Protein AF-0000000080698249 (afdb_homodimer)

pLDDT: mean 83.02, std 17.34, range [26.33, 98.75]

Secondary structure (DSSP, 8-state):
-HHHHHHHHHHTT-----PPPPPPB-SS--TTSSS-THHHHHS--SSSEEEEEEE---HHHHHHHHHHHHHHHHT-EEEETTEEEETGGGEEEEEE-THHHHHHHHHHHHGGGHHHHHIIIIITS-HHHHHHHHHH-GGGHHHHT-SS--HHHHHHHHHIIIIITT-BHHHHHHH-SS-EEEEEEEETTT--EEE-SHHHHHTTTB-GGGSBHHHHHHHHT--TTTSPPEEEE--TTSS-----HHHHH-HHHIIIIIHHHH-TTT-SEEEEEETHHHHSSSHHHHHHHHHHH-HHHHHHHHTTTT--EEEEEEEE-------SGGGSSSPPPHHHHHHHHHHHHHHHHHHHHHHHHHHHHHHHHHH--SSSPPEEEEEEEEGGGSPSSHHHHHHHT--S-S---HHHHHHHHHHHHHHHHH-HHHHT-TTTTS-------/-HHHHHHHHHHTT--------PPPB-SS--TTSSS-THHHHHS--SSSEEEEEEE---HHHHHHHHHHHHHHHHT-EEEETTEEEETGGGEEEEEE-THHHHHHHHHHHHGGGHHHHHIIIIITS-HHHHHHHHHH-GGGHHHHT-SS--HHHHHHHHHIIIIITT-BHHHHHHH-SS-EEEEEEEETTT--EEE-SHHHHHTTTB-GGGSBHHHHHHHHT--TTTSPPEEEE--TTSS-----HHHHH-HHHIIIIIHHHH-TTT-SEEEEEETHHHHSSSHHHHHHHHHHH-HHHHHHHHHTT---EEEEEEEE-------SGGGSSSPPPHHHHHHHHHHHHHHHHHHHHHHHHHHHHHHHHHH--SSSPPEEEEEEEEGGGSPSSHHHHHHHT--S-S---HHHHHHHHHHHHHHHHH-HHHHT-TTTTS-------

Organism: Cardiobacterium hominis (strain ATCC 15826 / DSM 8339 / NCTC 10426 / 6573) (NCBI:txid638300)

InterPro domains:
  IPR002641 Patatin-like phospholipase domain [PF01734] (53-286)
  IPR002641 Patatin-like phospholipase domain [PS51635] (53-287)
  IPR016035 Acyl transferase/acyl hydrolase/lysophospholipase [SSF52151] (50-351)

Sequence (882 aa):
MKPLLLLLAMLLTACGHIEYQPLATIDHVDHSRGYRLQHVFHDQQDDDLFLVLLFSGGGTRAAAFGYGVLEVLAATPITGHGKTASLLEKTDLVHGVSGGSILATYLGLHGKNTVPRFEREFLQQNLQSTVLRQLLSLANLPRLTSSQYGRGDLLAEELDRLLYHGATFADLAERRQGPFAVISATDMSLGQRVEFTQEHFDALCLDLNRLPVARAVAASSAVPLIFAPITLNNHGGHCHYQPPPRARDDSETLTRYIAPYQDSAARPYIHLLDGGLTDNLGLRSLLDFADIHGDDNLQRQITGGNIRDVVVISVNAQNHLDSTIDQSPKIPGLRDVVNAIIHVPINENTQQSIRNFQRFTEQWNQSRSGEHPVALHYINLDLNDLPDGALKKRVLNIDTTFYLPEADIRDLRQSAKILLEQNETWRNLPGRNGNWRAIAPMKPLLLLLAMLLTACGHIEYQPLATIDHVDHSRGYRLQHVFHDQQDDDLFLVLLFSGGGTRAAAFGYGVLEVLAATPITGHGKTASLLEKTDLVHGVSGGSILATYLGLHGKNTVPRFEREFLQQNLQSTVLRQLLSLANLPRLTSSQYGRGDLLAEELDRLLYHGATFADLAERRQGPFAVISATDMSLGQRVEFTQEHFDALCLDLNRLPVARAVAASSAVPLIFAPITLNNHGGHCHYQPPPRARDDSETLTRYIAPYQDSAARPYIHLLDGGLTDNLGLRSLLDFADIHGDDNLQRQITGGNIRDVVVISVNAQNHLDSTIDQSPKIPGLRDVVNAIIHVPINENTQQSIRNFQRFTEQWNQSRSGEHPVALHYINLDLNDLPDGALKKRVLNIDTTFYLPEADIRDLRQSAKILLEQNETWRNLPGRNGNWRAIAP

Radius of gyration: 28.5 Å; Cα contacts (8 Å, |Δi|>4): 1836; chains: 2; bounding box: 58×90×98 Å

Nearest PDB structures (foldseek):
  4pka-assembly1_X  TM=5.869E-01  e=2.339E-09  Solanum cardiophyllum
  1oxw-assembly1_B  TM=6.111E-01  e=2.788E-08  Solanum cardiophyllum
  5iz5-assembly2_B  TM=4.888E-01  e=6.633E-07  Homo sapiens
  2fp4-assembly1_A  TM=3.369E-01  e=1.509E+00  Sus scrofa
  6pxl-assembly2_G  TM=1.848E-01  e=9.006E+00  Escherichia coli

Solvent-accessible surface area (backbone atoms only — not comparable to full-atom values): 44370 Å² total; per-residue (Å²): 118,64,66,62,51,50,54,56,51,58,66,57,63,70,52,68,74,68,66,77,76,72,69,53,66,38,69,56,71,54,92,89,56,68,36,46,71,74,56,57,43,68,62,59,63,86,42,45,58,44,29,35,40,20,23,9,30,35,28,41,51,11,27,33,30,46,47,19,41,47,51,54,28,53,70,33,59,32,42,44,85,91,40,76,43,31,45,48,70,52,35,45,35,28,27,12,8,19,21,7,19,53,46,25,49,46,30,13,52,43,18,68,52,33,66,66,48,43,49,67,61,45,57,70,34,57,52,37,58,50,49,49,46,45,65,66,27,73,85,33,41,62,44,61,66,35,58,51,32,38,57,18,54,49,46,14,50,52,42,18,70,61,72,46,70,74,40,23,32,41,44,53,54,75,58,39,57,34,29,52,48,42,36,27,19,15,33,50,86,79,42,38,72,41,53,70,32,29,71,55,26,41,49,25,14,37,40,50,38,72,40,43,45,30,50,53,39,24,20,8,44,7,39,80,94,75,27,33,52,34,71,42,63,29,42,9,70,56,12,78,65,72,76,57,69,57,43,68,72,32,61,64,51,35,60,70,69,43,46,63,43,34,36,18,86,75,29,36,21,46,41,22,24,22,6,37,54,62,40,27,45,43,52,53,59,53,51,51,50,39,64,59,49,32,67,69,47,36,50,49,50,67,15,72,76,60,38,38,34,35,38,40,38,37,39,39,42,63,61,59,65,83,68,68,57,26,68,39,72,46,55,74,50,70,68,56,51,50,50,30,55,57,45,27,28,36,51,49,50,41,52,49,38,50,53,52,48,51,51,48,40,52,52,46,54,69,61,49,63,72,95,70,48,49,41,62,45,76,41,79,41,46,56,82,71,45,66,89,53,70,65,36,54,53,61,26,52,53,67,78,33,51,53,60,56,69,66,57,44,50,50,30,27,49,47,28,50,53,50,50,72,67,30,64,60,61,72,61,39,83,20,57,89,59,64,35,76,63,74,74,132,119,64,65,64,52,50,54,58,53,56,64,57,63,70,49,68,76,68,66,77,76,70,68,54,66,38,68,56,73,55,94,89,55,69,37,44,71,74,56,58,47,69,62,59,60,85,40,44,57,44,29,34,40,19,22,9,30,35,27,41,53,13,26,32,30,45,48,19,42,47,51,53,28,53,71,32,59,32,42,42,86,90,39,76,44,30,45,47,69,51,37,47,35,27,28,12,8,20,21,8,20,53,47,25,46,46,29,13,52,44,19,68,50,34,66,66,48,44,49,65,61,45,59,71,36,57,53,39,60,51,49,50,46,45,66,67,27,72,85,34,42,63,44,60,66,34,58,48,33,39,58,18,53,49,46,14,51,51,41,19,69,59,73,44,71,75,41,24,32,41,44,54,54,75,57,38,59,35,30,52,48,41,37,28,20,15,32,49,87,79,43,38,70,41,52,70,31,29,71,56,26,40,48,25,13,37,41,50,40,73,40,43,46,29,50,54,40,24,20,9,44,7,38,80,95,76,27,32,53,35,69,42,62,29,42,9,70,54,13,79,65,73,75,56,69,54,44,67,73,30,62,64,50,35,60,70,70,43,46,63,43,36,36,17,85,76,28,35,21,44,44,23,23,22,5,38,53,62,41,28,44,42,52,53,59,54,50,51,50,41,63,60,51,32,68,71,44,37,50,48,49,65,14,74,76,61,35,39,35,36,38,39,38,38,38,39,43,65,61,59,66,83,68,70,57,26,68,38,71,47,54,72,52,70,68,56,51,52,49,32,55,57,44,28,30,36,52,50,49,42,53,49,38,52,53,51,48,52,52,46,39,53,52,46,54,70,62,48,63,71,96,70,47,50,41,62,44,77,40,79,41,45,57,83,71,46,66,90,53,68,65,38,55,52,61,26,51,52,68,77,33,50,52,59,57,69,67,57,43,50,51,30,26,49,48,29,49,53,49,50,71,67,31,63,60,61,73,62,38,85,19,56,90,59,65,36,77,63,75,74,132

Structure (mmCIF, N/CA/C/O backbone):
data_AF-0000000080698249-model_v1
#
loop_
_entity.id
_entity.type
_entity.pdbx_description
1 polymer 'Phospholipase, patatin family'
#
loop_
_atom_site.group_PDB
_atom_site.id
_atom_site.type_symbol
_atom_site.label_atom_id
_atom_site.label_alt_id
_atom_site.label_comp_id
_atom_site.label_asym_id
_atom_site.label_entity_id
_atom_site.label_seq_id
_atom_site.pdbx_PDB_ins_code
_atom_site.Cartn_x
_atom_site.Cartn_y
_atom_site.Cartn_z
_atom_site.occupancy
_atom_site.B_iso_or_equiv
_atom_site.auth_seq_id
_atom_site.auth_comp_id
_atom_site.auth_asym_id
_atom_site.auth_atom_id
_atom_site.pdbx_PDB_model_num
ATOM 1 N N . MET A 1 1 ? -14.195 -45.719 36.781 1 34.22 1 MET A N 1
ATOM 2 C CA . MET A 1 1 ? -13.812 -44.312 36.656 1 34.22 1 MET A CA 1
ATOM 3 C C . MET A 1 1 ? -12.32 -44.188 36.375 1 34.22 1 MET A C 1
ATOM 5 O O . MET A 1 1 ? -11.852 -43.125 35.938 1 34.22 1 MET A O 1
ATOM 9 N N . LYS A 1 2 ? -11.555 -45 36.969 1 48.25 2 LYS A N 1
ATOM 10 C CA . LYS A 1 2 ? -10.094 -45.062 36.906 1 48.25 2 LYS A CA 1
ATOM 11 C C . LYS A 1 2 ? -9.625 -45.5 35.5 1 48.25 2 LYS A C 1
ATOM 13 O O . LYS A 1 2 ? -8.609 -45 35 1 48.25 2 LYS A O 1
ATOM 18 N N . PRO A 1 3 ? -10.273 -46.531 35.031 1 46.69 3 PRO A N 1
ATOM 19 C CA . PRO A 1 3 ? -9.742 -46.938 33.719 1 46.69 3 PRO A CA 1
ATOM 20 C C . PRO A 1 3 ? -9.977 -45.906 32.625 1 46.69 3 PRO A C 1
ATOM 22 O O . PRO A 1 3 ? -9.211 -45.812 31.672 1 46.69 3 PRO A O 1
ATOM 25 N N . LEU A 1 4 ? -11.172 -45.25 32.656 1 44.16 4 LEU A N 1
ATOM 26 C CA . LEU A 1 4 ? -11.453 -44.25 31.609 1 44.16 4 LEU A CA 1
ATOM 27 C C . LEU A 1 4 ? -10.477 -43.094 31.703 1 44.16 4 LEU A C 1
ATOM 29 O O . LEU A 1 4 ? -10.109 -42.5 30.688 1 44.16 4 LEU A O 1
ATOM 33 N N . LEU A 1 5 ? -9.945 -42.812 32.938 1 42.94 5 LEU A N 1
ATOM 34 C CA . LEU A 1 5 ? -8.938 -41.75 33.125 1 42.94 5 LEU A CA 1
ATOM 35 C C . LEU A 1 5 ? -7.625 -42.156 32.438 1 42.94 5 LEU A C 1
ATOM 37 O O . LEU A 1 5 ? -6.906 -41.312 31.922 1 42.94 5 LEU A O 1
ATOM 41 N N . LEU A 1 6 ? -7.293 -43.531 32.469 1 41.16 6 LEU A N 1
ATOM 42 C CA . LEU A 1 6 ? -6.031 -43.938 31.875 1 41.16 6 LEU A CA 1
ATOM 43 C C . LEU A 1 6 ? -6.078 -43.844 30.359 1 41.16 6 LEU A C 1
ATOM 45 O O . LEU A 1 6 ? -5.078 -43.469 29.719 1 41.16 6 LEU A O 1
ATOM 49 N N . LEU A 1 7 ? -7.227 -44.219 29.75 1 36.94 7 LEU A N 1
ATOM 50 C CA . LEU A 1 7 ? -7.312 -44.125 28.297 1 36.94 7 LEU A CA 1
ATOM 51 C C . LEU A 1 7 ? -7.285 -42.656 27.875 1 36.94 7 LEU A C 1
ATOM 53 O O . LEU A 1 7 ? -6.707 -42.312 26.844 1 36.94 7 LEU A O 1
ATOM 57 N N . LEU A 1 8 ? -7.906 -41.75 28.656 1 36.78 8 LEU A N 1
ATOM 58 C CA . LEU A 1 8 ? -7.832 -40.344 28.297 1 36.78 8 LEU A CA 1
ATOM 59 C C . LEU A 1 8 ? -6.406 -39.812 28.438 1 36.78 8 LEU A C 1
ATOM 61 O O . LEU A 1 8 ? -5.965 -38.969 27.656 1 36.78 8 LEU A O 1
ATOM 65 N N . ALA A 1 9 ? -5.582 -40.344 29.375 1 38.72 9 ALA A N 1
ATOM 66 C CA . ALA A 1 9 ? -4.18 -39.969 29.547 1 38.72 9 ALA A CA 1
ATOM 67 C C . ALA A 1 9 ? -3.334 -40.5 28.375 1 38.72 9 ALA A C 1
ATOM 69 O O . ALA A 1 9 ? -2.371 -39.844 27.969 1 38.72 9 ALA A O 1
ATOM 70 N N . MET A 1 10 ? -3.535 -41.75 27.953 1 33.88 10 MET A N 1
ATOM 71 C CA . MET A 1 10 ? -2.738 -42.281 26.859 1 33.88 10 MET A CA 1
ATOM 72 C C . MET A 1 10 ? -3.041 -41.562 25.562 1 33.88 10 MET A C 1
ATOM 74 O O . MET A 1 10 ? -2.273 -41.625 24.594 1 33.88 10 MET A O 1
ATOM 78 N N . LEU A 1 11 ? -4.301 -41.188 25.266 1 33.62 11 LEU A N 1
ATOM 79 C CA . LEU A 1 11 ? -4.586 -40.406 24.062 1 33.62 11 LEU A CA 1
ATOM 80 C C . LEU A 1 11 ? -3.941 -39.031 24.125 1 33.62 11 LEU A C 1
ATOM 82 O O . LEU A 1 11 ? -3.826 -38.344 23.109 1 33.62 11 LEU A O 1
ATOM 86 N N . LEU A 1 12 ? -3.617 -38.562 25.25 1 35.84 12 LEU A N 1
ATOM 87 C CA . LEU A 1 12 ? -2.904 -37.281 25.406 1 35.84 12 LEU A CA 1
ATOM 88 C C . LEU A 1 12 ? -1.459 -37.406 24.938 1 35.84 12 LEU A C 1
ATOM 90 O O . LEU A 1 12 ? -0.789 -36.406 24.688 1 35.84 12 LEU A O 1
ATOM 94 N N . THR A 1 13 ? -0.827 -38.562 25.062 1 34.59 13 THR A N 1
ATOM 95 C CA . THR A 1 13 ? 0.606 -38.656 24.812 1 34.59 13 THR A CA 1
ATOM 96 C C . THR A 1 13 ? 0.887 -38.688 23.312 1 34.59 13 THR A C 1
ATOM 98 O O . THR A 1 13 ? 2.037 -38.531 22.891 1 34.59 13 THR A O 1
ATOM 101 N N . ALA A 1 14 ? 0.028 -39.344 22.547 1 32.91 14 ALA A N 1
ATOM 102 C CA . ALA A 1 14 ? 0.38 -39.312 21.125 1 32.91 14 ALA A CA 1
ATOM 103 C C . ALA A 1 14 ? 0.3 -37.906 20.547 1 32.91 14 ALA A C 1
ATOM 105 O O . ALA A 1 14 ? -0.499 -37.656 19.641 1 32.91 14 ALA A O 1
ATOM 106 N N . CYS A 1 15 ? 0.122 -36.938 21.281 1 37.25 15 CYS A N 1
ATOM 107 C CA . CYS A 1 15 ? 0.343 -35.562 20.844 1 37.25 15 CYS A CA 1
ATOM 108 C C . CYS A 1 15 ? 1.595 -35.469 19.984 1 37.25 15 CYS A C 1
ATOM 110 O O . CYS A 1 15 ? 2.697 -35.281 20.5 1 37.25 15 CYS A O 1
ATOM 112 N N . GLY A 1 16 ? 1.784 -36.312 19.047 1 36.22 16 GLY A N 1
ATOM 113 C CA . GLY A 1 16 ? 2.924 -36.188 18.141 1 36.22 16 GLY A CA 1
ATOM 114 C C . GLY A 1 16 ? 3.309 -34.75 17.859 1 36.22 16 GLY A C 1
ATOM 115 O O . GLY A 1 16 ? 2.467 -33.938 17.469 1 36.22 16 GLY A O 1
ATOM 116 N N . HIS A 1 17 ? 4.242 -34.25 18.609 1 43.69 17 HIS A N 1
ATOM 117 C CA . HIS A 1 17 ? 4.969 -33 18.422 1 43.69 17 HIS A CA 1
ATOM 118 C C . HIS A 1 17 ? 5.137 -32.688 16.938 1 43.69 17 HIS A C 1
ATOM 120 O O . HIS A 1 17 ? 5.754 -33.469 16.203 1 43.69 17 HIS A O 1
ATOM 126 N N . ILE A 1 18 ? 4.133 -32.281 16.328 1 53.19 18 ILE A N 1
ATOM 127 C CA . ILE A 1 18 ? 4.383 -31.797 14.969 1 53.19 18 ILE A CA 1
ATOM 128 C C . ILE A 1 18 ? 5.527 -30.797 14.977 1 53.19 18 ILE A C 1
ATOM 130 O O . ILE A 1 18 ? 5.441 -29.75 15.633 1 53.19 18 ILE A O 1
ATOM 134 N N . GLU A 1 19 ? 6.738 -31.297 14.703 1 63.03 19 GLU A N 1
ATOM 135 C CA . GLU A 1 19 ? 7.965 -30.516 14.609 1 63.03 19 GLU A CA 1
ATOM 136 C C . GLU A 1 19 ? 8.109 -29.875 13.227 1 63.03 19 GLU A C 1
ATOM 138 O O . GLU A 1 19 ? 7.711 -30.469 12.227 1 63.03 19 GLU A O 1
ATOM 143 N N . TYR A 1 20 ? 8.391 -28.656 13.281 1 77.69 20 TYR A N 1
ATOM 144 C CA . TYR A 1 20 ? 8.758 -27.969 12.047 1 77.69 20 TYR A CA 1
ATOM 145 C C . TYR A 1 20 ? 9.844 -28.719 11.297 1 77.69 20 TYR A C 1
ATOM 147 O O . TYR A 1 20 ? 10.844 -29.125 11.891 1 77.69 20 TYR A O 1
ATOM 155 N N . GLN A 1 21 ? 9.547 -29.109 10.07 1 81.81 21 GLN A N 1
ATOM 156 C CA . GLN A 1 21 ? 10.555 -29.734 9.211 1 81.81 21 GLN A CA 1
ATOM 157 C C . GLN A 1 21 ? 11.203 -28.703 8.297 1 81.81 21 GLN A C 1
ATOM 159 O O . GLN A 1 21 ? 10.539 -28.141 7.422 1 81.81 21 GLN A O 1
ATOM 164 N N . PRO A 1 22 ? 12.5 -28.469 8.445 1 91.56 22 PRO A N 1
ATOM 165 C CA . PRO A 1 22 ? 13.188 -27.5 7.602 1 91.56 22 PRO A CA 1
ATOM 166 C C . PRO A 1 22 ? 13.266 -27.938 6.141 1 91.56 22 PRO A C 1
ATOM 168 O O . PRO A 1 22 ? 13.336 -29.141 5.855 1 91.56 22 PRO A O 1
ATOM 171 N N . LEU A 1 23 ? 13.188 -27.016 5.301 1 95.31 23 LEU A N 1
ATOM 172 C CA . LEU A 1 23 ? 13.391 -27.266 3.881 1 95.31 23 LEU A CA 1
ATOM 173 C C . LEU A 1 23 ? 14.859 -27.594 3.598 1 95.31 23 LEU A C 1
ATOM 175 O O . LEU A 1 23 ? 15.758 -27.062 4.262 1 95.31 23 LEU A O 1
ATOM 179 N N . ALA A 1 24 ? 15.07 -28.422 2.623 1 96.81 24 ALA A N 1
ATOM 180 C CA . ALA A 1 24 ? 16.422 -28.812 2.223 1 96.81 24 ALA A CA 1
ATOM 181 C C . ALA A 1 24 ? 17.234 -27.578 1.788 1 96.81 24 ALA A C 1
ATOM 183 O O . ALA A 1 24 ? 16.703 -26.688 1.131 1 96.81 24 ALA A O 1
ATOM 184 N N . THR A 1 25 ? 18.531 -27.562 2.098 1 97.69 25 THR A N 1
ATOM 185 C CA . THR A 1 25 ? 19.406 -26.453 1.781 1 97.69 25 THR A CA 1
ATOM 186 C C . THR A 1 25 ? 20.266 -26.75 0.551 1 97.69 25 THR A C 1
ATOM 188 O O . THR A 1 25 ? 20.266 -27.891 0.065 1 97.69 25 THR A O 1
ATOM 191 N N . ILE A 1 26 ? 20.859 -25.734 -0.006 1 97.5 26 ILE A N 1
ATOM 192 C CA . ILE A 1 26 ? 21.828 -25.891 -1.085 1 97.5 26 ILE A CA 1
ATOM 193 C C . ILE A 1 26 ? 23.188 -25.359 -0.638 1 97.5 26 ILE A C 1
ATOM 195 O O . ILE A 1 26 ? 23.25 -24.438 0.174 1 97.5 26 ILE A O 1
ATOM 199 N N . ASP A 1 27 ? 24.25 -25.875 -1.191 1 96.44 27 ASP A N 1
ATOM 200 C CA . ASP A 1 27 ? 25.594 -25.469 -0.808 1 96.44 27 ASP A CA 1
ATOM 201 C C . ASP A 1 27 ? 26.188 -24.5 -1.828 1 96.44 27 ASP A C 1
ATOM 203 O O . ASP A 1 27 ? 27.188 -23.828 -1.549 1 96.44 27 ASP A O 1
ATOM 207 N N . HIS A 1 28 ? 25.625 -24.484 -3.035 1 96.94 28 HIS A N 1
ATOM 208 C CA . HIS A 1 28 ? 26 -23.531 -4.078 1 96.94 28 HIS A CA 1
ATOM 209 C C . HIS A 1 28 ? 24.812 -23.234 -4.996 1 96.94 28 HIS A C 1
ATOM 211 O O . HIS A 1 28 ? 23.938 -24.094 -5.18 1 96.94 28 HIS A O 1
ATOM 217 N N . VAL A 1 29 ? 24.844 -22.109 -5.52 1 96.25 29 VAL A N 1
ATOM 218 C CA . VAL A 1 29 ? 23.797 -21.734 -6.465 1 96.25 29 VAL A CA 1
ATOM 219 C C . VAL A 1 29 ? 24.094 -22.328 -7.836 1 96.25 29 VAL A C 1
ATOM 221 O O . VAL A 1 29 ? 25.203 -22.156 -8.367 1 96.25 29 VAL A O 1
ATOM 224 N N . ASP A 1 30 ? 23.219 -23.078 -8.375 1 94.81 30 ASP A N 1
ATOM 225 C CA . ASP A 1 30 ? 23.281 -23.609 -9.734 1 94.81 30 ASP A CA 1
ATOM 226 C C . ASP A 1 30 ? 22.172 -23.016 -10.609 1 94.81 30 ASP A C 1
ATOM 228 O O . ASP A 1 30 ? 21.016 -23.406 -10.516 1 94.81 30 ASP A O 1
ATOM 232 N N . HIS A 1 31 ? 22.516 -22.172 -11.508 1 91.56 31 HIS A N 1
ATOM 233 C CA . HIS A 1 31 ? 21.547 -21.406 -12.297 1 91.56 31 HIS A CA 1
ATOM 234 C C . HIS A 1 31 ? 20.875 -22.297 -13.336 1 91.56 31 HIS A C 1
ATOM 236 O O . HIS A 1 31 ? 19.859 -21.922 -13.93 1 91.56 31 HIS A O 1
ATOM 242 N N . SER A 1 32 ? 21.344 -23.469 -13.523 1 90.69 32 SER A N 1
ATOM 243 C CA . SER A 1 32 ? 20.797 -24.375 -14.523 1 90.69 32 SER A CA 1
ATOM 244 C C . SER A 1 32 ? 19.766 -25.328 -13.906 1 90.69 32 SER A C 1
ATOM 246 O O . SER A 1 32 ? 19.094 -26.078 -14.617 1 90.69 32 SER A O 1
ATOM 248 N N . ARG A 1 33 ? 19.656 -25.25 -12.664 1 91.75 33 ARG A N 1
ATOM 249 C CA . ARG A 1 33 ? 18.766 -26.188 -11.977 1 91.75 33 ARG A CA 1
ATOM 250 C C . ARG A 1 33 ? 17.672 -25.438 -11.211 1 91.75 33 ARG A C 1
ATOM 252 O O . ARG A 1 33 ? 17.828 -24.266 -10.891 1 91.75 33 ARG A O 1
ATOM 259 N N . GLY A 1 34 ? 16.578 -26.234 -11.008 1 94.69 34 GLY A N 1
ATOM 260 C CA . GLY A 1 34 ? 15.523 -25.719 -10.148 1 94.69 34 GLY A CA 1
ATOM 261 C C . GLY A 1 34 ? 14.406 -25.031 -10.922 1 94.69 34 GLY A C 1
ATOM 262 O O . GLY A 1 34 ? 14.477 -24.922 -12.148 1 94.69 34 GLY A O 1
ATOM 263 N N . TYR A 1 35 ? 13.336 -24.688 -10.227 1 96.88 35 TYR A N 1
ATOM 264 C CA . TYR A 1 35 ? 12.188 -23.969 -10.773 1 96.88 35 TYR A CA 1
ATOM 265 C C . TYR A 1 35 ? 12.5 -22.484 -10.93 1 96.88 35 TYR A C 1
ATOM 267 O O . TYR A 1 35 ? 12.289 -21.688 -10 1 96.88 35 TYR A O 1
ATOM 275 N N . ARG A 1 36 ? 12.977 -22.141 -12.195 1 93.94 36 ARG A N 1
ATOM 276 C CA . ARG A 1 36 ? 13.508 -20.797 -12.43 1 93.94 36 ARG A CA 1
ATOM 277 C C . ARG A 1 36 ? 12.734 -20.078 -13.531 1 93.94 36 ARG A C 1
ATOM 279 O O . ARG A 1 36 ? 12.453 -20.672 -14.578 1 93.94 36 ARG A O 1
ATOM 286 N N . LEU A 1 37 ? 12.422 -18.797 -13.258 1 88.88 37 LEU A N 1
ATOM 287 C CA . LEU A 1 37 ? 11.695 -17.969 -14.203 1 88.88 37 LEU A CA 1
ATOM 288 C C . LEU A 1 37 ? 12.516 -17.719 -15.461 1 88.88 37 LEU A C 1
ATOM 290 O O . LEU A 1 37 ? 11.969 -17.625 -16.562 1 88.88 37 LEU A O 1
ATOM 294 N N . GLN A 1 38 ? 13.766 -17.625 -15.383 1 81.94 38 GLN A N 1
ATOM 295 C CA . GLN A 1 38 ? 14.656 -17.344 -16.5 1 81.94 38 GLN A CA 1
ATOM 296 C C . GLN A 1 38 ? 14.492 -18.391 -17.594 1 81.94 38 GLN A C 1
ATOM 298 O O . GLN A 1 38 ? 14.727 -18.094 -18.781 1 81.94 38 GLN A O 1
ATOM 303 N N . HIS A 1 39 ? 14.07 -19.594 -17.203 1 79.69 39 HIS A N 1
ATOM 304 C CA . HIS A 1 39 ? 13.938 -20.672 -18.172 1 79.69 39 HIS A CA 1
ATOM 305 C C . HIS A 1 39 ? 12.727 -20.484 -19.062 1 79.69 39 HIS A C 1
ATOM 307 O O . HIS A 1 39 ? 12.656 -21.031 -20.172 1 79.69 39 HIS A O 1
ATOM 313 N N . VAL A 1 40 ? 11.758 -19.719 -18.609 1 80.88 40 VAL A N 1
ATOM 314 C CA . VAL A 1 40 ? 10.547 -19.453 -19.375 1 80.88 40 VAL A CA 1
ATOM 315 C C . VAL A 1 40 ? 10.883 -18.609 -20.609 1 80.88 40 VAL A C 1
ATOM 317 O O . VAL A 1 40 ? 10.273 -18.766 -21.672 1 80.88 40 VAL A O 1
ATOM 320 N N . PHE A 1 41 ? 11.766 -17.766 -20.469 1 70.94 41 PHE A N 1
ATOM 321 C CA . PHE A 1 41 ? 12.109 -16.859 -21.547 1 70.94 41 PHE A CA 1
ATOM 322 C C . PHE A 1 41 ? 12.93 -17.562 -22.625 1 70.94 41 PHE A C 1
ATOM 324 O O . PHE A 1 41 ? 12.93 -17.141 -23.781 1 70.94 41 PHE A O 1
ATOM 331 N N . HIS A 1 42 ? 13.453 -18.641 -22.234 1 63.78 42 HIS A N 1
ATOM 332 C CA . HIS A 1 42 ? 14.258 -19.391 -23.188 1 63.78 42 HIS A CA 1
ATOM 333 C C . HIS A 1 42 ? 13.406 -20.406 -23.953 1 63.78 42 HIS A C 1
ATOM 335 O O . HIS A 1 42 ? 13.711 -20.734 -25.094 1 63.78 42 HIS A O 1
ATOM 341 N N . ASP A 1 43 ? 12.43 -20.875 -23.312 1 59.84 43 ASP A N 1
ATOM 342 C CA . ASP A 1 43 ? 11.625 -21.938 -23.891 1 59.84 43 ASP A CA 1
ATOM 343 C C . ASP A 1 43 ? 10.5 -21.375 -24.75 1 59.84 43 ASP A C 1
ATOM 345 O O . ASP A 1 43 ? 9.516 -22.062 -25.016 1 59.84 43 ASP A O 1
ATOM 349 N N . GLN A 1 44 ? 10.773 -20.219 -25.297 1 56 44 GLN A N 1
ATOM 350 C CA . GLN A 1 44 ? 9.672 -19.547 -25.984 1 56 44 GLN A CA 1
ATOM 351 C C . GLN A 1 44 ? 9.172 -20.375 -27.156 1 56 44 GLN A C 1
ATOM 353 O O . GLN A 1 44 ? 9.969 -20.938 -27.906 1 56 44 GLN A O 1
ATOM 358 N N . GLN A 1 45 ? 7.852 -20.641 -26.938 1 57.53 45 GLN A N 1
ATOM 359 C CA . GLN A 1 45 ? 7.105 -21.328 -27.984 1 57.53 45 GLN A CA 1
ATOM 360 C C . GLN A 1 45 ? 7.137 -20.531 -29.281 1 57.53 45 GLN A C 1
ATOM 362 O O . GLN A 1 45 ? 7.391 -19.328 -29.281 1 57.53 45 GLN A O 1
ATOM 367 N N . ASP A 1 46 ? 7.18 -21.234 -30.25 1 56.56 46 ASP A N 1
ATOM 368 C CA . ASP A 1 46 ? 7.262 -20.828 -31.641 1 56.56 46 ASP A CA 1
ATOM 369 C C . ASP A 1 46 ? 6.125 -19.875 -32 1 56.56 46 ASP A C 1
ATOM 371 O O . ASP A 1 46 ? 5.492 -20.031 -33.062 1 56.56 46 ASP A O 1
ATOM 375 N N . ASP A 1 47 ? 5.656 -19.031 -31.031 1 64 47 ASP A N 1
ATOM 376 C CA . ASP A 1 47 ? 4.703 -18.031 -31.5 1 64 47 ASP A CA 1
ATOM 377 C C . ASP A 1 47 ? 5.129 -16.625 -31.078 1 64 47 ASP A C 1
ATOM 379 O O . ASP A 1 47 ? 6.094 -16.469 -30.328 1 64 47 ASP A O 1
ATOM 383 N N . ASP A 1 48 ? 4.883 -15.625 -31.797 1 78.06 48 ASP A N 1
ATOM 384 C CA . ASP A 1 48 ? 5.234 -14.211 -31.656 1 78.06 48 ASP A CA 1
ATOM 385 C C . ASP A 1 48 ? 4.508 -13.578 -30.469 1 78.06 48 ASP A C 1
ATOM 387 O O . ASP A 1 48 ? 4.426 -12.352 -30.375 1 78.06 48 ASP A O 1
ATOM 391 N N . LEU A 1 49 ? 3.938 -14.656 -29.547 1 84.31 49 LEU A N 1
ATOM 392 C CA . LEU A 1 49 ? 3.123 -14.148 -28.453 1 84.31 49 LEU A CA 1
ATOM 393 C C . LEU A 1 49 ? 3.691 -14.578 -27.109 1 84.31 49 LEU A C 1
ATOM 395 O O . LEU A 1 49 ? 4.098 -15.727 -26.938 1 84.31 49 LEU A O 1
ATOM 399 N N . PHE A 1 50 ? 3.844 -13.648 -26.203 1 89.62 50 PHE A N 1
ATOM 400 C CA . PHE A 1 50 ? 4.133 -13.938 -24.797 1 89.62 50 PHE A CA 1
ATOM 401 C C . PHE A 1 50 ? 2.979 -13.5 -23.906 1 89.62 50 PHE A C 1
ATOM 403 O O . PHE A 1 50 ? 2.744 -12.297 -23.734 1 89.62 50 PHE A O 1
ATOM 410 N N . LEU A 1 51 ? 2.26 -14.477 -23.391 1 93.12 51 LEU A N 1
ATOM 411 C CA . LEU A 1 51 ? 1.029 -14.203 -22.656 1 93.12 51 LEU A CA 1
ATOM 412 C C . LEU A 1 51 ? 1.228 -14.414 -21.156 1 93.12 51 LEU A C 1
ATOM 414 O O . LEU A 1 51 ? 1.654 -15.484 -20.734 1 93.12 51 LEU A O 1
ATOM 418 N N . VAL A 1 52 ? 0.935 -13.344 -20.375 1 95.69 52 VAL A N 1
ATOM 419 C CA . VAL A 1 52 ? 1.077 -13.367 -18.922 1 95.69 52 VAL A CA 1
ATOM 420 C C . VAL A 1 52 ? -0.286 -13.156 -18.266 1 95.69 52 VAL A C 1
ATOM 422 O O . VAL A 1 52 ? -1.006 -12.211 -18.594 1 95.69 52 VAL A O 1
ATOM 425 N N . LEU A 1 53 ? -0.611 -14.039 -17.391 1 98.06 53 LEU A N 1
ATOM 426 C CA . LEU A 1 53 ? -1.821 -13.891 -16.578 1 98.06 53 LEU A CA 1
ATOM 427 C C . LEU A 1 53 ? -1.479 -13.57 -15.133 1 98.06 53 LEU A C 1
ATOM 429 O O . LEU A 1 53 ? -0.562 -14.172 -14.562 1 98.06 53 LEU A O 1
ATOM 433 N N . LEU A 1 54 ? -2.166 -12.609 -14.578 1 98.5 54 LEU A N 1
ATOM 434 C CA . LEU A 1 54 ? -1.993 -12.234 -13.18 1 98.5 54 LEU A CA 1
ATOM 435 C C . LEU A 1 54 ? -3.303 -12.383 -12.406 1 98.5 54 LEU A C 1
ATOM 437 O O . LEU A 1 54 ? -4.285 -11.695 -12.711 1 98.5 54 LEU A O 1
ATOM 441 N N . PHE A 1 55 ? -3.305 -13.266 -11.406 1 98.56 55 PHE A N 1
ATOM 442 C CA . PHE A 1 55 ? -4.496 -13.492 -10.594 1 98.56 55 PHE A CA 1
ATOM 443 C C . PHE A 1 55 ? -4.32 -12.891 -9.203 1 98.56 55 PHE A C 1
ATOM 445 O O . PHE A 1 55 ? -3.436 -13.297 -8.453 1 98.56 55 PHE A O 1
ATOM 452 N N . SER A 1 56 ? -5.188 -12 -8.82 1 97.56 56 SER A N 1
ATOM 453 C CA . SER A 1 56 ? -5.121 -11.359 -7.508 1 97.56 56 SER A CA 1
ATOM 454 C C . SER A 1 56 ? -5.527 -12.328 -6.398 1 97.56 56 SER A C 1
ATOM 456 O O . SER A 1 56 ? -6.035 -13.414 -6.676 1 97.56 56 SER A O 1
ATOM 458 N N . GLY A 1 57 ? -5.289 -11.883 -5.199 1 94.56 57 GLY A N 1
ATOM 459 C CA . GLY A 1 57 ? -5.898 -12.539 -4.055 1 94.56 57 GLY A CA 1
ATOM 460 C C . GLY A 1 57 ? -7.375 -12.234 -3.906 1 94.56 57 GLY A C 1
ATOM 461 O O . GLY A 1 57 ? -7.926 -11.422 -4.656 1 94.56 57 GLY A O 1
ATOM 462 N N . GLY A 1 58 ? -8.023 -13.016 -3.002 1 91.12 58 GLY A N 1
ATOM 463 C CA . GLY A 1 58 ? -9.453 -12.859 -2.77 1 91.12 58 GLY A CA 1
ATOM 464 C C . GLY A 1 58 ? -10.156 -14.172 -2.504 1 91.12 58 GLY A C 1
ATOM 465 O O . GLY A 1 58 ? -11.352 -14.312 -2.799 1 91.12 58 GLY A O 1
ATOM 466 N N . GLY A 1 59 ? -9.438 -15.125 -2.043 1 89.75 59 GLY A N 1
ATOM 467 C CA . GLY A 1 59 ? -10.023 -16.422 -1.733 1 89.75 59 GLY A CA 1
ATOM 468 C C . GLY A 1 59 ? -10.648 -17.094 -2.936 1 89.75 59 GLY A C 1
ATOM 469 O O . GLY A 1 59 ? -10.125 -17.016 -4.047 1 89.75 59 GLY A O 1
ATOM 470 N N . THR A 1 60 ? -11.703 -17.75 -2.605 1 92.31 60 THR A N 1
ATOM 471 C CA . THR A 1 60 ? -12.367 -18.484 -3.67 1 92.31 60 THR A CA 1
ATOM 472 C C . THR A 1 60 ? -13 -17.531 -4.684 1 92.31 60 THR A C 1
ATOM 474 O O . THR A 1 60 ? -13.164 -17.891 -5.852 1 92.31 60 THR A O 1
ATOM 477 N N . ARG A 1 61 ? -13.305 -16.297 -4.27 1 94.56 61 ARG A N 1
ATOM 478 C CA . ARG A 1 61 ? -13.789 -15.289 -5.195 1 94.56 61 ARG A CA 1
ATOM 479 C C . ARG A 1 61 ? -12.773 -15.008 -6.293 1 94.56 61 ARG A C 1
ATOM 481 O O . ARG A 1 61 ? -13.117 -14.977 -7.477 1 94.56 61 ARG A O 1
ATOM 488 N N . ALA A 1 62 ? -11.57 -14.906 -5.926 1 96.5 62 ALA A N 1
ATOM 489 C CA . ALA A 1 62 ? -10.5 -14.641 -6.879 1 96.5 62 ALA A CA 1
ATOM 490 C C . ALA A 1 62 ? -10.266 -15.844 -7.785 1 96.5 62 ALA A C 1
ATOM 492 O O . ALA A 1 62 ? -10.07 -15.688 -8.992 1 96.5 62 ALA A O 1
ATOM 493 N N . ALA A 1 63 ? -10.297 -17 -7.215 1 97.38 63 ALA A N 1
ATOM 494 C CA . ALA A 1 63 ? -10.094 -18.219 -7.996 1 97.38 63 ALA A CA 1
ATOM 495 C C . ALA A 1 63 ? -11.211 -18.406 -9.023 1 97.38 63 ALA A C 1
ATOM 497 O O . ALA A 1 63 ? -10.945 -18.734 -10.18 1 97.38 63 ALA A O 1
ATOM 498 N N . ALA A 1 64 ? -12.438 -18.109 -8.602 1 97.81 64 ALA A N 1
ATOM 499 C CA . ALA A 1 64 ? -13.586 -18.281 -9.484 1 97.81 64 ALA A CA 1
ATOM 500 C C . ALA A 1 64 ? -13.578 -17.25 -10.609 1 97.81 64 ALA A C 1
ATOM 502 O O . ALA A 1 64 ? -13.852 -17.562 -11.766 1 97.81 64 ALA A O 1
ATOM 503 N N . PHE A 1 65 ? -13.344 -16.031 -10.242 1 98.5 65 PHE A N 1
ATOM 504 C CA . PHE A 1 65 ? -13.242 -14.969 -11.234 1 98.5 65 PHE A CA 1
ATOM 505 C C . PHE A 1 65 ? -12.156 -15.289 -12.258 1 98.5 65 PHE A C 1
ATOM 507 O O . PHE A 1 65 ? -12.383 -15.188 -13.461 1 98.5 65 PHE A O 1
ATOM 514 N N . GLY A 1 66 ? -10.945 -15.727 -11.812 1 98.75 66 GLY A N 1
ATOM 515 C CA . GLY A 1 66 ? -9.867 -16.156 -12.68 1 98.75 66 GLY A CA 1
ATOM 516 C C . GLY A 1 66 ? -10.227 -17.328 -13.555 1 98.75 66 GLY A C 1
ATOM 517 O O . GLY A 1 66 ? -9.875 -17.375 -14.734 1 98.75 66 GLY A O 1
ATOM 518 N N . TYR A 1 67 ? -10.922 -18.266 -12.977 1 98.56 67 TYR A N 1
ATOM 519 C CA . TYR A 1 67 ? -11.375 -19.438 -13.727 1 98.56 67 TYR A CA 1
ATOM 520 C C . TYR A 1 67 ? -12.266 -19.031 -14.891 1 98.56 67 TYR A C 1
ATOM 522 O O . TYR A 1 67 ? -12.172 -19.594 -15.984 1 98.56 67 TYR A O 1
ATOM 530 N N . GLY A 1 68 ? -13.148 -18.062 -14.609 1 98.69 68 GLY A N 1
ATOM 531 C CA . GLY A 1 68 ? -13.961 -17.531 -15.695 1 98.69 68 GLY A CA 1
ATOM 532 C C . GLY A 1 68 ? -13.133 -16.984 -16.844 1 98.69 68 GLY A C 1
ATOM 533 O O . GLY A 1 68 ? -13.484 -17.188 -18.016 1 98.69 68 GLY A O 1
ATOM 534 N N . VAL A 1 69 ? -12.102 -16.328 -16.516 1 98.62 69 VAL A N 1
ATOM 535 C CA . VAL A 1 69 ? -11.203 -15.805 -17.547 1 98.62 69 VAL A CA 1
ATOM 536 C C . VAL A 1 69 ? -10.562 -16.953 -18.312 1 98.62 69 VAL A C 1
ATOM 538 O O . VAL A 1 69 ? -10.492 -16.922 -19.547 1 98.62 69 VAL A O 1
ATOM 541 N N . LEU A 1 70 ? -10.125 -18 -17.609 1 98.69 70 LEU A N 1
ATOM 542 C CA . LEU A 1 70 ? -9.508 -19.156 -18.25 1 98.69 70 LEU A CA 1
ATOM 543 C C . LEU A 1 70 ? -10.492 -19.828 -19.203 1 98.69 70 LEU A C 1
ATOM 545 O O . LEU A 1 70 ? -10.102 -20.344 -20.25 1 98.69 70 LEU A O 1
ATOM 549 N N . GLU A 1 71 ? -11.75 -19.828 -18.812 1 98.19 71 GLU A N 1
ATOM 550 C CA . GLU A 1 71 ? -12.773 -20.406 -19.688 1 98.19 71 GLU A CA 1
ATOM 551 C C . GLU A 1 71 ? -12.828 -19.672 -21.031 1 98.19 71 GLU A C 1
ATOM 553 O O . GLU A 1 71 ? -12.914 -20.297 -22.078 1 98.19 71 GLU A O 1
ATOM 558 N N . VAL A 1 72 ? -12.805 -18.391 -20.953 1 97.19 72 VAL A N 1
ATOM 559 C CA . VAL A 1 72 ? -12.852 -17.609 -22.172 1 97.19 72 VAL A CA 1
ATOM 560 C C . VAL A 1 72 ? -11.586 -17.844 -23 1 97.19 72 VAL A C 1
ATOM 562 O O . VAL A 1 72 ? -11.648 -18.016 -24.219 1 97.19 72 VAL A O 1
ATOM 565 N N . LEU A 1 73 ? -10.445 -17.922 -22.359 1 96.62 73 LEU A N 1
ATOM 566 C CA . LEU A 1 73 ? -9.188 -18.156 -23.062 1 96.62 73 LEU A CA 1
ATOM 567 C C . LEU A 1 73 ? -9.188 -19.531 -23.719 1 96.62 73 LEU A C 1
ATOM 569 O O . LEU A 1 73 ? -8.68 -19.703 -24.828 1 96.62 73 LEU A O 1
ATOM 573 N N . ALA A 1 74 ? -9.742 -20.531 -23.016 1 96.62 74 ALA A N 1
ATOM 574 C CA . ALA A 1 74 ? -9.82 -21.891 -23.547 1 96.62 74 ALA A CA 1
ATOM 575 C C . ALA A 1 74 ? -10.695 -21.953 -24.781 1 96.62 74 ALA A C 1
ATOM 577 O O . ALA A 1 74 ? -10.461 -22.766 -25.672 1 96.62 74 ALA A O 1
ATOM 578 N N . ALA A 1 75 ? -11.609 -21.031 -24.859 1 94.5 75 ALA A N 1
ATOM 579 C CA . ALA A 1 75 ? -12.562 -21.016 -25.969 1 94.5 75 ALA A CA 1
ATOM 580 C C . ALA A 1 75 ? -12.094 -20.109 -27.094 1 94.5 75 ALA A C 1
ATOM 582 O O . ALA A 1 75 ? -12.773 -19.969 -28.109 1 94.5 75 ALA A O 1
ATOM 583 N N . THR A 1 76 ? -10.984 -19.516 -26.891 1 91.94 76 THR A N 1
ATOM 584 C CA . THR A 1 76 ? -10.477 -18.578 -27.875 1 91.94 76 THR A CA 1
ATOM 585 C C . THR A 1 76 ? -9.328 -19.188 -28.672 1 91.94 76 THR A C 1
ATOM 587 O O . THR A 1 76 ? -8.219 -19.344 -28.156 1 91.94 76 THR A O 1
ATOM 590 N N . PRO A 1 77 ? -9.578 -19.5 -29.906 1 88.38 77 PRO A N 1
ATOM 591 C CA . PRO A 1 77 ? -8.516 -20.078 -30.734 1 88.38 77 PRO A CA 1
ATOM 592 C C . PRO A 1 77 ? -7.527 -19.047 -31.25 1 88.38 77 PRO A C 1
ATOM 594 O O . PRO A 1 77 ? -7.91 -17.906 -31.531 1 88.38 77 PRO A O 1
ATOM 597 N N . ILE A 1 78 ? -6.324 -19.484 -31.25 1 81.19 78 ILE A N 1
ATOM 598 C CA . ILE A 1 78 ? -5.273 -18.672 -31.859 1 81.19 78 ILE A CA 1
ATOM 599 C C . ILE A 1 78 ? -4.438 -19.531 -32.812 1 81.19 78 ILE A C 1
ATOM 601 O O . ILE A 1 78 ? -4.188 -20.703 -32.531 1 81.19 78 ILE A O 1
ATOM 605 N N . THR A 1 79 ? -4.211 -18.953 -33.969 1 74.56 79 THR A N 1
ATOM 606 C CA . THR A 1 79 ? -3.441 -19.672 -34.969 1 74.56 79 THR A CA 1
ATOM 607 C C . THR A 1 79 ? -2.076 -19.031 -35.156 1 74.56 79 THR A C 1
ATOM 609 O O . THR A 1 79 ? -1.98 -17.812 -35.375 1 74.56 79 THR A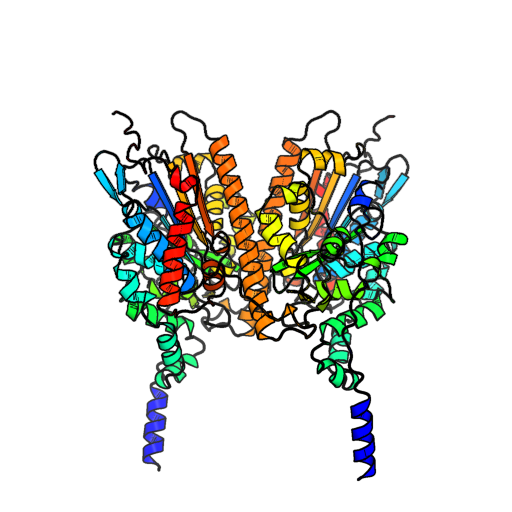 O 1
ATOM 612 N N . GLY A 1 80 ? -1.094 -19.703 -34.781 1 68.19 80 GLY A N 1
ATOM 613 C CA . GLY A 1 80 ? 0.275 -19.281 -35.062 1 68.19 80 GLY A CA 1
ATOM 614 C C . GLY A 1 80 ? 1.113 -20.375 -35.719 1 68.19 80 GLY A C 1
ATOM 615 O O . GLY A 1 80 ? 1.076 -21.531 -35.281 1 68.19 80 GLY A O 1
ATOM 616 N N . HIS A 1 81 ? 1.897 -19.844 -36.75 1 69.69 81 HIS A N 1
ATOM 617 C CA . HIS A 1 81 ? 2.814 -20.719 -37.5 1 69.69 81 HIS A CA 1
ATOM 618 C C . HIS A 1 81 ? 2.113 -22 -37.969 1 69.69 81 HIS A C 1
ATOM 620 O O . HIS A 1 81 ? 2.65 -23.094 -37.812 1 69.69 81 HIS A O 1
ATOM 626 N N . GLY A 1 82 ? 0.921 -21.953 -38.312 1 67.75 82 GLY A N 1
ATOM 627 C CA . GLY A 1 82 ? 0.184 -23.047 -38.938 1 67.75 82 GLY A CA 1
ATOM 628 C C . GLY A 1 82 ? -0.506 -23.953 -37.938 1 67.75 82 GLY A C 1
ATOM 629 O O . GLY A 1 82 ? -1.112 -24.953 -38.312 1 67.75 82 GLY A O 1
ATOM 630 N N . LYS A 1 83 ? -0.372 -23.688 -36.719 1 76.81 83 LYS A N 1
ATOM 631 C CA . LYS A 1 83 ? -1.03 -24.484 -35.688 1 76.81 83 LYS A CA 1
ATOM 632 C C . LYS A 1 83 ? -2.061 -23.656 -34.938 1 76.81 83 LYS A C 1
ATOM 634 O O . LYS A 1 83 ? -1.839 -22.484 -34.656 1 76.81 83 LYS A O 1
ATOM 639 N N . THR A 1 84 ? -3.186 -24.328 -34.781 1 83.31 84 THR A N 1
ATOM 640 C CA . THR A 1 84 ? -4.238 -23.656 -34 1 83.31 84 THR A CA 1
ATOM 641 C C . THR A 1 84 ? -4.328 -24.25 -32.594 1 83.31 84 THR A C 1
ATOM 643 O O . THR A 1 84 ? -4.293 -25.469 -32.438 1 83.31 84 THR A O 1
ATOM 646 N N . ALA A 1 85 ? -4.262 -23.391 -31.625 1 87.75 85 ALA A N 1
ATOM 647 C CA . ALA A 1 85 ? -4.43 -23.766 -30.219 1 87.75 85 ALA A CA 1
ATOM 648 C C . ALA A 1 85 ? -5.273 -22.734 -29.469 1 87.75 85 ALA A C 1
ATOM 650 O O . ALA A 1 85 ? -5.602 -21.672 -30.031 1 87.75 85 ALA A O 1
ATOM 651 N N . SER A 1 86 ? -5.734 -23.109 -28.297 1 91.88 86 SER A N 1
ATOM 652 C CA . SER A 1 86 ? -6.453 -22.125 -27.5 1 91.88 86 SER A CA 1
ATOM 653 C C . SER A 1 86 ? -5.5 -21.109 -26.891 1 91.88 86 SER A C 1
ATOM 655 O O . SER A 1 86 ? -4.328 -21.406 -26.656 1 91.88 86 SER A O 1
ATOM 657 N N . LEU A 1 87 ? -5.961 -19.969 -26.672 1 92.44 87 LEU A N 1
ATOM 658 C CA . LEU A 1 87 ? -5.156 -18.953 -26.016 1 92.44 87 LEU A CA 1
ATOM 659 C C . LEU A 1 87 ? -4.703 -19.422 -24.641 1 92.44 87 LEU A C 1
ATOM 661 O O . LEU A 1 87 ? -3.623 -19.047 -24.172 1 92.44 87 LEU A O 1
ATOM 665 N N . LEU A 1 88 ? -5.531 -20.234 -24.016 1 95.62 88 LEU A N 1
ATOM 666 C CA . LEU A 1 88 ? -5.16 -20.812 -22.734 1 95.62 88 LEU A CA 1
ATOM 667 C C . LEU A 1 88 ? -3.863 -21.609 -22.844 1 95.62 88 LEU A C 1
ATOM 669 O O . LEU A 1 88 ? -2.975 -21.484 -22 1 95.62 88 LEU A O 1
ATOM 673 N N . GLU A 1 89 ? -3.75 -22.328 -23.891 1 93.5 89 GLU A N 1
ATOM 674 C CA . GLU A 1 89 ? -2.588 -23.188 -24.109 1 93.5 89 GLU A CA 1
ATOM 675 C C . GLU A 1 89 ? -1.35 -22.359 -24.453 1 93.5 89 GLU A C 1
ATOM 677 O O . GLU A 1 89 ? -0.225 -22.859 -24.375 1 93.5 89 GLU A O 1
ATOM 682 N N . LYS A 1 90 ? -1.595 -21.141 -24.828 1 89.88 90 LYS A N 1
ATOM 683 C CA . LYS A 1 90 ? -0.486 -20.281 -25.234 1 89.88 90 LYS A CA 1
ATOM 684 C C . LYS A 1 90 ? 0.011 -19.453 -24.047 1 89.88 90 LYS A C 1
ATOM 686 O O . LYS A 1 90 ? 0.962 -18.672 -24.188 1 89.88 90 LYS A O 1
ATOM 691 N N . THR A 1 91 ? -0.595 -19.594 -22.891 1 94.25 91 THR A N 1
ATOM 692 C CA . THR A 1 91 ? -0.155 -18.844 -21.719 1 94.25 91 THR A CA 1
ATOM 693 C C . THR A 1 91 ? 1.262 -19.25 -21.312 1 94.25 91 THR A C 1
ATOM 695 O O . THR A 1 91 ? 1.56 -20.438 -21.188 1 94.25 91 THR A O 1
ATOM 698 N N . ASP A 1 92 ? 2.105 -18.281 -21.125 1 92.88 92 ASP A N 1
ATOM 699 C CA . ASP A 1 92 ? 3.512 -18.562 -20.844 1 92.88 92 ASP A CA 1
ATOM 700 C C . ASP A 1 92 ? 3.805 -18.453 -19.344 1 92.88 92 ASP A C 1
ATOM 702 O O . ASP A 1 92 ? 4.586 -19.234 -18.797 1 92.88 92 ASP A O 1
ATOM 706 N N . LEU A 1 93 ? 3.238 -17.469 -18.781 1 95.12 93 LEU A N 1
ATOM 707 C CA . LEU A 1 93 ? 3.518 -17.125 -17.391 1 95.12 93 LEU A CA 1
ATOM 708 C C . LEU A 1 93 ? 2.23 -16.781 -16.656 1 95.12 93 LEU A C 1
ATOM 710 O O . LEU A 1 93 ? 1.358 -16.094 -17.188 1 95.12 93 LEU A O 1
ATOM 714 N N . V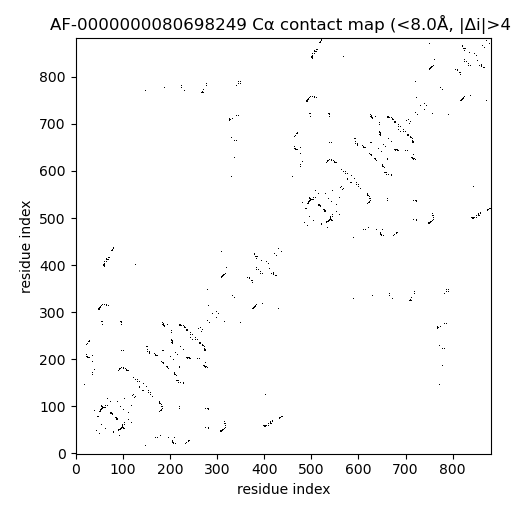AL A 1 94 ? 2.098 -17.297 -15.484 1 97.56 94 VAL A N 1
ATOM 715 C CA . VAL A 1 94 ? 0.956 -16.953 -14.641 1 97.56 94 VAL A CA 1
ATOM 716 C C . VAL A 1 94 ? 1.438 -16.594 -13.242 1 97.56 94 VAL A C 1
ATOM 718 O O . VAL A 1 94 ? 2.365 -17.219 -12.719 1 97.56 94 VAL A O 1
ATOM 721 N N . HIS A 1 95 ? 0.96 -15.508 -12.758 1 97.62 95 HIS A N 1
ATOM 722 C CA . HIS A 1 95 ? 1.217 -15.086 -11.383 1 97.62 95 HIS A CA 1
ATOM 723 C C . HIS A 1 95 ? -0.057 -15.125 -10.547 1 97.62 95 HIS A C 1
ATOM 725 O O . HIS A 1 95 ? -1.133 -14.758 -11.031 1 97.62 95 HIS A O 1
ATOM 731 N N . GLY A 1 96 ? 0.081 -15.625 -9.305 1 98.19 96 GLY A N 1
ATOM 732 C CA . GLY A 1 96 ? -1.084 -15.688 -8.438 1 98.19 96 GLY A CA 1
ATOM 733 C C . GLY A 1 96 ? -0.771 -15.359 -6.988 1 98.19 96 GLY A C 1
ATOM 734 O O . GLY A 1 96 ? 0.329 -15.633 -6.508 1 98.19 96 GLY A O 1
ATOM 735 N N . VAL A 1 97 ? -1.795 -14.828 -6.316 1 97.12 97 VAL A N 1
ATOM 736 C CA . VAL A 1 97 ? -1.698 -14.5 -4.898 1 97.12 97 VAL A CA 1
ATOM 737 C C . VAL A 1 97 ? -2.902 -15.062 -4.152 1 97.12 97 VAL A C 1
ATOM 739 O O . VAL A 1 97 ? -4.047 -14.898 -4.586 1 97.12 97 VAL A O 1
ATOM 742 N N . SER A 1 98 ? -2.635 -15.727 -3.018 1 95.12 98 SER A N 1
ATOM 743 C CA . SER A 1 98 ? -3.701 -16.281 -2.195 1 95.12 98 SER A CA 1
ATOM 744 C C . SER A 1 98 ? -4.672 -17.109 -3.033 1 95.12 98 SER A C 1
ATOM 746 O O . SER A 1 98 ? -4.258 -18.031 -3.746 1 95.12 98 SER A O 1
ATOM 748 N N . GLY A 1 99 ? -5.91 -16.781 -3.074 1 94.06 99 GLY A N 1
ATOM 749 C CA . GLY A 1 99 ? -6.844 -17.5 -3.93 1 94.06 99 GLY A CA 1
ATOM 750 C C . GLY A 1 99 ? -6.379 -17.594 -5.367 1 94.06 99 GLY A C 1
ATOM 751 O O . GLY A 1 99 ? -6.574 -18.625 -6.016 1 94.06 99 GLY A O 1
ATOM 752 N N . GLY A 1 100 ? -5.777 -16.578 -5.867 1 97.62 100 GLY A N 1
ATOM 753 C CA . GLY A 1 100 ? -5.207 -16.609 -7.203 1 97.62 100 GLY A CA 1
ATOM 754 C C . GLY A 1 100 ? -4.047 -17.578 -7.34 1 97.62 100 GLY A C 1
ATOM 755 O O . GLY A 1 100 ? -3.797 -18.109 -8.43 1 97.62 100 GLY A O 1
ATOM 756 N N . SER A 1 101 ? -3.322 -17.797 -6.23 1 98.19 101 SER A N 1
ATOM 757 C CA . SER A 1 101 ? -2.197 -18.719 -6.285 1 98.19 101 SER A CA 1
ATOM 758 C C . SER A 1 101 ? -2.676 -20.156 -6.445 1 98.19 101 SER A C 1
ATOM 760 O O . SER A 1 101 ? -1.993 -20.984 -7.066 1 98.19 101 SER A O 1
ATOM 762 N N . ILE A 1 102 ? -3.865 -20.453 -5.91 1 97.19 102 ILE A N 1
ATOM 763 C CA . ILE A 1 102 ? -4.438 -21.781 -6.078 1 97.19 102 ILE A CA 1
ATOM 764 C C . ILE A 1 102 ? -4.695 -22.047 -7.562 1 97.19 102 ILE A C 1
ATOM 766 O O . ILE A 1 102 ? -4.273 -23.078 -8.094 1 97.19 102 ILE A O 1
ATOM 770 N N . LEU A 1 103 ? -5.316 -21.109 -8.18 1 98.31 103 LEU A N 1
ATOM 771 C CA . LEU A 1 103 ? -5.617 -21.25 -9.602 1 98.31 103 LEU A CA 1
ATOM 772 C C . LEU A 1 103 ? -4.336 -21.266 -10.43 1 98.31 103 LEU A C 1
ATOM 774 O O . LEU A 1 103 ? -4.203 -22.078 -11.344 1 98.31 103 LEU A O 1
ATOM 778 N N . ALA A 1 104 ? -3.414 -20.422 -10.141 1 98.69 104 ALA A N 1
ATOM 779 C CA . ALA A 1 104 ? -2.174 -20.312 -10.906 1 98.69 104 ALA A CA 1
ATOM 780 C C . ALA A 1 104 ? -1.378 -21.609 -10.859 1 98.69 104 ALA A C 1
ATOM 782 O O . ALA A 1 104 ? -0.923 -22.109 -11.891 1 98.69 104 ALA A O 1
ATOM 783 N N . THR A 1 105 ? -1.221 -22.172 -9.68 1 98.62 105 THR A N 1
ATOM 784 C CA . THR A 1 105 ? -0.43 -23.391 -9.539 1 98.62 105 THR A CA 1
ATOM 785 C C . THR A 1 105 ? -1.164 -24.578 -10.148 1 98.62 105 THR A C 1
ATOM 787 O O . THR A 1 105 ? -0.542 -25.453 -10.742 1 98.62 105 THR A O 1
ATOM 790 N N . TYR A 1 106 ? -2.469 -24.578 -9.977 1 98.31 106 TYR A N 1
ATOM 791 C CA . TYR A 1 106 ? -3.244 -25.641 -10.617 1 98.31 106 TYR A CA 1
ATOM 792 C C . TYR A 1 106 ? -3.104 -25.578 -12.133 1 98.31 106 TYR A C 1
ATOM 794 O O . TYR A 1 106 ? -2.916 -26.609 -12.781 1 98.31 106 TYR A O 1
ATOM 802 N N . LEU A 1 107 ? -3.203 -24.391 -12.688 1 98.62 107 LEU A N 1
ATOM 803 C CA . LEU A 1 107 ? -3.01 -24.203 -14.117 1 98.62 107 LEU A CA 1
ATOM 804 C C . LEU A 1 107 ? -1.616 -24.656 -14.539 1 98.62 107 LEU A C 1
ATOM 806 O O . LEU A 1 107 ? -1.452 -25.266 -15.602 1 98.62 107 LEU A O 1
ATOM 810 N N . GLY A 1 108 ? -0.649 -24.297 -13.766 1 98.12 108 GLY A N 1
ATOM 811 C CA . GLY A 1 108 ? 0.702 -24.75 -14.055 1 98.12 108 GLY A CA 1
ATOM 812 C C . GLY A 1 108 ? 0.823 -26.266 -14.117 1 98.12 108 GLY A C 1
ATOM 813 O O . GLY A 1 108 ? 1.426 -26.812 -15.047 1 98.12 108 GLY A O 1
ATOM 814 N N . LEU A 1 109 ? 0.233 -26.938 -13.188 1 98 109 LEU A N 1
ATOM 815 C CA . LEU A 1 109 ? 0.351 -28.391 -13.07 1 98 109 LEU A CA 1
ATOM 816 C C . LEU A 1 109 ? -0.462 -29.094 -14.156 1 98 109 LEU A C 1
ATOM 818 O O . LEU A 1 109 ? -0.037 -30.125 -14.688 1 98 109 LEU A O 1
ATOM 822 N N . HIS A 1 110 ? -1.653 -28.469 -14.562 1 97.88 110 HIS A N 1
ATOM 823 C CA . HIS A 1 110 ? -2.602 -29.266 -15.328 1 97.88 110 HIS A CA 1
ATOM 824 C C . HIS A 1 110 ? -2.85 -28.656 -16.703 1 97.88 110 HIS A C 1
ATOM 826 O O . HIS A 1 110 ? -3.52 -29.266 -17.547 1 97.88 110 HIS A O 1
ATOM 832 N N . GLY A 1 111 ? -2.428 -27.484 -16.953 1 97.31 111 GLY A N 1
ATOM 833 C CA . GLY A 1 111 ? -2.531 -26.875 -18.266 1 97.31 111 GLY A CA 1
ATOM 834 C C . GLY A 1 111 ? -3.963 -26.75 -18.75 1 97.31 111 GLY A C 1
ATOM 835 O O . GLY A 1 111 ? -4.828 -26.266 -18.031 1 97.31 111 GLY A O 1
ATOM 836 N N . LYS A 1 112 ? -4.184 -27.188 -19.938 1 96.5 112 LYS A N 1
ATOM 837 C CA . LYS A 1 112 ? -5.477 -27.047 -20.594 1 96.5 112 LYS A CA 1
ATOM 838 C C . LYS A 1 112 ? -6.57 -27.797 -19.844 1 96.5 112 LYS A C 1
ATOM 840 O O . LYS A 1 112 ? -7.75 -27.453 -19.938 1 96.5 112 LYS A O 1
ATOM 845 N N . ASN A 1 113 ? -6.148 -28.766 -19.016 1 97.5 113 ASN A N 1
ATOM 846 C CA . ASN A 1 113 ? -7.121 -29.562 -18.281 1 97.5 113 ASN A CA 1
ATOM 847 C C . ASN A 1 113 ? -7.699 -28.797 -17.094 1 97.5 113 ASN A C 1
ATOM 849 O O . ASN A 1 113 ? -8.664 -29.25 -16.469 1 97.5 113 ASN A O 1
ATOM 853 N N . THR A 1 114 ? -7.125 -27.688 -16.812 1 98.25 114 THR A N 1
ATOM 854 C CA . THR A 1 114 ? -7.672 -26.844 -15.758 1 98.25 114 THR A CA 1
ATOM 855 C C . THR A 1 114 ? -9.133 -26.516 -16.031 1 98.25 114 THR A C 1
ATOM 857 O O . THR A 1 114 ? -9.945 -26.422 -15.102 1 98.25 114 THR A O 1
ATOM 860 N N . VAL A 1 115 ? -9.375 -26.344 -17.266 1 97.81 115 VAL A N 1
ATOM 861 C CA . VAL A 1 115 ? -10.758 -26.172 -17.703 1 97.81 115 VAL A CA 1
ATOM 862 C C . VAL A 1 115 ? -11.266 -27.453 -18.328 1 97.81 115 VAL A C 1
ATOM 864 O O . VAL A 1 115 ? -10.812 -27.844 -19.406 1 97.81 115 VAL A O 1
ATOM 867 N N . PRO A 1 116 ? -12.141 -28.266 -17.703 1 96.25 116 PRO A N 1
ATOM 868 C CA . PRO A 1 116 ? -13.031 -27.766 -16.656 1 96.25 116 PRO A CA 1
ATOM 869 C C . PRO A 1 116 ? -12.68 -28.297 -15.273 1 96.25 116 PRO A C 1
ATOM 871 O O . PRO A 1 116 ? -13.406 -28.078 -14.312 1 96.25 116 PRO A O 1
ATOM 874 N N . ARG A 1 117 ? -11.633 -29 -15.125 1 96.94 117 ARG A N 1
ATOM 875 C CA . ARG A 1 117 ? -11.391 -29.844 -13.953 1 96.94 117 ARG A CA 1
ATOM 876 C C . ARG A 1 117 ? -11.359 -29 -12.68 1 96.94 117 ARG A C 1
ATOM 878 O O . ARG A 1 117 ? -11.805 -29.453 -11.617 1 96.94 117 ARG A O 1
ATOM 885 N N . PHE A 1 118 ? -10.867 -27.828 -12.742 1 97.25 118 PHE A N 1
ATOM 886 C CA . PHE A 1 118 ? -10.688 -27 -11.562 1 97.25 118 PHE A CA 1
ATOM 887 C C . PHE A 1 118 ? -12.023 -26.688 -10.914 1 97.25 118 PHE A C 1
ATOM 889 O O . PHE A 1 118 ? -12.125 -26.594 -9.688 1 97.25 118 PHE A O 1
ATOM 896 N N . GLU A 1 119 ? -13.047 -26.469 -11.734 1 95.94 119 GLU A N 1
ATOM 897 C CA . GLU A 1 119 ? -14.375 -26.172 -11.203 1 95.94 119 GLU A CA 1
ATOM 898 C C . GLU A 1 119 ? -14.852 -27.281 -10.266 1 95.94 119 GLU A C 1
ATOM 900 O O . GLU A 1 119 ? -15.289 -27.016 -9.141 1 95.94 119 GLU A O 1
ATOM 905 N N . ARG A 1 120 ? -14.703 -28.484 -10.672 1 93 120 ARG A N 1
ATOM 906 C CA . ARG A 1 120 ? -15.18 -29.641 -9.914 1 93 120 ARG A CA 1
ATOM 907 C C . ARG A 1 120 ? -14.258 -29.938 -8.734 1 93 120 ARG A C 1
ATOM 909 O O . ARG A 1 120 ? -14.727 -30.25 -7.641 1 93 120 ARG A O 1
ATOM 916 N N . GLU A 1 121 ? -13.016 -29.812 -8.945 1 94 121 GLU A N 1
ATOM 917 C CA . GLU A 1 121 ? -12.039 -30.297 -7.977 1 94 121 GLU A CA 1
ATOM 918 C C . GLU A 1 121 ? -11.781 -29.25 -6.887 1 94 121 GLU A C 1
ATOM 920 O O . GLU A 1 121 ? -11.305 -29.594 -5.801 1 94 121 GLU A O 1
ATOM 925 N N . PHE A 1 122 ? -12.125 -27.969 -7.156 1 93.38 122 PHE A N 1
ATOM 926 C CA . PHE A 1 122 ? -11.844 -26.953 -6.145 1 93.38 122 PHE A CA 1
ATOM 927 C C . PHE A 1 122 ? -13.062 -26.062 -5.934 1 93.38 122 PHE A C 1
ATOM 929 O O . PHE A 1 122 ? -13.609 -26 -4.832 1 93.38 122 PHE A O 1
ATOM 936 N N . LEU A 1 123 ? -13.555 -25.422 -6.953 1 94.19 123 LEU A N 1
ATOM 937 C CA . LEU A 1 123 ? -14.562 -24.391 -6.793 1 94.19 123 LEU A CA 1
ATOM 938 C C . LEU A 1 123 ? -15.836 -24.953 -6.168 1 94.19 123 LEU A C 1
ATOM 940 O O . LEU A 1 123 ? -16.5 -24.266 -5.383 1 94.19 123 LEU A O 1
ATOM 944 N N . GLN A 1 124 ? -16.109 -26.141 -6.539 1 89.88 124 GLN A N 1
ATOM 945 C CA . GLN A 1 124 ? -17.359 -26.734 -6.055 1 89.88 124 GLN A CA 1
ATOM 946 C C . GLN A 1 124 ? -17.141 -27.469 -4.738 1 89.88 124 GLN A C 1
ATOM 948 O O . GLN A 1 124 ? -18.062 -28.078 -4.199 1 89.88 124 GLN A O 1
ATOM 953 N N . GLN A 1 125 ? -15.914 -27.391 -4.254 1 83.31 125 GLN A N 1
ATOM 954 C CA . GLN A 1 125 ? -15.602 -28 -2.969 1 83.31 125 GLN A CA 1
ATOM 955 C C . GLN A 1 125 ? -15.742 -27 -1.83 1 83.31 125 GLN A C 1
ATOM 957 O O . GLN A 1 125 ? -15.664 -25.781 -2.053 1 83.31 125 GLN A O 1
ATOM 962 N N . ASN A 1 126 ? -16.016 -27.453 -0.701 1 74.69 126 ASN A N 1
ATOM 963 C CA . ASN A 1 126 ? -16.125 -26.594 0.48 1 74.69 126 ASN A CA 1
ATOM 964 C C . ASN A 1 126 ? -14.875 -26.688 1.348 1 74.69 126 ASN A C 1
ATOM 966 O O . ASN A 1 126 ? -14.898 -27.297 2.414 1 74.69 126 ASN A O 1
ATOM 970 N N . LEU A 1 127 ? -13.875 -26.016 0.917 1 71.69 127 LEU A N 1
ATOM 971 C CA . LEU A 1 127 ? -12.594 -26.062 1.619 1 71.69 127 LEU A CA 1
ATOM 972 C C . LEU A 1 127 ? -12.719 -25.438 3.006 1 71.69 127 LEU A C 1
ATOM 974 O O . LEU A 1 127 ? -12.102 -25.906 3.961 1 71.69 127 LEU A O 1
ATOM 978 N N . GLN A 1 128 ? -13.531 -24.453 3.055 1 67.12 128 GLN A N 1
ATOM 979 C CA . GLN A 1 128 ? -13.695 -23.766 4.332 1 67.12 128 GLN A CA 1
ATOM 980 C C . GLN A 1 128 ? -14.219 -24.719 5.406 1 67.12 128 GLN A C 1
ATOM 982 O O . GLN A 1 128 ? -13.68 -24.766 6.508 1 67.12 128 GLN A O 1
ATOM 987 N N . SER A 1 129 ? -15.242 -25.297 5.062 1 62.06 129 SER A N 1
ATOM 988 C CA . SER A 1 129 ? -15.844 -26.219 6.016 1 62.06 129 SER A CA 1
ATOM 989 C C . SER A 1 129 ? -14.867 -27.328 6.406 1 62.06 129 SER A C 1
ATOM 991 O O . SER A 1 129 ? -14.812 -27.734 7.566 1 62.06 129 SER A O 1
ATOM 993 N N . THR A 1 130 ? -14.109 -27.625 5.48 1 64.38 130 THR A N 1
ATOM 994 C CA . THR A 1 130 ? -13.156 -28.703 5.758 1 64.38 130 THR A CA 1
ATOM 995 C C . THR A 1 130 ? -12.055 -28.219 6.691 1 64.38 130 THR A C 1
ATOM 997 O O . THR A 1 130 ? -11.711 -28.906 7.66 1 64.38 130 THR A O 1
ATOM 1000 N N . VAL A 1 131 ? -11.609 -27.062 6.406 1 64 131 VAL A N 1
ATOM 1001 C CA . VAL A 1 131 ? -10.555 -26.5 7.246 1 64 131 VAL A CA 1
ATOM 1002 C C . VAL A 1 131 ? -11.102 -26.234 8.648 1 64 131 VAL A C 1
ATOM 1004 O O . VAL A 1 131 ? -10.445 -26.531 9.648 1 64 131 VAL A O 1
ATOM 1007 N N . LEU A 1 132 ? -12.312 -25.641 8.633 1 56.62 132 LEU A N 1
ATOM 1008 C CA . LEU A 1 132 ? -12.945 -25.359 9.914 1 56.62 132 LEU A CA 1
ATOM 1009 C C . LEU A 1 132 ? -13.195 -26.641 10.695 1 56.62 132 LEU A C 1
ATOM 1011 O O . LEU A 1 132 ? -12.984 -26.688 11.914 1 56.62 132 LEU A O 1
ATOM 1015 N N . ARG A 1 133 ? -13.633 -27.531 9.984 1 53.28 133 ARG A N 1
ATOM 1016 C CA . ARG A 1 133 ? -13.859 -28.828 10.625 1 53.28 133 ARG A CA 1
ATOM 1017 C C . ARG A 1 133 ? -12.57 -29.391 11.211 1 53.28 133 ARG A C 1
ATOM 1019 O O . ARG A 1 133 ? -12.57 -29.953 12.305 1 53.28 133 ARG A O 1
ATOM 1026 N N . GLN A 1 134 ? -11.664 -29.172 10.531 1 55.69 134 GLN A N 1
ATOM 1027 C CA . GLN A 1 134 ? -10.375 -29.656 11.008 1 55.69 134 GLN A CA 1
ATOM 1028 C C . GLN A 1 134 ? -9.875 -28.859 12.203 1 55.69 134 GLN A C 1
ATOM 1030 O O . GLN A 1 134 ? -9.266 -29.406 13.117 1 55.69 134 GLN A O 1
ATOM 1035 N N . LEU A 1 135 ? -10.195 -27.609 12.102 1 54.84 135 LEU A N 1
ATOM 1036 C CA . LEU A 1 135 ? -9.82 -26.734 13.203 1 54.84 135 LEU A CA 1
ATOM 1037 C C . LEU A 1 135 ? -10.57 -27.125 14.477 1 54.84 135 LEU A C 1
ATOM 1039 O O . LEU A 1 135 ? -10.031 -27.016 15.578 1 54.84 135 LEU A O 1
ATOM 1043 N N . LEU A 1 136 ? -11.789 -27.547 14.242 1 44.44 136 LEU A N 1
ATOM 1044 C CA . LEU A 1 136 ? -12.648 -27.891 15.367 1 44.44 136 LEU A CA 1
ATOM 1045 C C . LEU A 1 136 ? -12.492 -29.344 15.758 1 44.44 136 LEU A C 1
ATOM 1047 O O . LEU A 1 136 ? -13.062 -29.797 16.75 1 44.44 136 LEU A O 1
ATOM 1051 N N . SER A 1 137 ? -11.828 -29.984 14.922 1 45 137 SER A N 1
ATOM 1052 C CA . SER A 1 137 ? -11.641 -31.406 15.227 1 45 137 SER A CA 1
ATOM 1053 C C . SER A 1 137 ? -10.758 -31.594 16.453 1 45 137 SER A C 1
ATOM 1055 O O . SER A 1 137 ? -9.703 -30.969 16.562 1 45 137 SER A O 1
ATOM 1057 N N . LEU A 1 138 ? -11.328 -32.219 17.406 1 42.38 138 LEU A N 1
ATOM 1058 C CA . LEU A 1 138 ? -10.617 -32.562 18.625 1 42.38 138 LEU A CA 1
ATOM 1059 C C . LEU A 1 138 ? -9.273 -33.219 18.312 1 42.38 138 LEU A C 1
ATOM 1061 O O . LEU A 1 138 ? -8.32 -33.094 19.094 1 42.38 138 LEU A O 1
ATOM 1065 N N . ALA A 1 139 ? -9.195 -33.844 17.234 1 41.72 139 ALA A N 1
ATOM 1066 C CA . ALA A 1 139 ? -7.988 -34.594 16.859 1 41.72 139 ALA A CA 1
ATOM 1067 C C . ALA A 1 139 ? -6.848 -33.625 16.531 1 41.72 139 ALA A C 1
ATOM 1069 O O . ALA A 1 139 ? -5.672 -33.969 16.672 1 41.72 139 ALA A O 1
ATOM 1070 N N . ASN A 1 140 ? -7.297 -32.406 16.203 1 44.59 140 ASN A N 1
ATOM 1071 C CA . ASN A 1 140 ? -6.27 -31.453 15.789 1 44.59 140 ASN A CA 1
ATOM 1072 C C . ASN A 1 140 ? -5.949 -30.453 16.891 1 44.59 140 ASN A C 1
ATOM 1074 O O . ASN A 1 140 ? -5.066 -29.609 16.734 1 44.59 140 ASN A O 1
ATOM 1078 N N . LEU A 1 141 ? -6.711 -30.609 17.906 1 44.53 141 LEU A N 1
ATOM 1079 C CA . LEU A 1 141 ? -6.555 -29.672 19.016 1 44.53 141 LEU A CA 1
ATOM 1080 C C . LEU A 1 141 ? -5.109 -29.656 19.516 1 44.53 141 LEU A C 1
ATOM 1082 O O . LEU A 1 141 ? -4.535 -28.578 19.719 1 44.53 141 LEU A O 1
ATOM 1086 N N . PRO A 1 142 ? -4.543 -30.875 19.75 1 42.19 142 PRO A N 1
ATOM 1087 C CA . PRO A 1 142 ? -3.154 -30.828 20.203 1 42.19 142 PRO A CA 1
ATOM 1088 C C . PRO A 1 142 ? -2.229 -30.141 19.203 1 42.19 142 PRO A C 1
ATOM 1090 O O . PRO A 1 142 ? -1.274 -29.469 19.609 1 42.19 142 PRO A O 1
ATOM 1093 N N . ARG A 1 143 ? -2.514 -30.312 18.016 1 47.81 143 ARG A N 1
ATOM 1094 C CA . ARG A 1 143 ? -1.672 -29.719 16.984 1 47.81 143 ARG A CA 1
ATOM 1095 C C . ARG A 1 143 ? -1.857 -28.219 16.922 1 47.81 143 ARG A C 1
ATOM 1097 O O . ARG A 1 143 ? -0.893 -27.469 16.719 1 47.81 143 ARG A O 1
ATOM 1104 N N . LEU A 1 144 ? -3.098 -27.891 17.141 1 45.38 144 LEU A N 1
ATOM 1105 C CA . LEU A 1 144 ? -3.43 -26.469 17.078 1 45.38 144 LEU A CA 1
ATOM 1106 C C . LEU A 1 144 ? -2.92 -25.734 18.312 1 45.38 144 LEU A C 1
ATOM 1108 O O . LEU A 1 144 ? -2.775 -24.516 18.297 1 45.38 144 LEU A O 1
ATOM 1112 N N . THR A 1 145 ? -2.574 -26.594 19.25 1 43.56 145 THR A N 1
ATOM 1113 C CA . THR A 1 145 ? -2.008 -26 20.453 1 43.56 145 THR A CA 1
ATOM 1114 C C . THR A 1 145 ? -0.487 -25.906 20.359 1 43.56 145 THR A C 1
ATOM 1116 O O . THR A 1 145 ? 0.167 -25.328 21.234 1 43.56 145 THR A O 1
ATOM 1119 N N . SER A 1 146 ? 0.041 -26.578 19.344 1 48.88 146 SER A N 1
ATOM 1120 C CA . SER A 1 146 ? 1.483 -26.484 19.141 1 48.88 146 SER A CA 1
ATOM 1121 C C . SER A 1 146 ? 1.89 -25.078 18.703 1 48.88 146 SER A C 1
ATOM 1123 O O . SER A 1 146 ? 1.144 -24.406 17.984 1 48.88 146 SER A O 1
ATOM 1125 N N . SER A 1 147 ? 3.037 -24.688 19.219 1 55.44 147 SER A N 1
ATOM 1126 C CA . SER A 1 147 ? 3.555 -23.359 18.906 1 55.44 147 SER A CA 1
ATOM 1127 C C . SER A 1 147 ? 4.141 -23.312 17.5 1 55.44 147 SER A C 1
ATOM 1129 O O . SER A 1 147 ? 4.438 -22.219 16.984 1 55.44 147 SER A O 1
ATOM 1131 N N . GLN A 1 148 ? 4.266 -24.594 16.922 1 52.84 148 GLN A N 1
ATOM 1132 C CA . GLN A 1 148 ? 4.953 -24.625 15.633 1 52.84 148 GLN A CA 1
ATOM 1133 C C . GLN A 1 148 ? 4.008 -25.031 14.508 1 52.84 148 GLN A C 1
ATOM 1135 O O . GLN A 1 148 ? 4.418 -25.141 13.352 1 52.84 148 GLN A O 1
ATOM 1140 N N . TYR A 1 149 ? 2.812 -25.484 14.891 1 52.69 149 TYR A N 1
ATOM 1141 C CA . TYR A 1 149 ? 1.792 -25.906 13.938 1 52.69 149 TYR A CA 1
ATOM 1142 C C . TYR A 1 149 ? 0.545 -25.031 14.055 1 52.69 149 TYR A C 1
ATOM 1144 O O . TYR A 1 149 ? -0.023 -24.906 15.141 1 52.69 149 TYR A O 1
ATOM 1152 N N . GLY A 1 150 ? 0.332 -24.406 13.008 1 58.81 150 GLY A N 1
ATOM 1153 C CA . GLY A 1 150 ? -0.792 -23.484 13.07 1 58.81 150 GLY A CA 1
ATOM 1154 C C . GLY A 1 150 ? -1.804 -23.703 11.961 1 58.81 150 GLY A C 1
ATOM 1155 O O . GLY A 1 150 ? -1.704 -24.672 11.203 1 58.81 150 GLY A O 1
ATOM 1156 N N . ARG A 1 151 ? -2.789 -23.125 11.969 1 65 151 ARG A N 1
ATOM 1157 C CA . ARG A 1 151 ? -3.904 -23.141 11.031 1 65 151 ARG A CA 1
ATOM 1158 C C . ARG A 1 151 ? -3.41 -23.062 9.586 1 65 151 ARG A C 1
ATOM 1160 O O . ARG A 1 151 ? -4.055 -23.562 8.672 1 65 151 ARG A O 1
ATOM 1167 N N . GLY A 1 152 ? -2.238 -22.469 9.453 1 71.31 152 GLY A N 1
ATOM 1168 C CA . GLY A 1 152 ? -1.626 -22.438 8.133 1 71.31 152 GLY A CA 1
ATOM 1169 C C . GLY A 1 152 ? -1.177 -23.797 7.648 1 71.31 152 GLY A C 1
ATOM 1170 O O . GLY A 1 152 ? -1.315 -24.125 6.465 1 71.31 152 GLY A O 1
ATOM 1171 N N . ASP A 1 153 ? -0.813 -24.562 8.5 1 72.75 153 ASP A N 1
ATOM 1172 C CA . ASP A 1 153 ? -0.401 -25.922 8.164 1 72.75 153 ASP A CA 1
ATOM 1173 C C . ASP A 1 153 ? -1.607 -26.797 7.82 1 72.75 153 ASP A C 1
ATOM 1175 O O . ASP A 1 153 ? -1.526 -27.656 6.941 1 72.75 153 ASP A O 1
ATOM 1179 N N . LEU A 1 154 ? -2.643 -26.438 8.461 1 74.25 154 LEU A N 1
ATOM 1180 C CA . LEU A 1 154 ? -3.871 -27.172 8.156 1 74.25 154 LEU A CA 1
ATOM 1181 C C . LEU A 1 154 ? -4.363 -26.844 6.75 1 74.25 154 LEU A C 1
ATOM 1183 O O . LEU A 1 154 ? -4.828 -27.734 6.031 1 74.25 154 LEU A O 1
ATOM 1187 N N . LEU A 1 155 ? -4.25 -25.609 6.441 1 79.5 155 LEU A N 1
ATOM 1188 C CA . LEU A 1 155 ? -4.617 -25.219 5.086 1 79.5 155 LEU A CA 1
ATOM 1189 C C . LEU A 1 155 ? -3.748 -25.938 4.059 1 79.5 155 LEU A C 1
ATOM 1191 O O . LEU A 1 155 ? -4.254 -26.422 3.049 1 79.5 155 LEU A O 1
ATOM 1195 N N . ALA A 1 156 ? -2.518 -26.031 4.328 1 86.81 156 ALA A N 1
ATOM 1196 C CA . ALA A 1 156 ? -1.6 -26.719 3.43 1 86.81 156 ALA A CA 1
ATOM 1197 C C . ALA A 1 156 ? -1.994 -28.188 3.262 1 86.81 156 ALA A C 1
ATOM 1199 O O . ALA A 1 156 ? -2.008 -28.703 2.145 1 86.81 156 ALA A O 1
ATOM 1200 N N . GLU A 1 157 ? -2.316 -28.781 4.297 1 84.75 157 GLU A N 1
ATOM 1201 C CA . GLU A 1 157 ? -2.693 -30.188 4.273 1 84.75 157 GLU A CA 1
ATOM 1202 C C . GLU A 1 157 ? -3.973 -30.406 3.473 1 84.75 157 GLU A C 1
ATOM 1204 O O . GLU A 1 157 ? -4.066 -31.344 2.682 1 84.75 157 GLU A O 1
ATOM 1209 N N . GLU A 1 158 ? -4.867 -29.562 3.721 1 85.25 158 GLU A N 1
ATOM 1210 C CA . GLU A 1 158 ? -6.145 -29.703 3.025 1 85.25 158 GLU A CA 1
ATOM 1211 C C . GLU A 1 158 ? -5.988 -29.438 1.531 1 85.25 158 GLU A C 1
ATOM 1213 O O . GLU A 1 158 ? -6.602 -30.109 0.706 1 85.25 158 GLU A O 1
ATOM 1218 N N . LEU A 1 159 ? -5.246 -28.469 1.204 1 91 159 LEU A N 1
ATOM 1219 C CA . LEU A 1 159 ? -4.969 -28.172 -0.2 1 91 159 LEU A CA 1
ATOM 1220 C C . LEU A 1 159 ? -4.25 -29.344 -0.863 1 91 159 LEU A C 1
ATOM 1222 O O . LEU A 1 159 ? -4.562 -29.703 -2.002 1 91 159 LEU A O 1
ATOM 1226 N N . ASP A 1 160 ? -3.344 -29.922 -0.148 1 92.75 160 ASP A N 1
ATOM 1227 C CA . ASP A 1 160 ? -2.594 -31.062 -0.682 1 92.75 160 ASP A CA 1
ATOM 1228 C C . ASP A 1 160 ? -3.512 -32.25 -0.946 1 92.75 160 ASP A C 1
ATOM 1230 O O . ASP A 1 160 ? -3.4 -32.906 -1.981 1 92.75 160 ASP A O 1
ATOM 1234 N N . ARG A 1 161 ? -4.312 -32.469 -0.04 1 89.38 161 ARG A N 1
ATOM 1235 C CA . ARG A 1 161 ? -5.238 -33.594 -0.164 1 89.38 161 ARG A CA 1
ATOM 1236 C C . ARG A 1 161 ? -6.203 -33.375 -1.324 1 89.38 161 ARG A C 1
ATOM 1238 O O . ARG A 1 161 ? -6.469 -34.312 -2.096 1 89.38 161 ARG A O 1
ATOM 1245 N N . LEU A 1 162 ? -6.578 -32.219 -1.479 1 88.94 162 LEU A N 1
ATOM 1246 C CA . LEU A 1 162 ? -7.656 -31.938 -2.418 1 88.94 162 LEU A CA 1
ATOM 1247 C C . LEU A 1 162 ? -7.109 -31.734 -3.826 1 88.94 162 LEU A C 1
ATOM 1249 O O . LEU A 1 162 ? -7.73 -32.156 -4.805 1 88.94 162 LEU A O 1
ATOM 1253 N N . LEU A 1 163 ? -5.957 -31.078 -3.91 1 93.81 163 LEU A N 1
ATOM 1254 C CA . LEU A 1 163 ? -5.609 -30.547 -5.227 1 93.81 163 LEU A CA 1
ATOM 1255 C C . LEU A 1 163 ? -4.234 -31.047 -5.66 1 93.81 163 LEU A C 1
ATOM 1257 O O . LEU A 1 163 ? -4.02 -31.328 -6.84 1 93.81 163 LEU A O 1
ATOM 1261 N N . TYR A 1 164 ? -3.291 -31.156 -4.762 1 96.25 164 TYR A N 1
ATOM 1262 C CA . TYR A 1 164 ? -1.907 -31.25 -5.215 1 96.25 164 TYR A CA 1
ATOM 1263 C C . TYR A 1 164 ? -1.371 -32.656 -5.059 1 96.25 164 TYR A C 1
ATOM 1265 O O . TYR A 1 164 ? -0.414 -33.062 -5.73 1 96.25 164 TYR A O 1
ATOM 1273 N N . HIS A 1 165 ? -1.875 -33.406 -4.066 1 96.12 165 HIS A N 1
ATOM 1274 C CA . HIS A 1 165 ? -1.561 -34.812 -3.9 1 96.12 165 HIS A CA 1
ATOM 1275 C C . HIS A 1 165 ? -0.053 -35.031 -3.826 1 96.12 165 HIS A C 1
ATOM 1277 O O . HIS A 1 165 ? 0.485 -35.906 -4.523 1 96.12 165 HIS A O 1
ATOM 1283 N N . GLY A 1 166 ? 0.618 -34.156 -3.137 1 96 166 GLY A N 1
ATOM 1284 C CA . GLY A 1 166 ? 2.033 -34.344 -2.855 1 96 166 GLY A CA 1
ATOM 1285 C C . GLY A 1 166 ? 2.936 -33.656 -3.861 1 96 166 GLY A C 1
ATOM 1286 O O . GLY A 1 166 ? 4.16 -33.719 -3.76 1 96 166 GLY A O 1
ATOM 1287 N N . ALA A 1 167 ? 2.395 -32.969 -4.82 1 97.81 167 ALA A N 1
ATOM 1288 C CA . ALA A 1 167 ? 3.205 -32.281 -5.82 1 97.81 167 ALA A CA 1
ATOM 1289 C C . ALA A 1 167 ? 4.141 -31.25 -5.168 1 97.81 167 ALA A C 1
ATOM 1291 O O . ALA A 1 167 ? 3.75 -30.562 -4.227 1 97.81 167 ALA A O 1
ATOM 1292 N N . THR A 1 168 ? 5.418 -31.203 -5.645 1 98.06 168 THR A N 1
ATOM 1293 C CA . THR A 1 168 ? 6.426 -30.25 -5.207 1 98.06 168 THR A CA 1
ATOM 1294 C C . THR A 1 168 ? 6.828 -29.328 -6.355 1 98.06 168 THR A C 1
ATOM 1296 O O . THR A 1 168 ? 6.336 -29.469 -7.477 1 98.06 168 THR A O 1
ATOM 1299 N N . PHE A 1 169 ? 7.656 -28.422 -6.039 1 98.44 169 PHE A N 1
ATOM 1300 C CA . PHE A 1 169 ? 8.125 -27.531 -7.086 1 98.44 169 PHE A CA 1
ATOM 1301 C C . PHE A 1 169 ? 9.023 -28.266 -8.078 1 98.44 169 PHE A C 1
ATOM 1303 O O . PHE A 1 169 ? 9.234 -27.797 -9.195 1 98.44 169 PHE A O 1
ATOM 1310 N N . ALA A 1 170 ? 9.562 -29.391 -7.68 1 97.75 170 ALA A N 1
ATOM 1311 C CA . ALA A 1 170 ? 10.234 -30.25 -8.648 1 97.75 170 ALA A CA 1
ATOM 1312 C C . ALA A 1 170 ? 9.273 -30.719 -9.734 1 97.75 170 ALA A C 1
ATOM 1314 O O . ALA A 1 170 ? 9.641 -30.797 -10.906 1 97.75 170 ALA A O 1
ATOM 1315 N N . ASP A 1 171 ? 8.109 -31.062 -9.305 1 97.38 171 ASP A N 1
ATOM 1316 C CA . ASP A 1 171 ? 7.086 -31.469 -10.258 1 97.38 171 ASP A CA 1
ATOM 1317 C C . ASP A 1 171 ? 6.727 -30.328 -11.211 1 97.38 171 ASP A C 1
ATOM 1319 O O . ASP A 1 171 ? 6.523 -30.547 -12.406 1 97.38 171 ASP A O 1
ATOM 1323 N N . LEU A 1 172 ? 6.609 -29.125 -10.719 1 97 172 LEU A N 1
ATOM 1324 C CA . LEU A 1 172 ? 6.352 -27.953 -11.562 1 97 172 LEU A CA 1
ATOM 1325 C C . LEU A 1 172 ? 7.512 -27.719 -12.523 1 97 172 LEU A C 1
ATOM 1327 O O . LEU A 1 172 ? 7.297 -27.312 -13.672 1 97 172 LEU A O 1
ATOM 1331 N N . ALA A 1 173 ? 8.672 -27.953 -12.047 1 95.25 173 ALA A N 1
ATOM 1332 C CA . ALA A 1 173 ? 9.859 -27.703 -12.867 1 95.25 173 ALA A CA 1
ATOM 1333 C C . ALA A 1 173 ? 9.969 -28.719 -14 1 95.25 173 ALA A C 1
ATOM 1335 O O . ALA A 1 173 ? 10.312 -28.359 -15.125 1 95.25 173 ALA A O 1
ATOM 1336 N N . GLU A 1 174 ? 9.609 -29.953 -13.75 1 94.06 174 GLU A N 1
ATOM 1337 C CA . GLU A 1 174 ? 9.961 -31.031 -14.664 1 94.06 174 GLU A CA 1
ATOM 1338 C C . GLU A 1 174 ? 8.727 -31.531 -15.414 1 94.06 174 GLU A C 1
ATOM 1340 O O . GLU A 1 174 ? 8.852 -32.062 -16.516 1 94.06 174 GLU A O 1
ATOM 1345 N N . ARG A 1 175 ? 7.59 -31.328 -14.844 1 93.75 175 ARG A N 1
ATOM 1346 C CA . ARG A 1 175 ? 6.457 -32.062 -15.391 1 93.75 175 ARG A CA 1
ATOM 1347 C C . ARG A 1 175 ? 5.254 -31.156 -15.594 1 93.75 175 ARG A C 1
ATOM 1349 O O . ARG A 1 175 ? 4.141 -31.641 -15.812 1 93.75 175 ARG A O 1
ATOM 1356 N N . ARG A 1 176 ? 5.445 -29.891 -15.422 1 92.44 176 ARG A N 1
ATOM 1357 C CA . ARG A 1 176 ? 4.277 -29.031 -15.562 1 92.44 176 ARG A CA 1
ATOM 1358 C C . ARG A 1 176 ? 3.664 -29.156 -16.953 1 92.44 176 ARG A C 1
ATOM 1360 O O . ARG A 1 176 ? 4.387 -29.297 -17.938 1 92.44 176 ARG A O 1
ATOM 1367 N N . GLN A 1 177 ? 2.354 -29.047 -17.031 1 95.94 177 GLN A N 1
ATOM 1368 C CA . GLN A 1 177 ? 1.615 -29.156 -18.281 1 95.94 177 GLN A CA 1
ATOM 1369 C C . GLN A 1 177 ? 1.136 -27.797 -18.766 1 95.94 177 GLN A C 1
ATOM 1371 O O . GLN A 1 177 ? 0.594 -27.672 -19.875 1 95.94 177 GLN A O 1
ATOM 1376 N N . GLY A 1 178 ? 1.32 -26.828 -17.922 1 96.31 178 GLY A N 1
ATOM 1377 C CA . GLY A 1 178 ? 0.864 -25.484 -18.234 1 96.31 178 GLY A CA 1
ATOM 1378 C C . GLY A 1 178 ? 1.953 -24.422 -18.094 1 96.31 178 GLY A C 1
ATOM 1379 O O . GLY A 1 178 ? 3.137 -24.734 -18.25 1 96.31 178 GLY A O 1
ATOM 1380 N N . PRO A 1 179 ? 1.569 -23.172 -17.984 1 96.31 179 PRO A N 1
ATOM 1381 C CA . PRO A 1 179 ? 2.543 -22.078 -17.906 1 96.31 179 PRO A CA 1
ATOM 1382 C C . PRO A 1 179 ? 3.379 -22.125 -16.625 1 96.31 179 PRO A C 1
ATOM 1384 O O . PRO A 1 179 ? 3.051 -22.875 -15.695 1 96.31 179 PRO A O 1
ATOM 1387 N N . PHE A 1 180 ? 4.465 -21.375 -16.672 1 96.38 180 PHE A N 1
ATOM 1388 C CA . PHE A 1 180 ? 5.242 -21.156 -15.453 1 96.38 180 PHE A CA 1
ATOM 1389 C C . PHE A 1 180 ? 4.434 -20.359 -14.438 1 96.38 180 PHE A C 1
ATOM 1391 O O . PHE A 1 180 ? 3.951 -19.266 -14.742 1 96.38 180 PHE A O 1
ATOM 1398 N N . ALA A 1 181 ? 4.262 -20.922 -13.219 1 97.69 181 ALA A N 1
ATOM 1399 C CA . ALA A 1 181 ? 3.447 -20.266 -12.195 1 97.69 181 ALA A CA 1
ATOM 1400 C C . ALA A 1 181 ? 4.324 -19.625 -11.117 1 97.69 181 ALA A C 1
ATOM 1402 O O . ALA A 1 181 ? 5.176 -20.297 -10.531 1 97.69 181 ALA A O 1
ATOM 1403 N N . VAL A 1 182 ? 4.133 -18.359 -10.938 1 97.19 182 VAL A N 1
ATOM 1404 C CA . VAL A 1 182 ? 4.801 -17.672 -9.844 1 97.19 182 VAL A CA 1
ATOM 1405 C C . VAL A 1 182 ? 3.785 -17.312 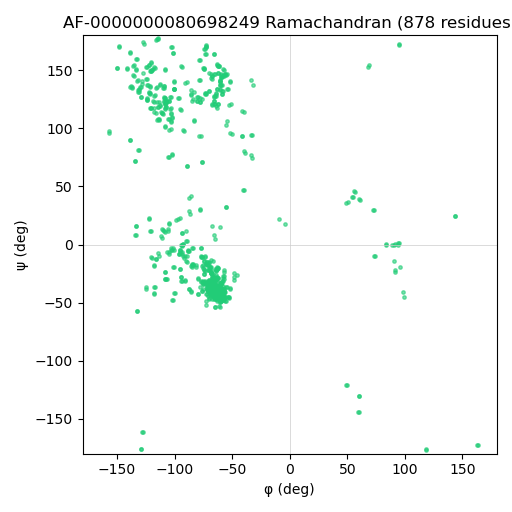-8.766 1 97.19 182 VAL A C 1
ATOM 1407 O O . VAL A 1 182 ? 2.738 -16.719 -9.055 1 97.19 182 VAL A O 1
ATOM 1410 N N . ILE A 1 183 ? 4.055 -17.719 -7.539 1 97.81 183 ILE A N 1
ATOM 1411 C CA . ILE A 1 183 ? 3.209 -17.297 -6.422 1 97.81 183 ILE A CA 1
ATOM 1412 C C . ILE A 1 183 ? 4.051 -16.578 -5.375 1 97.81 183 ILE A C 1
ATOM 1414 O O . ILE A 1 183 ? 5.277 -16.719 -5.352 1 97.81 183 ILE A O 1
ATOM 1418 N N . SER A 1 184 ? 3.396 -15.742 -4.633 1 96.94 184 SER A N 1
ATOM 1419 C CA . SER A 1 184 ? 4.176 -14.93 -3.707 1 96.94 184 SER A CA 1
ATOM 1420 C C . SER A 1 184 ? 3.521 -14.875 -2.33 1 96.94 184 SER A C 1
ATOM 1422 O O . SER A 1 184 ? 2.332 -15.172 -2.191 1 96.94 184 SER A O 1
ATOM 1424 N N . ALA A 1 185 ? 4.305 -14.664 -1.388 1 96.94 185 ALA A N 1
ATOM 1425 C CA . ALA A 1 185 ? 3.945 -14.406 0.003 1 96.94 185 ALA A CA 1
ATOM 1426 C C . ALA A 1 185 ? 4.656 -13.156 0.528 1 96.94 185 ALA A C 1
ATOM 1428 O O . ALA A 1 185 ? 5.199 -12.375 -0.251 1 96.94 185 ALA A O 1
ATOM 1429 N N . THR A 1 186 ? 4.43 -12.922 1.81 1 94.94 186 THR A N 1
ATOM 1430 C CA . THR A 1 186 ? 5.043 -11.75 2.424 1 94.94 186 THR A CA 1
ATOM 1431 C C . THR A 1 186 ? 5.879 -12.148 3.637 1 94.94 186 THR A C 1
ATOM 1433 O O . THR A 1 186 ? 5.395 -12.852 4.531 1 94.94 186 THR A O 1
ATOM 1436 N N . ASP A 1 187 ? 7.133 -11.773 3.617 1 94.69 187 ASP A N 1
ATOM 1437 C CA . ASP A 1 187 ? 7.941 -11.906 4.824 1 94.69 187 ASP A CA 1
ATOM 1438 C C . ASP A 1 187 ? 7.426 -10.992 5.934 1 94.69 187 ASP A C 1
ATOM 1440 O O . ASP A 1 187 ? 7.473 -9.766 5.809 1 94.69 187 ASP A O 1
ATOM 1444 N N . MET A 1 188 ? 7.086 -11.594 7 1 89.81 188 MET A N 1
ATOM 1445 C CA . MET A 1 188 ? 6.398 -10.867 8.062 1 89.81 188 MET A CA 1
ATOM 1446 C C . MET A 1 188 ? 7.324 -9.836 8.703 1 89.81 188 MET A C 1
ATOM 1448 O O . MET A 1 188 ? 6.895 -8.734 9.039 1 89.81 188 MET A O 1
ATOM 1452 N N . SER A 1 189 ? 8.562 -10.156 8.859 1 88.94 189 SER A N 1
ATOM 1453 C CA . SER A 1 189 ? 9.508 -9.32 9.594 1 88.94 189 SER A CA 1
ATOM 1454 C C . SER A 1 189 ? 10.008 -8.164 8.727 1 88.94 189 SER A C 1
ATOM 1456 O O . SER A 1 189 ? 10.031 -7.016 9.172 1 88.94 189 SER A O 1
ATOM 1458 N N . LEU A 1 190 ? 10.32 -8.453 7.473 1 88.06 190 LEU A N 1
ATOM 1459 C CA . LEU A 1 190 ? 10.938 -7.445 6.621 1 88.06 190 LEU A CA 1
ATOM 1460 C C . LEU A 1 190 ? 9.883 -6.723 5.785 1 88.06 190 LEU A C 1
ATOM 1462 O O . LEU A 1 190 ? 10.156 -5.66 5.223 1 88.06 190 LEU A O 1
ATOM 1466 N N . GLY A 1 191 ? 8.727 -7.375 5.633 1 88.56 191 GLY A N 1
ATOM 1467 C CA . GLY A 1 191 ? 7.691 -6.785 4.805 1 88.56 191 GLY A CA 1
ATOM 1468 C C . GLY A 1 191 ? 8 -6.848 3.322 1 88.56 191 GLY A C 1
ATOM 1469 O O . GLY A 1 191 ? 7.613 -5.961 2.562 1 88.56 191 GLY A O 1
ATOM 1470 N N . GLN A 1 192 ? 8.711 -7.836 2.988 1 89.56 192 GLN A N 1
ATOM 1471 C CA . GLN A 1 192 ? 9.117 -7.988 1.597 1 89.56 192 GLN A CA 1
ATOM 1472 C C . GLN A 1 192 ? 8.367 -9.141 0.926 1 89.56 192 GLN A C 1
ATOM 1474 O O . GLN A 1 192 ? 8.008 -10.117 1.582 1 89.56 192 GLN A O 1
ATOM 1479 N N . ARG A 1 193 ? 8.227 -8.922 -0.35 1 92.81 193 ARG A N 1
ATOM 1480 C CA . ARG A 1 193 ? 7.629 -9.984 -1.161 1 92.81 193 ARG A CA 1
ATOM 1481 C C . ARG A 1 193 ? 8.578 -11.164 -1.299 1 92.81 193 ARG A C 1
ATOM 1483 O O . ARG A 1 193 ? 9.773 -10.984 -1.561 1 92.81 193 ARG A O 1
ATOM 1490 N N . VAL A 1 194 ? 8.07 -12.32 -1.073 1 95.12 194 VAL A N 1
ATOM 1491 C CA . VAL A 1 194 ? 8.797 -13.562 -1.312 1 95.12 194 VAL A CA 1
ATOM 1492 C C . VAL A 1 194 ? 8.148 -14.328 -2.463 1 95.12 194 VAL A C 1
ATOM 1494 O O . VAL A 1 194 ? 6.965 -14.68 -2.393 1 95.12 194 VAL A O 1
ATOM 1497 N N . GLU A 1 195 ? 8.906 -14.531 -3.461 1 96.38 195 GLU A N 1
ATOM 1498 C CA . GLU A 1 195 ? 8.414 -15.312 -4.598 1 96.38 195 GLU A CA 1
ATOM 1499 C C . GLU A 1 195 ? 8.93 -16.75 -4.543 1 96.38 195 GLU A C 1
ATOM 1501 O O . GLU A 1 195 ? 10.078 -16.984 -4.18 1 96.38 195 GLU A O 1
ATOM 1506 N N . PHE A 1 196 ? 8.07 -17.656 -4.895 1 97.94 196 PHE A N 1
ATOM 1507 C CA . PHE A 1 196 ? 8.461 -19.047 -4.883 1 97.94 196 PHE A CA 1
ATOM 1508 C C . PHE A 1 196 ? 9.062 -19.453 -6.223 1 97.94 196 PHE A C 1
ATOM 1510 O O . PHE A 1 196 ? 8.484 -20.266 -6.953 1 97.94 196 PHE A O 1
ATOM 1517 N N . THR A 1 197 ? 10.18 -18.922 -6.512 1 96.75 197 THR A N 1
ATOM 1518 C CA . THR A 1 197 ? 11.094 -19.281 -7.59 1 96.75 197 THR A CA 1
ATOM 1519 C C . THR A 1 197 ? 12.484 -19.594 -7.035 1 96.75 197 THR A C 1
ATOM 1521 O O . THR A 1 197 ? 12.852 -19.109 -5.961 1 96.75 197 THR A O 1
ATOM 1524 N N . GLN A 1 198 ? 13.156 -20.406 -7.766 1 96.75 198 GLN A N 1
ATOM 1525 C CA . GLN A 1 198 ? 14.469 -20.766 -7.246 1 96.75 198 GLN A CA 1
ATOM 1526 C C . GLN A 1 198 ? 15.391 -19.547 -7.184 1 96.75 198 GLN A C 1
ATOM 1528 O O . GLN A 1 198 ? 16.234 -19.438 -6.289 1 96.75 198 GLN A O 1
ATOM 1533 N N . GLU A 1 199 ? 15.219 -18.594 -8.07 1 92.25 199 GLU A N 1
ATOM 1534 C CA . GLU A 1 199 ? 16 -17.375 -8.008 1 92.25 199 GLU A CA 1
ATOM 1535 C C . GLU A 1 199 ? 15.898 -16.719 -6.633 1 92.25 199 GLU A C 1
ATOM 1537 O O . GLU A 1 199 ? 16.906 -16.328 -6.055 1 92.25 199 GLU A O 1
ATOM 1542 N N . HIS A 1 200 ? 14.75 -16.641 -6.133 1 93.5 200 HIS A N 1
ATOM 1543 C CA . HIS A 1 200 ? 14.539 -16.047 -4.82 1 93.5 200 HIS A CA 1
ATOM 1544 C C . HIS A 1 200 ? 15.062 -16.953 -3.711 1 93.5 200 HIS A C 1
ATOM 1546 O O . HIS A 1 200 ? 15.672 -16.469 -2.748 1 93.5 200 HIS A O 1
ATOM 1552 N N . PHE A 1 201 ? 14.898 -18.234 -3.854 1 97.06 201 PHE A N 1
ATOM 1553 C CA . PHE A 1 201 ? 15.297 -19.172 -2.811 1 97.06 201 PHE A CA 1
ATOM 1554 C C . PHE A 1 201 ? 16.812 -19.344 -2.787 1 97.06 201 PHE A C 1
ATOM 1556 O O . PHE A 1 201 ? 17.375 -19.797 -1.793 1 97.06 201 PHE A O 1
ATOM 1563 N N . ASP A 1 202 ? 17.453 -19 -3.889 1 96.5 202 ASP A N 1
ATOM 1564 C CA . ASP A 1 202 ? 18.906 -18.969 -3.877 1 96.5 202 ASP A CA 1
ATOM 1565 C C . ASP A 1 202 ? 19.438 -18.031 -2.783 1 96.5 202 ASP A C 1
ATOM 1567 O O . ASP A 1 202 ? 20.422 -18.344 -2.117 1 96.5 202 ASP A O 1
ATOM 1571 N N . ALA A 1 203 ? 18.781 -16.922 -2.631 1 94.25 203 ALA A N 1
ATOM 1572 C CA . ALA A 1 203 ? 19.203 -15.969 -1.608 1 94.25 203 ALA A CA 1
ATOM 1573 C C . ALA A 1 203 ? 19.062 -16.562 -0.211 1 94.25 203 ALA A C 1
ATOM 1575 O O . ALA A 1 203 ? 19.766 -16.156 0.72 1 94.25 203 ALA A O 1
ATOM 1576 N N . LEU A 1 204 ? 18.219 -17.562 -0.058 1 96.75 204 LEU A N 1
ATOM 1577 C CA . LEU A 1 204 ? 18 -18.234 1.216 1 96.75 204 LEU A CA 1
ATOM 1578 C C . LEU A 1 204 ? 18.844 -19.5 1.32 1 96.75 204 LEU A C 1
ATOM 1580 O O . LEU A 1 204 ? 18.875 -20.141 2.371 1 96.75 204 LEU A O 1
ATOM 1584 N N . CYS A 1 205 ? 19.453 -19.844 0.257 1 98 205 CYS A N 1
ATOM 1585 C CA . CYS A 1 205 ? 20.219 -21.078 0.137 1 98 205 CYS A CA 1
ATOM 1586 C C . CYS A 1 205 ? 19.344 -22.297 0.451 1 98 205 CYS A C 1
ATOM 1588 O O . CYS A 1 205 ? 19.75 -23.172 1.224 1 98 205 CYS A O 1
ATOM 1590 N N . LEU A 1 206 ? 18.188 -22.266 -0.116 1 98.19 206 LEU A N 1
ATOM 1591 C CA . LEU A 1 206 ? 17.219 -23.359 0.058 1 98.19 206 LEU A CA 1
ATOM 1592 C C . LEU A 1 206 ? 16.891 -24 -1.282 1 98.19 206 LEU A C 1
ATOM 1594 O O . LEU A 1 206 ? 16.906 -23.328 -2.32 1 98.19 206 LEU A O 1
ATOM 1598 N N . ASP A 1 207 ? 16.562 -25.25 -1.259 1 98.19 207 ASP A N 1
ATOM 1599 C CA . ASP A 1 207 ? 16.172 -26 -2.447 1 98.19 207 ASP A CA 1
ATOM 1600 C C . ASP A 1 207 ? 14.656 -25.984 -2.639 1 98.19 207 ASP A C 1
ATOM 1602 O O . ASP A 1 207 ? 13.945 -26.844 -2.121 1 98.19 207 ASP A O 1
ATOM 1606 N N . LEU A 1 208 ? 14.211 -25.125 -3.482 1 98.31 208 LEU A N 1
ATOM 1607 C CA . LEU A 1 208 ? 12.781 -24.938 -3.691 1 98.31 208 LEU A CA 1
ATOM 1608 C C . LEU A 1 208 ? 12.141 -26.219 -4.238 1 98.31 208 LEU A C 1
ATOM 1610 O O . LEU A 1 208 ? 10.977 -26.5 -3.963 1 98.31 208 LEU A O 1
ATOM 1614 N N . ASN A 1 209 ? 12.852 -27.016 -4.941 1 97.69 209 ASN A N 1
ATOM 1615 C CA . ASN A 1 209 ? 12.328 -28.219 -5.57 1 97.69 209 ASN A CA 1
ATOM 1616 C C . ASN A 1 209 ? 11.695 -29.156 -4.547 1 97.69 209 ASN A C 1
ATOM 1618 O O . ASN A 1 209 ? 10.805 -29.953 -4.883 1 97.69 209 ASN A O 1
ATOM 1622 N N . ARG A 1 210 ? 12.109 -29 -3.391 1 97.44 210 ARG A N 1
ATOM 1623 C CA . ARG A 1 210 ? 11.664 -29.922 -2.361 1 97.44 210 ARG A CA 1
ATOM 1624 C C . ARG A 1 210 ? 10.445 -29.391 -1.626 1 97.44 210 ARG A C 1
ATOM 1626 O O . ARG A 1 210 ? 9.828 -30.094 -0.831 1 97.44 210 ARG A O 1
ATOM 1633 N N . LEU A 1 211 ? 10.07 -28.219 -1.864 1 97.62 211 LEU A N 1
ATOM 1634 C CA . LEU A 1 211 ? 8.938 -27.625 -1.176 1 97.62 211 LEU A CA 1
ATOM 1635 C C . LEU A 1 211 ? 7.617 -28.078 -1.792 1 97.62 211 LEU A C 1
ATOM 1637 O O . LEU A 1 211 ? 7.422 -27.969 -3.004 1 97.62 211 LEU A O 1
ATOM 1641 N N . PRO A 1 212 ? 6.711 -28.609 -0.969 1 97.69 212 PRO A N 1
ATOM 1642 C CA . PRO A 1 212 ? 5.379 -28.922 -1.491 1 97.69 212 PRO A CA 1
ATOM 1643 C C . PRO A 1 212 ? 4.648 -27.688 -2.018 1 97.69 212 PRO A C 1
ATOM 1645 O O . PRO A 1 212 ? 4.68 -26.625 -1.386 1 97.69 212 PRO A O 1
ATOM 1648 N N . VAL A 1 213 ? 3.994 -27.797 -3.164 1 98.25 213 VAL A N 1
ATOM 1649 C CA . VAL A 1 213 ? 3.238 -26.703 -3.756 1 98.25 213 VAL A CA 1
ATOM 1650 C C . VAL A 1 213 ? 2.156 -26.234 -2.783 1 98.25 213 VAL A C 1
ATOM 1652 O O . VAL A 1 213 ? 1.956 -25.031 -2.6 1 98.25 213 VAL A O 1
ATOM 1655 N N . ALA A 1 214 ? 1.534 -27.172 -2.072 1 96.44 214 ALA A N 1
ATOM 1656 C CA . ALA A 1 214 ? 0.461 -26.875 -1.128 1 96.44 214 ALA A CA 1
ATOM 1657 C C . ALA A 1 214 ? 0.948 -25.953 -0.019 1 96.44 214 ALA A C 1
ATOM 1659 O O . ALA A 1 214 ? 0.213 -25.062 0.425 1 96.44 214 ALA A O 1
ATOM 1660 N N . ARG A 1 215 ? 2.121 -26.156 0.401 1 95.69 215 ARG A N 1
ATOM 1661 C CA . ARG A 1 215 ? 2.67 -25.328 1.475 1 95.69 215 ARG A CA 1
ATOM 1662 C C . ARG A 1 215 ? 2.932 -23.906 0.995 1 95.69 215 ARG A C 1
ATOM 1664 O O . ARG A 1 215 ? 2.684 -22.953 1.726 1 95.69 215 ARG A O 1
ATOM 1671 N N . ALA A 1 216 ? 3.445 -23.781 -0.207 1 97.81 216 ALA A N 1
ATOM 1672 C CA . ALA A 1 216 ? 3.664 -22.453 -0.788 1 97.81 216 ALA A CA 1
ATOM 1673 C C . ALA A 1 216 ? 2.346 -21.719 -0.97 1 97.81 216 ALA A C 1
ATOM 1675 O O . ALA A 1 216 ? 2.248 -20.516 -0.661 1 97.81 216 ALA A O 1
ATOM 1676 N N . VAL A 1 217 ? 1.354 -22.406 -1.456 1 97.12 217 VAL A N 1
ATOM 1677 C CA . VAL A 1 217 ? 0.042 -21.797 -1.659 1 97.12 217 VAL A CA 1
ATOM 1678 C C . VAL A 1 217 ? -0.558 -21.406 -0.313 1 97.12 217 VAL A C 1
ATOM 1680 O O . VAL A 1 217 ? -1.163 -20.328 -0.187 1 97.12 217 VAL A O 1
ATOM 1683 N N . ALA A 1 218 ? -0.357 -22.219 0.663 1 93.62 218 ALA A N 1
ATOM 1684 C CA . ALA A 1 218 ? -0.833 -21.891 2.004 1 93.62 218 ALA A CA 1
ATOM 1685 C C . ALA A 1 218 ? -0.147 -20.641 2.535 1 93.62 218 ALA A C 1
ATOM 1687 O O . ALA A 1 218 ? -0.788 -19.797 3.164 1 93.62 218 ALA A O 1
ATOM 1688 N N . ALA A 1 219 ? 1.11 -20.531 2.283 1 94.81 219 ALA A N 1
ATOM 1689 C CA . ALA A 1 219 ? 1.841 -19.344 2.695 1 94.81 219 ALA A CA 1
ATOM 1690 C C . ALA A 1 219 ? 1.299 -18.094 1.995 1 94.81 219 ALA A C 1
ATOM 1692 O O . ALA A 1 219 ? 1.062 -17.078 2.635 1 94.81 219 ALA A O 1
ATOM 1693 N N . SER A 1 220 ? 1.064 -18.219 0.714 1 96.62 220 SER A N 1
ATOM 1694 C CA . SER A 1 220 ? 0.523 -17.125 -0.087 1 96.62 220 SER A CA 1
ATOM 1695 C C . SER A 1 220 ? -0.875 -16.734 0.38 1 96.62 220 SER A C 1
ATOM 1697 O O . SER A 1 220 ? -1.318 -15.609 0.159 1 96.62 220 SER A O 1
ATOM 1699 N N . SER A 1 221 ? -1.522 -17.672 1.071 1 92.19 221 SER A N 1
ATOM 1700 C CA . SER A 1 221 ? -2.92 -17.484 1.451 1 92.19 221 SER A CA 1
ATOM 1701 C C . SER A 1 221 ? -3.061 -17.297 2.957 1 92.19 221 SER A C 1
ATOM 1703 O O . SER A 1 221 ? -4.152 -17.453 3.51 1 92.19 221 SER A O 1
ATOM 1705 N N . ALA A 1 222 ? -1.968 -17.062 3.586 1 87.69 222 ALA A N 1
ATOM 1706 C CA . ALA A 1 222 ? -2.012 -16.906 5.039 1 87.69 222 ALA A CA 1
ATOM 1707 C C . ALA A 1 222 ? -2.568 -15.531 5.426 1 87.69 222 ALA A C 1
ATOM 1709 O O . ALA A 1 222 ? -1.852 -14.703 5.988 1 87.69 222 ALA A O 1
ATOM 1710 N N . VAL A 1 223 ? -3.883 -15.391 5.195 1 77.69 223 VAL A N 1
ATOM 1711 C CA . VAL A 1 223 ? -4.57 -14.141 5.516 1 77.69 223 VAL A CA 1
ATOM 1712 C C . VAL A 1 223 ? -4.414 -13.836 7.008 1 77.69 223 VAL A C 1
ATOM 1714 O O . VAL A 1 223 ? -4.742 -14.672 7.855 1 77.69 223 VAL A O 1
ATOM 1717 N N . PRO A 1 224 ? -4.016 -12.68 7.238 1 74.25 224 PRO A N 1
ATOM 1718 C CA . PRO A 1 224 ? -3.764 -12.352 8.641 1 74.25 224 PRO A CA 1
ATOM 1719 C C . PRO A 1 224 ? -5.008 -12.484 9.516 1 74.25 224 PRO A C 1
ATOM 1721 O O . PRO A 1 224 ? -6.109 -12.133 9.086 1 74.25 224 PRO A O 1
ATOM 1724 N N . LEU A 1 225 ? -4.82 -13 10.688 1 70.25 225 LEU A N 1
ATOM 1725 C CA . LEU A 1 225 ? -5.812 -13.172 11.742 1 70.25 225 LEU A CA 1
ATOM 1726 C C . LEU A 1 225 ? -6.77 -14.312 11.414 1 70.25 225 LEU A C 1
ATOM 1728 O O . LEU A 1 225 ? -7.547 -14.742 12.266 1 70.25 225 LEU A O 1
ATOM 1732 N N . ILE A 1 226 ? -6.688 -14.828 10.164 1 68.81 226 ILE A N 1
ATOM 1733 C CA . ILE A 1 226 ? -7.488 -15.984 9.797 1 68.81 226 ILE A CA 1
ATOM 1734 C C . ILE A 1 226 ? -6.613 -17.234 9.805 1 68.81 226 ILE A C 1
ATOM 1736 O O . ILE A 1 226 ? -6.98 -18.25 10.406 1 68.81 226 ILE A O 1
ATOM 1740 N N . PHE A 1 227 ? -5.512 -17.109 9.195 1 74.62 227 PHE A N 1
ATOM 1741 C CA . PHE A 1 227 ? -4.586 -18.234 9.164 1 74.62 227 PHE A CA 1
ATOM 1742 C C . PHE A 1 227 ? -3.248 -17.844 9.789 1 74.62 227 PHE A C 1
ATOM 1744 O O . PHE A 1 227 ? -2.826 -16.688 9.703 1 74.62 227 PHE A O 1
ATOM 1751 N N . ALA A 1 228 ? -2.609 -18.891 10.383 1 79.06 228 ALA A N 1
ATOM 1752 C CA . ALA A 1 228 ? -1.292 -18.672 10.977 1 79.06 228 ALA A CA 1
ATOM 1753 C C . ALA A 1 228 ? -0.223 -18.531 9.891 1 79.06 228 ALA A C 1
ATOM 1755 O O . ALA A 1 228 ? -0.327 -19.141 8.828 1 79.06 228 ALA A O 1
ATOM 1756 N N . PRO A 1 229 ? 0.795 -17.797 10.195 1 87.81 229 PRO A N 1
ATOM 1757 C CA . PRO A 1 229 ? 1.923 -17.703 9.266 1 87.81 229 PRO A CA 1
ATOM 1758 C C . PRO A 1 229 ? 2.592 -19.047 9.008 1 87.81 229 PRO A C 1
ATOM 1760 O O . PRO A 1 229 ? 2.494 -19.969 9.836 1 87.81 229 PRO A O 1
ATOM 1763 N N . ILE A 1 230 ? 3.189 -19.172 7.906 1 91.06 230 ILE A N 1
ATOM 1764 C CA . ILE A 1 230 ? 3.977 -20.344 7.562 1 91.06 230 ILE A CA 1
ATOM 1765 C C . ILE A 1 230 ? 5.461 -20.047 7.758 1 91.06 230 ILE A C 1
ATOM 1767 O O . ILE A 1 230 ? 5.945 -18.984 7.363 1 91.06 230 ILE A O 1
ATOM 1771 N N . THR A 1 231 ? 6.133 -21 8.398 1 92.31 231 THR A N 1
ATOM 1772 C CA . THR A 1 231 ? 7.539 -20.797 8.719 1 92.31 231 THR A CA 1
ATOM 1773 C C . THR A 1 231 ? 8.43 -21.531 7.723 1 92.31 231 THR A C 1
ATOM 1775 O O . THR A 1 231 ? 8.141 -22.672 7.352 1 92.31 231 THR A O 1
ATOM 1778 N N . LEU A 1 232 ? 9.461 -20.875 7.223 1 94.62 232 LEU A N 1
ATOM 1779 C CA . LEU A 1 232 ? 10.555 -21.469 6.457 1 94.62 232 LEU A CA 1
ATOM 1780 C C . LEU A 1 232 ? 11.891 -21.234 7.145 1 94.62 232 LEU A C 1
ATOM 1782 O O . LEU A 1 232 ? 12.062 -20.234 7.859 1 94.62 232 LEU A O 1
ATOM 1786 N N . ASN A 1 233 ? 12.758 -22.172 6.949 1 95.88 233 ASN A N 1
ATOM 1787 C CA . ASN A 1 233 ? 14.125 -21.922 7.402 1 95.88 233 ASN A CA 1
ATOM 1788 C C . ASN A 1 233 ? 14.883 -21.016 6.438 1 95.88 233 ASN A C 1
ATOM 1790 O O . ASN A 1 233 ? 14.469 -20.844 5.289 1 95.88 233 ASN A O 1
ATOM 1794 N N . ASN A 1 234 ? 15.891 -20.422 6.965 1 97.06 234 ASN A N 1
ATOM 1795 C CA . ASN A 1 234 ? 16.828 -19.594 6.211 1 97.06 234 ASN A CA 1
ATOM 1796 C C . ASN A 1 234 ? 18.266 -20.078 6.379 1 97.06 234 ASN A C 1
ATOM 1798 O O . ASN A 1 234 ? 18.734 -20.281 7.504 1 97.06 234 ASN A O 1
ATOM 1802 N N . HIS A 1 235 ? 18.875 -20.312 5.301 1 97.38 235 HIS A N 1
ATOM 1803 C CA . HIS A 1 235 ? 20.266 -20.766 5.289 1 97.38 235 HIS A CA 1
ATOM 1804 C C . HIS A 1 235 ? 21.141 -19.812 4.488 1 97.38 235 HIS A C 1
ATOM 1806 O O . HIS A 1 235 ? 22.203 -20.219 3.988 1 97.38 235 HIS A O 1
ATOM 1812 N N . GLY A 1 236 ? 20.688 -18.672 4.355 1 96.31 236 GLY A N 1
ATOM 1813 C CA . GLY A 1 236 ? 21.391 -17.656 3.582 1 96.31 236 GLY A CA 1
ATOM 1814 C C . GLY A 1 236 ? 22.812 -17.453 4.055 1 96.31 236 GLY A C 1
ATOM 1815 O O . GLY A 1 236 ? 23.094 -17.469 5.258 1 96.31 236 GLY A O 1
ATOM 1816 N N . GLY A 1 237 ? 23.719 -17.125 3.113 1 95.38 237 GLY A N 1
ATOM 1817 C CA . GLY A 1 237 ? 25.125 -16.891 3.42 1 95.38 237 GLY A CA 1
ATOM 1818 C C . GLY A 1 237 ? 25.984 -18.141 3.299 1 95.38 237 GLY A C 1
ATOM 1819 O O . GLY A 1 237 ? 27.203 -18.062 3.428 1 95.38 237 GLY A O 1
ATOM 1820 N N . HIS A 1 238 ? 25.375 -19.219 2.945 1 96.56 238 HIS A N 1
ATOM 1821 C CA . HIS A 1 238 ? 26.125 -20.469 3.01 1 96.56 238 HIS A CA 1
ATOM 1822 C C . HIS A 1 238 ? 26.203 -21.141 1.642 1 96.56 238 HIS A C 1
ATOM 1824 O O . HIS A 1 238 ? 26.547 -22.328 1.541 1 96.56 238 HIS A O 1
ATOM 1830 N N . CYS A 1 239 ? 25.828 -20.453 0.59 1 96.69 239 CYS A N 1
ATOM 1831 C CA . CYS A 1 239 ? 25.797 -21.109 -0.71 1 96.69 239 CYS A CA 1
ATOM 1832 C C . CYS A 1 239 ? 26.453 -20.234 -1.776 1 96.69 239 CYS A C 1
ATOM 1834 O O . CYS A 1 239 ? 26.156 -20.375 -2.963 1 96.69 239 CYS A O 1
ATOM 1836 N N . HIS A 1 240 ? 27.203 -19.234 -1.369 1 94.5 240 HIS A N 1
ATOM 1837 C CA . HIS A 1 240 ? 27.938 -18.344 -2.256 1 94.5 240 HIS A CA 1
ATOM 1838 C C . HIS A 1 240 ? 27 -17.609 -3.209 1 94.5 240 HIS A C 1
ATOM 1840 O O . HIS A 1 240 ? 27.25 -17.547 -4.41 1 94.5 240 HIS A O 1
ATOM 1846 N N . TYR A 1 241 ? 25.891 -17.234 -2.67 1 94.38 241 TYR A N 1
ATOM 1847 C CA . TYR A 1 241 ? 24.922 -16.484 -3.447 1 94.38 241 TYR A CA 1
ATOM 1848 C C . TYR A 1 241 ? 25.5 -15.133 -3.869 1 94.38 241 TYR A C 1
ATOM 1850 O O . TYR A 1 241 ? 26.156 -14.461 -3.076 1 94.38 241 TYR A O 1
ATOM 1858 N N . GLN A 1 242 ? 25.312 -14.789 -5.168 1 88.81 242 GLN A N 1
ATOM 1859 C CA . GLN A 1 242 ? 25.641 -13.477 -5.695 1 88.81 242 GLN A CA 1
ATOM 1860 C C . GLN A 1 242 ? 24.406 -12.758 -6.223 1 88.81 242 GLN A C 1
ATOM 1862 O O . GLN A 1 242 ? 23.719 -13.266 -7.113 1 88.81 242 GLN A O 1
ATOM 1867 N N . PRO A 1 243 ? 24.141 -11.57 -5.672 1 85.31 243 PRO A N 1
ATOM 1868 C CA . PRO A 1 243 ? 23 -10.82 -6.191 1 85.31 243 PRO A CA 1
ATOM 1869 C C . PRO A 1 243 ? 23.156 -10.445 -7.664 1 85.31 243 PRO A C 1
ATOM 1871 O O . PRO A 1 243 ? 24.281 -10.391 -8.172 1 85.31 243 PRO A O 1
ATOM 1874 N N . PRO A 1 244 ? 22 -10.266 -8.344 1 78 244 PRO A N 1
ATOM 1875 C CA . PRO A 1 244 ? 22.109 -9.82 -9.734 1 78 244 PRO A CA 1
ATOM 1876 C C . PRO A 1 244 ? 22.875 -8.508 -9.875 1 78 244 PRO A C 1
ATOM 1878 O O . PRO A 1 244 ? 22.875 -7.684 -8.961 1 78 244 PRO A O 1
ATOM 1881 N N . PRO A 1 245 ? 23.516 -8.352 -10.992 1 73.12 245 PRO A N 1
ATOM 1882 C CA . PRO A 1 245 ? 24.422 -7.211 -11.18 1 73.12 245 PRO A CA 1
ATOM 1883 C C . PRO A 1 245 ? 23.75 -5.871 -10.875 1 73.12 245 PRO A C 1
ATOM 1885 O O . PRO A 1 245 ? 24.328 -5.031 -10.18 1 73.12 245 PRO A O 1
ATOM 1888 N N . ARG A 1 246 ? 22.594 -5.668 -11.359 1 71.5 246 ARG A N 1
ATOM 1889 C CA . ARG A 1 246 ? 21.969 -4.375 -11.148 1 71.5 246 ARG A CA 1
ATOM 1890 C C . ARG A 1 246 ? 21.656 -4.152 -9.672 1 71.5 246 ARG A C 1
ATOM 1892 O O . ARG A 1 246 ? 21.719 -3.021 -9.18 1 71.5 246 ARG A O 1
ATOM 1899 N N . ALA A 1 247 ? 21.344 -5.23 -9.062 1 68.62 247 ALA A N 1
ATOM 1900 C CA . ALA A 1 247 ? 21.094 -5.121 -7.633 1 68.62 247 ALA A CA 1
ATOM 1901 C C . ALA A 1 247 ? 22.359 -4.785 -6.871 1 68.62 247 ALA A C 1
ATOM 1903 O O . ALA A 1 247 ? 22.328 -4.102 -5.844 1 68.62 247 ALA A O 1
ATOM 1904 N N . ARG A 1 248 ? 23.5 -5.188 -7.387 1 70.44 248 ARG A N 1
ATOM 1905 C CA . ARG A 1 248 ? 24.781 -4.938 -6.734 1 70.44 248 ARG A CA 1
ATOM 1906 C C . ARG A 1 248 ? 25.141 -3.457 -6.801 1 70.44 248 ARG A C 1
ATOM 1908 O O . ARG A 1 248 ? 25.812 -2.938 -5.906 1 70.44 248 ARG A O 1
ATOM 1915 N N . ASP A 1 249 ? 24.469 -2.867 -7.828 1 70.06 249 ASP A N 1
ATOM 1916 C CA . ASP A 1 249 ? 24.828 -1.465 -8.039 1 70.06 249 ASP A CA 1
ATOM 1917 C C . ASP A 1 249 ? 23.922 -0.548 -7.215 1 70.06 249 ASP A C 1
ATOM 1919 O O . ASP A 1 249 ? 24.219 0.638 -7.051 1 70.06 249 ASP A O 1
ATOM 1923 N N . ASP A 1 250 ? 22.891 -1.169 -6.777 1 67.81 250 ASP A N 1
ATOM 1924 C CA . ASP A 1 250 ? 21.938 -0.411 -5.969 1 67.81 250 ASP A CA 1
ATOM 1925 C C . ASP A 1 250 ? 22.094 -0.746 -4.488 1 67.81 250 ASP A C 1
ATOM 1927 O O . ASP A 1 250 ? 21.484 -1.707 -4 1 67.81 250 ASP A O 1
ATOM 1931 N N . SER A 1 251 ? 22.75 0.048 -3.785 1 66.31 251 SER A N 1
ATOM 1932 C CA . SER A 1 251 ? 23.078 -0.195 -2.385 1 66.31 251 SER A CA 1
ATOM 1933 C C . SER A 1 251 ? 21.812 -0.346 -1.543 1 66.31 251 SER A C 1
ATOM 1935 O O . SER A 1 251 ? 21.75 -1.186 -0.643 1 66.31 251 SER A O 1
ATOM 1937 N N . GLU A 1 252 ? 20.844 0.356 -1.937 1 65.31 252 GLU A N 1
ATOM 1938 C CA . GLU A 1 252 ? 19.594 0.296 -1.177 1 65.31 252 GLU A CA 1
ATOM 1939 C C . GLU A 1 252 ? 18.922 -1.067 -1.323 1 65.31 252 GLU A C 1
ATOM 1941 O O . GLU A 1 252 ? 18.484 -1.659 -0.335 1 65.31 252 GLU A O 1
ATOM 1946 N N . THR A 1 253 ? 18.969 -1.521 -2.488 1 67.25 253 THR A N 1
ATOM 1947 C CA . THR A 1 253 ? 18.375 -2.824 -2.752 1 67.25 253 THR A CA 1
ATOM 1948 C C . THR A 1 253 ? 19.125 -3.926 -2.021 1 67.25 253 THR A C 1
ATOM 1950 O O . THR A 1 253 ? 18.531 -4.801 -1.402 1 67.25 253 THR A O 1
ATOM 1953 N N . LEU A 1 254 ? 20.406 -3.811 -2.02 1 70.88 254 LEU A N 1
ATOM 1954 C CA . LEU A 1 254 ? 21.25 -4.82 -1.381 1 70.88 254 LEU A CA 1
ATOM 1955 C C . LEU A 1 254 ? 21.047 -4.82 0.13 1 70.88 254 LEU A C 1
ATOM 1957 O O . LEU A 1 254 ? 20.891 -5.879 0.742 1 70.88 254 LEU A O 1
ATOM 1961 N N . THR A 1 255 ? 21 -3.738 0.629 1 69.75 255 THR A N 1
ATOM 1962 C CA . THR A 1 255 ? 20.938 -3.605 2.08 1 69.75 255 THR A CA 1
ATOM 1963 C C . THR A 1 255 ? 19.547 -3.941 2.594 1 69.75 255 THR A C 1
ATOM 1965 O O . THR A 1 255 ? 19.391 -4.602 3.625 1 69.75 255 THR A O 1
ATOM 1968 N N . ARG A 1 256 ? 18.641 -3.602 1.804 1 68.81 256 ARG A N 1
ATOM 1969 C CA . ARG A 1 256 ? 17.266 -3.711 2.305 1 68.81 256 ARG A CA 1
ATOM 1970 C C . ARG A 1 256 ? 16.641 -5.047 1.916 1 68.81 256 ARG A C 1
ATOM 1972 O O . ARG A 1 256 ? 15.859 -5.613 2.674 1 68.81 256 ARG A O 1
ATOM 1979 N N . TYR A 1 257 ? 17.125 -5.59 0.784 1 73.62 257 TYR A N 1
ATOM 1980 C CA . TYR A 1 257 ? 16.328 -6.68 0.239 1 73.62 257 TYR A CA 1
ATOM 1981 C C . TYR A 1 257 ? 17.125 -7.977 0.209 1 73.62 257 TYR A C 1
ATOM 1983 O O . TYR A 1 257 ? 16.547 -9.07 0.204 1 73.62 257 TYR A O 1
ATOM 1991 N N . ILE A 1 258 ? 18.375 -7.887 0.288 1 82.12 258 ILE A N 1
ATOM 1992 C CA . ILE A 1 258 ? 19.188 -9.086 0.1 1 82.12 258 ILE A CA 1
ATOM 1993 C C . ILE A 1 258 ? 19.969 -9.391 1.375 1 82.12 258 ILE A C 1
ATOM 1995 O O . ILE A 1 258 ? 19.922 -10.516 1.885 1 82.12 258 ILE A O 1
ATOM 1999 N N . ALA A 1 259 ? 20.516 -8.438 1.991 1 84.44 259 ALA A N 1
ATOM 2000 C CA . ALA A 1 259 ? 21.438 -8.602 3.115 1 84.44 259 ALA A CA 1
ATOM 2001 C C . ALA A 1 259 ? 20.75 -9.281 4.293 1 84.44 259 ALA A C 1
ATOM 2003 O O . ALA A 1 259 ? 21.312 -10.195 4.906 1 84.44 259 ALA A O 1
ATOM 2004 N N . PRO A 1 260 ? 19.578 -8.977 4.516 1 85.31 260 PRO A N 1
ATOM 2005 C CA . PRO A 1 260 ? 18.938 -9.609 5.676 1 85.31 260 PRO A CA 1
ATOM 2006 C C . PRO A 1 260 ? 18.75 -11.109 5.496 1 85.31 260 PRO A C 1
ATOM 2008 O O . PRO A 1 260 ? 18.703 -11.859 6.477 1 85.31 260 PRO A O 1
ATOM 2011 N N . TYR A 1 261 ? 18.625 -11.57 4.32 1 91.56 261 TYR A N 1
ATOM 2012 C CA . TYR A 1 261 ? 18.422 -12.992 4.059 1 91.56 261 TYR A CA 1
ATOM 2013 C C . TYR A 1 261 ? 19.75 -13.75 4.086 1 91.56 261 TYR A C 1
ATOM 2015 O O . TYR A 1 261 ? 19.766 -14.969 4.258 1 91.56 261 TYR A O 1
ATOM 2023 N N . GLN A 1 262 ? 20.812 -12.984 3.961 1 92.94 262 GLN A N 1
ATOM 2024 C CA . GLN A 1 262 ? 22.141 -13.609 3.896 1 92.94 262 GLN A CA 1
ATOM 2025 C C . GLN A 1 262 ? 22.719 -13.797 5.289 1 92.94 262 GLN A C 1
ATOM 2027 O O . GLN A 1 262 ? 23.766 -14.422 5.445 1 92.94 262 GLN A O 1
ATOM 2032 N N . ASP A 1 263 ? 22.078 -13.32 6.285 1 91.81 263 ASP A N 1
ATOM 2033 C CA . ASP A 1 263 ? 22.469 -13.523 7.676 1 91.81 263 ASP A CA 1
ATOM 2034 C C . ASP A 1 263 ? 21.562 -14.523 8.367 1 91.81 263 ASP A C 1
ATOM 2036 O O . ASP A 1 263 ? 20.828 -14.164 9.289 1 91.81 263 ASP A O 1
ATOM 2040 N N . SER A 1 264 ? 21.781 -15.789 8.023 1 93.94 264 SER A N 1
ATOM 2041 C CA . SER A 1 264 ? 20.906 -16.844 8.531 1 93.94 264 SER A CA 1
ATOM 2042 C C . SER A 1 264 ? 21.141 -17.078 10.023 1 93.94 264 SER A C 1
ATOM 2044 O O . SER A 1 264 ? 20.297 -17.672 10.695 1 93.94 264 SER A O 1
ATOM 2046 N N . ALA A 1 265 ? 22.219 -16.641 10.547 1 92.75 265 ALA A N 1
ATOM 2047 C CA . ALA A 1 265 ? 22.453 -16.734 11.984 1 92.75 265 ALA A CA 1
ATOM 2048 C C . ALA A 1 265 ? 21.516 -15.82 12.758 1 92.75 265 ALA A C 1
ATOM 2050 O O . ALA A 1 265 ? 20.969 -16.219 13.789 1 92.75 265 ALA A O 1
ATOM 2051 N N . ALA A 1 266 ? 21.344 -14.664 12.227 1 89.94 266 ALA A N 1
ATOM 2052 C CA . ALA A 1 266 ? 20.469 -13.695 12.867 1 89.94 266 ALA A CA 1
ATOM 2053 C C . ALA A 1 266 ? 19 -14 12.562 1 89.94 266 ALA A C 1
ATOM 2055 O O . ALA A 1 266 ? 18.125 -13.703 13.375 1 89.94 266 ALA A O 1
ATOM 2056 N N . ARG A 1 267 ? 18.797 -14.617 11.383 1 93.12 267 ARG A N 1
ATOM 2057 C CA . ARG A 1 267 ? 17.438 -14.914 10.938 1 93.12 267 ARG A CA 1
ATOM 2058 C C . ARG A 1 267 ? 17.344 -16.328 10.398 1 93.12 267 ARG A C 1
ATOM 2060 O O . ARG A 1 267 ? 17.062 -16.531 9.211 1 93.12 267 ARG A O 1
ATOM 2067 N N . PRO A 1 268 ? 17.406 -17.25 11.281 1 95.12 268 PRO A N 1
ATOM 2068 C CA . PRO A 1 268 ? 17.375 -18.641 10.844 1 95.12 268 PRO A CA 1
ATOM 2069 C C . PRO A 1 268 ? 16.016 -19.062 10.305 1 95.12 268 PRO A C 1
ATOM 2071 O O . PRO A 1 268 ? 15.906 -20.094 9.633 1 95.12 268 PRO A O 1
ATOM 2074 N N . TYR A 1 269 ? 15.016 -18.25 10.609 1 94.25 269 TYR A N 1
ATOM 2075 C CA . TYR A 1 269 ? 13.672 -18.562 10.141 1 94.25 269 TYR A CA 1
ATOM 2076 C C . TYR A 1 269 ? 13.008 -17.328 9.547 1 94.25 269 TYR A C 1
ATOM 2078 O O . TYR A 1 269 ? 13.375 -16.203 9.867 1 94.25 269 TYR A O 1
ATOM 2086 N N . ILE A 1 270 ? 12.172 -17.562 8.641 1 94.31 270 ILE A N 1
ATOM 2087 C CA . ILE A 1 270 ? 11.312 -16.531 8.086 1 94.31 270 ILE A CA 1
ATOM 2088 C C . ILE A 1 270 ? 9.844 -16.938 8.234 1 94.31 270 ILE A C 1
ATOM 2090 O O . ILE A 1 270 ? 9.5 -18.109 8.055 1 94.31 270 ILE A O 1
ATOM 2094 N N . HIS A 1 271 ? 9.023 -16.047 8.602 1 92.94 271 HIS A N 1
ATOM 2095 C CA . HIS A 1 271 ? 7.59 -16.266 8.734 1 92.94 271 HIS A CA 1
ATOM 2096 C C . HIS A 1 271 ? 6.816 -15.531 7.645 1 92.94 271 HIS A C 1
ATOM 2098 O O . HIS A 1 271 ? 7 -14.328 7.449 1 92.94 271 HIS A O 1
ATOM 2104 N N . LEU A 1 272 ? 6.008 -16.281 6.969 1 94.25 272 LEU A N 1
ATOM 2105 C CA . LEU A 1 272 ? 5.359 -15.766 5.766 1 94.25 272 LEU A CA 1
ATOM 2106 C C . LEU A 1 272 ? 3.873 -15.539 6.008 1 94.25 272 LEU A C 1
ATOM 2108 O O . LEU A 1 272 ? 3.217 -16.344 6.672 1 94.25 272 LEU A O 1
ATOM 2112 N N . LEU A 1 273 ? 3.412 -14.414 5.523 1 92.44 273 LEU A N 1
ATOM 2113 C CA . LEU A 1 273 ? 2 -14.055 5.484 1 92.44 273 LEU A CA 1
ATOM 2114 C C . LEU A 1 273 ? 1.508 -13.953 4.043 1 92.44 273 LEU A C 1
ATOM 2116 O O . LEU A 1 273 ? 2.285 -14.125 3.104 1 92.44 273 LEU A O 1
ATOM 2120 N N . ASP A 1 274 ? 0.238 -13.688 3.91 1 92.75 274 ASP A N 1
ATOM 2121 C CA . ASP A 1 274 ? -0.412 -13.57 2.607 1 92.75 274 ASP A CA 1
ATOM 2122 C C . ASP A 1 274 ? 0.342 -12.594 1.702 1 92.75 274 ASP A C 1
ATOM 2124 O O . ASP A 1 274 ? 0.781 -11.539 2.15 1 92.75 274 ASP A O 1
ATOM 2128 N N . GLY A 1 275 ? 0.429 -12.984 0.417 1 95.06 275 GLY A N 1
ATOM 2129 C CA . GLY A 1 275 ? 1.163 -12.18 -0.548 1 95.06 275 GLY A CA 1
ATOM 2130 C C . GLY A 1 275 ? 0.486 -10.859 -0.864 1 95.06 275 GLY A C 1
ATOM 2131 O O . GLY A 1 275 ? 1.117 -9.945 -1.396 1 95.06 275 GLY A O 1
ATOM 2132 N N . GLY A 1 276 ? -0.735 -10.766 -0.597 1 92.94 276 GLY A N 1
ATOM 2133 C CA . GLY A 1 276 ? -1.495 -9.562 -0.906 1 92.94 276 GLY A CA 1
ATOM 2134 C C . GLY A 1 276 ? -1.013 -8.344 -0.148 1 92.94 276 GLY A C 1
ATOM 2135 O O . GLY A 1 276 ? -1.235 -7.211 -0.581 1 92.94 276 GLY A O 1
ATOM 2136 N N . LEU A 1 277 ? -0.296 -8.578 0.938 1 90.38 277 LEU A N 1
ATOM 2137 C CA . LEU A 1 277 ? 0.183 -7.48 1.767 1 90.38 277 LEU A CA 1
ATOM 2138 C C . LEU A 1 277 ? 1.249 -6.672 1.034 1 90.38 277 LEU A C 1
ATOM 2140 O O . LEU A 1 277 ? 1.433 -5.484 1.311 1 90.38 277 LEU A O 1
ATOM 2144 N N . THR A 1 278 ? 1.9 -7.336 0.056 1 91.38 278 THR A N 1
ATOM 2145 C CA . THR A 1 278 ? 3.004 -6.652 -0.61 1 91.38 278 THR A CA 1
ATOM 2146 C C . THR A 1 278 ? 2.705 -6.461 -2.094 1 91.38 278 THR A C 1
ATOM 2148 O O . THR A 1 278 ? 3.092 -5.449 -2.684 1 91.38 278 THR A O 1
ATOM 2151 N N . ASP A 1 279 ? 2.045 -7.434 -2.693 1 92.69 279 ASP A N 1
ATOM 2152 C CA . ASP A 1 279 ? 1.756 -7.387 -4.125 1 92.69 279 ASP A CA 1
ATOM 2153 C C . ASP A 1 279 ? 0.554 -8.258 -4.473 1 92.69 279 ASP A C 1
ATOM 2155 O O . ASP A 1 279 ? 0.716 -9.414 -4.883 1 92.69 279 ASP A O 1
ATOM 2159 N N . ASN A 1 280 ? -0.548 -7.637 -4.543 1 93.56 280 ASN A N 1
ATOM 2160 C CA . ASN A 1 280 ? -1.777 -8.422 -4.621 1 93.56 280 ASN A CA 1
ATOM 2161 C C . ASN A 1 280 ? -2.082 -8.844 -6.055 1 93.56 280 ASN A C 1
ATOM 2163 O O . ASN A 1 280 ? -2.891 -9.75 -6.277 1 93.56 280 ASN A O 1
ATOM 2167 N N . LEU A 1 281 ? -1.462 -8.203 -7.039 1 94.06 281 LEU A N 1
ATOM 2168 C CA . LEU A 1 281 ? -1.751 -8.547 -8.43 1 94.06 281 LEU A CA 1
ATOM 2169 C C . LEU A 1 281 ? -0.511 -9.102 -9.125 1 94.06 281 LEU A C 1
ATOM 2171 O O . LEU A 1 281 ? -0.592 -9.586 -10.25 1 94.06 281 LEU A O 1
ATOM 2175 N N . GLY A 1 282 ? 0.588 -8.945 -8.484 1 92.88 282 GLY A N 1
ATOM 2176 C CA . GLY A 1 282 ? 1.817 -9.398 -9.109 1 92.88 282 GLY A CA 1
ATOM 2177 C C . GLY A 1 282 ? 2.408 -8.383 -10.07 1 92.88 282 GLY A C 1
ATOM 2178 O O . GLY A 1 282 ? 3.451 -8.625 -10.68 1 92.88 282 GLY A O 1
ATOM 2179 N N . LEU A 1 283 ? 1.793 -7.258 -10.234 1 93 283 LEU A N 1
ATOM 2180 C CA . LEU A 1 283 ? 2.248 -6.234 -11.172 1 93 283 LEU A CA 1
ATOM 2181 C C . LEU A 1 283 ? 3.57 -5.629 -10.711 1 93 283 LEU A C 1
ATOM 2183 O O . LEU A 1 283 ? 4.418 -5.285 -11.539 1 93 283 LEU A O 1
ATOM 2187 N N . ARG A 1 284 ? 3.678 -5.539 -9.445 1 88.19 284 ARG A N 1
ATOM 2188 C CA . ARG A 1 284 ? 4.926 -4.996 -8.914 1 88.19 284 ARG A CA 1
ATOM 2189 C C . ARG A 1 284 ? 6.102 -5.918 -9.219 1 88.19 284 ARG A C 1
ATOM 2191 O O . ARG A 1 284 ? 7.207 -5.449 -9.492 1 88.19 284 ARG A O 1
ATOM 2198 N N . SER A 1 285 ? 5.805 -7.141 -9.094 1 86.31 285 SER A N 1
ATOM 2199 C CA . SER A 1 285 ? 6.832 -8.117 -9.438 1 86.31 285 SER A CA 1
ATOM 2200 C C . SER A 1 285 ? 7.312 -7.922 -10.875 1 86.31 285 SER A C 1
ATOM 2202 O O . SER A 1 285 ? 8.516 -7.949 -11.141 1 86.31 285 SER A O 1
ATOM 2204 N N . LEU A 1 286 ? 6.426 -7.664 -11.789 1 85.44 286 LEU A N 1
ATOM 2205 C CA . LEU A 1 286 ? 6.777 -7.453 -13.188 1 85.44 286 LEU A CA 1
ATOM 2206 C C . LEU A 1 286 ? 7.559 -6.156 -13.367 1 85.44 286 LEU A C 1
ATOM 2208 O O . LEU A 1 286 ? 8.539 -6.117 -14.109 1 85.44 286 LEU A O 1
ATOM 2212 N N . LEU A 1 287 ? 7.125 -5.176 -12.633 1 83.69 287 LEU A N 1
ATOM 2213 C CA . LEU A 1 287 ? 7.793 -3.881 -12.727 1 83.69 287 LEU A CA 1
ATOM 2214 C C . LEU A 1 287 ? 9.211 -3.963 -12.164 1 83.69 287 LEU A C 1
ATOM 2216 O O . LEU A 1 287 ? 10.148 -3.404 -12.742 1 83.69 287 LEU A O 1
ATOM 2220 N N . ASP A 1 288 ? 9.312 -4.645 -11.039 1 77.69 288 ASP A N 1
ATOM 2221 C CA . ASP A 1 288 ? 10.625 -4.84 -10.438 1 77.69 288 ASP A CA 1
ATOM 2222 C C . ASP A 1 288 ? 11.555 -5.598 -11.383 1 77.69 288 ASP A C 1
ATOM 2224 O O . ASP A 1 288 ? 12.742 -5.281 -11.477 1 77.69 288 ASP A O 1
ATOM 2228 N N . PHE A 1 289 ? 10.977 -6.562 -11.984 1 75.38 289 PHE A N 1
ATOM 2229 C CA . PHE A 1 289 ? 11.75 -7.332 -12.953 1 75.38 289 PHE A CA 1
ATOM 2230 C C . PHE A 1 289 ? 12.234 -6.445 -14.094 1 75.38 289 PHE A C 1
ATOM 2232 O O . PHE A 1 289 ? 13.398 -6.523 -14.492 1 75.38 289 PHE A O 1
ATOM 2239 N N . ALA A 1 290 ? 11.391 -5.602 -14.57 1 75 290 ALA A N 1
ATOM 2240 C CA . ALA A 1 290 ? 11.734 -4.691 -15.664 1 75 290 ALA A CA 1
ATOM 2241 C C . ALA A 1 290 ? 12.828 -3.713 -15.227 1 75 290 ALA A C 1
ATOM 2243 O O . ALA A 1 290 ? 13.719 -3.383 -16.016 1 75 290 ALA A O 1
ATOM 2244 N N . ASP A 1 291 ? 12.773 -3.316 -14 1 71.44 291 ASP A N 1
ATOM 2245 C CA . ASP A 1 291 ? 13.742 -2.361 -13.477 1 71.44 291 ASP A CA 1
ATOM 2246 C C . ASP A 1 291 ? 15.125 -3.004 -13.328 1 71.44 291 ASP A C 1
ATOM 2248 O O . ASP A 1 291 ? 16.141 -2.365 -13.594 1 71.44 291 ASP A O 1
ATOM 2252 N N . ILE A 1 292 ? 15.102 -4.223 -12.875 1 66.69 292 ILE A N 1
ATOM 2253 C CA . ILE A 1 292 ? 16.359 -4.934 -12.617 1 66.69 292 ILE A CA 1
ATOM 2254 C C . ILE A 1 292 ? 17.047 -5.254 -13.938 1 66.69 292 ILE A C 1
ATOM 2256 O O . ILE A 1 292 ? 18.266 -5.195 -14.031 1 66.69 292 ILE A O 1
ATOM 2260 N N . HIS A 1 293 ? 16.297 -5.52 -14.945 1 66.88 293 HIS A N 1
ATOM 2261 C CA . HIS A 1 293 ? 16.906 -5.973 -16.188 1 66.88 293 HIS A CA 1
ATOM 2262 C C . HIS A 1 293 ? 16.984 -4.836 -17.203 1 66.88 293 HIS A C 1
ATOM 2264 O O . HIS A 1 293 ? 17.703 -4.938 -18.203 1 66.88 293 HIS A O 1
ATOM 2270 N N . GLY A 1 294 ? 16.438 -3.666 -16.812 1 61.41 294 GLY A N 1
ATOM 2271 C CA . GLY A 1 294 ? 16.453 -2.531 -17.719 1 61.41 294 GLY A CA 1
ATOM 2272 C C . GLY A 1 294 ? 15.562 -2.727 -18.938 1 61.41 294 GLY A C 1
ATOM 2273 O O . GLY A 1 294 ? 15.305 -3.859 -19.344 1 61.41 294 GLY A O 1
ATOM 2274 N N . ASP A 1 295 ? 15.078 -1.706 -19.5 1 60 295 ASP A N 1
ATOM 2275 C CA . ASP A 1 295 ? 14.109 -1.76 -20.594 1 60 295 ASP A CA 1
ATOM 2276 C C . ASP A 1 295 ? 14.703 -2.432 -21.828 1 60 295 ASP A C 1
ATOM 2278 O O . ASP A 1 295 ? 14.086 -3.326 -22.406 1 60 295 ASP A O 1
ATOM 2282 N N . ASP A 1 296 ? 15.844 -1.991 -22.047 1 56.75 296 ASP A N 1
ATOM 2283 C CA . ASP A 1 296 ? 16.453 -2.496 -23.266 1 56.75 296 ASP A CA 1
ATOM 2284 C C . ASP A 1 296 ? 16.766 -3.986 -23.156 1 56.75 296 ASP A C 1
ATOM 2286 O O . ASP A 1 296 ? 16.516 -4.754 -24.078 1 56.75 296 ASP A O 1
ATOM 2290 N N . ASN A 1 297 ? 17.203 -4.355 -22.031 1 56.53 297 ASN A N 1
ATOM 2291 C CA . ASN A 1 297 ? 17.578 -5.75 -21.812 1 56.53 297 ASN A CA 1
ATOM 2292 C C . ASN A 1 297 ? 16.344 -6.637 -21.672 1 56.53 297 ASN A C 1
ATOM 2294 O O . ASN A 1 297 ? 16.328 -7.777 -22.141 1 56.53 297 ASN A O 1
ATOM 2298 N N . LEU A 1 298 ? 15.43 -6.004 -21.156 1 60.03 298 LEU A N 1
ATOM 2299 C CA . LEU A 1 298 ? 14.188 -6.746 -20.969 1 60.03 298 LEU A CA 1
ATOM 2300 C C . LEU A 1 298 ? 13.562 -7.086 -22.328 1 60.03 298 LEU A C 1
ATOM 2302 O O . LEU A 1 298 ? 13.094 -8.203 -22.531 1 60.03 298 LEU A O 1
ATOM 2306 N N . GLN A 1 299 ? 13.648 -6.082 -23.094 1 60.19 299 GLN A N 1
ATOM 2307 C CA . GLN A 1 299 ? 13.141 -6.32 -24.438 1 60.19 299 GLN A CA 1
ATOM 2308 C C . GLN A 1 299 ? 13.922 -7.438 -25.125 1 60.19 299 GLN A C 1
ATOM 2310 O O . GLN A 1 299 ? 13.328 -8.289 -25.797 1 60.19 299 GLN A O 1
ATOM 2315 N N . ARG A 1 300 ? 15.141 -7.383 -24.891 1 58.84 300 ARG A N 1
ATOM 2316 C CA . ARG A 1 300 ? 15.992 -8.391 -25.516 1 58.84 300 ARG A CA 1
ATOM 2317 C C . ARG A 1 300 ? 15.781 -9.758 -24.891 1 58.84 300 ARG A C 1
ATOM 2319 O O . ARG A 1 300 ? 15.766 -10.773 -25.578 1 58.84 300 ARG A O 1
ATOM 2326 N N . GLN A 1 301 ? 15.609 -9.719 -23.516 1 56.72 301 GLN A N 1
ATOM 2327 C CA . GLN A 1 301 ? 15.484 -10.961 -22.75 1 56.72 301 GLN A CA 1
ATOM 2328 C C . GLN A 1 301 ? 14.133 -11.617 -23 1 56.72 301 GLN A C 1
ATOM 2330 O O . GLN A 1 301 ? 14.047 -12.844 -23.125 1 56.72 301 GLN A O 1
ATOM 2335 N N . ILE A 1 302 ? 13.18 -10.805 -22.812 1 56.84 302 ILE A N 1
ATOM 2336 C CA . ILE A 1 302 ? 11.844 -11.328 -23.094 1 56.84 302 ILE A CA 1
ATOM 2337 C C . ILE A 1 302 ? 11.758 -11.727 -24.562 1 56.84 302 ILE A C 1
ATOM 2339 O O . ILE A 1 302 ? 11.055 -12.688 -24.922 1 56.84 302 ILE A O 1
ATOM 2343 N N . THR A 1 303 ? 12.555 -10.891 -25.391 1 53.78 303 THR A N 1
ATOM 2344 C CA . THR A 1 303 ? 12.305 -10.992 -26.812 1 53.78 303 THR A CA 1
ATOM 2345 C C . THR A 1 303 ? 13.281 -11.969 -27.469 1 53.78 303 THR A C 1
ATOM 2347 O O . THR A 1 303 ? 13.273 -12.148 -28.688 1 53.78 303 THR A O 1
ATOM 2350 N N . GLY A 1 304 ? 13.891 -12.906 -26.781 1 54.75 304 GLY A N 1
ATOM 2351 C CA . GLY A 1 304 ? 14.75 -13.766 -27.594 1 54.75 304 GLY A CA 1
ATOM 2352 C C . GLY A 1 304 ? 14.586 -13.547 -29.078 1 54.75 304 GLY A C 1
ATOM 2353 O O . GLY A 1 304 ? 14.945 -14.414 -29.875 1 54.75 304 GLY A O 1
ATOM 2354 N N . GLY A 1 305 ? 14.109 -12.438 -29.422 1 60.44 305 GLY A N 1
ATOM 2355 C CA . GLY A 1 305 ? 14.07 -11.898 -30.766 1 60.44 305 GLY A CA 1
ATOM 2356 C C . GLY A 1 305 ? 12.805 -12.258 -31.531 1 60.44 305 GLY A C 1
ATOM 2357 O O . GLY A 1 305 ? 12.508 -11.672 -32.562 1 60.44 305 GLY A O 1
ATOM 2358 N N . ASN A 1 306 ? 12.008 -13.281 -31 1 70.31 306 ASN A N 1
ATOM 2359 C CA . ASN A 1 306 ? 10.906 -13.703 -31.859 1 70.31 306 ASN A CA 1
ATOM 2360 C C . ASN A 1 306 ? 9.57 -13.18 -31.359 1 70.31 306 ASN A C 1
ATOM 2362 O O . ASN A 1 306 ? 8.562 -13.25 -32.062 1 70.31 306 ASN A O 1
ATOM 2366 N N . ILE A 1 307 ? 9.547 -12.578 -30.25 1 81.06 307 ILE A N 1
ATOM 2367 C CA . ILE A 1 307 ? 8.281 -12.125 -29.688 1 81.06 307 ILE A CA 1
ATOM 2368 C C . ILE A 1 307 ? 7.93 -10.75 -30.25 1 81.06 307 ILE A C 1
ATOM 2370 O O . ILE A 1 307 ? 8.773 -9.852 -30.297 1 81.06 307 ILE A O 1
ATOM 2374 N N . ARG A 1 308 ? 6.691 -10.711 -30.734 1 81.38 308 ARG A N 1
ATOM 2375 C CA . ARG A 1 308 ? 6.242 -9.438 -31.281 1 81.38 308 ARG A CA 1
ATOM 2376 C C . ARG A 1 308 ? 5.211 -8.781 -30.359 1 81.38 308 ARG A C 1
ATOM 2378 O O . ARG A 1 308 ? 5.09 -7.551 -30.344 1 81.38 308 ARG A O 1
ATOM 2385 N N . ASP A 1 309 ? 4.484 -9.711 -29.656 1 87.44 309 ASP A N 1
ATOM 2386 C CA . ASP A 1 309 ? 3.424 -9.203 -28.781 1 87.44 309 ASP A CA 1
ATOM 2387 C C . ASP A 1 309 ? 3.541 -9.773 -27.375 1 87.44 309 ASP A C 1
ATOM 2389 O O . ASP A 1 309 ? 3.607 -10.992 -27.203 1 87.44 309 ASP A O 1
ATOM 2393 N N . VAL A 1 310 ? 3.561 -8.883 -26.469 1 90.5 310 VAL A N 1
ATOM 2394 C CA . VAL A 1 310 ? 3.439 -9.266 -25.062 1 90.5 310 VAL A CA 1
ATOM 2395 C C . VAL A 1 310 ? 2.07 -8.844 -24.531 1 90.5 310 VAL A C 1
ATOM 2397 O O . VAL A 1 310 ? 1.688 -7.676 -24.625 1 90.5 310 VAL A O 1
ATOM 2400 N N . VAL A 1 311 ? 1.342 -9.828 -24.078 1 93.5 311 VAL A N 1
ATOM 2401 C CA . VAL A 1 311 ? 0.016 -9.547 -23.531 1 93.5 311 VAL A CA 1
ATOM 2402 C C . VAL A 1 311 ? -0.003 -9.852 -22.031 1 93.5 311 VAL A C 1
ATOM 2404 O O . VAL A 1 311 ? 0.334 -10.961 -21.609 1 93.5 311 VAL A O 1
ATOM 2407 N N . VAL A 1 312 ? -0.346 -8.859 -21.266 1 96.31 312 VAL A N 1
ATOM 2408 C CA . VAL A 1 312 ? -0.493 -9.023 -19.812 1 96.31 312 VAL A CA 1
ATOM 2409 C C . VAL A 1 312 ? -1.954 -8.82 -19.422 1 96.31 312 VAL A C 1
ATOM 2411 O O . VAL A 1 312 ? -2.52 -7.746 -19.625 1 96.31 312 VAL A O 1
ATOM 2414 N N . ILE A 1 313 ? -2.549 -9.859 -18.875 1 97.81 313 ILE A N 1
ATOM 2415 C CA . ILE A 1 313 ? -3.928 -9.789 -18.406 1 97.81 313 ILE A CA 1
ATOM 2416 C C . ILE A 1 313 ? -3.955 -9.859 -16.875 1 97.81 313 ILE A C 1
ATOM 2418 O O . ILE A 1 313 ? -3.598 -10.883 -16.297 1 97.81 313 ILE A O 1
ATOM 2422 N N . SER A 1 314 ? -4.355 -8.789 -16.266 1 98.12 314 SER A N 1
ATOM 2423 C CA . SER A 1 314 ? -4.535 -8.773 -14.82 1 98.12 314 SER A CA 1
ATOM 2424 C C . SER A 1 314 ? -5.992 -9.016 -14.445 1 98.12 314 SER A C 1
ATOM 2426 O O . SER A 1 314 ? -6.887 -8.328 -14.938 1 98.12 314 SER A O 1
ATOM 2428 N N . VAL A 1 315 ? -6.195 -9.992 -13.602 1 98.38 315 VAL A N 1
ATOM 2429 C CA . VAL A 1 315 ? -7.523 -10.359 -13.125 1 98.38 315 VAL A CA 1
ATOM 2430 C C . VAL A 1 315 ? -7.676 -9.945 -11.656 1 98.38 315 VAL A C 1
ATOM 2432 O O . VAL A 1 315 ? -7.246 -10.664 -10.758 1 98.38 315 VAL A O 1
ATOM 2435 N N . ASN A 1 316 ? -8.344 -8.852 -11.422 1 96.81 316 ASN A N 1
ATOM 2436 C CA . ASN A 1 316 ? -8.469 -8.211 -10.117 1 96.81 316 ASN A CA 1
ATOM 2437 C C . ASN A 1 316 ? -9.82 -8.492 -9.484 1 96.81 316 ASN A C 1
ATOM 2439 O O . ASN A 1 316 ? -10.828 -7.875 -9.844 1 96.81 316 ASN A O 1
ATOM 2443 N N . ALA A 1 317 ? -9.797 -9.289 -8.43 1 95 317 ALA A N 1
ATOM 2444 C CA . ALA A 1 317 ? -11.039 -9.719 -7.789 1 95 317 ALA A CA 1
ATOM 2445 C C . ALA A 1 317 ? -11.344 -8.867 -6.562 1 95 317 ALA A C 1
ATOM 2447 O O . ALA A 1 317 ? -12.062 -9.297 -5.66 1 95 317 ALA A O 1
ATOM 2448 N N . GLN A 1 318 ? -10.773 -7.699 -6.523 1 88.31 318 GLN A N 1
ATOM 2449 C CA . GLN A 1 318 ? -11.047 -6.805 -5.402 1 88.31 318 GLN A CA 1
ATOM 2450 C C . GLN A 1 318 ? -12.547 -6.59 -5.215 1 88.31 318 GLN A C 1
ATOM 2452 O O . GLN A 1 318 ? -13.281 -6.418 -6.191 1 88.31 318 GLN A O 1
ATOM 2457 N N . ASN A 1 319 ? -12.93 -6.711 -3.932 1 83.5 319 ASN A N 1
ATOM 2458 C CA . ASN A 1 319 ? -14.336 -6.461 -3.629 1 83.5 319 ASN A CA 1
ATOM 2459 C C . ASN A 1 319 ? -14.539 -5.082 -3.002 1 83.5 319 ASN A C 1
ATOM 2461 O O . ASN A 1 319 ? -13.57 -4.348 -2.787 1 83.5 319 ASN A O 1
ATOM 2465 N N . HIS A 1 320 ? -15.75 -4.723 -2.906 1 77.06 320 HIS A N 1
ATOM 2466 C CA . HIS A 1 320 ? -16.219 -3.525 -2.223 1 77.06 320 HIS A CA 1
ATOM 2467 C C . HIS A 1 320 ? -17.484 -3.814 -1.422 1 77.06 320 HIS A C 1
ATOM 2469 O O . HIS A 1 320 ? -18.594 -3.578 -1.901 1 77.06 320 HIS A O 1
ATOM 2475 N N . LEU A 1 321 ? -17.25 -4.199 -0.182 1 69.69 321 LEU A N 1
ATOM 2476 C CA . LEU A 1 321 ? -18.375 -4.645 0.636 1 69.69 321 LEU A CA 1
ATOM 2477 C C . LEU A 1 321 ? -19.25 -3.463 1.052 1 69.69 321 LEU A C 1
ATOM 2479 O O . LEU A 1 321 ? -18.734 -2.432 1.487 1 69.69 321 LEU A O 1
ATOM 2483 N N . ASP A 1 322 ? -20.453 -3.723 0.789 1 69.5 322 ASP A N 1
ATOM 2484 C CA . ASP A 1 322 ? -21.375 -2.736 1.33 1 69.5 322 ASP A CA 1
ATOM 2485 C C . ASP A 1 322 ? -21.344 -2.73 2.857 1 69.5 322 ASP A C 1
ATOM 2487 O O . ASP A 1 322 ? -21.234 -3.785 3.484 1 69.5 322 ASP A O 1
ATOM 2491 N N . SER A 1 323 ? -21.156 -1.554 3.359 1 75 323 SER A N 1
ATOM 2492 C CA . SER A 1 323 ? -21.172 -1.435 4.812 1 75 323 SER A CA 1
ATOM 2493 C C . SER A 1 323 ? -22.203 -0.409 5.273 1 75 323 SER A C 1
ATOM 2495 O O . SER A 1 323 ? -22.516 0.536 4.543 1 75 323 SER A O 1
ATOM 2497 N N . THR A 1 324 ? -22.828 -0.73 6.348 1 80.12 324 THR A N 1
ATOM 2498 C CA . THR A 1 324 ? -23.812 0.187 6.906 1 80.12 324 THR A CA 1
ATOM 2499 C C . THR A 1 324 ? -23.172 1.09 7.961 1 80.12 324 THR A C 1
ATOM 2501 O O . THR A 1 324 ? -23.875 1.838 8.648 1 80.12 324 THR A O 1
ATOM 2504 N N . ILE A 1 325 ? -21.922 0.982 7.98 1 84.75 325 ILE A N 1
ATOM 2505 C CA . ILE A 1 325 ? -21.281 1.729 9.062 1 84.75 325 ILE A CA 1
ATOM 2506 C C . ILE A 1 325 ? -21.453 3.227 8.828 1 84.75 325 ILE A C 1
ATOM 2508 O O . ILE A 1 325 ? -21.5 4.012 9.781 1 84.75 325 ILE A O 1
ATOM 2512 N N . ASP A 1 326 ? -21.625 3.586 7.645 1 89.88 326 ASP A N 1
ATOM 2513 C CA . ASP A 1 326 ? -21.703 5.008 7.32 1 89.88 326 ASP A CA 1
ATOM 2514 C C . ASP A 1 326 ? -23.125 5.527 7.508 1 89.88 326 ASP A C 1
ATOM 2516 O O . ASP A 1 326 ? -23.391 6.727 7.355 1 89.88 326 ASP A O 1
ATOM 2520 N N . GLN A 1 327 ? -24.031 4.637 7.852 1 90 327 GLN A N 1
ATOM 2521 C CA . GLN A 1 327 ? -25.422 5.047 8.062 1 90 327 GLN A CA 1
ATOM 2522 C C . GLN A 1 327 ? -25.656 5.484 9.5 1 90 327 GLN A C 1
ATOM 2524 O O . GLN A 1 327 ? -26.734 5.969 9.836 1 90 327 GLN A O 1
ATOM 2529 N N . SER A 1 328 ? -24.625 5.328 10.312 1 86.88 328 SER A N 1
ATOM 2530 C CA . SER A 1 328 ? -24.75 5.668 11.734 1 86.88 328 SER A CA 1
ATOM 2531 C C . SER A 1 328 ? -23.531 6.445 12.211 1 86.88 328 SER A C 1
ATOM 2533 O O . SER A 1 328 ? -22.406 6.223 11.734 1 86.88 328 SER A O 1
ATOM 2535 N N . PRO A 1 329 ? -23.797 7.344 13.117 1 86.19 329 PRO A N 1
ATOM 2536 C CA . PRO A 1 329 ? -22.656 8.062 13.695 1 86.19 329 PRO A CA 1
ATOM 2537 C C . PRO A 1 329 ? -21.891 7.23 14.719 1 86.19 329 PRO A C 1
ATOM 2539 O O . PRO A 1 329 ? -20.859 7.66 15.211 1 86.19 329 PRO A O 1
ATOM 2542 N N . LYS A 1 330 ? -22.406 6.062 14.953 1 82.19 330 LYS A N 1
ATOM 2543 C CA . LYS A 1 330 ? -21.766 5.199 15.938 1 82.19 330 LYS A CA 1
ATOM 2544 C C . LYS A 1 330 ? -20.375 4.773 15.477 1 82.19 330 LYS A C 1
ATOM 2546 O O . LYS A 1 330 ? -20.156 4.559 14.281 1 82.19 330 LYS A O 1
ATOM 2551 N N . ILE A 1 331 ? -19.516 4.617 16.438 1 80.81 331 ILE A N 1
ATOM 2552 C CA . ILE A 1 331 ? -18.156 4.164 16.156 1 80.81 331 ILE A CA 1
ATOM 2553 C C . ILE A 1 331 ? -18.188 2.734 15.617 1 80.81 331 ILE A C 1
ATOM 2555 O O . ILE A 1 331 ? -18.812 1.853 16.219 1 80.81 331 ILE A O 1
ATOM 2559 N N . PRO A 1 332 ? -17.547 2.537 14.453 1 82.31 332 PRO A N 1
ATOM 2560 C CA . PRO A 1 332 ? -17.516 1.183 13.898 1 82.31 332 PRO A CA 1
ATOM 2561 C C . PRO A 1 332 ? -16.906 0.167 14.859 1 82.31 332 PRO A C 1
ATOM 2563 O O . PRO A 1 332 ? -15.984 0.503 15.609 1 82.31 332 PRO A O 1
ATOM 2566 N N . GLY A 1 333 ? -17.438 -1.04 14.805 1 77.81 333 GLY A N 1
ATOM 2567 C CA . GLY A 1 333 ? -16.969 -2.104 15.68 1 77.81 333 GLY A CA 1
ATOM 2568 C C . GLY A 1 333 ? -15.609 -2.639 15.289 1 77.81 333 GLY A C 1
ATOM 2569 O O . GLY A 1 333 ? -15.062 -2.264 14.242 1 77.81 333 GLY A O 1
ATOM 2570 N N . LEU A 1 334 ? -15.062 -3.473 16.141 1 77.19 334 LEU A N 1
ATOM 2571 C CA . LEU A 1 334 ? -13.719 -4.02 15.977 1 77.19 334 LEU A CA 1
ATOM 2572 C C . LEU A 1 334 ? -13.594 -4.777 14.656 1 77.19 334 LEU A C 1
ATOM 2574 O O . LEU A 1 334 ? -12.578 -4.664 13.969 1 77.19 334 LEU A O 1
ATOM 2578 N N . ARG A 1 335 ? -14.578 -5.461 14.289 1 77.75 335 ARG A N 1
ATOM 2579 C CA . ARG A 1 335 ? -14.547 -6.227 13.047 1 77.75 335 ARG A CA 1
ATOM 2580 C C . ARG A 1 335 ? -14.422 -5.305 11.836 1 77.75 335 ARG A C 1
ATOM 2582 O O . ARG A 1 335 ? -13.664 -5.594 10.906 1 77.75 335 ARG A O 1
ATOM 2589 N N . ASP A 1 336 ? -15.133 -4.223 11.914 1 82.19 336 ASP A N 1
ATOM 2590 C CA . ASP A 1 336 ? -15.094 -3.256 10.82 1 82.19 336 ASP A CA 1
ATOM 2591 C C . ASP A 1 336 ? -13.711 -2.611 10.711 1 82.19 336 ASP A C 1
ATOM 2593 O O . ASP A 1 336 ? -13.188 -2.43 9.609 1 82.19 336 ASP A O 1
ATOM 2597 N N . VAL A 1 337 ? -13.164 -2.354 11.828 1 80.75 337 VAL A N 1
ATOM 2598 C CA . VAL A 1 337 ? -11.859 -1.696 11.867 1 80.75 337 VAL A CA 1
ATOM 2599 C C . VAL A 1 337 ? -10.781 -2.654 11.359 1 80.75 337 VAL A C 1
ATOM 2601 O O . VAL A 1 337 ? -9.922 -2.27 10.562 1 80.75 337 VAL A O 1
ATOM 2604 N N . VAL A 1 338 ? -10.875 -3.881 11.703 1 79.31 338 VAL A N 1
ATOM 2605 C CA . VAL A 1 338 ? -9.906 -4.887 11.281 1 79.31 338 VAL A CA 1
ATOM 2606 C C . VAL A 1 338 ? -10 -5.09 9.766 1 79.31 338 VAL A C 1
ATOM 2608 O O . VAL A 1 338 ? -8.984 -5.168 9.078 1 79.31 338 VAL A O 1
ATOM 2611 N N . ASN A 1 339 ? -11.188 -5.141 9.32 1 79.88 339 ASN A N 1
ATOM 2612 C CA . ASN A 1 339 ? -11.391 -5.273 7.879 1 79.88 339 ASN A CA 1
ATOM 2613 C C . ASN A 1 339 ? -10.766 -4.109 7.117 1 79.88 339 ASN A C 1
ATOM 2615 O O . ASN A 1 339 ? -10.125 -4.312 6.082 1 79.88 339 ASN A O 1
ATOM 2619 N N . ALA A 1 340 ? -10.922 -2.988 7.621 1 82.62 340 ALA A N 1
ATOM 2620 C CA . ALA A 1 340 ? -10.375 -1.799 6.969 1 82.62 340 ALA A CA 1
ATOM 2621 C C . ALA A 1 340 ? -8.852 -1.819 6.98 1 82.62 340 ALA A C 1
ATOM 2623 O O . ALA A 1 340 ? -8.211 -1.491 5.977 1 82.62 340 ALA A O 1
ATOM 2624 N N . ILE A 1 341 ? -8.258 -2.244 8.07 1 82.62 341 ILE A N 1
ATOM 2625 C CA . ILE A 1 341 ? -6.809 -2.248 8.219 1 82.62 341 ILE A CA 1
ATOM 2626 C C . ILE A 1 341 ? -6.188 -3.227 7.227 1 82.62 341 ILE A C 1
ATOM 2628 O O . ILE A 1 341 ? -5.102 -2.977 6.699 1 82.62 341 ILE A O 1
ATOM 2632 N N . ILE A 1 342 ? -6.91 -4.207 6.91 1 81.31 342 ILE A N 1
ATOM 2633 C CA . ILE A 1 342 ? -6.379 -5.234 6.027 1 81.31 342 ILE A CA 1
ATOM 2634 C C . ILE A 1 342 ? -6.582 -4.82 4.57 1 81.31 342 ILE A C 1
ATOM 2636 O O . ILE A 1 342 ? -5.648 -4.875 3.768 1 81.31 342 ILE A O 1
ATOM 2640 N N . HIS A 1 343 ? -7.723 -4.266 4.281 1 83.12 343 HIS A N 1
ATOM 2641 C CA . HIS A 1 343 ? -8.109 -4.148 2.877 1 83.12 343 HIS A CA 1
ATOM 2642 C C . HIS A 1 343 ? -7.695 -2.795 2.307 1 83.12 343 HIS A C 1
ATOM 2644 O O . HIS A 1 343 ? -7.375 -2.689 1.121 1 83.12 343 HIS A O 1
ATOM 2650 N N . VAL A 1 344 ? -7.676 -1.766 3.117 1 85.69 344 VAL A N 1
ATOM 2651 C CA . VAL A 1 344 ? -7.48 -0.419 2.59 1 85.69 344 VAL A CA 1
ATOM 2652 C C . VAL A 1 344 ? -6.086 -0.302 1.979 1 85.69 344 VAL A C 1
ATOM 2654 O O . VAL A 1 344 ? -5.941 0.05 0.806 1 85.69 344 VAL A O 1
ATOM 2657 N N . PRO A 1 345 ? -5.066 -0.651 2.764 1 86.25 345 PRO A N 1
ATOM 2658 C CA . PRO A 1 345 ? -3.742 -0.506 2.156 1 86.25 345 PRO A CA 1
ATOM 2659 C C . PRO A 1 345 ? -3.535 -1.433 0.96 1 86.25 345 PRO A C 1
ATOM 2661 O O . PRO A 1 345 ? -2.879 -1.055 -0.013 1 86.25 345 PRO A O 1
ATOM 2664 N N . ILE A 1 346 ? -4.055 -2.664 1.012 1 88.44 346 ILE A N 1
ATOM 2665 C CA . ILE A 1 346 ? -3.916 -3.617 -0.084 1 88.44 346 ILE A CA 1
ATOM 2666 C C . ILE A 1 346 ? -4.594 -3.066 -1.337 1 88.44 346 ILE A C 1
ATOM 2668 O O . ILE A 1 346 ? -4.016 -3.094 -2.426 1 88.44 346 ILE A O 1
ATOM 2672 N N . ASN A 1 347 ? -5.773 -2.525 -1.154 1 86.75 347 ASN A N 1
ATOM 2673 C CA . ASN A 1 347 ? -6.516 -1.969 -2.281 1 86.75 347 ASN A CA 1
ATOM 2674 C C . ASN A 1 347 ? -5.809 -0.754 -2.873 1 86.75 347 ASN A C 1
ATOM 2676 O O . ASN A 1 347 ? -5.727 -0.612 -4.094 1 86.75 347 ASN A O 1
ATOM 2680 N N . GLU A 1 348 ? -5.336 0.053 -1.985 1 84.62 348 GLU A N 1
ATOM 2681 C CA . GLU A 1 348 ? -4.621 1.241 -2.443 1 84.62 348 GLU A CA 1
ATOM 2682 C C . GLU A 1 348 ? -3.359 0.865 -3.213 1 84.62 348 GLU A C 1
ATOM 2684 O O . GLU A 1 348 ? -3.072 1.438 -4.266 1 84.62 348 GLU A O 1
ATOM 2689 N N . ASN A 1 349 ? -2.646 -0.062 -2.703 1 87.25 349 ASN A N 1
ATOM 2690 C CA . ASN A 1 349 ? -1.434 -0.522 -3.369 1 87.25 349 ASN A CA 1
ATOM 2691 C C . ASN A 1 349 ? -1.743 -1.157 -4.723 1 87.25 349 ASN A C 1
ATOM 2693 O O . ASN A 1 349 ? -0.994 -0.978 -5.684 1 87.25 349 ASN A O 1
ATOM 2697 N N . THR A 1 350 ? -2.797 -1.875 -4.742 1 90.25 350 THR A N 1
ATOM 2698 C CA . THR A 1 350 ? -3.207 -2.523 -5.984 1 90.25 350 THR A CA 1
ATOM 2699 C C . THR A 1 350 ? -3.535 -1.485 -7.055 1 90.25 350 THR A C 1
ATOM 2701 O O . THR A 1 350 ? -3.068 -1.587 -8.188 1 90.25 350 THR A O 1
ATOM 2704 N N . GLN A 1 351 ? -4.234 -0.471 -6.684 1 86.69 351 GLN A N 1
ATOM 2705 C CA . GLN A 1 351 ? -4.613 0.568 -7.637 1 86.69 351 GLN A CA 1
ATOM 2706 C C . GLN A 1 351 ? -3.385 1.322 -8.141 1 86.69 351 GLN A C 1
ATOM 2708 O O . GLN A 1 351 ? -3.299 1.653 -9.328 1 86.69 351 GLN A O 1
ATOM 2713 N N . GLN A 1 352 ? -2.514 1.514 -7.258 1 85.06 352 GLN A N 1
ATOM 2714 C CA . GLN A 1 352 ? -1.288 2.191 -7.664 1 85.06 352 GLN A CA 1
ATOM 2715 C C . GLN A 1 352 ? -0.483 1.332 -8.633 1 85.06 352 GLN A C 1
ATOM 2717 O O . GLN A 1 352 ? 0.093 1.847 -9.594 1 85.06 352 GLN A O 1
ATOM 2722 N N . SER A 1 353 ? -0.431 0.08 -8.344 1 90.75 353 SER A N 1
ATOM 2723 C CA . SER A 1 353 ? 0.291 -0.827 -9.227 1 90.75 353 SER A CA 1
ATOM 2724 C C . SER A 1 353 ? -0.326 -0.845 -10.625 1 90.75 353 SER A C 1
ATOM 2726 O O . SER A 1 353 ? 0.393 -0.887 -11.625 1 90.75 353 SER A O 1
ATOM 2728 N N . ILE A 1 354 ? -1.607 -0.781 -10.664 1 92.12 354 ILE A N 1
ATOM 2729 C CA . ILE A 1 354 ? -2.309 -0.772 -11.938 1 92.12 354 ILE A CA 1
ATOM 2730 C C . ILE A 1 354 ? -1.958 0.497 -12.711 1 92.12 354 ILE A C 1
ATOM 2732 O O . ILE A 1 354 ? -1.585 0.434 -13.883 1 92.12 354 ILE A O 1
ATOM 2736 N N . ARG A 1 355 ? -1.973 1.613 -12.047 1 86.12 355 ARG A N 1
ATOM 2737 C CA . ARG A 1 355 ? -1.666 2.885 -12.695 1 86.12 355 ARG A CA 1
ATOM 2738 C C . ARG A 1 355 ? -0.222 2.914 -13.188 1 86.12 355 ARG A C 1
ATOM 2740 O O . ARG A 1 355 ? 0.052 3.367 -14.297 1 86.12 355 ARG A O 1
ATOM 2747 N N . ASN A 1 356 ? 0.606 2.434 -12.336 1 87.06 356 ASN A N 1
ATOM 2748 C CA . ASN A 1 356 ? 2.016 2.4 -12.711 1 87.06 356 ASN A CA 1
ATOM 2749 C C . ASN A 1 356 ? 2.254 1.5 -13.914 1 87.06 356 ASN A C 1
ATOM 2751 O O . ASN A 1 356 ? 3.057 1.829 -14.797 1 87.06 356 ASN A O 1
ATOM 2755 N N . PHE A 1 357 ? 1.602 0.411 -13.945 1 91.88 357 PHE A N 1
ATOM 2756 C CA . PHE A 1 357 ? 1.801 -0.512 -15.055 1 91.88 357 PHE A CA 1
ATOM 2757 C C . PHE A 1 357 ? 1.201 0.048 -16.344 1 91.88 357 PHE A C 1
ATOM 2759 O O . PHE A 1 357 ? 1.741 -0.164 -17.422 1 91.88 357 PHE A O 1
ATOM 2766 N N . GLN A 1 358 ? 0.105 0.733 -16.234 1 90.88 358 GLN A N 1
ATOM 2767 C CA . GLN A 1 358 ? -0.471 1.399 -17.391 1 90.88 358 GLN A CA 1
ATOM 2768 C C . GLN A 1 358 ? 0.496 2.428 -17.984 1 90.88 358 GLN A C 1
ATOM 2770 O O . GLN A 1 358 ? 0.694 2.484 -19.188 1 90.88 358 GLN A O 1
ATOM 2775 N N . ARG A 1 359 ? 1.073 3.182 -17.094 1 84.56 359 ARG A N 1
ATOM 2776 C CA . ARG A 1 359 ? 2.062 4.16 -17.547 1 84.56 359 ARG A CA 1
ATOM 2777 C C . ARG A 1 359 ? 3.264 3.471 -18.188 1 84.56 359 ARG A C 1
ATOM 2779 O O . ARG A 1 359 ? 3.783 3.936 -19.203 1 84.56 359 ARG A O 1
ATOM 2786 N N . PHE A 1 360 ? 3.65 2.43 -17.609 1 88 360 PHE A N 1
ATOM 2787 C CA . PHE A 1 360 ? 4.754 1.646 -18.141 1 88 360 PHE A CA 1
ATOM 2788 C C . PHE A 1 360 ? 4.43 1.15 -19.547 1 88 360 PHE A C 1
ATOM 2790 O O . PHE A 1 360 ? 5.266 1.236 -20.453 1 88 360 PHE A O 1
ATOM 2797 N N . THR A 1 361 ? 3.264 0.661 -19.688 1 91.38 361 THR A N 1
ATOM 2798 C CA . THR A 1 361 ? 2.822 0.148 -20.984 1 91.38 361 THR A CA 1
ATOM 2799 C C . THR A 1 361 ? 2.838 1.251 -22.031 1 91.38 361 THR A C 1
ATOM 2801 O O . THR A 1 361 ? 3.311 1.04 -23.156 1 91.38 361 THR A O 1
ATOM 2804 N N . GLU A 1 362 ? 2.357 2.396 -21.656 1 88.06 362 GLU A N 1
ATOM 2805 C CA . GLU A 1 362 ? 2.342 3.525 -22.578 1 88.06 362 GLU A CA 1
ATOM 2806 C C . GLU A 1 362 ? 3.756 3.934 -22.984 1 88.06 362 GLU A C 1
ATOM 2808 O O . GLU A 1 362 ? 4.043 4.121 -24.156 1 88.06 362 GLU A O 1
ATOM 2813 N N . GLN A 1 363 ? 4.578 4.016 -22.031 1 83.75 363 GLN A N 1
ATOM 2814 C CA . GLN A 1 363 ? 5.961 4.402 -22.297 1 83.75 363 GLN A CA 1
ATOM 2815 C C . GLN A 1 363 ? 6.672 3.357 -23.156 1 83.75 363 GLN A C 1
ATOM 2817 O O . GLN A 1 363 ? 7.438 3.701 -24.047 1 83.75 363 GLN A O 1
ATOM 2822 N N . TRP A 1 364 ? 6.395 2.115 -22.828 1 85.56 364 TRP A N 1
ATOM 2823 C CA . TRP A 1 364 ? 6.961 1.008 -23.594 1 85.56 364 TRP A CA 1
ATOM 2824 C C . TRP A 1 364 ? 6.582 1.106 -25.062 1 85.56 364 TRP A C 1
ATOM 2826 O O . TRP A 1 364 ? 7.445 1.011 -25.938 1 85.56 364 TRP A O 1
ATOM 2836 N N . ASN A 1 365 ? 5.406 1.316 -25.359 1 89.75 365 ASN A N 1
ATOM 2837 C CA . ASN A 1 365 ? 4.918 1.313 -26.734 1 89.75 365 ASN A CA 1
ATOM 2838 C C . ASN A 1 365 ? 5.344 2.57 -27.484 1 89.75 365 ASN A C 1
ATOM 2840 O O . ASN A 1 365 ? 5.492 2.547 -28.703 1 89.75 365 ASN A O 1
ATOM 2844 N N . GLN A 1 366 ? 5.59 3.654 -26.734 1 86.56 366 GLN A N 1
ATOM 2845 C CA . GLN A 1 366 ? 6.066 4.883 -27.359 1 86.56 366 GLN A CA 1
ATOM 2846 C C . GLN A 1 366 ? 7.551 4.789 -27.703 1 86.56 366 GLN A C 1
ATOM 2848 O O . GLN A 1 366 ? 8.016 5.387 -28.672 1 86.56 366 GLN A O 1
ATOM 2853 N N . SER A 1 367 ? 8.211 4.078 -26.906 1 78.5 367 SER A N 1
ATOM 2854 C CA . SER A 1 367 ? 9.656 4.047 -27.047 1 78.5 367 SER A CA 1
ATOM 2855 C C . SER A 1 367 ? 10.109 2.861 -27.891 1 78.5 367 SER A C 1
ATOM 2857 O O . SER A 1 367 ? 11.289 2.729 -28.203 1 78.5 367 SER A O 1
ATOM 2859 N N . ARG A 1 368 ? 9.164 2.109 -28.203 1 76.19 368 ARG A N 1
ATOM 2860 C CA . ARG A 1 368 ? 9.57 0.917 -28.938 1 76.19 368 ARG A CA 1
ATOM 2861 C C . ARG A 1 368 ? 10.188 1.288 -30.281 1 76.19 368 ARG A C 1
ATOM 2863 O O . ARG A 1 368 ? 9.734 2.223 -30.953 1 76.19 368 ARG A O 1
ATOM 2870 N N . SER A 1 369 ? 11.414 0.917 -30.375 1 69.06 369 SER A N 1
ATOM 2871 C CA . SER A 1 369 ? 12.148 1.238 -31.594 1 69.06 369 SER A CA 1
ATOM 2872 C C . SER A 1 369 ? 12.898 0.021 -32.125 1 69.06 369 SER A C 1
ATOM 2874 O O . SER A 1 369 ? 13 -0.999 -31.438 1 69.06 369 SER A O 1
ATOM 2876 N N . GLY A 1 370 ? 13.211 0.055 -33.281 1 67.69 370 GLY A N 1
ATOM 2877 C CA . GLY A 1 370 ? 14 -1 -33.906 1 67.69 370 GLY A CA 1
ATOM 2878 C C . GLY A 1 370 ? 13.273 -1.7 -35.031 1 67.69 370 GLY A C 1
ATOM 2879 O O . GLY A 1 370 ? 12.188 -1.273 -35.469 1 67.69 370 GLY A O 1
ATOM 2880 N N . GLU A 1 371 ? 13.914 -2.693 -35.562 1 65.81 371 GLU A N 1
ATOM 2881 C CA . GLU A 1 371 ? 13.422 -3.41 -36.75 1 65.81 371 GLU A CA 1
ATOM 2882 C C . GLU A 1 371 ? 12.195 -4.254 -36.406 1 65.81 371 GLU A C 1
ATOM 2884 O O . GLU A 1 371 ? 11.266 -4.371 -37.188 1 65.81 371 GLU A O 1
ATOM 2889 N N . HIS A 1 372 ? 12.172 -4.773 -35.156 1 71.56 372 HIS A N 1
ATOM 2890 C CA . HIS A 1 372 ? 11.055 -5.598 -34.688 1 71.56 372 HIS A CA 1
ATOM 2891 C C . HIS A 1 372 ? 10.555 -5.145 -33.344 1 71.56 372 HIS A C 1
ATOM 2893 O O . HIS A 1 372 ? 10.797 -5.816 -32.344 1 71.56 372 HIS A O 1
ATOM 2899 N N . PRO A 1 373 ? 9.781 -4.18 -33.344 1 78.94 373 PRO A N 1
ATOM 2900 C CA . PRO A 1 373 ? 9.336 -3.658 -32.062 1 78.94 373 PRO A CA 1
ATOM 2901 C C . PRO A 1 373 ? 8.312 -4.57 -31.375 1 78.94 373 PRO A C 1
ATOM 2903 O O . PRO A 1 373 ? 7.469 -5.164 -32.031 1 78.94 373 PRO A O 1
ATOM 2906 N N . VAL A 1 374 ? 8.508 -4.871 -30.234 1 84.25 374 VAL A N 1
ATOM 2907 C CA . VAL A 1 374 ? 7.586 -5.684 -29.438 1 84.25 374 VAL A CA 1
ATOM 2908 C C . VAL A 1 374 ? 6.504 -4.793 -28.844 1 84.25 374 VAL A C 1
ATOM 2910 O O . VAL A 1 374 ? 6.809 -3.801 -28.172 1 84.25 374 VAL A O 1
ATOM 2913 N N . ALA A 1 375 ? 5.281 -5.176 -29.125 1 88.56 375 ALA A N 1
ATOM 2914 C CA . ALA A 1 375 ? 4.164 -4.426 -28.562 1 88.56 375 ALA A CA 1
ATOM 2915 C C . ALA A 1 375 ? 3.734 -5.008 -27.219 1 88.56 375 ALA A C 1
ATOM 2917 O O . ALA A 1 375 ? 3.734 -6.227 -27.031 1 88.56 375 ALA A O 1
ATOM 2918 N N . LEU A 1 376 ? 3.439 -4.125 -26.297 1 92.12 376 LEU A N 1
ATOM 2919 C CA . LEU A 1 376 ? 2.928 -4.531 -25 1 92.12 376 LEU A CA 1
ATOM 2920 C C . LEU A 1 376 ? 1.449 -4.188 -24.859 1 92.12 376 LEU A C 1
ATOM 2922 O O . LEU A 1 376 ? 1.065 -3.021 -24.984 1 92.12 376 LEU A O 1
ATOM 2926 N N . HIS A 1 377 ? 0.628 -5.234 -24.703 1 93.94 377 HIS A N 1
ATOM 2927 C CA . HIS A 1 377 ? -0.808 -5.078 -24.5 1 93.94 377 HIS A CA 1
ATOM 2928 C C . HIS A 1 377 ? -1.195 -5.387 -23.062 1 93.94 377 HIS A C 1
ATOM 2930 O O . HIS A 1 377 ? -0.978 -6.5 -22.578 1 93.94 377 HIS A O 1
ATOM 2936 N N . TYR A 1 378 ? -1.733 -4.367 -22.438 1 95.94 378 TYR A N 1
ATOM 2937 C CA . TYR A 1 378 ? -2.152 -4.555 -21.062 1 95.94 378 TYR A CA 1
ATOM 2938 C C . TYR A 1 378 ? -3.672 -4.574 -20.953 1 95.94 378 TYR A C 1
ATOM 2940 O O . TYR A 1 378 ? -4.344 -3.621 -21.344 1 95.94 378 TYR A O 1
ATOM 2948 N N . ILE A 1 379 ? -4.215 -5.66 -20.391 1 96.44 379 ILE A N 1
ATOM 2949 C CA . ILE A 1 379 ? -5.645 -5.844 -20.172 1 96.44 379 ILE A CA 1
ATOM 2950 C C . ILE A 1 379 ? -5.918 -5.973 -18.672 1 96.44 379 ILE A C 1
ATOM 2952 O O . ILE A 1 379 ? -5.477 -6.93 -18.031 1 96.44 379 ILE A O 1
ATOM 2956 N N . ASN A 1 380 ? -6.602 -5.023 -18.125 1 96.31 380 ASN A N 1
ATOM 2957 C CA . ASN A 1 380 ? -6.996 -5.066 -16.719 1 96.31 380 ASN A CA 1
ATOM 2958 C C . ASN A 1 380 ? -8.477 -5.422 -16.562 1 96.31 380 ASN A C 1
ATOM 2960 O O . ASN A 1 380 ? -9.344 -4.695 -17.047 1 96.31 380 ASN A O 1
ATOM 2964 N N . LEU A 1 381 ? -8.742 -6.516 -15.953 1 97.56 381 LEU A N 1
ATOM 2965 C CA . LEU A 1 381 ? -10.109 -6.922 -15.641 1 97.56 381 LEU A CA 1
ATOM 2966 C C . LEU A 1 381 ? -10.422 -6.695 -14.164 1 97.56 381 LEU A C 1
ATOM 2968 O O . LEU A 1 381 ? -9.836 -7.348 -13.297 1 97.56 381 LEU A O 1
ATOM 2972 N N . ASP A 1 382 ? -11.289 -5.793 -13.898 1 94.88 382 ASP A N 1
ATOM 2973 C CA . ASP A 1 382 ? -11.68 -5.406 -12.547 1 94.88 382 ASP A CA 1
ATOM 2974 C C . ASP A 1 382 ? -13.188 -5.578 -12.344 1 94.88 382 ASP A C 1
ATOM 2976 O O . ASP A 1 382 ? -13.984 -5.105 -13.156 1 94.88 382 ASP A O 1
ATOM 2980 N N . LEU A 1 383 ? -13.586 -6.242 -11.266 1 94.25 383 LEU A N 1
ATOM 2981 C CA . LEU A 1 383 ? -15 -6.449 -11.008 1 94.25 383 LEU A CA 1
ATOM 2982 C C . LEU A 1 383 ? -15.742 -5.117 -10.914 1 94.25 383 LEU A C 1
ATOM 2984 O O . LEU A 1 383 ? -16.922 -5.027 -11.273 1 94.25 383 LEU A O 1
ATOM 2988 N N . ASN A 1 384 ? -15.039 -4.098 -10.5 1 88.75 384 ASN A N 1
ATOM 2989 C CA . ASN A 1 384 ? -15.633 -2.77 -10.367 1 88.75 384 ASN A CA 1
ATOM 2990 C C . ASN A 1 384 ? -15.992 -2.182 -11.734 1 88.75 384 ASN A C 1
ATOM 2992 O O . ASN A 1 384 ? -16.75 -1.215 -11.812 1 88.75 384 ASN A O 1
ATOM 2996 N N . ASP A 1 385 ? -15.5 -2.76 -12.789 1 91.38 385 ASP A N 1
ATOM 2997 C CA . ASP A 1 385 ? -15.711 -2.217 -14.125 1 91.38 385 ASP A CA 1
ATOM 2998 C C . ASP A 1 385 ? -16.938 -2.846 -14.789 1 91.38 385 ASP A C 1
ATOM 3000 O O . ASP A 1 385 ? -17.281 -2.5 -15.914 1 91.38 385 ASP A O 1
ATOM 3004 N N . LEU A 1 386 ? -17.578 -3.727 -14.055 1 94.56 386 LEU A N 1
ATOM 3005 C CA . LEU A 1 386 ? -18.828 -4.273 -14.578 1 94.56 386 LEU A CA 1
ATOM 3006 C C . LEU A 1 386 ? -19.875 -3.178 -14.758 1 94.56 386 LEU A C 1
ATOM 3008 O O . LEU A 1 386 ? -19.875 -2.188 -14.016 1 94.56 386 LEU A O 1
ATOM 3012 N N . PRO A 1 387 ? -20.719 -3.338 -15.742 1 92.75 387 PRO A N 1
ATOM 3013 C CA . PRO A 1 387 ? -21.844 -2.4 -15.836 1 92.75 387 PRO A CA 1
ATOM 3014 C C . PRO A 1 387 ? -22.688 -2.363 -14.562 1 92.75 387 PRO A C 1
ATOM 3016 O O . PRO A 1 387 ? -22.875 -3.395 -13.914 1 92.75 387 PRO A O 1
ATOM 3019 N N . ASP A 1 388 ? -23.172 -1.159 -14.344 1 89.38 388 ASP A N 1
ATOM 3020 C CA . ASP A 1 388 ? -24 -1.028 -13.156 1 89.38 388 ASP A CA 1
ATOM 3021 C C . ASP A 1 388 ? -25.219 -1.94 -13.242 1 89.38 388 ASP A C 1
ATOM 3023 O O . ASP A 1 388 ? -25.828 -2.086 -14.312 1 89.38 388 ASP A O 1
ATOM 3027 N N . GLY A 1 389 ? -25.5 -2.666 -12.156 1 92.88 389 GLY A N 1
ATOM 3028 C CA . GLY A 1 389 ? -26.625 -3.588 -12.117 1 92.88 389 GLY A CA 1
ATOM 3029 C C . GLY A 1 389 ? -26.516 -4.598 -10.992 1 92.88 389 GLY A C 1
ATOM 3030 O O . GLY A 1 389 ? -25.656 -4.477 -10.117 1 92.88 389 GLY A O 1
ATOM 3031 N N . ALA A 1 390 ? -27.391 -5.523 -11 1 95.38 390 ALA A N 1
ATOM 3032 C CA . ALA A 1 390 ? -27.516 -6.5 -9.914 1 95.38 390 ALA A CA 1
ATOM 3033 C C . ALA A 1 390 ? -26.281 -7.398 -9.859 1 95.38 390 ALA A C 1
ATOM 3035 O O . ALA A 1 390 ? -25.812 -7.75 -8.773 1 95.38 390 ALA A O 1
ATOM 3036 N N . LEU A 1 391 ? -25.797 -7.758 -11.008 1 96.81 391 LEU A N 1
ATOM 3037 C CA . LEU A 1 391 ? -24.641 -8.633 -11.055 1 96.81 391 LEU A CA 1
ATOM 3038 C C . LEU A 1 391 ? -23.438 -7.98 -10.375 1 96.81 391 LEU A C 1
ATOM 3040 O O . LEU A 1 391 ? -22.781 -8.602 -9.539 1 96.81 391 LEU A O 1
ATOM 3044 N N . LYS A 1 392 ? -23.172 -6.734 -10.758 1 94.94 392 LYS A N 1
ATOM 3045 C CA . LYS A 1 392 ? -22.047 -5.996 -10.164 1 94.94 392 LYS A CA 1
ATOM 3046 C C . LYS A 1 392 ? -22.188 -5.93 -8.641 1 94.94 392 LYS A C 1
ATOM 3048 O O . LYS A 1 392 ? -21.219 -6.184 -7.918 1 94.94 392 LYS A O 1
ATOM 3053 N N . LYS A 1 393 ? -23.359 -5.637 -8.219 1 91.56 393 LYS A N 1
ATOM 3054 C CA . LYS A 1 393 ? -23.609 -5.531 -6.781 1 91.56 393 LYS A CA 1
ATOM 3055 C C . LYS A 1 393 ? -23.375 -6.867 -6.086 1 91.56 393 LYS A C 1
ATOM 3057 O O . LYS A 1 393 ? -22.734 -6.922 -5.035 1 91.56 393 LYS A O 1
ATOM 3062 N N . ARG A 1 394 ? -23.828 -7.941 -6.668 1 94.69 394 ARG A N 1
ATOM 3063 C CA . ARG A 1 394 ? -23.688 -9.258 -6.059 1 94.69 394 ARG A CA 1
ATOM 3064 C C . ARG A 1 394 ? -22.234 -9.672 -5.953 1 94.69 394 ARG A C 1
ATOM 3066 O O . ARG A 1 394 ? -21.766 -10.078 -4.883 1 94.69 394 ARG A O 1
ATOM 3073 N N . VAL A 1 395 ? -21.516 -9.508 -7.016 1 95.88 395 VAL A N 1
ATOM 3074 C CA . VAL A 1 395 ? -20.156 -10.055 -7.039 1 95.88 395 VAL A CA 1
ATOM 3075 C C . VAL A 1 395 ? -19.234 -9.195 -6.184 1 95.88 395 VAL A C 1
ATOM 3077 O O . VAL A 1 395 ? -18.281 -9.695 -5.582 1 95.88 395 VAL A O 1
ATOM 3080 N N . LEU A 1 396 ? -19.5 -7.859 -6.109 1 91.38 396 LEU A N 1
ATOM 3081 C CA . LEU A 1 396 ? -18.672 -6.969 -5.293 1 91.38 396 LEU A CA 1
ATOM 3082 C C . LEU A 1 396 ? -18.922 -7.203 -3.809 1 91.38 396 LEU A C 1
ATOM 3084 O O . LEU A 1 396 ? -18.125 -6.797 -2.965 1 91.38 396 LEU A O 1
ATOM 3088 N N . ASN A 1 397 ? -20.016 -7.906 -3.508 1 89.12 397 ASN A N 1
ATOM 3089 C CA . ASN A 1 397 ? -20.359 -8.109 -2.107 1 89.12 397 ASN A CA 1
ATOM 3090 C C . ASN A 1 397 ? -20.062 -9.539 -1.657 1 89.12 397 ASN A C 1
ATOM 3092 O O . ASN A 1 397 ? -20.5 -9.961 -0.59 1 89.12 397 ASN A O 1
ATOM 3096 N N . ILE A 1 398 ? -19.328 -10.227 -2.49 1 89.56 398 ILE A N 1
ATOM 3097 C CA . ILE A 1 398 ? -18.875 -11.555 -2.078 1 89.56 398 ILE A CA 1
ATOM 3098 C C . ILE A 1 398 ? -17.703 -11.414 -1.118 1 89.56 398 ILE A C 1
ATOM 3100 O O . ILE A 1 398 ? -16.688 -10.781 -1.448 1 89.56 398 ILE A O 1
ATOM 3104 N N . ASP A 1 399 ? -17.766 -12 0.014 1 82.19 399 ASP A N 1
ATOM 3105 C CA . ASP A 1 399 ? -16.719 -11.93 1.035 1 82.19 399 ASP A CA 1
ATOM 3106 C C . ASP A 1 399 ? -15.508 -12.766 0.64 1 82.19 399 ASP A C 1
ATOM 3108 O O . ASP A 1 399 ? -15.594 -13.602 -0.264 1 82.19 399 ASP A O 1
ATOM 3112 N N . THR A 1 400 ? -14.445 -12.508 1.312 1 79.38 400 THR A N 1
ATOM 3113 C CA . THR A 1 400 ? -13.258 -13.328 1.143 1 79.38 400 THR A CA 1
ATOM 3114 C C . THR A 1 400 ? -13.344 -14.586 2.002 1 79.38 400 THR A C 1
ATOM 3116 O O . THR A 1 400 ? -13.219 -14.516 3.227 1 79.38 400 THR A O 1
ATOM 3119 N N . THR A 1 401 ? -13.578 -15.625 1.276 1 78.62 401 THR A N 1
ATOM 3120 C CA . THR A 1 401 ? -13.727 -16.922 1.922 1 78.62 401 THR A CA 1
ATOM 3121 C C . THR A 1 401 ? -13.227 -18.047 1.013 1 78.62 401 THR A C 1
ATOM 3123 O O . THR A 1 401 ? -12.867 -17.797 -0.141 1 78.62 401 THR A O 1
ATOM 3126 N N . PHE A 1 402 ? -13.156 -19.234 1.646 1 74.38 402 PHE A N 1
ATOM 3127 C CA . PHE A 1 402 ? -12.711 -20.375 0.834 1 74.38 402 PHE A CA 1
ATOM 3128 C C . PHE A 1 402 ? -13.891 -21.266 0.477 1 74.38 402 PHE A C 1
ATOM 3130 O O . PHE A 1 402 ? -13.703 -22.453 0.197 1 74.38 402 PHE A O 1
ATOM 3137 N N . TYR A 1 403 ? -15.039 -20.703 0.626 1 80.44 403 TYR A N 1
ATOM 3138 C CA . TYR A 1 403 ? -16.25 -21.344 0.123 1 80.44 403 TYR A CA 1
ATOM 3139 C C . TYR A 1 403 ? -17.172 -20.312 -0.545 1 80.44 403 TYR A C 1
ATOM 3141 O O . TYR A 1 403 ? -17.359 -19.203 -0.035 1 80.44 403 TYR A O 1
ATOM 3149 N N . LEU A 1 404 ? -17.656 -20.797 -1.688 1 88.12 404 LEU A N 1
ATOM 3150 C CA . LEU A 1 404 ? -18.641 -19.984 -2.383 1 88.12 404 LEU A CA 1
ATOM 3151 C C . LEU A 1 404 ? -19.844 -20.844 -2.811 1 88.12 404 LEU A C 1
ATOM 3153 O O . LEU A 1 404 ? -19.656 -21.984 -3.26 1 88.12 404 LEU A O 1
ATOM 3157 N N . PRO A 1 405 ? -21.016 -20.266 -2.691 1 89.94 405 PRO A N 1
ATOM 3158 C CA . PRO A 1 405 ? -22.172 -20.922 -3.324 1 89.94 405 PRO A CA 1
ATOM 3159 C C . PRO A 1 405 ? -22.047 -21 -4.844 1 89.94 405 PRO A C 1
ATOM 3161 O O . PRO A 1 405 ? -21.359 -20.172 -5.457 1 89.94 405 PRO A O 1
ATOM 3164 N N . GLU A 1 406 ? -22.719 -21.969 -5.371 1 92.88 406 GLU A N 1
ATOM 3165 C CA . GLU A 1 406 ? -22.672 -22.203 -6.812 1 92.88 406 GLU A CA 1
ATOM 3166 C C . GLU A 1 406 ? -23.109 -20.953 -7.582 1 92.88 406 GLU A C 1
ATOM 3168 O O . GLU A 1 406 ? -22.578 -20.656 -8.656 1 92.88 406 GLU A O 1
ATOM 3173 N N . ALA A 1 407 ? -24.047 -20.281 -7.059 1 94.81 407 ALA A N 1
ATOM 3174 C CA . ALA A 1 407 ? -24.562 -19.094 -7.723 1 94.81 407 ALA A CA 1
ATOM 3175 C C . ALA A 1 407 ? -23.484 -18.016 -7.824 1 94.81 407 ALA A C 1
ATOM 3177 O O . ALA A 1 407 ? -23.391 -17.312 -8.836 1 94.81 407 ALA A O 1
ATOM 3178 N N . ASP A 1 408 ? -22.719 -17.844 -6.773 1 95.69 408 ASP A N 1
ATOM 3179 C CA . ASP A 1 408 ? -21.641 -16.875 -6.773 1 95.69 408 ASP A CA 1
ATOM 3180 C C . ASP A 1 408 ? -20.562 -17.25 -7.777 1 95.69 408 ASP A C 1
ATOM 3182 O O . ASP A 1 408 ? -20 -16.391 -8.461 1 95.69 408 ASP A O 1
ATOM 3186 N N . ILE A 1 409 ? -20.297 -18.547 -7.859 1 96.25 409 ILE A N 1
ATOM 3187 C CA . ILE A 1 409 ? -19.312 -19.047 -8.812 1 96.25 409 ILE A CA 1
ATOM 3188 C C . ILE A 1 409 ? -19.766 -18.734 -10.234 1 96.25 409 ILE A C 1
ATOM 3190 O O . ILE A 1 409 ? -18.984 -18.234 -11.047 1 96.25 409 ILE A O 1
ATOM 3194 N N . ARG A 1 410 ? -21 -18.953 -10.5 1 96.81 410 ARG A N 1
ATOM 3195 C CA . ARG A 1 410 ? -21.562 -18.672 -11.82 1 96.81 410 ARG A CA 1
ATOM 3196 C C . ARG A 1 410 ? -21.5 -17.188 -12.133 1 96.81 410 ARG A C 1
ATOM 3198 O O . ARG A 1 410 ? -21.141 -16.797 -13.25 1 96.81 410 ARG A O 1
ATOM 3205 N N . ASP A 1 411 ? -21.844 -16.391 -11.156 1 97.94 411 ASP A N 1
ATOM 3206 C CA . ASP A 1 411 ? -21.828 -14.938 -11.344 1 97.94 411 ASP A CA 1
ATOM 3207 C C . ASP A 1 411 ? -20.406 -14.438 -11.648 1 97.94 411 ASP A C 1
ATOM 3209 O O . ASP A 1 411 ? -20.234 -13.555 -12.492 1 97.94 411 ASP A O 1
ATOM 3213 N N . LEU A 1 412 ? -19.453 -14.953 -10.984 1 98.19 412 LEU A N 1
ATOM 3214 C CA . LEU A 1 412 ? -18.062 -14.547 -11.18 1 98.19 412 LEU A CA 1
ATOM 3215 C C . LEU A 1 412 ? -17.562 -14.977 -12.547 1 98.19 412 LEU A C 1
ATOM 3217 O O . LEU A 1 412 ? -16.859 -14.219 -13.227 1 98.19 412 LEU A O 1
ATOM 3221 N N . ARG A 1 413 ? -17.953 -16.203 -12.992 1 97.94 413 ARG A N 1
ATOM 3222 C CA . ARG A 1 413 ? -17.609 -16.688 -14.328 1 97.94 413 ARG A CA 1
ATOM 3223 C C . ARG A 1 413 ? -18.234 -15.812 -15.406 1 97.94 413 ARG A C 1
ATOM 3225 O O . ARG A 1 413 ? -17.578 -15.445 -16.375 1 97.94 413 ARG A O 1
ATOM 3232 N N . GLN A 1 414 ? -19.453 -15.461 -15.156 1 97.81 414 GLN A N 1
ATOM 3233 C CA . GLN A 1 414 ? -20.156 -14.578 -16.078 1 97.81 414 GLN A CA 1
ATOM 3234 C C . GLN A 1 414 ? -19.5 -13.203 -16.125 1 97.81 414 GLN A C 1
ATOM 3236 O O . GLN A 1 414 ? -19.406 -12.594 -17.203 1 97.81 414 GLN A O 1
ATOM 3241 N N . SER A 1 415 ? -19.109 -12.703 -15.031 1 98.44 415 SER A N 1
ATOM 3242 C CA . SER A 1 415 ? -18.438 -11.406 -14.945 1 98.44 415 SER A CA 1
ATOM 3243 C C . SER A 1 415 ? -17.172 -11.375 -15.773 1 98.44 415 SER A C 1
ATOM 3245 O O . SER A 1 415 ? -16.875 -10.375 -16.438 1 98.44 415 SER A O 1
ATOM 3247 N N . ALA A 1 416 ? -16.438 -12.469 -15.75 1 98.38 416 ALA A N 1
ATOM 3248 C CA . ALA A 1 416 ? -15.211 -12.57 -16.531 1 98.38 416 ALA A CA 1
ATOM 3249 C C . ALA A 1 416 ? -15.5 -12.414 -18.031 1 98.38 416 ALA A C 1
ATOM 3251 O O . ALA A 1 416 ? -14.805 -11.68 -18.734 1 98.38 416 ALA A O 1
ATOM 3252 N N . LYS A 1 417 ? -16.516 -13.078 -18.469 1 97.38 417 LYS A N 1
ATOM 3253 C CA . LYS A 1 417 ? -16.906 -13.023 -19.875 1 97.38 417 LYS A CA 1
ATOM 3254 C C . LYS A 1 417 ? -17.297 -11.609 -20.281 1 97.38 417 LYS A C 1
ATOM 3256 O O . LYS A 1 417 ? -16.859 -11.102 -21.312 1 97.38 417 LYS A O 1
ATOM 3261 N N . ILE A 1 418 ? -18.062 -10.961 -19.469 1 97.81 418 ILE A N 1
ATOM 3262 C CA . ILE A 1 418 ? -18.562 -9.617 -19.75 1 97.81 418 ILE A CA 1
ATOM 3263 C C . ILE A 1 418 ? -17.391 -8.641 -19.812 1 97.81 418 ILE A C 1
ATOM 3265 O O . ILE A 1 418 ? -17.297 -7.836 -20.75 1 97.81 418 ILE A O 1
ATOM 3269 N N . LEU A 1 419 ? -16.5 -8.711 -18.844 1 97.69 419 LEU A N 1
ATOM 3270 C CA . LEU A 1 419 ? -15.391 -7.773 -18.766 1 97.69 419 LEU A CA 1
ATOM 3271 C C . LEU A 1 419 ? -14.438 -7.945 -19.938 1 97.69 419 LEU A C 1
ATOM 3273 O O . LEU A 1 419 ? -13.93 -6.957 -20.469 1 97.69 419 LEU A O 1
ATOM 3277 N N . LEU A 1 420 ? -14.219 -9.211 -20.375 1 96.62 420 LEU A N 1
ATOM 3278 C CA . LEU A 1 420 ? -13.352 -9.445 -21.531 1 96.62 420 LEU A CA 1
ATOM 3279 C C . LEU A 1 420 ? -14.008 -8.945 -22.812 1 96.62 420 LEU A C 1
ATOM 3281 O O . LEU A 1 420 ? -13.359 -8.289 -23.625 1 96.62 420 LEU A O 1
ATOM 3285 N N . GLU A 1 421 ? -15.227 -9.156 -22.938 1 93.88 421 GLU A N 1
ATOM 3286 C CA . GLU A 1 421 ? -15.938 -8.734 -24.141 1 93.88 421 GLU A CA 1
ATOM 3287 C C . GLU A 1 421 ? -15.977 -7.211 -24.25 1 93.88 421 GLU A C 1
ATOM 3289 O O . GLU A 1 421 ? -15.938 -6.664 -25.359 1 93.88 421 GLU A O 1
ATOM 3294 N N . GLN A 1 422 ? -15.977 -6.559 -23.125 1 93.88 422 GLN A N 1
ATOM 3295 C CA . GLN A 1 422 ? -16.078 -5.105 -23.109 1 93.88 422 GLN A CA 1
ATOM 3296 C C . GLN A 1 422 ? -14.711 -4.453 -23.281 1 93.88 422 GLN A C 1
ATOM 3298 O O . GLN A 1 422 ? -14.617 -3.268 -23.609 1 93.88 422 GLN A O 1
ATOM 3303 N N . ASN A 1 423 ? -13.711 -5.203 -23.078 1 94.12 423 ASN A N 1
ATOM 3304 C CA . ASN A 1 423 ? -12.359 -4.645 -23.078 1 94.12 423 ASN A CA 1
ATOM 3305 C C . ASN A 1 423 ? -11.852 -4.41 -24.5 1 94.12 423 ASN A C 1
ATOM 3307 O O . ASN A 1 423 ? -11.742 -5.348 -25.281 1 94.12 423 ASN A O 1
ATOM 3311 N N . GLU A 1 424 ? -11.492 -3.195 -24.797 1 91.38 424 GLU A N 1
ATOM 3312 C CA . GLU A 1 424 ? -11.094 -2.807 -26.156 1 91.38 424 GLU A CA 1
ATOM 3313 C C . GLU A 1 424 ? -9.766 -3.455 -26.547 1 91.38 424 GLU A C 1
ATOM 3315 O O . GLU A 1 424 ? -9.586 -3.879 -27.688 1 91.38 424 GLU A O 1
ATOM 3320 N N . THR A 1 425 ? -8.836 -3.5 -25.641 1 93.44 425 THR A N 1
ATOM 3321 C CA . THR A 1 425 ? -7.547 -4.113 -25.938 1 93.44 425 THR A CA 1
ATOM 3322 C C . THR A 1 425 ? -7.715 -5.594 -26.266 1 93.44 425 THR A C 1
ATOM 3324 O O . THR A 1 425 ? -7.082 -6.105 -27.188 1 93.44 425 THR A O 1
ATOM 3327 N N . TRP A 1 426 ? -8.594 -6.238 -25.547 1 93.31 426 TRP A N 1
ATOM 3328 C CA . TRP A 1 426 ? -8.891 -7.648 -25.781 1 93.31 426 TRP A CA 1
ATOM 3329 C C . TRP A 1 426 ? -9.508 -7.852 -27.156 1 93.31 426 TRP A C 1
ATOM 3331 O O . TRP A 1 426 ? -9.086 -8.734 -27.906 1 93.31 426 TRP A O 1
ATOM 3341 N N . ARG A 1 427 ? -10.375 -7.031 -27.516 1 90.06 427 ARG A N 1
ATOM 3342 C CA . ARG A 1 427 ? -11.07 -7.156 -28.797 1 90.06 427 ARG A CA 1
ATOM 3343 C C . ARG A 1 427 ? -10.117 -6.906 -29.969 1 90.06 427 ARG A C 1
ATOM 3345 O O . ARG A 1 427 ? -10.297 -7.469 -31.047 1 90.06 427 ARG A O 1
ATOM 3352 N N . ASN A 1 428 ? -9.07 -6.148 -29.656 1 87.81 428 ASN A N 1
ATOM 3353 C CA . ASN A 1 428 ? -8.18 -5.75 -30.734 1 87.81 428 ASN A CA 1
ATOM 3354 C C . ASN A 1 428 ? -6.844 -6.48 -30.656 1 87.81 428 ASN A C 1
ATOM 3356 O O . ASN A 1 428 ? -5.867 -6.059 -31.281 1 87.81 428 ASN A O 1
ATOM 3360 N N . LEU A 1 429 ? -6.816 -7.469 -29.797 1 86.44 429 LEU A N 1
ATOM 3361 C CA . LEU A 1 429 ? -5.574 -8.227 -29.703 1 86.44 429 LEU A CA 1
ATOM 3362 C C . LEU A 1 429 ? -5.199 -8.82 -31.062 1 86.44 429 LEU A C 1
ATOM 3364 O O . LEU A 1 429 ? -6.047 -9.383 -31.766 1 86.44 429 LEU A O 1
ATOM 3368 N N . PRO A 1 430 ? -3.955 -8.617 -31.391 1 75.12 430 PRO A N 1
ATOM 3369 C CA . PRO A 1 430 ? -3.545 -9.195 -32.656 1 75.12 430 PRO A CA 1
ATOM 3370 C C . PRO A 1 430 ? -3.689 -10.719 -32.688 1 75.12 430 PRO A C 1
ATOM 3372 O O . PRO A 1 430 ? -3.438 -11.391 -31.688 1 75.12 430 PRO A O 1
ATOM 3375 N N . GLY A 1 431 ? -4.113 -11.297 -33.75 1 65.62 431 GLY A N 1
ATOM 3376 C CA . GLY A 1 431 ? -4.188 -12.734 -33.969 1 65.62 431 GLY A CA 1
ATOM 3377 C C . GLY A 1 431 ? -5.531 -13.328 -33.562 1 65.62 431 GLY A C 1
ATOM 3378 O O . GLY A 1 431 ? -5.832 -14.469 -33.906 1 65.62 431 GLY A O 1
ATOM 3379 N N . ARG A 1 432 ? -6.242 -12.633 -32.688 1 60.91 432 ARG A N 1
ATOM 3380 C CA . ARG A 1 432 ? -7.496 -13.219 -32.219 1 60.91 432 ARG A CA 1
ATOM 3381 C C . ARG A 1 432 ? -8.453 -13.469 -33.375 1 60.91 432 ARG A C 1
ATOM 3383 O O . ARG A 1 432 ? -9.164 -14.469 -33.406 1 60.91 432 ARG A O 1
ATOM 3390 N N . ASN A 1 433 ? -8.672 -12.484 -34.25 1 53.06 433 ASN A N 1
ATOM 3391 C CA . ASN A 1 433 ? -9.609 -12.75 -35.344 1 53.06 433 ASN A CA 1
ATOM 3392 C C . ASN A 1 433 ? -8.969 -13.594 -36.438 1 53.06 433 ASN A C 1
ATOM 3394 O O . ASN A 1 433 ? -9.367 -13.523 -37.625 1 53.06 433 ASN A O 1
ATOM 3398 N N . GLY A 1 434 ? -7.965 -14.539 -36.281 1 46.88 434 GLY A N 1
ATOM 3399 C CA . GLY A 1 434 ? -7.395 -15.43 -37.25 1 46.88 434 GLY A CA 1
ATOM 3400 C C . GLY A 1 434 ? -6.086 -14.922 -37.844 1 46.88 434 GLY A C 1
ATOM 3401 O O . GLY A 1 434 ? -5.344 -15.68 -38.469 1 46.88 434 GLY A O 1
ATOM 3402 N N . ASN A 1 435 ? -5.895 -13.695 -38.156 1 38.81 435 ASN A N 1
ATOM 3403 C CA . ASN A 1 435 ? -4.77 -13.258 -38.969 1 38.81 435 ASN A CA 1
ATOM 3404 C C . ASN A 1 435 ? -3.537 -12.961 -38.125 1 38.81 435 ASN A C 1
ATOM 3406 O O . ASN A 1 435 ? -3.305 -11.812 -37.75 1 38.81 435 ASN A O 1
ATOM 3410 N N . TRP A 1 436 ? -3.17 -13.664 -37.125 1 42.25 436 TRP A N 1
ATOM 3411 C CA . TRP A 1 436 ? -1.829 -13.266 -36.719 1 42.25 436 TRP A CA 1
ATOM 3412 C C . TRP A 1 436 ? -0.855 -13.336 -37.906 1 42.25 436 TRP A C 1
ATOM 3414 O O . TRP A 1 436 ? -0.906 -14.266 -38.688 1 42.25 436 TRP A O 1
ATOM 3424 N N . ARG A 1 437 ? -0.434 -12.25 -38.469 1 36.81 437 ARG A N 1
ATOM 3425 C CA . ARG A 1 437 ? 0.454 -12.188 -39.625 1 36.81 437 ARG A CA 1
ATOM 3426 C C . ARG A 1 437 ? 1.573 -13.219 -39.5 1 36.81 437 ARG A C 1
ATOM 3428 O O . ARG A 1 437 ? 2.324 -13.219 -38.531 1 36.81 437 ARG A O 1
ATOM 3435 N N . ALA A 1 438 ? 1.383 -14.336 -40.031 1 33.06 438 ALA A N 1
ATOM 3436 C CA . ALA A 1 438 ? 2.533 -15.164 -40.406 1 33.06 438 ALA A CA 1
ATOM 3437 C C . ALA A 1 438 ? 3.652 -14.305 -40.969 1 33.06 438 ALA A C 1
ATOM 3439 O O . ALA A 1 438 ? 3.445 -13.602 -41.969 1 33.06 438 ALA A O 1
ATOM 3440 N N . ILE A 1 439 ? 4.449 -13.617 -40.281 1 29.89 439 ILE A N 1
ATOM 3441 C CA . ILE A 1 439 ? 5.543 -13.148 -41.125 1 29.89 439 ILE A CA 1
ATOM 3442 C C . ILE A 1 439 ? 5.969 -14.273 -42.094 1 29.89 439 ILE A C 1
ATOM 3444 O O . ILE A 1 439 ? 6.125 -15.422 -41.656 1 29.89 439 ILE A O 1
ATOM 3448 N N . ALA A 1 440 ? 5.754 -14.055 -43.406 1 26.33 440 ALA A N 1
ATOM 3449 C CA . ALA A 1 440 ? 6.414 -14.852 -44.438 1 26.33 440 ALA A CA 1
ATOM 3450 C C . ALA A 1 440 ? 7.801 -15.297 -44 1 26.33 440 ALA A C 1
ATOM 3452 O O . ALA A 1 440 ? 8.516 -14.539 -43.312 1 26.33 440 ALA A O 1
ATOM 3453 N N . PRO A 1 441 ? 8.188 -16.562 -44.25 1 27.08 441 PRO A N 1
ATOM 3454 C CA . PRO A 1 441 ? 9.594 -16.953 -44.094 1 27.08 441 PRO A CA 1
ATOM 3455 C C . PRO A 1 441 ? 10.562 -15.867 -44.5 1 27.08 441 PRO A C 1
ATOM 3457 O O . PRO A 1 441 ? 10.25 -15.062 -45.406 1 27.08 441 PRO A O 1
ATOM 3460 N N . MET B 1 1 ? -27.391 2.004 54.219 1 34.22 1 MET B N 1
ATOM 3461 C CA . MET B 1 1 ? -27 1.277 53.031 1 34.22 1 MET B CA 1
ATOM 3462 C C . MET B 1 1 ? -27.828 1.724 51.812 1 34.22 1 MET B C 1
ATOM 3464 O O . MET B 1 1 ? -27.5 1.389 50.688 1 34.22 1 MET B O 1
ATOM 3468 N N . LYS B 1 2 ? -29.016 2.117 52 1 48.72 2 LYS B N 1
ATOM 3469 C CA . LYS B 1 2 ? -30.016 2.615 51.031 1 48.72 2 LYS B CA 1
ATOM 3470 C C . LYS B 1 2 ? -29.609 3.973 50.469 1 48.72 2 LYS B C 1
ATOM 3472 O O . LYS B 1 2 ? -29.828 4.262 49.312 1 48.72 2 LYS B O 1
ATOM 3477 N N . PRO B 1 3 ? -29.141 4.816 51.375 1 47.56 3 PRO B N 1
ATOM 3478 C CA . PRO B 1 3 ? -28.828 6.109 50.781 1 47.56 3 PRO B CA 1
ATOM 3479 C C . PRO B 1 3 ? -27.641 6.035 49.812 1 47.56 3 PRO B C 1
ATOM 3481 O O . PRO B 1 3 ? -27.516 6.867 48.906 1 47.56 3 PRO B O 1
ATOM 3484 N N . LEU B 1 4 ? -26.609 5.227 50.188 1 45.03 4 LEU B N 1
ATOM 3485 C CA . LEU B 1 4 ? -25.453 5.145 49.281 1 45.03 4 LEU B CA 1
ATOM 3486 C C . LEU B 1 4 ? -25.844 4.57 47.938 1 45.03 4 LEU B C 1
ATOM 3488 O O . LEU B 1 4 ? -25.25 4.906 46.906 1 45.03 4 LEU B O 1
ATOM 3492 N N . LEU B 1 5 ? -26.906 3.678 47.875 1 44.12 5 LEU B N 1
ATOM 3493 C CA . LEU B 1 5 ? -27.391 3.158 46.625 1 44.12 5 LEU B CA 1
ATOM 3494 C C . LEU B 1 5 ? -28.016 4.266 45.781 1 44.12 5 LEU B C 1
ATOM 3496 O O . LEU B 1 5 ? -27.922 4.262 44.562 1 44.12 5 LEU B O 1
ATOM 3500 N N . LEU B 1 6 ? -28.734 5.266 46.469 1 42.22 6 LEU B N 1
ATOM 3501 C CA . LEU B 1 6 ? -29.375 6.336 45.688 1 42.22 6 LEU B CA 1
ATOM 3502 C C . LEU B 1 6 ? -28.328 7.258 45.062 1 42.22 6 LEU B C 1
ATOM 3504 O O . LEU B 1 6 ? -28.5 7.742 43.969 1 42.22 6 LEU B O 1
ATOM 3508 N N . LEU B 1 7 ? -27.266 7.59 45.844 1 38.41 7 LEU B N 1
ATOM 3509 C CA . LEU B 1 7 ? -26.25 8.453 45.25 1 38.41 7 LEU B CA 1
ATOM 3510 C C . LEU B 1 7 ? -25.531 7.75 44.125 1 38.41 7 LEU B C 1
ATOM 3512 O O . LEU B 1 7 ? -25.172 8.391 43.125 1 38.41 7 LEU B O 1
ATOM 3516 N N . LEU B 1 8 ? -25.297 6.43 44.219 1 38.31 8 LEU B N 1
ATOM 3517 C CA . LEU B 1 8 ? -24.688 5.727 43.094 1 38.31 8 LEU B CA 1
ATOM 3518 C C . LEU B 1 8 ? -25.609 5.723 41.875 1 38.31 8 LEU B C 1
ATOM 3520 O O . LEU B 1 8 ? -25.156 5.824 40.75 1 38.31 8 LEU B O 1
ATOM 3524 N N . ALA B 1 9 ? -26.938 5.684 42.031 1 39.16 9 ALA B N 1
ATOM 3525 C CA . ALA B 1 9 ? -27.906 5.75 40.938 1 39.16 9 ALA B CA 1
ATOM 3526 C C . ALA B 1 9 ? -27.922 7.137 40.312 1 39.16 9 ALA B C 1
ATOM 3528 O O . ALA B 1 9 ? -28.109 7.266 39.094 1 39.16 9 ALA B O 1
ATOM 3529 N N . MET B 1 10 ? -27.906 8.227 41.125 1 35.34 10 MET B N 1
ATOM 3530 C CA . MET B 1 10 ? -27.922 9.57 40.531 1 35.34 10 MET B CA 1
ATOM 3531 C C . MET B 1 10 ? -26.641 9.852 39.75 1 35.34 10 MET B C 1
ATOM 3533 O O . MET B 1 10 ? -26.578 10.781 38.969 1 35.34 10 MET B O 1
ATOM 3537 N N . LEU B 1 11 ? -25.469 9.414 40.219 1 34.19 11 LEU B N 1
ATOM 3538 C CA . LEU B 1 11 ? -24.266 9.609 39.438 1 34.19 11 LEU B CA 1
ATOM 3539 C C . LEU B 1 11 ? -24.328 8.836 38.125 1 34.19 11 LEU B C 1
ATOM 3541 O O . LEU B 1 11 ? -23.547 9.086 37.219 1 34.19 11 LEU B O 1
ATOM 3545 N N . LEU B 1 12 ? -25.109 7.852 38.031 1 36.12 12 LEU B N 1
ATOM 3546 C CA . LEU B 1 12 ? -25.312 7.129 36.781 1 36.12 12 LEU B CA 1
ATOM 3547 C C . LEU B 1 12 ? -26.062 7.988 35.75 1 36.12 12 LEU B C 1
ATOM 3549 O O . LEU B 1 12 ? -26.062 7.688 34.562 1 36.12 12 LEU B O 1
ATOM 3553 N N . THR B 1 13 ? -26.953 8.883 36.188 1 34.88 13 THR B N 1
ATOM 3554 C CA . THR B 1 13 ? -27.812 9.586 35.25 1 34.88 13 THR B CA 1
ATOM 3555 C C . THR B 1 13 ? -27.031 10.688 34.5 1 34.88 13 THR B C 1
ATOM 3557 O O . THR B 1 13 ? -27.516 11.25 33.531 1 34.88 13 THR B O 1
ATOM 3560 N N . ALA B 1 14 ? -26.156 11.344 35.219 1 33.62 14 ALA B N 1
ATOM 3561 C CA . ALA B 1 14 ? -25.469 12.398 34.469 1 33.62 14 ALA B CA 1
ATOM 3562 C C . ALA B 1 14 ? -24.609 11.812 33.344 1 33.62 14 ALA B C 1
ATOM 3564 O O . ALA B 1 14 ? -23.391 11.992 33.344 1 33.62 14 ALA B O 1
ATOM 3565 N N . CYS B 1 15 ? -24.625 10.602 33.094 1 37.53 15 CYS B N 1
ATOM 3566 C CA . CYS B 1 15 ? -24.078 10.016 31.875 1 37.53 15 CYS B CA 1
ATOM 3567 C C . CYS B 1 15 ? -24.391 10.891 30.672 1 37.53 15 CYS B C 1
ATOM 3569 O O . CYS B 1 15 ? -25.453 10.75 30.047 1 37.53 15 CYS B O 1
ATOM 3571 N N . GLY B 1 16 ? -24.188 12.148 30.75 1 36.72 16 GLY B N 1
ATOM 3572 C CA . GLY B 1 16 ? -24.375 13.008 29.578 1 36.72 16 GLY B CA 1
ATOM 3573 C C . GLY B 1 16 ? -24.031 12.328 28.281 1 36.72 16 GLY B C 1
ATOM 3574 O O . GLY B 1 16 ? -22.922 11.789 28.125 1 36.72 16 GLY B O 1
ATOM 3575 N N . HIS B 1 17 ? -25.016 11.773 27.656 1 44.62 17 HIS B N 1
ATOM 3576 C CA . HIS B 1 17 ? -25 11.258 26.281 1 44.62 17 HIS B CA 1
ATOM 3577 C C . HIS B 1 17 ? -24.094 12.078 25.391 1 44.62 17 HIS B C 1
ATOM 3579 O O . HIS B 1 17 ? -24.297 13.281 25.203 1 44.62 17 HIS B O 1
ATOM 3585 N N . ILE B 1 18 ? -22.859 11.883 25.5 1 54.59 18 ILE B N 1
ATOM 3586 C CA . ILE B 1 18 ? -22.016 12.531 24.5 1 54.59 18 ILE B CA 1
ATOM 3587 C C . ILE B 1 18 ? -22.531 12.195 23.094 1 54.59 18 ILE B C 1
ATOM 3589 O O . ILE B 1 18 ? -22.578 11.023 22.719 1 54.59 18 ILE B O 1
ATOM 3593 N N . GLU B 1 19 ? -23.344 13.109 22.547 1 63.81 19 GLU B N 1
ATOM 3594 C CA . GLU B 1 19 ? -23.891 13.016 21.203 1 63.81 19 GLU B CA 1
ATOM 3595 C C . GLU B 1 19 ? -22.922 13.578 20.172 1 63.81 19 GLU B C 1
ATOM 3597 O O . GLU B 1 19 ? -22.219 14.547 20.438 1 63.81 19 GLU B O 1
ATOM 3602 N N . TYR B 1 20 ? -22.781 12.82 19.188 1 77.88 20 TYR B N 1
ATOM 3603 C CA . TYR B 1 20 ? -22.031 13.297 18.031 1 77.88 20 TYR B CA 1
ATOM 3604 C C . TYR B 1 20 ? -22.578 14.641 17.547 1 77.88 20 TYR B C 1
ATOM 3606 O O . TYR B 1 20 ? -23.797 14.812 17.422 1 77.88 20 TYR B O 1
ATOM 3614 N N . GLN B 1 21 ? -21.734 15.656 17.547 1 81.94 21 GLN B N 1
ATOM 3615 C CA . GLN B 1 21 ? -22.109 16.953 17 1 81.94 21 GLN B CA 1
ATOM 3616 C C . GLN B 1 21 ? -21.672 17.078 15.539 1 81.94 21 GLN B C 1
ATOM 3618 O O . GLN B 1 21 ? -20.484 17.109 15.234 1 81.94 21 GLN B O 1
ATOM 3623 N N . PRO B 1 22 ? -22.609 17.203 14.617 1 91.69 22 PRO B N 1
ATOM 3624 C CA . PRO B 1 22 ? -22.266 17.328 13.195 1 91.69 22 PRO B CA 1
ATOM 3625 C C . PRO B 1 22 ? -21.547 18.641 12.867 1 91.69 22 PRO B C 1
ATOM 3627 O O . PRO B 1 22 ? -21.797 19.656 13.523 1 91.69 22 PRO B O 1
ATOM 3630 N N . LEU B 1 23 ? -20.672 18.547 11.977 1 95.31 23 LEU B N 1
ATOM 3631 C CA . LEU B 1 23 ? -20.016 19.734 11.461 1 95.31 23 LEU B CA 1
ATOM 3632 C C . LEU B 1 23 ? -20.984 20.594 10.648 1 95.31 23 LEU B C 1
ATOM 3634 O O . LEU B 1 23 ? -21.891 20.062 9.992 1 95.31 23 LEU B O 1
ATOM 3638 N N . ALA B 1 24 ? -20.781 21.875 10.703 1 96.81 24 ALA B N 1
ATOM 3639 C CA . ALA B 1 24 ? -21.625 22.812 9.945 1 96.81 24 ALA B CA 1
ATOM 3640 C C . ALA B 1 24 ? -21.547 22.516 8.453 1 96.81 24 ALA B C 1
ATOM 3642 O O . ALA B 1 24 ? -20.484 22.203 7.926 1 96.81 24 ALA B O 1
ATOM 3643 N N . THR B 1 25 ? -22.672 22.688 7.738 1 97.69 25 THR B N 1
ATOM 3644 C CA . T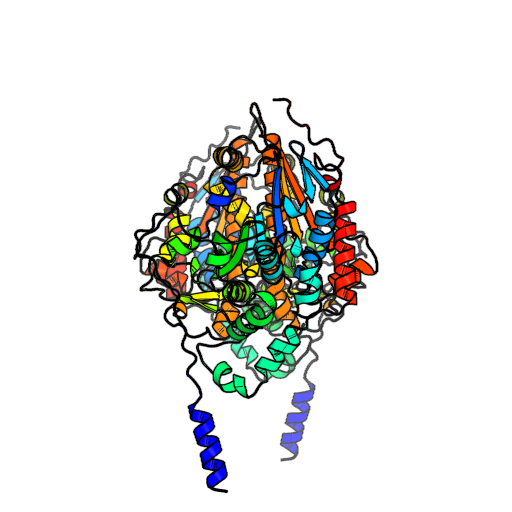HR B 1 25 ? -22.75 22.422 6.309 1 97.69 25 THR B CA 1
ATOM 3645 C C . THR B 1 25 ? -22.688 23.719 5.504 1 97.69 25 THR B C 1
ATOM 3647 O O . THR B 1 25 ? -22.734 24.812 6.066 1 97.69 25 THR B O 1
ATOM 3650 N N . ILE B 1 26 ? -22.438 23.578 4.23 1 97.5 26 ILE B N 1
ATOM 3651 C CA . ILE B 1 26 ? -22.5 24.688 3.301 1 97.5 26 ILE B CA 1
ATOM 3652 C C . ILE B 1 26 ? -23.594 24.438 2.258 1 97.5 26 ILE B C 1
ATOM 3654 O O . ILE B 1 26 ? -23.875 23.297 1.905 1 97.5 26 ILE B O 1
ATOM 3658 N N . ASP B 1 27 ? -24.172 25.5 1.718 1 96.44 27 ASP B N 1
ATOM 3659 C CA . ASP B 1 27 ? -25.25 25.375 0.743 1 96.44 27 ASP B CA 1
ATOM 3660 C C . ASP B 1 27 ? -24.734 25.578 -0.679 1 96.44 27 ASP B C 1
ATOM 3662 O O . ASP B 1 27 ? -25.422 25.25 -1.648 1 96.44 27 ASP B O 1
ATOM 3666 N N . HIS B 1 28 ? -23.578 26.203 -0.796 1 96.88 28 HIS B N 1
ATOM 3667 C CA . HIS B 1 28 ? -22.891 26.375 -2.074 1 96.88 28 HIS B CA 1
ATOM 3668 C C . HIS B 1 28 ? -21.375 26.438 -1.888 1 96.88 28 HIS B C 1
ATOM 3670 O O . HIS B 1 28 ? -20.891 26.875 -0.839 1 96.88 28 HIS B O 1
ATOM 3676 N N . VAL B 1 29 ? -20.719 26.047 -2.869 1 96.31 29 VAL B N 1
ATOM 3677 C CA . VAL B 1 29 ? -19.266 26.109 -2.838 1 96.31 29 VAL B CA 1
ATOM 3678 C C . VAL B 1 29 ? -18.797 27.516 -3.166 1 96.31 29 VAL B C 1
ATOM 3680 O O . VAL B 1 29 ? -19.203 28.094 -4.18 1 96.31 29 VAL B O 1
ATOM 3683 N N . ASP B 1 30 ? -18.047 28.125 -2.316 1 94.81 30 ASP B N 1
ATOM 3684 C CA . ASP B 1 30 ? -17.406 29.422 -2.531 1 94.81 30 ASP B CA 1
ATOM 3685 C C . ASP B 1 30 ? -15.883 29.281 -2.584 1 94.81 30 ASP B C 1
ATOM 3687 O O . ASP B 1 30 ? -15.234 29.141 -1.546 1 94.81 30 ASP B O 1
ATOM 3691 N N . HIS B 1 31 ? -15.305 29.406 -3.713 1 91.56 31 HIS B N 1
ATOM 3692 C CA . HIS B 1 31 ? -13.883 29.125 -3.92 1 91.56 31 HIS B CA 1
ATOM 3693 C C . HIS B 1 31 ? -13.023 30.219 -3.307 1 91.56 31 HIS B C 1
ATOM 3695 O O . HIS B 1 31 ? -11.805 30.062 -3.168 1 91.56 31 HIS B O 1
ATOM 3701 N N . SER B 1 32 ? -13.594 31.297 -2.898 1 90.62 32 SER B N 1
ATOM 3702 C CA . SER B 1 32 ? -12.852 32.406 -2.33 1 90.62 32 SER B CA 1
ATOM 3703 C C . SER B 1 32 ? -12.797 32.312 -0.81 1 90.62 32 SER B C 1
ATOM 3705 O O . SER B 1 32 ? -12.094 33.094 -0.163 1 90.62 32 SER B O 1
ATOM 3707 N N . ARG B 1 33 ? -13.469 31.406 -0.299 1 91.81 33 ARG B N 1
ATOM 3708 C CA . ARG B 1 33 ? -13.547 31.312 1.155 1 91.81 33 ARG B CA 1
ATOM 3709 C C . ARG B 1 33 ? -13.023 29.969 1.644 1 91.81 33 ARG B C 1
ATOM 3711 O O . ARG B 1 33 ? -12.977 29 0.877 1 91.81 33 ARG B O 1
ATOM 3718 N N . GLY B 1 34 ? -12.602 30.016 2.953 1 94.69 34 GLY B N 1
ATOM 3719 C CA . GLY B 1 34 ? -12.227 28.781 3.596 1 94.69 34 GLY B CA 1
ATOM 3720 C C . GLY B 1 34 ? -10.734 28.5 3.533 1 94.69 34 GLY B C 1
ATOM 3721 O O . GLY B 1 34 ? -9.977 29.266 2.938 1 94.69 34 GLY B O 1
ATOM 3722 N N . TYR B 1 35 ? -10.312 27.469 4.238 1 96.88 35 TYR B N 1
ATOM 3723 C CA . TYR B 1 35 ? -8.93 27 4.27 1 96.88 35 TYR B CA 1
ATOM 3724 C C . TYR B 1 35 ? -8.602 26.188 3.02 1 96.88 35 TYR B C 1
ATOM 3726 O O . TYR B 1 35 ? -8.797 24.969 2.992 1 96.88 35 TYR B O 1
ATOM 3734 N N . ARG B 1 36 ? -8.031 26.953 1.995 1 94 36 ARG B N 1
ATOM 3735 C CA . ARG B 1 36 ? -7.855 26.375 0.671 1 94 36 ARG B CA 1
ATOM 3736 C C . ARG B 1 36 ? -6.391 26.391 0.253 1 94 36 ARG B C 1
ATOM 3738 O O . ARG B 1 36 ? -5.711 27.406 0.406 1 94 36 ARG B O 1
ATOM 3745 N N . LEU B 1 37 ? -5.961 25.25 -0.317 1 88.94 37 LEU B N 1
ATOM 3746 C CA . LEU B 1 37 ? -4.59 25.094 -0.785 1 88.94 37 LEU B CA 1
ATOM 3747 C C . LEU B 1 37 ? -4.309 26.031 -1.957 1 88.94 37 LEU B C 1
ATOM 3749 O O . LEU B 1 37 ? -3.195 26.531 -2.098 1 88.94 37 LEU B O 1
ATOM 3753 N N . GLN B 1 38 ? -5.203 26.281 -2.77 1 82.12 38 GLN B N 1
ATOM 3754 C CA . GLN B 1 38 ? -5.047 27.125 -3.955 1 82.12 38 GLN B CA 1
ATOM 3755 C C . GLN B 1 38 ? -4.562 28.516 -3.58 1 82.12 38 GLN B C 1
ATOM 3757 O O . GLN B 1 38 ? -3.896 29.188 -4.379 1 82.12 38 GLN B O 1
ATOM 3762 N N . HIS B 1 39 ? -4.871 28.938 -2.363 1 79.69 39 HIS B N 1
ATOM 3763 C CA . HIS B 1 39 ? -4.5 30.281 -1.925 1 79.69 39 HIS B CA 1
ATOM 3764 C C . HIS B 1 39 ? -3.004 30.375 -1.647 1 79.69 39 HIS B C 1
ATOM 3766 O O . HIS B 1 39 ? -2.436 31.469 -1.661 1 79.69 39 HIS B O 1
ATOM 3772 N N . VAL B 1 40 ? -2.365 29.266 -1.385 1 81 40 VAL B N 1
ATOM 3773 C CA . VAL B 1 40 ? -0.936 29.234 -1.097 1 81 40 VAL B CA 1
ATOM 3774 C C . VAL B 1 40 ? -0.146 29.578 -2.355 1 81 40 VAL B C 1
ATOM 3776 O O . VAL B 1 40 ? 0.909 30.219 -2.277 1 81 40 VAL B O 1
ATOM 3779 N N . PHE B 1 41 ? -0.6 29.203 -3.424 1 71 41 PHE B N 1
ATOM 3780 C CA . PHE B 1 41 ? 0.114 29.406 -4.676 1 71 41 PHE B CA 1
ATOM 3781 C C . PHE B 1 41 ? -0.009 30.859 -5.137 1 71 41 PHE B C 1
ATOM 3783 O O . PHE B 1 41 ? 0.851 31.359 -5.867 1 71 41 PHE B O 1
ATOM 3790 N N . HIS B 1 42 ? -0.969 31.484 -4.582 1 63.88 42 HIS B N 1
ATOM 3791 C CA . HIS B 1 42 ? -1.164 32.875 -4.969 1 63.88 42 HIS B CA 1
ATOM 3792 C C . HIS B 1 42 ? -0.391 33.812 -4.051 1 63.88 42 HIS B C 1
ATOM 3794 O O . HIS B 1 42 ? 0.01 34.906 -4.465 1 63.88 42 HIS B O 1
ATOM 3800 N N . ASP B 1 43 ? -0.247 33.406 -2.865 1 59.66 43 ASP B N 1
ATOM 3801 C CA . ASP B 1 43 ? 0.364 34.281 -1.866 1 59.66 43 ASP B CA 1
ATOM 3802 C C . ASP B 1 43 ? 1.885 34.156 -1.878 1 59.66 43 ASP B C 1
ATOM 3804 O O . ASP B 1 43 ? 2.553 34.531 -0.909 1 59.66 43 ASP B O 1
ATOM 3808 N N . GLN B 1 44 ? 2.395 33.781 -3.035 1 55.94 44 GLN B N 1
ATOM 3809 C CA . GLN B 1 44 ? 3.816 33.438 -3.045 1 55.94 44 GLN B CA 1
ATOM 3810 C C . GLN B 1 44 ? 4.664 34.656 -2.662 1 55.94 44 GLN B C 1
ATOM 3812 O O . GLN B 1 44 ? 4.391 35.781 -3.098 1 55.94 44 GLN B O 1
ATOM 3817 N N . GLN B 1 45 ? 5.359 34.281 -1.55 1 57.44 45 GLN B N 1
ATOM 3818 C CA . GLN B 1 45 ? 6.336 35.25 -1.033 1 57.44 45 GLN B CA 1
ATOM 3819 C C . GLN B 1 45 ? 7.383 35.594 -2.092 1 57.44 45 GLN B C 1
ATOM 3821 O O . GLN B 1 45 ? 7.582 34.844 -3.043 1 57.44 45 GLN B O 1
ATOM 3826 N N . ASP B 1 46 ? 7.742 36.719 -2.031 1 56.66 46 ASP B N 1
ATOM 3827 C CA . ASP B 1 46 ? 8.695 37.406 -2.9 1 56.66 46 ASP B CA 1
ATOM 3828 C C . ASP B 1 46 ? 10.031 36.656 -2.945 1 56.66 46 ASP B C 1
ATOM 3830 O O . ASP B 1 46 ? 11.094 37.281 -2.855 1 56.66 46 ASP B O 1
ATOM 3834 N N . ASP B 1 47 ? 10.016 35.281 -2.834 1 63.69 47 ASP B N 1
ATOM 3835 C CA . ASP B 1 47 ? 11.297 34.625 -3.062 1 63.69 47 ASP B CA 1
ATOM 3836 C C . ASP B 1 47 ? 11.164 33.5 -4.094 1 63.69 47 ASP B C 1
ATOM 3838 O O . ASP B 1 47 ? 10.055 33.156 -4.512 1 63.69 47 ASP B O 1
ATOM 3842 N N . ASP B 1 48 ? 12.047 33.312 -4.945 1 78.06 48 ASP B N 1
ATOM 3843 C CA . ASP B 1 48 ? 12.164 32.375 -6.059 1 78.06 48 ASP B CA 1
ATOM 3844 C C . ASP B 1 48 ? 12.133 30.922 -5.566 1 78.06 48 ASP B C 1
ATOM 3846 O O . ASP B 1 48 ? 12.523 30 -6.297 1 78.06 48 ASP B O 1
ATOM 3850 N N . LEU B 1 49 ? 11.625 30.844 -4.113 1 84.31 49 LEU B N 1
ATOM 3851 C CA . LEU B 1 49 ? 11.68 29.516 -3.514 1 84.31 49 LEU B CA 1
ATOM 3852 C C . LEU B 1 49 ? 10.297 29.078 -3.057 1 84.31 49 LEU B C 1
ATOM 3854 O O . LEU B 1 49 ? 9.539 29.859 -2.475 1 84.31 49 LEU B O 1
ATOM 3858 N N . PHE B 1 50 ? 9.898 27.891 -3.402 1 89.56 50 PHE B N 1
ATOM 3859 C CA . PHE B 1 50 ? 8.727 27.219 -2.852 1 89.56 50 PHE B CA 1
ATOM 3860 C C . PHE B 1 50 ? 9.125 25.969 -2.07 1 89.56 50 PHE B C 1
ATOM 3862 O O . PHE B 1 50 ? 9.539 24.969 -2.658 1 89.56 50 PHE B O 1
ATOM 3869 N N . LEU B 1 51 ? 9.016 26.062 -0.757 1 93.12 51 LEU B N 1
ATOM 3870 C CA . LEU B 1 51 ? 9.523 25.016 0.118 1 93.12 51 LEU B CA 1
ATOM 3871 C C . LEU B 1 51 ? 8.375 24.219 0.721 1 93.12 51 LEU B C 1
ATOM 3873 O O . LEU B 1 51 ? 7.469 24.781 1.342 1 93.12 51 LEU B O 1
ATOM 3877 N N . VAL B 1 52 ? 8.414 22.875 0.498 1 95.69 52 VAL B N 1
ATOM 3878 C CA . VAL B 1 52 ? 7.395 21.953 0.987 1 95.69 52 VAL B CA 1
ATOM 3879 C C . VAL B 1 52 ? 8.023 20.969 1.964 1 95.69 52 VAL B C 1
ATOM 3881 O O . VAL B 1 52 ? 9.031 20.328 1.654 1 95.69 52 VAL B O 1
ATOM 3884 N N . LEU B 1 53 ? 7.426 20.859 3.1 1 98.06 53 LEU B N 1
ATOM 3885 C CA . LEU B 1 53 ? 7.832 19.859 4.078 1 98.06 53 LEU B CA 1
ATOM 3886 C C . LEU B 1 53 ? 6.77 18.781 4.215 1 98.06 53 LEU B C 1
ATOM 3888 O O . LEU B 1 53 ? 5.574 19.078 4.258 1 98.06 53 LEU B O 1
ATOM 3892 N N . LEU B 1 54 ? 7.203 17.547 4.219 1 98.5 54 LEU B N 1
ATOM 3893 C CA . LEU B 1 54 ? 6.312 16.406 4.402 1 98.5 54 LEU B CA 1
ATOM 3894 C C . LEU B 1 54 ? 6.723 15.586 5.625 1 98.5 54 LEU B C 1
ATOM 3896 O O . LEU B 1 54 ? 7.82 15.023 5.664 1 98.5 54 LEU B O 1
ATOM 3900 N N . PHE B 1 55 ? 5.824 15.516 6.613 1 98.56 55 PHE B N 1
ATOM 3901 C CA . PHE B 1 55 ? 6.098 14.758 7.832 1 98.56 55 PHE B CA 1
ATOM 3902 C C . PHE B 1 55 ? 5.281 13.469 7.863 1 98.56 55 PHE B C 1
ATOM 3904 O O . PHE B 1 55 ? 4.051 13.508 7.879 1 98.56 55 PHE B O 1
ATOM 3911 N N . SER B 1 56 ? 5.93 12.336 7.969 1 97.56 56 SER B N 1
ATOM 3912 C CA . SER B 1 56 ? 5.25 11.047 8.008 1 97.56 56 SER B CA 1
ATOM 3913 C C . SER B 1 56 ? 4.551 10.836 9.352 1 97.56 56 SER B C 1
ATOM 3915 O O . SER B 1 56 ? 4.758 11.602 10.289 1 97.56 56 SER B O 1
ATOM 3917 N N . GLY B 1 57 ? 3.762 9.805 9.375 1 94.75 57 GLY B N 1
ATOM 3918 C CA . GLY B 1 57 ? 3.275 9.289 10.641 1 94.75 57 GLY B CA 1
ATOM 3919 C C . GLY B 1 57 ? 4.332 8.539 11.43 1 94.75 57 GLY B C 1
ATOM 3920 O O . GLY B 1 57 ? 5.441 8.32 10.938 1 94.75 57 GLY B O 1
ATOM 3921 N N . GLY B 1 58 ? 3.99 8.266 12.703 1 91.38 58 GLY B N 1
ATOM 3922 C CA . GLY B 1 58 ? 4.91 7.574 13.594 1 91.38 58 GLY B CA 1
ATOM 3923 C C . GLY B 1 58 ? 4.848 8.07 15.023 1 91.38 58 GLY B C 1
ATOM 3924 O O . GLY B 1 58 ? 5.84 8 15.75 1 91.38 58 GLY B O 1
ATOM 3925 N N . GLY B 1 59 ? 3.754 8.617 15.391 1 90.06 59 GLY B N 1
ATOM 3926 C CA . GLY B 1 59 ? 3.574 9.117 16.75 1 90.06 59 GLY B CA 1
ATOM 3927 C C . GLY B 1 59 ? 4.578 10.188 17.125 1 90.06 59 GLY B C 1
ATOM 3928 O O . GLY B 1 59 ? 4.934 11.031 16.312 1 90.06 59 GLY B O 1
ATOM 3929 N N . THR B 1 60 ? 4.922 10.086 18.359 1 92.56 60 THR B N 1
ATOM 3930 C CA . THR B 1 60 ? 5.844 11.094 18.859 1 92.56 60 THR B CA 1
ATOM 3931 C C . THR B 1 60 ? 7.219 10.938 18.219 1 92.56 60 THR B C 1
ATOM 3933 O O . THR B 1 60 ? 7.969 11.914 18.094 1 92.56 60 THR B O 1
ATOM 3936 N N . ARG B 1 61 ? 7.543 9.742 17.75 1 94.75 61 ARG B N 1
ATOM 3937 C CA . ARG B 1 61 ? 8.789 9.531 17.016 1 94.75 61 ARG B CA 1
ATOM 3938 C C . ARG B 1 61 ? 8.828 10.383 15.75 1 94.75 61 ARG B C 1
ATOM 3940 O O . ARG B 1 61 ? 9.836 11.055 15.477 1 94.75 61 ARG B O 1
ATOM 3947 N N . ALA B 1 62 ? 7.785 10.43 15.07 1 96.62 62 ALA B N 1
ATOM 3948 C CA . ALA B 1 62 ? 7.695 11.219 13.844 1 96.62 62 ALA B CA 1
ATOM 3949 C C . ALA B 1 62 ? 7.73 12.711 14.148 1 96.62 62 ALA B C 1
ATOM 3951 O O . ALA B 1 62 ? 8.406 13.477 13.453 1 96.62 62 ALA B O 1
ATOM 3952 N N . ALA B 1 63 ? 7.043 13.102 15.172 1 97.5 63 ALA B N 1
ATOM 3953 C CA . ALA B 1 63 ? 7.02 14.508 15.555 1 97.5 63 ALA B CA 1
ATOM 3954 C C . ALA B 1 63 ? 8.406 14.984 15.977 1 97.5 63 ALA B C 1
ATOM 3956 O O . ALA B 1 63 ? 8.844 16.062 15.578 1 97.5 63 ALA B O 1
ATOM 3957 N N . ALA B 1 64 ? 9.109 14.133 16.719 1 97.88 64 ALA B N 1
ATOM 3958 C CA . ALA B 1 64 ? 10.438 14.5 17.203 1 97.88 64 ALA B CA 1
ATOM 3959 C C . ALA B 1 64 ? 11.453 14.555 16.078 1 97.88 64 ALA B C 1
ATOM 3961 O O . ALA B 1 64 ? 12.273 15.469 16.016 1 97.88 64 ALA B O 1
ATOM 3962 N N . PHE B 1 65 ? 11.422 13.547 15.25 1 98.56 65 PHE B N 1
ATOM 3963 C CA . PHE B 1 65 ? 12.297 13.531 14.086 1 98.56 65 PHE B CA 1
ATOM 3964 C C . PHE B 1 65 ? 12.07 14.766 13.211 1 98.56 65 PHE B C 1
ATOM 3966 O O . PHE B 1 65 ? 13.016 15.438 12.82 1 98.56 65 PHE B O 1
ATOM 3973 N N . GLY B 1 66 ? 10.789 15.133 12.93 1 98.75 66 GLY B N 1
ATOM 3974 C CA . GLY B 1 66 ? 10.43 16.328 12.188 1 98.75 66 GLY B CA 1
ATOM 3975 C C . GLY B 1 66 ? 10.875 17.609 12.875 1 98.75 66 GLY B C 1
ATOM 3976 O O . GLY B 1 66 ? 11.359 18.531 12.219 1 98.75 66 GLY B O 1
ATOM 3977 N N . TYR B 1 67 ? 10.719 17.641 14.164 1 98.56 67 TYR B N 1
ATOM 3978 C CA . TYR B 1 67 ? 11.156 18.797 14.938 1 98.56 67 TYR B CA 1
ATOM 3979 C C . TYR B 1 67 ? 12.656 19.031 14.773 1 98.56 67 TYR B C 1
ATOM 3981 O O . TYR B 1 67 ? 13.102 20.172 14.656 1 98.56 67 TYR B O 1
ATOM 3989 N N . GLY B 1 68 ? 13.406 17.922 14.781 1 98.69 68 GLY B N 1
ATOM 3990 C CA . GLY B 1 68 ? 14.828 18.047 14.523 1 98.69 68 GLY B CA 1
ATOM 3991 C C . GLY B 1 68 ? 15.133 18.703 13.188 1 98.69 68 GLY B C 1
ATOM 3992 O O . GLY B 1 68 ? 16.047 19.516 13.078 1 98.69 68 GLY B O 1
ATOM 3993 N N . VAL B 1 69 ? 14.391 18.359 12.219 1 98.62 69 VAL B N 1
ATOM 3994 C CA . VAL B 1 69 ? 14.555 18.953 10.898 1 98.62 69 VAL B CA 1
ATOM 3995 C C . VAL B 1 69 ? 14.227 20.453 10.961 1 98.62 69 VAL B C 1
ATOM 3997 O O . VAL B 1 69 ? 14.961 21.281 10.414 1 98.62 69 VAL B O 1
ATOM 4000 N N . LEU B 1 70 ? 13.156 20.812 11.656 1 98.69 70 LEU B N 1
ATOM 4001 C CA . LEU B 1 70 ? 12.773 22.219 11.797 1 98.69 70 LEU B CA 1
ATOM 4002 C C . LEU B 1 70 ? 13.859 23.016 12.5 1 98.69 70 LEU B C 1
ATOM 4004 O O . LEU B 1 70 ? 14.086 24.188 12.188 1 98.69 70 LEU B O 1
ATOM 4008 N N . GLU B 1 71 ? 14.516 22.375 13.445 1 98.19 71 GLU B N 1
ATOM 4009 C CA . GLU B 1 71 ? 15.617 23.047 14.125 1 98.19 71 GLU B CA 1
ATOM 4010 C C . GLU B 1 71 ? 16.734 23.422 13.156 1 98.19 71 GLU B C 1
ATOM 4012 O O . GLU B 1 71 ? 17.266 24.531 13.211 1 98.19 71 GLU B O 1
ATOM 4017 N N . VAL B 1 72 ? 17.047 22.516 12.305 1 97.12 72 VAL B N 1
ATOM 4018 C CA . VAL B 1 72 ? 18.094 22.781 11.328 1 97.12 72 VAL B CA 1
ATOM 4019 C C . VAL B 1 72 ? 17.625 23.891 10.367 1 97.12 72 VAL B C 1
ATOM 4021 O O . VAL B 1 72 ? 18.391 24.797 10.039 1 97.12 72 VAL B O 1
ATOM 4024 N N . LEU B 1 73 ? 16.391 23.859 9.945 1 96.56 73 LEU B N 1
ATOM 4025 C CA . LEU B 1 73 ? 15.867 24.875 9.039 1 96.56 73 LEU B CA 1
ATOM 4026 C C . LEU B 1 73 ? 15.859 26.234 9.711 1 96.56 73 LEU B C 1
ATOM 4028 O O . LEU B 1 73 ? 16.141 27.25 9.07 1 96.56 73 LEU B O 1
ATOM 4032 N N . ALA B 1 74 ? 15.516 26.281 10.984 1 96.56 74 ALA B N 1
ATOM 4033 C CA . ALA B 1 74 ? 15.484 27.516 11.742 1 96.56 74 ALA B CA 1
ATOM 4034 C C . ALA B 1 74 ? 16.875 28.141 11.852 1 96.56 74 ALA B C 1
ATOM 4036 O O . ALA B 1 74 ? 17.016 29.359 11.898 1 96.56 74 ALA B O 1
ATOM 4037 N N . ALA B 1 75 ? 17.844 27.297 11.797 1 94.38 75 ALA B N 1
ATOM 4038 C CA . ALA B 1 75 ? 19.234 27.734 11.961 1 94.38 75 ALA B CA 1
ATOM 4039 C C . ALA B 1 75 ? 19.875 28.016 10.609 1 94.38 75 ALA B C 1
ATOM 4041 O O . ALA B 1 75 ? 21.047 28.391 10.539 1 94.38 75 ALA B O 1
ATOM 4042 N N . THR B 1 76 ? 19.141 27.828 9.578 1 91.88 76 THR B N 1
ATOM 4043 C CA . THR B 1 76 ? 19.688 28 8.242 1 91.88 76 THR B CA 1
ATOM 4044 C C . THR B 1 76 ? 19.188 29.297 7.617 1 91.88 76 THR B C 1
ATOM 4046 O O . THR B 1 76 ? 18.016 29.375 7.227 1 91.88 76 THR B O 1
ATOM 4049 N N . PRO B 1 77 ? 20.047 30.266 7.492 1 88.19 77 PRO B N 1
ATOM 4050 C CA . PRO B 1 77 ? 19.625 31.531 6.895 1 88.19 77 PRO B CA 1
ATOM 4051 C C . PRO B 1 77 ? 19.562 31.469 5.371 1 88.19 77 PRO B C 1
ATOM 4053 O O . PRO B 1 77 ? 20.359 30.766 4.742 1 88.19 77 PRO B O 1
ATOM 4056 N N . ILE B 1 78 ? 18.547 32.125 4.906 1 81 78 ILE B N 1
ATOM 4057 C CA . ILE B 1 78 ? 18.438 32.312 3.463 1 81 78 ILE B CA 1
ATOM 4058 C C . ILE B 1 78 ? 18.172 33.781 3.143 1 81 78 ILE B C 1
ATOM 4060 O O . ILE B 1 78 ? 17.453 34.438 3.881 1 81 78 ILE B O 1
ATOM 4064 N N . THR B 1 79 ? 18.906 34.219 2.145 1 74.44 79 THR B N 1
ATOM 4065 C CA . THR B 1 79 ? 18.766 35.625 1.757 1 74.44 79 THR B CA 1
ATOM 4066 C C . THR B 1 79 ? 18.125 35.719 0.381 1 74.44 79 THR B C 1
ATOM 4068 O O . THR B 1 79 ? 18.547 35.062 -0.569 1 74.44 79 THR B O 1
ATOM 4071 N N . GLY B 1 80 ? 16.969 36.25 0.373 1 68.12 80 GLY B N 1
ATOM 4072 C CA . GLY B 1 80 ? 16.281 36.562 -0.868 1 68.12 80 GLY B CA 1
ATOM 4073 C C . GLY B 1 80 ? 15.773 37.969 -0.927 1 68.12 80 GLY B C 1
ATOM 4074 O O . GLY B 1 80 ? 15.18 38.469 0.035 1 68.12 80 GLY B O 1
ATOM 4075 N N . HIS B 1 81 ? 16.062 38.562 -2.188 1 69.5 81 HIS B N 1
ATOM 4076 C CA . HIS B 1 81 ? 15.594 39.938 -2.467 1 69.5 81 HIS B CA 1
ATOM 4077 C C . HIS B 1 81 ? 16 40.875 -1.352 1 69.5 81 HIS B C 1
ATOM 4079 O O . HIS B 1 81 ? 15.188 41.688 -0.897 1 69.5 81 HIS B O 1
ATOM 4085 N N . GLY B 1 82 ? 17.094 40.75 -0.774 1 68.38 82 GLY B N 1
ATOM 4086 C CA . GLY B 1 82 ? 17.672 41.688 0.18 1 68.38 82 GLY B CA 1
ATOM 4087 C C . GLY B 1 82 ? 17.25 41.406 1.612 1 68.38 82 GLY B C 1
ATOM 4088 O O . GLY B 1 82 ? 17.625 42.125 2.525 1 68.38 82 GLY B O 1
ATOM 4089 N N . LYS B 1 83 ? 16.469 40.438 1.843 1 76.44 83 LYS B N 1
ATOM 4090 C CA . LYS B 1 83 ? 16.047 40.094 3.197 1 76.44 83 LYS B CA 1
ATOM 4091 C C . LYS B 1 83 ? 16.547 38.719 3.592 1 76.44 83 LYS B C 1
ATOM 4093 O O . LYS B 1 83 ? 16.578 37.812 2.768 1 76.44 83 LYS B O 1
ATOM 4098 N N . THR B 1 84 ? 17.062 38.719 4.793 1 83.19 84 THR B N 1
ATOM 4099 C CA . THR B 1 84 ? 17.547 37.438 5.312 1 83.19 84 THR B CA 1
ATOM 4100 C C . THR B 1 84 ? 16.547 36.875 6.316 1 83.19 84 THR B C 1
ATOM 4102 O O . THR B 1 84 ? 16.047 37.594 7.184 1 83.19 84 THR B O 1
ATOM 4105 N N . ALA B 1 85 ? 16.141 35.656 6.094 1 87.62 85 ALA B N 1
ATOM 4106 C CA . ALA B 1 85 ? 15.258 34.906 6.996 1 87.62 85 ALA B CA 1
ATOM 4107 C C . ALA B 1 85 ? 15.711 33.438 7.125 1 87.62 85 ALA B C 1
ATOM 4109 O O . ALA B 1 85 ? 16.609 33 6.41 1 87.62 85 ALA B O 1
ATOM 4110 N N . SER B 1 86 ? 15.188 32.781 8.125 1 91.88 86 SER B N 1
ATOM 4111 C CA . SER B 1 86 ? 15.508 31.359 8.227 1 91.88 86 SER B CA 1
ATOM 4112 C C . SER B 1 86 ? 14.742 30.547 7.191 1 91.88 86 SER B C 1
ATOM 4114 O O . SER B 1 86 ? 13.664 30.953 6.742 1 91.88 86 SER B O 1
ATOM 4116 N N . LEU B 1 87 ? 15.281 29.5 6.801 1 92.44 87 LEU B N 1
ATOM 4117 C CA . LEU B 1 87 ? 14.602 28.609 5.867 1 92.44 87 LEU B CA 1
ATOM 4118 C C . LEU B 1 87 ? 13.266 28.141 6.438 1 92.44 87 LEU B C 1
ATOM 4120 O O . LEU B 1 87 ? 12.32 27.891 5.691 1 92.44 87 LEU B O 1
ATOM 4124 N N . LEU B 1 88 ? 13.219 28.016 7.754 1 95.56 88 LEU B N 1
ATOM 4125 C CA . LEU B 1 88 ? 11.969 27.656 8.406 1 95.56 88 LEU B CA 1
ATOM 4126 C C . LEU B 1 88 ? 10.875 28.656 8.078 1 95.56 88 LEU B C 1
ATOM 4128 O O . LEU B 1 88 ? 9.742 28.281 7.766 1 95.56 88 LEU B O 1
ATOM 4132 N N . GLU B 1 89 ? 11.234 29.906 8.086 1 93.5 89 GLU B N 1
ATOM 4133 C CA . GLU B 1 89 ? 10.273 30.969 7.844 1 93.5 89 GLU B CA 1
ATOM 4134 C C . GLU B 1 89 ? 9.859 31.016 6.379 1 93.5 89 GLU B C 1
ATOM 4136 O O . GLU B 1 89 ? 8.859 31.641 6.031 1 93.5 89 GLU B O 1
ATOM 4141 N N . LYS B 1 90 ? 10.641 30.375 5.562 1 89.81 90 LYS B N 1
ATOM 4142 C CA . LYS B 1 90 ? 10.359 30.391 4.129 1 89.81 90 LYS B CA 1
ATOM 4143 C C . LYS B 1 90 ? 9.523 29.188 3.719 1 89.81 90 LYS B C 1
ATOM 4145 O O . LYS B 1 90 ? 9.164 29.047 2.547 1 89.81 90 LYS B O 1
ATOM 4150 N N . THR B 1 91 ? 9.18 28.328 4.652 1 94.25 91 THR B N 1
ATOM 4151 C CA . THR B 1 91 ? 8.352 27.156 4.336 1 94.25 91 THR B CA 1
ATOM 4152 C C . THR B 1 91 ? 6.965 27.594 3.871 1 94.25 91 THR B C 1
ATOM 4154 O O . THR B 1 91 ? 6.305 28.391 4.535 1 94.25 91 THR B O 1
ATOM 4157 N N . ASP B 1 92 ? 6.531 27.062 2.77 1 92.88 92 ASP B N 1
ATOM 4158 C CA . ASP B 1 92 ? 5.266 27.484 2.176 1 92.88 92 ASP B CA 1
ATOM 4159 C C . ASP B 1 92 ? 4.148 26.5 2.498 1 92.88 92 ASP B C 1
ATOM 4161 O O . ASP B 1 92 ? 3.008 26.906 2.74 1 92.88 92 ASP B O 1
ATOM 4165 N N . LEU B 1 93 ? 4.504 25.281 2.42 1 95.12 93 LEU B N 1
ATOM 4166 C CA . LEU B 1 93 ? 3.533 24.203 2.561 1 95.12 93 LEU B CA 1
ATOM 4167 C C . LEU B 1 93 ? 4.09 23.078 3.43 1 95.12 93 LEU B C 1
ATOM 4169 O O . LEU B 1 93 ? 5.266 22.719 3.314 1 95.12 93 LEU B O 1
ATOM 4173 N N . VAL B 1 94 ? 3.299 22.609 4.316 1 97.56 94 VAL B N 1
ATOM 4174 C CA . VAL B 1 94 ? 3.691 21.469 5.137 1 97.56 94 VAL B CA 1
ATOM 4175 C C . VAL B 1 94 ? 2.574 20.422 5.145 1 97.56 94 VAL B C 1
ATOM 4177 O O . VAL B 1 94 ? 1.392 20.781 5.18 1 97.56 94 VAL B O 1
ATOM 4180 N N . HIS B 1 95 ? 2.936 19.219 4.91 1 97.62 95 HIS B N 1
ATOM 4181 C CA . HIS B 1 95 ? 2.02 18.094 5 1 97.62 95 HIS B CA 1
ATOM 4182 C C . HIS B 1 95 ? 2.393 17.172 6.156 1 97.62 95 HIS B C 1
ATOM 4184 O O . HIS B 1 95 ? 3.574 16.922 6.398 1 97.62 95 HIS B O 1
ATOM 4190 N N . GLY B 1 96 ? 1.362 16.719 6.891 1 98.12 96 GLY B N 1
ATOM 4191 C CA . GLY B 1 96 ? 1.629 15.82 8.008 1 98.12 96 GLY B CA 1
ATOM 4192 C C . GLY B 1 96 ? 0.6 14.719 8.148 1 98.12 96 GLY B C 1
ATOM 4193 O O . GLY B 1 96 ? -0.574 14.906 7.824 1 98.12 96 GLY B O 1
ATOM 4194 N N . VAL B 1 97 ? 1.063 13.609 8.703 1 97.12 97 VAL B N 1
ATOM 4195 C CA . VAL B 1 97 ? 0.204 12.461 8.977 1 97.12 97 VAL B CA 1
ATOM 4196 C C . VAL B 1 97 ? 0.422 11.977 10.406 1 97.12 97 VAL B C 1
ATOM 4198 O O . VAL B 1 97 ? 1.563 11.812 10.844 1 97.12 97 VAL B O 1
ATOM 4201 N N . SER B 1 98 ? -0.682 11.734 11.117 1 95.31 98 SER B N 1
ATOM 4202 C CA . SER B 1 98 ? -0.611 11.234 12.492 1 95.31 98 SER B CA 1
ATOM 4203 C C . SER B 1 98 ? 0.356 12.062 13.328 1 95.31 98 SER B C 1
ATOM 4205 O O . SER B 1 98 ? 0.228 13.289 13.406 1 95.31 98 SER B O 1
ATOM 4207 N N . GLY B 1 99 ? 1.366 11.5 13.875 1 94.25 99 GLY B N 1
ATOM 4208 C CA . GLY B 1 99 ? 2.354 12.273 14.609 1 94.25 99 GLY B CA 1
ATOM 4209 C C . GLY B 1 99 ? 2.895 13.453 13.82 1 94.25 99 GLY B C 1
ATOM 4210 O O . GLY B 1 99 ? 3.131 14.523 14.383 1 94.25 99 GLY B O 1
ATOM 4211 N N . GLY B 1 100 ? 3.092 13.281 12.562 1 97.69 100 GLY B N 1
ATOM 4212 C CA . GLY B 1 100 ? 3.518 14.367 11.695 1 97.69 100 GLY B CA 1
ATOM 4213 C C . GLY B 1 100 ? 2.479 15.461 11.562 1 97.69 100 GLY B C 1
ATOM 4214 O O . GLY B 1 100 ? 2.822 16.625 11.328 1 97.69 100 GLY B O 1
ATOM 4215 N N . SER B 1 101 ? 1.202 15.086 11.688 1 98.19 101 SER B N 1
ATOM 4216 C CA . SER B 1 101 ? 0.149 16.094 11.578 1 98.19 101 SER B CA 1
ATOM 4217 C C . SER B 1 101 ? 0.151 17.031 12.781 1 98.19 101 SER B C 1
ATOM 4219 O O . SER B 1 101 ? -0.199 18.203 12.664 1 98.19 101 SER B O 1
ATOM 4221 N N . ILE B 1 102 ? 0.571 16.5 13.945 1 97.31 102 ILE B N 1
ATOM 4222 C CA . ILE B 1 102 ? 0.682 17.344 15.133 1 97.31 102 ILE B CA 1
ATOM 4223 C C . ILE B 1 102 ? 1.716 18.438 14.898 1 97.31 102 ILE B C 1
ATOM 4225 O O . ILE B 1 102 ? 1.437 19.625 15.117 1 97.31 102 ILE B O 1
ATOM 4229 N N . LEU B 1 103 ? 2.84 18.031 14.406 1 98.31 103 LEU B N 1
ATOM 4230 C CA . LEU B 1 103 ? 3.906 18.984 14.133 1 98.31 103 LEU B CA 1
ATOM 4231 C C . LEU B 1 103 ? 3.504 19.953 13.023 1 98.31 103 LEU B C 1
ATOM 4233 O O . LEU B 1 103 ? 3.736 21.156 13.125 1 98.31 103 LEU B O 1
ATOM 4237 N N . ALA B 1 104 ? 2.922 19.469 11.984 1 98.69 104 ALA B N 1
ATOM 4238 C CA . ALA B 1 104 ? 2.553 20.266 10.828 1 98.69 104 ALA B CA 1
ATOM 4239 C C . ALA B 1 104 ? 1.555 21.359 11.211 1 98.69 104 ALA B C 1
ATOM 4241 O O . ALA B 1 104 ? 1.729 22.531 10.852 1 98.69 104 ALA B O 1
ATOM 4242 N N . THR B 1 105 ? 0.529 21 11.953 1 98.62 105 THR B N 1
ATOM 4243 C CA . THR B 1 105 ? -0.496 21.969 12.32 1 98.62 105 THR B CA 1
ATOM 4244 C C . THR B 1 105 ? 0.044 22.953 13.352 1 98.62 105 THR B C 1
ATOM 4246 O O . THR B 1 105 ? -0.296 24.141 13.312 1 98.62 105 THR B O 1
ATOM 4249 N N . TYR B 1 106 ? 0.869 22.453 14.227 1 98.31 106 TYR B N 1
ATOM 4250 C CA . TYR B 1 106 ? 1.501 23.359 15.18 1 98.31 106 TYR B CA 1
ATOM 4251 C C . TYR B 1 106 ? 2.371 24.375 14.461 1 98.31 106 TYR B C 1
ATOM 4253 O O . TYR B 1 106 ? 2.334 25.562 14.773 1 98.31 106 TYR B O 1
ATOM 4261 N N . LEU B 1 107 ? 3.152 23.922 13.516 1 98.62 107 LEU B N 1
ATOM 4262 C CA . LEU B 1 107 ? 3.975 24.812 12.703 1 98.62 107 LEU B CA 1
ATOM 4263 C C . LEU B 1 107 ? 3.109 25.828 11.953 1 98.62 107 LEU B C 1
ATOM 4265 O O . LEU B 1 107 ? 3.471 27 11.852 1 98.62 107 LEU B O 1
ATOM 4269 N N . GLY B 1 108 ? 2.035 25.375 11.414 1 98.12 108 GLY B N 1
ATOM 4270 C CA . GLY B 1 108 ? 1.112 26.281 10.758 1 98.12 108 GLY B CA 1
ATOM 4271 C C . GLY B 1 108 ? 0.601 27.375 11.664 1 98.12 108 GLY B C 1
ATOM 4272 O O . GLY B 1 108 ? 0.58 28.547 11.289 1 98.12 108 GLY B O 1
ATOM 4273 N N . LEU B 1 109 ? 0.234 27.031 12.859 1 98 109 LEU B N 1
ATOM 4274 C CA . LEU B 1 109 ? -0.368 27.969 13.805 1 98 109 LEU B CA 1
ATOM 4275 C C . LEU B 1 109 ? 0.679 28.922 14.367 1 98 109 LEU B C 1
ATOM 4277 O O . LEU B 1 109 ? 0.397 30.094 14.57 1 98 109 LEU B O 1
ATOM 4281 N N . HIS B 1 110 ? 1.983 28.406 14.531 1 97.88 110 HIS B N 1
ATOM 4282 C CA . HIS B 1 110 ? 2.895 29.188 15.367 1 97.88 110 HIS B CA 1
ATOM 4283 C C . HIS B 1 110 ? 4.125 29.625 14.586 1 97.88 110 HIS B C 1
ATOM 4285 O O . HIS B 1 110 ? 4.945 30.391 15.086 1 97.88 110 HIS B O 1
ATOM 4291 N N . GLY B 1 111 ? 4.332 29.125 13.438 1 97.31 111 GLY B N 1
ATOM 4292 C CA . GLY B 1 111 ? 5.422 29.562 12.57 1 97.31 111 GLY B CA 1
ATOM 4293 C C . GLY B 1 111 ? 6.789 29.359 13.203 1 97.31 111 GLY B C 1
ATOM 4294 O O . GLY B 1 111 ? 7.102 28.281 13.703 1 97.31 111 GLY B O 1
ATOM 4295 N N . LYS B 1 112 ? 7.566 30.391 13.164 1 96.5 112 LYS B N 1
ATOM 4296 C CA . LYS B 1 112 ? 8.953 30.344 13.625 1 96.5 112 LYS B CA 1
ATOM 4297 C C . LYS B 1 112 ? 9.023 30.016 15.109 1 96.5 112 LYS B C 1
ATOM 4299 O O . LYS B 1 112 ? 10.039 29.484 15.586 1 96.5 112 LYS B O 1
ATOM 4304 N N . ASN B 1 113 ? 7.918 30.234 15.82 1 97.5 113 ASN B N 1
ATOM 4305 C CA . ASN B 1 113 ? 7.906 30 17.25 1 97.5 113 ASN B CA 1
ATOM 4306 C C . ASN B 1 113 ? 7.809 28.5 17.562 1 97.5 113 ASN B C 1
ATOM 4308 O O . ASN B 1 113 ? 7.965 28.094 18.719 1 97.5 113 ASN B O 1
ATOM 4312 N N . THR B 1 114 ? 7.547 27.734 16.578 1 98.25 114 THR B N 1
ATOM 4313 C CA . THR B 1 114 ? 7.535 26.281 16.766 1 98.25 114 THR B CA 1
ATOM 4314 C C . THR B 1 114 ? 8.852 25.812 17.359 1 98.25 114 THR B C 1
ATOM 4316 O O . THR B 1 114 ? 8.875 24.875 18.172 1 98.25 114 THR B O 1
ATOM 4319 N N . VAL B 1 115 ? 9.852 26.453 16.922 1 97.81 115 VAL B N 1
ATOM 4320 C CA . VAL B 1 115 ? 11.172 26.203 17.5 1 97.81 115 VAL B CA 1
ATOM 4321 C C . VAL B 1 115 ? 11.547 27.344 18.453 1 97.81 115 VAL B C 1
ATOM 4323 O O . VAL B 1 115 ? 11.781 28.484 18 1 97.81 115 VAL B O 1
ATOM 4326 N N . PRO B 1 116 ? 11.523 27.219 19.781 1 96.31 116 PRO B N 1
ATOM 4327 C CA . PRO B 1 116 ? 11.648 25.891 20.422 1 96.31 116 PRO B CA 1
ATOM 4328 C C . PRO B 1 116 ? 10.359 25.438 21.109 1 96.31 116 PRO B C 1
ATOM 4330 O O . PRO B 1 116 ? 10.344 24.422 21.781 1 96.31 116 PRO B O 1
ATOM 4333 N N . ARG B 1 117 ? 9.305 26.125 20.969 1 96.94 117 ARG B N 1
ATOM 4334 C CA . ARG B 1 117 ? 8.133 25.984 21.828 1 96.94 117 ARG B CA 1
ATOM 4335 C C . ARG B 1 117 ? 7.566 24.562 21.734 1 96.94 117 ARG B C 1
ATOM 4337 O O . ARG B 1 117 ? 7.078 24.031 22.734 1 96.94 117 ARG B O 1
ATOM 4344 N N . PHE B 1 118 ? 7.605 23.969 20.625 1 97.31 118 PHE B N 1
ATOM 4345 C CA . PHE B 1 118 ? 6.992 22.672 20.406 1 97.31 118 PHE B CA 1
ATOM 4346 C C . PHE B 1 118 ? 7.637 21.609 21.297 1 97.31 118 PHE B C 1
ATOM 4348 O O . PHE B 1 118 ? 6.961 20.688 21.766 1 97.31 118 PHE B O 1
ATOM 4355 N N . GLU B 1 119 ? 8.945 21.719 21.484 1 96.06 119 GLU B N 1
ATOM 4356 C CA . GLU B 1 119 ? 9.648 20.75 22.328 1 96.06 119 GLU B CA 1
ATOM 4357 C C . GLU B 1 119 ? 9.062 20.719 23.734 1 96.06 119 GLU B C 1
ATOM 4359 O O . GLU B 1 119 ? 8.75 19.656 24.266 1 96.06 119 GLU B O 1
ATOM 4364 N N . ARG B 1 120 ? 8.852 21.844 24.281 1 93.19 120 ARG B N 1
ATOM 4365 C CA . ARG B 1 120 ? 8.359 21.984 25.656 1 93.19 120 ARG B CA 1
ATOM 4366 C C . ARG B 1 120 ? 6.867 21.672 25.734 1 93.19 120 ARG B C 1
ATOM 4368 O O . ARG B 1 120 ? 6.414 21 26.672 1 93.19 120 ARG B O 1
ATOM 4375 N N . GLU B 1 121 ? 6.152 22.094 24.781 1 94.19 121 GLU B N 1
ATOM 4376 C CA . GLU B 1 121 ? 4.695 22.062 24.875 1 94.19 121 GLU B CA 1
ATOM 4377 C C . GLU B 1 121 ? 4.145 20.719 24.438 1 94.19 121 GLU B C 1
ATOM 4379 O O . GLU B 1 121 ? 3.02 20.359 24.797 1 94.19 121 GLU B O 1
ATOM 4384 N N . PHE B 1 122 ? 4.941 19.922 23.688 1 93.62 122 PHE B N 1
ATOM 4385 C CA . PHE B 1 122 ? 4.422 18.641 23.234 1 93.62 122 PHE B CA 1
ATOM 4386 C C . PHE B 1 122 ? 5.43 17.531 23.484 1 93.62 122 PHE B C 1
ATOM 4388 O O . PHE B 1 122 ? 5.141 16.578 24.219 1 93.62 122 PHE B O 1
ATOM 4395 N N . LEU B 1 123 ? 6.617 17.641 22.969 1 94.44 123 LEU B N 1
ATOM 4396 C CA . LEU B 1 123 ? 7.555 16.516 22.969 1 94.44 123 LEU B CA 1
ATOM 4397 C C . LEU B 1 123 ? 7.898 16.094 24.391 1 94.44 123 LEU B C 1
ATOM 4399 O O . LEU B 1 123 ? 8.094 14.906 24.656 1 94.44 123 LEU B O 1
ATOM 4403 N N . GLN B 1 124 ? 7.969 17.062 25.234 1 90.38 124 GLN B N 1
ATOM 4404 C CA . GLN B 1 124 ? 8.375 16.766 26.609 1 90.38 124 GLN B CA 1
ATOM 4405 C C . GLN B 1 124 ? 7.16 16.438 27.469 1 90.38 124 GLN B C 1
ATOM 4407 O O . GLN B 1 124 ? 7.297 16.203 28.672 1 90.38 124 GLN B O 1
ATOM 4412 N N . GLN B 1 125 ? 6.004 16.422 26.828 1 84.12 125 GLN B N 1
ATOM 4413 C CA . GLN B 1 125 ? 4.785 16.062 27.547 1 84.12 125 GLN B CA 1
ATOM 4414 C C . GLN B 1 125 ? 4.477 14.578 27.391 1 84.12 125 GLN B C 1
ATOM 4416 O O . GLN B 1 125 ? 4.941 13.93 26.453 1 84.12 125 GLN B O 1
ATOM 4421 N N . ASN B 1 126 ? 3.809 14.039 28.312 1 75.81 126 ASN B N 1
ATOM 4422 C CA . ASN B 1 126 ? 3.406 12.641 28.266 1 75.81 126 ASN B CA 1
ATOM 4423 C C . ASN B 1 126 ? 1.937 12.484 27.875 1 75.81 126 ASN B C 1
ATOM 4425 O O . ASN B 1 126 ? 1.096 12.188 28.734 1 75.81 126 ASN B O 1
ATOM 4429 N N . LEU B 1 127 ? 1.695 12.633 26.625 1 72.5 127 LEU B N 1
ATOM 4430 C CA . LEU B 1 127 ? 0.326 12.578 26.125 1 72.5 127 LEU B CA 1
ATOM 4431 C C . LEU B 1 127 ? -0.265 11.18 26.328 1 72.5 127 LEU B C 1
ATOM 4433 O O . LEU B 1 127 ? -1.453 11.047 26.641 1 72.5 127 LEU B O 1
ATOM 4437 N N . GLN B 1 128 ? 0.577 10.25 26.203 1 70.19 128 GLN B N 1
ATOM 4438 C CA . GLN B 1 128 ? 0.11 8.875 26.344 1 70.19 128 GLN B CA 1
ATOM 4439 C C . GLN B 1 128 ? -0.473 8.633 27.734 1 70.19 128 GLN B C 1
ATOM 4441 O O . GLN B 1 128 ? -1.573 8.094 27.859 1 70.19 128 GLN B O 1
ATOM 4446 N N . SER B 1 129 ? 0.293 8.953 28.641 1 65.06 129 SER B N 1
ATOM 4447 C CA . SER B 1 129 ? -0.157 8.75 30.016 1 65.06 129 SER B CA 1
ATOM 4448 C C . SER B 1 129 ? -1.435 9.531 30.297 1 65.06 129 SER B C 1
ATOM 4450 O O . SER B 1 129 ? -2.326 9.047 31 1 65.06 129 SER B O 1
ATOM 4452 N N . THR B 1 130 ? -1.484 10.602 29.672 1 66.62 130 THR B N 1
ATOM 4453 C CA . THR B 1 130 ? -2.662 11.43 29.906 1 66.62 130 THR B CA 1
ATOM 4454 C C . THR B 1 130 ? -3.896 10.812 29.25 1 66.62 130 THR B C 1
ATOM 4456 O O . THR B 1 130 ? -4.957 10.734 29.875 1 66.62 130 THR B O 1
ATOM 4459 N N . VAL B 1 131 ? -3.701 10.359 28.094 1 66.25 131 VAL B N 1
ATOM 4460 C CA . VAL B 1 131 ? -4.816 9.734 27.375 1 66.25 131 VAL B CA 1
ATOM 4461 C C . VAL B 1 131 ? -5.223 8.445 28.094 1 66.25 131 VAL B C 1
ATOM 4463 O O . VAL B 1 131 ? -6.41 8.18 28.281 1 66.25 131 VAL B O 1
ATOM 4466 N N . LEU B 1 132 ? -4.172 7.691 28.469 1 57.91 132 LEU B N 1
ATOM 4467 C CA . LEU B 1 132 ? -4.434 6.445 29.188 1 57.91 132 LEU B CA 1
ATOM 4468 C C . LEU B 1 132 ? -5.141 6.715 30.5 1 57.91 132 LEU B C 1
ATOM 4470 O O . LEU B 1 132 ? -6.07 5.996 30.875 1 57.91 132 LEU B O 1
ATOM 4474 N N . ARG B 1 133 ? -4.66 7.668 31.094 1 55.12 133 ARG B N 1
ATOM 4475 C CA . ARG B 1 133 ? -5.293 8.047 32.344 1 55.12 133 ARG B CA 1
ATOM 4476 C C . ARG B 1 133 ? -6.754 8.422 32.156 1 55.12 133 ARG B C 1
ATOM 4478 O O . ARG B 1 133 ? -7.617 8.07 32.969 1 55.12 133 ARG B O 1
ATOM 4485 N N . GLN B 1 134 ? -6.918 9.016 31.156 1 57.31 134 GLN B N 1
ATOM 4486 C CA . GLN B 1 134 ? -8.289 9.43 30.859 1 57.31 134 GLN B CA 1
ATOM 4487 C C . GLN B 1 134 ? -9.148 8.234 30.469 1 57.31 134 GLN B C 1
ATOM 4489 O O . GLN B 1 134 ? -10.336 8.18 30.812 1 57.31 134 GLN B O 1
ATOM 4494 N N . LEU B 1 135 ? -8.5 7.359 29.812 1 57.03 135 LEU B N 1
ATOM 4495 C CA . LEU B 1 135 ? -9.195 6.137 29.438 1 57.03 135 LEU B CA 1
ATOM 4496 C C . LEU B 1 135 ? -9.578 5.316 30.656 1 57.03 135 LEU B C 1
ATOM 4498 O O . LEU B 1 135 ? -10.633 4.672 30.672 1 57.03 135 LEU B O 1
ATOM 4502 N N . LEU B 1 136 ? -8.711 5.41 31.625 1 46.19 136 LEU B N 1
ATOM 4503 C CA . LEU B 1 136 ? -8.914 4.617 32.844 1 46.19 136 LEU B CA 1
ATOM 4504 C C . LEU B 1 136 ? -9.719 5.398 33.875 1 46.19 136 LEU B C 1
ATOM 4506 O O . LEU B 1 136 ? -10.078 4.859 34.906 1 46.19 136 LEU B O 1
ATOM 4510 N N . SER B 1 137 ? -9.859 6.594 33.531 1 46.66 137 SER B N 1
ATOM 4511 C CA . SER B 1 137 ? -10.609 7.41 34.469 1 46.66 137 SER B CA 1
ATOM 4512 C C . SER B 1 137 ? -12.07 6.992 34.531 1 46.66 137 SER B C 1
ATOM 4514 O O . SER B 1 137 ? -12.727 6.84 33.5 1 46.66 137 SER B O 1
ATOM 4516 N N . LEU B 1 138 ? -12.438 6.645 35.656 1 43.84 138 LEU B N 1
ATOM 4517 C CA . LEU B 1 138 ? -13.828 6.285 35.938 1 43.84 138 LEU B CA 1
ATOM 4518 C C . LEU B 1 138 ? -14.781 7.352 35.375 1 43.84 138 LEU B C 1
ATOM 4520 O O . LEU B 1 138 ? -15.906 7.047 35 1 43.84 138 LEU B O 1
ATOM 4524 N N . ALA B 1 139 ? -14.328 8.531 35.344 1 42.94 139 ALA B N 1
ATOM 4525 C CA . ALA B 1 139 ? -15.164 9.641 34.906 1 42.94 139 ALA B CA 1
ATOM 4526 C C . ALA B 1 139 ? -15.484 9.539 33.406 1 42.94 139 ALA B C 1
ATOM 4528 O O . ALA B 1 139 ? -16.516 10.039 32.938 1 42.94 139 ALA B O 1
ATOM 4529 N N . ASN B 1 140 ? -14.602 8.789 32.781 1 45.72 140 ASN B N 1
ATOM 4530 C CA . ASN B 1 140 ? -14.781 8.727 31.328 1 45.72 140 ASN B CA 1
ATOM 4531 C C . ASN B 1 140 ? -15.414 7.402 30.891 1 45.72 140 ASN B C 1
ATOM 4533 O O . ASN B 1 140 ? -15.688 7.195 29.719 1 45.72 140 ASN B O 1
ATOM 4537 N N . LEU B 1 141 ? -15.586 6.613 31.891 1 46.19 141 LEU B N 1
ATOM 4538 C CA . LEU B 1 141 ? -16.109 5.285 31.609 1 46.19 141 LEU B CA 1
ATOM 4539 C C . LEU B 1 141 ? -17.453 5.379 30.859 1 46.19 141 LEU B C 1
ATOM 4541 O O . LEU B 1 141 ? -17.656 4.684 29.859 1 46.19 141 LEU B O 1
ATOM 4545 N N . PRO B 1 142 ? -18.359 6.23 31.391 1 43.66 142 PRO B N 1
ATOM 4546 C CA . PRO B 1 142 ? -19.625 6.312 30.656 1 43.66 142 PRO B CA 1
ATOM 4547 C C . PRO B 1 142 ? -19.438 6.785 29.219 1 43.66 142 PRO B C 1
ATOM 4549 O O . PRO B 1 142 ? -20.156 6.344 28.312 1 43.66 142 PRO B O 1
ATOM 4552 N N . ARG B 1 143 ? -18.531 7.598 29.047 1 49.38 143 ARG B N 1
ATOM 4553 C CA . ARG B 1 143 ? -18.281 8.141 27.719 1 49.38 143 ARG B CA 1
ATOM 4554 C C . ARG B 1 143 ? -17.656 7.09 26.812 1 49.38 143 ARG B C 1
ATOM 4556 O O . ARG B 1 143 ? -17.984 7 25.625 1 49.38 143 ARG B O 1
ATOM 4563 N N . LEU B 1 144 ? -16.828 6.363 27.469 1 47.06 144 LEU B N 1
ATOM 4564 C CA . LEU B 1 144 ? -16.109 5.34 26.719 1 47.06 144 LEU B CA 1
ATOM 4565 C C . LEU B 1 144 ? -17.016 4.164 26.391 1 47.06 144 LEU B C 1
ATOM 4567 O O . LEU B 1 144 ? -16.734 3.381 25.484 1 47.06 144 LEU B O 1
ATOM 4571 N N . THR B 1 145 ? -18.109 4.219 27.094 1 45.22 145 THR B N 1
ATOM 4572 C CA . THR B 1 145 ? -19.078 3.172 26.797 1 45.22 145 THR B CA 1
ATOM 4573 C C . THR B 1 145 ? -20.078 3.631 25.734 1 45.22 145 THR B C 1
ATOM 4575 O O . THR B 1 145 ? -20.906 2.848 25.281 1 45.22 145 THR B O 1
ATOM 4578 N N . SER B 1 146 ? -20.016 4.902 25.438 1 51 146 SER B N 1
ATOM 4579 C CA . SER B 1 146 ? -20.875 5.406 24.391 1 51 146 SER B CA 1
ATOM 4580 C C . SER B 1 146 ? -20.469 4.867 23.016 1 51 146 SER B C 1
ATOM 4582 O O . SER B 1 146 ? -19.281 4.656 22.766 1 51 146 SER B O 1
ATOM 4584 N N . SER B 1 147 ? -21.484 4.617 22.25 1 60.31 147 SER B N 1
ATOM 4585 C CA . SER B 1 147 ? -21.25 4.074 20.906 1 60.31 147 SER B CA 1
ATOM 4586 C C . SER B 1 147 ? -20.766 5.152 19.953 1 60.31 147 SER B C 1
ATOM 4588 O O . SER B 1 147 ? -20.328 4.852 18.844 1 60.31 147 SER B O 1
ATOM 4590 N N . GLN B 1 148 ? -20.875 6.441 20.5 1 56.5 148 GLN B N 1
ATOM 4591 C CA . GLN B 1 148 ? -20.562 7.527 19.578 1 56.5 148 GLN B CA 1
ATOM 4592 C C . GLN B 1 148 ? -19.312 8.281 20.031 1 56.5 148 GLN B C 1
ATOM 4594 O O . GLN B 1 148 ? -18.922 9.273 19.422 1 56.5 148 GLN B O 1
ATOM 4599 N N . TYR B 1 149 ? -18.812 7.945 21.219 1 56.28 149 TYR B N 1
ATOM 4600 C CA . TYR B 1 149 ? -17.625 8.562 21.781 1 56.28 149 TYR B CA 1
ATOM 4601 C C . TYR B 1 149 ? -16.547 7.512 22.031 1 56.28 149 TYR B C 1
ATOM 4603 O O . TYR B 1 149 ? -16.781 6.523 22.734 1 56.28 149 TYR B O 1
ATOM 4611 N N . GLY B 1 150 ? -15.523 7.738 21.344 1 61.34 150 GLY B N 1
ATOM 4612 C CA . GLY B 1 150 ? -14.484 6.73 21.469 1 61.34 150 GLY B CA 1
ATOM 4613 C C . GLY B 1 150 ? -13.125 7.316 21.828 1 61.34 150 GLY B C 1
ATOM 4614 O O . GLY B 1 150 ? -13.016 8.508 22.109 1 61.34 150 GLY B O 1
ATOM 4615 N N . ARG B 1 151 ? -12.242 6.605 22.047 1 65.94 151 ARG B N 1
ATOM 4616 C CA . ARG B 1 151 ? -10.867 6.93 22.406 1 65.94 151 ARG B CA 1
ATOM 4617 C C . ARG B 1 151 ? -10.289 7.988 21.469 1 65.94 151 ARG B C 1
ATOM 4619 O O . ARG B 1 151 ? -9.406 8.758 21.859 1 65.94 151 ARG B O 1
ATOM 4626 N N . GLY B 1 152 ? -10.867 8.031 20.266 1 72.38 152 GLY B N 1
ATOM 4627 C CA . GLY B 1 152 ? -10.469 9.078 19.344 1 72.38 152 GLY B CA 1
ATOM 4628 C C . GLY B 1 152 ? -10.906 10.461 19.797 1 72.38 152 GLY B C 1
ATOM 4629 O O . GLY B 1 152 ? -10.164 11.438 19.625 1 72.38 152 GLY B O 1
ATOM 4630 N N . ASP B 1 153 ? -11.938 10.508 20.406 1 73.56 153 ASP B N 1
ATOM 4631 C CA . ASP B 1 153 ? -12.438 11.773 20.938 1 73.56 153 ASP B CA 1
ATOM 4632 C C . ASP B 1 153 ? -11.625 12.227 22.141 1 73.56 153 ASP B C 1
ATOM 4634 O O . ASP B 1 153 ? -11.398 13.422 22.328 1 73.56 153 ASP B O 1
ATOM 4638 N N . LEU B 1 154 ? -11.188 11.258 22.812 1 75.69 154 LEU B N 1
ATOM 4639 C CA . LEU B 1 154 ? -10.336 11.578 23.953 1 75.69 154 LEU B CA 1
ATOM 4640 C C . LEU B 1 154 ? -9 12.156 23.5 1 75.69 154 LEU B C 1
ATOM 4642 O O . LEU B 1 154 ? -8.492 13.102 24.109 1 75.69 154 LEU B O 1
ATOM 4646 N N . LEU B 1 155 ? -8.508 11.555 22.469 1 80 155 LEU B N 1
ATOM 4647 C CA . LEU B 1 155 ? -7.277 12.094 21.906 1 80 155 LEU B CA 1
ATOM 4648 C C . LEU B 1 155 ? -7.469 13.531 21.438 1 80 155 LEU B C 1
ATOM 4650 O O . LEU B 1 155 ? -6.625 14.391 21.703 1 80 155 LEU B O 1
ATOM 4654 N N . ALA B 1 156 ? -8.547 13.781 20.844 1 87.44 156 ALA B N 1
ATOM 4655 C CA . ALA B 1 156 ? -8.852 15.133 20.375 1 87.44 156 ALA B CA 1
ATOM 4656 C C . ALA B 1 156 ? -8.914 16.109 21.531 1 87.44 156 ALA B C 1
ATOM 4658 O O . ALA B 1 156 ? -8.359 17.219 21.453 1 87.44 156 ALA B O 1
ATOM 4659 N N . GLU B 1 157 ? -9.508 15.727 22.547 1 85.5 157 GLU B N 1
ATOM 4660 C CA . GLU B 1 157 ? -9.648 16.594 23.719 1 85.5 157 GLU B CA 1
ATOM 4661 C C . GLU B 1 157 ? -8.297 16.891 24.359 1 85.5 157 GLU B C 1
ATOM 4663 O O . GLU B 1 157 ? -8.023 18.016 24.734 1 85.5 157 GLU B O 1
ATOM 4668 N N . GLU B 1 158 ? -7.562 15.867 24.438 1 85.88 158 GLU B N 1
ATOM 4669 C CA . GLU B 1 158 ? -6.254 16.047 25.062 1 85.88 158 GLU B CA 1
ATOM 4670 C C . GLU B 1 158 ? -5.336 16.906 24.203 1 85.88 158 GLU B C 1
ATOM 4672 O O . GLU B 1 158 ? -4.582 17.734 24.719 1 85.88 158 GLU B O 1
ATOM 4677 N N . LEU B 1 159 ? -5.375 16.703 22.969 1 91.38 159 LEU B N 1
ATOM 4678 C CA . LEU B 1 159 ? -4.602 17.547 22.047 1 91.38 159 LEU B CA 1
ATOM 4679 C C . LEU B 1 159 ? -5.055 19 22.125 1 91.38 159 LEU B C 1
ATOM 4681 O O . LEU B 1 159 ? -4.223 19.906 22.109 1 91.38 159 LEU B O 1
ATOM 4685 N N . ASP B 1 160 ? -6.332 19.188 22.219 1 93.06 160 ASP B N 1
ATOM 4686 C CA . ASP B 1 160 ? -6.875 20.547 22.297 1 93.06 160 ASP B CA 1
ATOM 4687 C C . ASP B 1 160 ? -6.414 21.25 23.562 1 93.06 160 ASP B C 1
ATOM 4689 O O . ASP B 1 160 ? -6.043 22.422 23.531 1 93.06 160 ASP B O 1
ATOM 4693 N N . ARG B 1 161 ? -6.473 20.547 24.578 1 89.81 161 ARG B N 1
ATOM 4694 C CA . ARG B 1 161 ? -6.074 21.109 25.859 1 89.81 161 ARG B CA 1
ATOM 4695 C C . ARG B 1 161 ? -4.586 21.453 25.875 1 89.81 161 ARG B C 1
ATOM 4697 O O . ARG B 1 161 ? -4.191 22.5 26.359 1 89.81 161 ARG B O 1
ATOM 4704 N N . LEU B 1 162 ? -3.867 20.656 25.266 1 89.31 162 LEU B N 1
ATOM 4705 C CA . LEU B 1 162 ? -2.416 20.766 25.391 1 89.31 162 LEU B CA 1
ATOM 4706 C C . LEU B 1 162 ? -1.859 21.734 24.359 1 89.31 162 LEU B C 1
ATOM 4708 O O . LEU B 1 162 ? -0.923 22.484 24.641 1 89.31 162 LEU B O 1
ATOM 4712 N N . LEU B 1 163 ? -2.441 21.688 23.156 1 94 163 LEU B N 1
ATOM 4713 C CA . LEU B 1 163 ? -1.701 22.328 22.062 1 94 163 LEU B CA 1
ATOM 4714 C C . LEU B 1 163 ? -2.559 23.375 21.359 1 94 163 LEU B C 1
ATOM 4716 O O . LEU B 1 163 ? -2.057 24.422 20.953 1 94 163 LEU B O 1
ATOM 4720 N N . TYR B 1 164 ? -3.832 23.141 21.203 1 96.38 164 TYR B N 1
ATOM 4721 C CA . TYR B 1 164 ? -4.562 23.922 20.203 1 96.38 164 TYR B CA 1
ATOM 4722 C C . TYR B 1 164 ? -5.477 24.938 20.875 1 96.38 164 TYR B C 1
ATOM 4724 O O . TYR B 1 164 ? -5.844 25.953 20.281 1 96.38 164 TYR B O 1
ATOM 4732 N N . HIS B 1 165 ? -5.965 24.625 22.078 1 96.25 165 HIS B N 1
ATOM 4733 C CA . HIS B 1 165 ? -6.727 25.562 22.906 1 96.25 165 HIS B CA 1
ATOM 4734 C C . HIS B 1 165 ? -7.918 26.125 22.125 1 96.25 165 HIS B C 1
ATOM 4736 O O . HIS B 1 165 ? -8.125 27.328 22.094 1 96.25 165 HIS B O 1
ATOM 4742 N N . GLY B 1 166 ? -8.562 25.266 21.391 1 96.06 166 GLY B N 1
ATOM 4743 C CA . GLY B 1 166 ? -9.812 25.641 20.734 1 96.06 166 GLY B CA 1
ATOM 4744 C C . GLY B 1 166 ? -9.609 26.109 19.312 1 96.06 166 GLY B C 1
ATOM 4745 O O . GLY B 1 166 ? -10.578 26.469 18.625 1 96.06 166 GLY B O 1
ATOM 4746 N N . ALA B 1 167 ? -8.414 26.125 18.797 1 97.81 167 ALA B N 1
ATOM 4747 C CA . ALA B 1 167 ? -8.156 26.562 17.438 1 97.81 167 ALA B CA 1
ATOM 4748 C C . ALA B 1 167 ? -8.93 25.719 16.422 1 97.81 167 ALA B C 1
ATOM 4750 O O . ALA B 1 167 ? -9.031 24.5 16.578 1 97.81 167 ALA B O 1
ATOM 4751 N N . THR B 1 168 ? -9.523 26.406 15.406 1 98.12 168 THR B N 1
ATOM 4752 C CA . THR B 1 168 ? -10.227 25.766 14.297 1 98.12 168 THR B CA 1
ATOM 4753 C C . THR B 1 168 ? -9.516 26.047 12.977 1 98.12 168 THR B C 1
ATOM 4755 O O . THR B 1 168 ? -8.5 26.75 12.945 1 98.12 168 THR B O 1
ATOM 4758 N N . PHE B 1 169 ? -10.031 25.453 11.969 1 98.44 169 PHE B N 1
ATOM 4759 C CA . PHE B 1 169 ? -9.43 25.703 10.664 1 98.44 169 PHE B CA 1
ATOM 4760 C C . PHE B 1 169 ? -9.68 27.141 10.211 1 98.44 169 PHE B C 1
ATOM 4762 O O . PHE B 1 169 ? -8.977 27.641 9.328 1 98.44 169 PHE B O 1
ATOM 4769 N N . ALA B 1 170 ? -10.648 27.812 10.781 1 97.69 170 ALA B N 1
ATOM 4770 C CA . ALA B 1 170 ? -10.781 29.234 10.555 1 97.69 170 ALA B CA 1
ATOM 4771 C C . ALA B 1 170 ? -9.555 30 11.047 1 97.69 170 ALA B C 1
ATOM 4773 O O . ALA B 1 170 ? -9.109 30.953 10.406 1 97.69 170 ALA B O 1
ATOM 4774 N N . ASP B 1 171 ? -9.094 29.578 12.164 1 97.31 171 ASP B N 1
ATOM 4775 C CA . ASP B 1 171 ? -7.883 30.188 12.711 1 97.31 171 ASP B CA 1
ATOM 4776 C C . ASP B 1 171 ? -6.684 29.938 11.805 1 97.31 171 ASP B C 1
ATOM 4778 O O . ASP B 1 171 ? -5.855 30.828 11.609 1 97.31 171 ASP B O 1
ATOM 4782 N N . LEU B 1 172 ? -6.543 28.766 11.258 1 96.94 172 LEU B N 1
ATOM 4783 C CA . LEU B 1 172 ? -5.473 28.469 10.312 1 96.94 172 LEU B CA 1
ATOM 4784 C C . LEU B 1 172 ? -5.625 29.297 9.039 1 96.94 172 LEU B C 1
ATOM 4786 O O . LEU B 1 172 ? -4.633 29.734 8.461 1 96.94 172 LEU B O 1
ATOM 4790 N N . ALA B 1 173 ? -6.832 29.5 8.656 1 95.19 173 ALA B N 1
ATOM 4791 C CA . ALA B 1 173 ? -7.09 30.234 7.426 1 95.19 173 ALA B CA 1
ATOM 4792 C C . ALA B 1 173 ? -6.766 31.719 7.594 1 95.19 173 ALA B C 1
ATOM 4794 O O . ALA B 1 173 ? -6.195 32.344 6.691 1 95.19 173 ALA B O 1
ATOM 4795 N N . GLU B 1 174 ? -7.043 32.281 8.742 1 94 174 GLU B N 1
ATOM 4796 C CA . GLU B 1 174 ? -7.047 33.719 8.891 1 94 174 GLU B CA 1
ATOM 4797 C C . GLU B 1 174 ? -5.848 34.188 9.703 1 94 174 GLU B C 1
ATOM 4799 O O . GLU B 1 174 ? -5.406 35.344 9.555 1 94 174 GLU B O 1
ATOM 4804 N N . ARG B 1 175 ? -5.316 33.344 10.5 1 93.75 175 ARG B N 1
ATOM 4805 C CA . ARG B 1 175 ? -4.391 33.844 11.492 1 93.75 175 ARG B CA 1
ATOM 4806 C C . ARG B 1 175 ? -3.127 33 11.57 1 93.75 175 ARG B C 1
ATOM 4808 O O . ARG B 1 175 ? -2.34 33.125 12.508 1 93.75 175 ARG B O 1
ATOM 4815 N N . ARG B 1 176 ? -2.982 32.094 10.672 1 92.56 176 ARG B N 1
ATOM 4816 C CA . ARG B 1 176 ? -1.8 31.25 10.781 1 92.56 176 ARG B CA 1
ATOM 4817 C C . ARG B 1 176 ? -0.523 32.094 10.711 1 92.56 176 ARG B C 1
ATOM 4819 O O . ARG B 1 176 ? -0.456 33.062 9.961 1 92.56 176 ARG B O 1
ATOM 4826 N N . GLN B 1 177 ? 0.498 31.672 11.43 1 96 177 GLN B N 1
ATOM 4827 C CA . GLN B 1 177 ? 1.778 32.375 11.484 1 96 177 GLN B CA 1
ATOM 4828 C C . GLN B 1 177 ? 2.844 31.625 10.688 1 96 177 GLN B C 1
ATOM 4830 O O . GLN B 1 177 ? 3.963 32.125 10.523 1 96 177 GLN B O 1
ATOM 4835 N N . GLY B 1 178 ? 2.477 30.453 10.234 1 96.38 178 GLY B N 1
ATOM 4836 C CA . GLY B 1 178 ? 3.41 29.625 9.5 1 96.38 178 GLY B CA 1
ATOM 4837 C C . GLY B 1 178 ? 2.861 29.141 8.164 1 96.38 178 GLY B C 1
ATOM 4838 O O . GLY B 1 178 ? 2.016 29.812 7.566 1 96.38 178 GLY B O 1
ATOM 4839 N N . PRO B 1 179 ? 3.451 28.109 7.613 1 96.31 179 PRO B N 1
ATOM 4840 C CA . PRO B 1 179 ? 3.041 27.609 6.297 1 96.31 179 PRO B CA 1
ATOM 4841 C C . PRO B 1 179 ? 1.627 27.031 6.301 1 96.31 179 PRO B C 1
ATOM 4843 O O . PRO B 1 179 ? 1.053 26.797 7.371 1 96.31 179 PRO B O 1
ATOM 4846 N N . PHE B 1 180 ? 1.098 26.875 5.098 1 96.38 180 PHE B N 1
ATOM 4847 C CA . PHE B 1 180 ? -0.153 26.156 4.938 1 96.38 180 PHE B CA 1
ATOM 4848 C C . PHE B 1 180 ? 0.029 24.688 5.305 1 96.38 180 PHE B C 1
ATOM 4850 O O . PHE B 1 180 ? 0.899 24 4.758 1 96.38 180 PHE B O 1
ATOM 4857 N N . ALA B 1 181 ? -0.78 24.188 6.27 1 97.69 181 ALA B N 1
ATOM 4858 C CA . ALA B 1 181 ? -0.644 22.812 6.75 1 97.69 181 ALA B CA 1
ATOM 4859 C C . ALA B 1 181 ? -1.755 21.938 6.195 1 97.69 181 ALA B C 1
ATOM 4861 O O . ALA B 1 181 ? -2.938 22.25 6.328 1 97.69 181 ALA B O 1
ATOM 4862 N N . VAL B 1 182 ? -1.349 20.891 5.535 1 97.19 182 VAL B N 1
ATOM 4863 C CA . VAL B 1 182 ? -2.303 19.891 5.074 1 97.19 182 VAL B CA 1
ATOM 4864 C C . VAL B 1 182 ? -2.145 18.609 5.898 1 97.19 182 VAL B C 1
ATOM 4866 O O . VAL B 1 182 ? -1.034 18.094 6.055 1 97.19 182 VAL B O 1
ATOM 4869 N N . ILE B 1 183 ? -3.225 18.141 6.477 1 97.81 183 ILE B N 1
ATOM 4870 C CA . ILE B 1 183 ? -3.197 16.859 7.164 1 97.81 183 ILE B CA 1
ATOM 4871 C C . ILE B 1 183 ? -4.238 15.922 6.555 1 97.81 183 ILE B C 1
ATOM 4873 O O . ILE B 1 183 ? -5.168 16.375 5.883 1 97.81 183 ILE B O 1
ATOM 4877 N N . SER B 1 184 ? -3.98 14.656 6.703 1 96.94 184 SER B N 1
ATOM 4878 C CA . SER B 1 184 ? -4.871 13.719 6.027 1 96.94 184 SER B CA 1
ATOM 4879 C C . SER B 1 184 ? -5.25 12.555 6.945 1 96.94 184 SER B C 1
ATOM 4881 O O . SER B 1 184 ? -4.574 12.297 7.941 1 96.94 184 SER B O 1
ATOM 4883 N N . ALA B 1 185 ? -6.359 12.023 6.68 1 97 185 ALA B N 1
ATOM 4884 C CA . ALA B 1 185 ? -6.895 10.805 7.273 1 97 185 ALA B CA 1
ATOM 4885 C C . ALA B 1 185 ? -7.355 9.82 6.199 1 97 185 ALA B C 1
ATOM 4887 O O . ALA B 1 185 ? -7.012 9.977 5.023 1 97 185 ALA B O 1
ATOM 4888 N N . THR B 1 186 ? -7.922 8.734 6.684 1 94.94 186 THR B N 1
ATOM 4889 C CA . THR B 1 186 ? -8.391 7.711 5.75 1 94.94 186 THR B CA 1
ATOM 4890 C C . THR B 1 186 ? -9.875 7.422 5.965 1 94.94 186 THR B C 1
ATOM 4892 O O . THR B 1 186 ? -10.297 7.145 7.086 1 94.94 186 THR B O 1
ATOM 4895 N N . ASP B 1 187 ? -10.641 7.555 4.914 1 94.75 187 ASP B N 1
ATOM 4896 C CA . ASP B 1 187 ? -12.023 7.078 4.965 1 94.75 187 ASP B CA 1
ATOM 4897 C C . ASP B 1 187 ? -12.07 5.559 5.105 1 94.75 187 ASP B C 1
ATOM 4899 O O . ASP B 1 187 ? -11.648 4.832 4.207 1 94.75 187 ASP B O 1
ATOM 4903 N N . MET B 1 188 ? -12.672 5.145 6.141 1 89.81 188 MET B N 1
ATOM 4904 C CA . MET B 1 188 ? -12.633 3.729 6.5 1 89.81 188 MET B CA 1
ATOM 4905 C C . MET B 1 188 ? -13.383 2.887 5.477 1 89.81 188 MET B C 1
ATOM 4907 O O . MET B 1 188 ? -12.945 1.785 5.133 1 89.81 188 MET B O 1
ATOM 4911 N N . SER B 1 189 ? -14.461 3.367 4.969 1 89 189 SER B N 1
ATOM 4912 C CA . SER B 1 189 ? -15.344 2.596 4.098 1 89 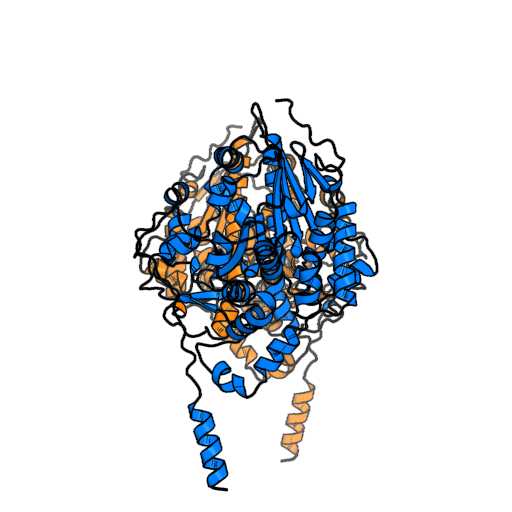189 SER B CA 1
ATOM 4913 C C . SER B 1 189 ? -14.805 2.547 2.672 1 89 189 SER B C 1
ATOM 4915 O O . SER B 1 189 ? -14.773 1.48 2.053 1 89 189 SER B O 1
ATOM 4917 N N . LEU B 1 190 ? -14.328 3.68 2.189 1 88.12 190 LEU B N 1
ATOM 4918 C CA . LEU B 1 190 ? -13.922 3.76 0.789 1 88.12 190 LEU B CA 1
ATOM 4919 C C . LEU B 1 190 ? -12.43 3.51 0.638 1 88.12 190 LEU B C 1
ATOM 4921 O O . LEU B 1 190 ? -11.945 3.256 -0.469 1 88.12 190 LEU B O 1
ATOM 4925 N N . GLY B 1 191 ? -11.703 3.697 1.74 1 88.62 191 GLY B N 1
ATOM 4926 C CA . GLY B 1 191 ? -10.258 3.543 1.672 1 88.62 191 GLY B CA 1
ATOM 4927 C C . GLY B 1 191 ? -9.57 4.68 0.94 1 88.62 191 GLY B C 1
ATOM 4928 O O . GLY B 1 191 ? -8.539 4.477 0.297 1 88.62 191 GLY B O 1
ATOM 4929 N N . GLN B 1 192 ? -10.172 5.789 1.039 1 89.62 192 GLN B N 1
ATOM 4930 C CA . GLN B 1 192 ? -9.641 6.953 0.339 1 89.62 192 GLN B CA 1
ATOM 4931 C C . GLN B 1 192 ? -9.031 7.953 1.317 1 89.62 192 GLN B C 1
ATOM 4933 O O . GLN B 1 192 ? -9.477 8.062 2.461 1 89.62 192 GLN B O 1
ATOM 4938 N N . ARG B 1 193 ? -8.055 8.625 0.765 1 92.88 193 ARG B N 1
ATOM 4939 C CA . ARG B 1 193 ? -7.445 9.703 1.53 1 92.88 193 ARG B CA 1
ATOM 4940 C C . ARG B 1 193 ? -8.398 10.883 1.672 1 92.88 193 ARG B C 1
ATOM 4942 O O . ARG B 1 193 ? -9.031 11.297 0.698 1 92.88 193 ARG B O 1
ATOM 4949 N N . VAL B 1 194 ? -8.531 11.359 2.857 1 95.12 194 VAL B N 1
ATOM 4950 C CA . VAL B 1 194 ? -9.281 12.578 3.141 1 95.12 194 VAL B CA 1
ATOM 4951 C C . VAL B 1 194 ? -8.328 13.672 3.613 1 95.12 194 VAL B C 1
ATOM 4953 O O . VAL B 1 194 ? -7.633 13.508 4.621 1 95.12 194 VAL B O 1
ATOM 4956 N N . GLU B 1 195 ? -8.305 14.719 2.883 1 96.38 195 GLU B N 1
ATOM 4957 C CA . GLU B 1 195 ? -7.473 15.859 3.266 1 96.38 195 GLU B CA 1
ATOM 4958 C C . GLU B 1 195 ? -8.312 16.953 3.93 1 96.38 195 GLU B C 1
ATOM 4960 O O . GLU B 1 195 ? -9.438 17.219 3.51 1 96.38 195 GLU B O 1
ATOM 4965 N N . PHE B 1 196 ? -7.754 17.531 4.934 1 98 196 PHE B N 1
ATOM 4966 C CA . PHE B 1 196 ? -8.469 18.594 5.637 1 98 196 PHE B CA 1
ATOM 4967 C C . PHE B 1 196 ? -8.18 19.953 5.004 1 98 196 PHE B C 1
ATOM 4969 O O . PHE B 1 196 ? -7.562 20.812 5.629 1 98 196 PHE B O 1
ATOM 4976 N N . THR B 1 197 ? -8.641 20.125 3.836 1 96.75 197 THR B N 1
ATOM 4977 C CA . THR B 1 197 ? -8.727 21.359 3.07 1 96.75 197 THR B CA 1
ATOM 4978 C C . THR B 1 197 ? -10.164 21.609 2.621 1 96.75 197 THR B C 1
ATOM 4980 O O . THR B 1 197 ? -10.953 20.688 2.49 1 96.75 197 THR B O 1
ATOM 4983 N N . GLN B 1 198 ? -10.422 22.859 2.459 1 96.75 198 GLN B N 1
ATOM 4984 C CA . GLN B 1 198 ? -11.797 23.156 2.072 1 96.75 198 GLN B CA 1
ATOM 4985 C C . GLN B 1 198 ? -12.125 22.578 0.701 1 96.75 198 GLN B C 1
ATOM 4987 O O . GLN B 1 198 ? -13.258 22.156 0.45 1 96.75 198 GLN B O 1
ATOM 4992 N N . GLU B 1 199 ? -11.148 22.469 -0.174 1 92.31 199 GLU B N 1
ATOM 4993 C CA . GLU B 1 199 ? -11.375 21.828 -1.469 1 92.31 199 GLU B CA 1
ATOM 4994 C C . GLU B 1 199 ? -11.969 20.438 -1.303 1 92.31 199 GLU B C 1
ATOM 4996 O O . GLU B 1 199 ? -12.938 20.094 -1.982 1 92.31 199 GLU B O 1
ATOM 5001 N N . HIS B 1 200 ? -11.445 19.703 -0.437 1 93.62 200 HIS B N 1
ATOM 5002 C CA . HIS B 1 200 ? -11.938 18.359 -0.189 1 93.62 200 HIS B CA 1
ATOM 5003 C C . HIS B 1 200 ? -13.289 18.375 0.516 1 93.62 200 HIS B C 1
ATOM 5005 O O . HIS B 1 200 ? -14.18 17.594 0.186 1 93.62 200 HIS B O 1
ATOM 5011 N N . PHE B 1 201 ? -13.469 19.281 1.431 1 97.12 201 PHE B N 1
ATOM 5012 C CA . PHE B 1 201 ? -14.695 19.344 2.219 1 97.12 201 PHE B CA 1
ATOM 5013 C C . PHE B 1 201 ? -15.844 19.891 1.39 1 97.12 201 PHE B C 1
ATOM 5015 O O . PHE B 1 201 ? -17.016 19.703 1.738 1 97.12 201 PHE B O 1
ATOM 5022 N N . ASP B 1 202 ? -15.508 20.594 0.325 1 96.62 202 ASP B N 1
ATOM 5023 C CA . ASP B 1 202 ? -16.547 21.016 -0.608 1 96.62 202 ASP B CA 1
ATOM 5024 C C . ASP B 1 202 ? -17.328 19.812 -1.131 1 96.62 202 ASP B C 1
ATOM 5026 O O . ASP B 1 202 ? -18.547 19.875 -1.283 1 96.62 202 ASP B O 1
ATOM 5030 N N . ALA B 1 203 ? -16.625 18.75 -1.415 1 94.31 203 ALA B N 1
ATOM 5031 C CA . ALA B 1 203 ? -17.281 17.547 -1.919 1 94.31 203 ALA B CA 1
ATOM 5032 C C . ALA B 1 203 ? -18.234 16.969 -0.883 1 94.31 203 ALA B C 1
ATOM 5034 O O . ALA B 1 203 ? -19.203 16.281 -1.234 1 94.31 203 ALA B O 1
ATOM 5035 N N . LEU B 1 204 ? -18.031 17.281 0.382 1 96.88 204 LEU B N 1
ATOM 5036 C CA . LEU B 1 204 ? -18.875 16.812 1.477 1 96.88 204 LEU B CA 1
ATOM 5037 C C . LEU B 1 204 ? -19.938 17.859 1.834 1 96.88 204 LEU B C 1
ATOM 5039 O O . LEU B 1 204 ? -20.812 17.609 2.66 1 96.88 204 LEU B O 1
ATOM 5043 N N . CYS B 1 205 ? -19.812 19 1.257 1 98 205 CYS B N 1
ATOM 5044 C CA . CYS B 1 205 ? -20.656 20.156 1.562 1 98 205 CYS B CA 1
ATOM 5045 C C . CYS B 1 205 ? -20.594 20.484 3.047 1 98 205 CYS B C 1
ATOM 5047 O O . CYS B 1 205 ? -21.641 20.688 3.684 1 98 205 CYS B O 1
ATOM 5049 N N . LEU B 1 206 ? -19.391 20.5 3.541 1 98.25 206 LEU B N 1
ATOM 5050 C CA . LEU B 1 206 ? -19.156 20.828 4.941 1 98.25 206 LEU B CA 1
ATOM 5051 C C . LEU B 1 206 ? -18.266 22.062 5.066 1 98.25 206 LEU B C 1
ATOM 5053 O O . LEU B 1 206 ? -17.422 22.328 4.199 1 98.25 206 LEU B O 1
ATOM 5057 N N . ASP B 1 207 ? -18.438 22.797 6.117 1 98.19 207 ASP B N 1
ATOM 5058 C CA . ASP B 1 207 ? -17.641 23.984 6.406 1 98.19 207 ASP B CA 1
ATOM 5059 C C . ASP B 1 207 ? -16.422 23.641 7.266 1 98.19 207 ASP B C 1
ATOM 5061 O O . ASP B 1 207 ? -16.5 23.656 8.492 1 98.19 207 ASP B O 1
ATOM 5065 N N . LEU B 1 208 ? -15.312 23.484 6.633 1 98.38 208 LEU B N 1
ATOM 5066 C CA . LEU B 1 208 ? -14.102 23.078 7.332 1 98.38 208 LEU B CA 1
ATOM 5067 C C . LEU B 1 208 ? -13.695 24.109 8.375 1 98.38 208 LEU B C 1
ATOM 5069 O O . LEU B 1 208 ? -13.117 23.766 9.406 1 98.38 208 LEU B O 1
ATOM 5073 N N . ASN B 1 209 ? -14 25.359 8.195 1 97.69 209 ASN B N 1
ATOM 5074 C CA . ASN B 1 209 ? -13.594 26.438 9.086 1 97.69 209 ASN B CA 1
ATOM 5075 C C . ASN B 1 209 ? -14.078 26.188 10.516 1 97.69 209 ASN B C 1
ATOM 5077 O O . ASN B 1 209 ? -13.477 26.688 11.469 1 97.69 209 ASN B O 1
ATOM 5081 N N . ARG B 1 210 ? -15.047 25.406 10.594 1 97.44 210 ARG B N 1
ATOM 5082 C CA . ARG B 1 210 ? -15.664 25.219 11.906 1 97.44 210 ARG B CA 1
ATOM 5083 C C . ARG B 1 210 ? -15.078 23.984 12.602 1 97.44 210 ARG B C 1
ATOM 5085 O O . ARG B 1 210 ? -15.352 23.766 13.781 1 97.44 210 ARG B O 1
ATOM 5092 N N . LEU B 1 211 ? -14.312 23.25 11.953 1 97.69 211 LEU B N 1
ATOM 5093 C CA . LEU B 1 211 ? -13.75 22.047 12.531 1 97.69 211 LEU B CA 1
ATOM 5094 C C . LEU B 1 211 ? -12.562 22.375 13.43 1 97.69 211 LEU B C 1
ATOM 5096 O O . LEU B 1 211 ? -11.633 23.047 13.008 1 97.69 211 LEU B O 1
ATOM 5100 N N . PRO B 1 212 ? -12.594 21.891 14.68 1 97.75 212 PRO B N 1
ATOM 5101 C CA . PRO B 1 212 ? -11.406 22.047 15.523 1 97.75 212 PRO B CA 1
ATOM 5102 C C . PRO B 1 212 ? -10.18 21.359 14.953 1 97.75 212 PRO B C 1
ATOM 5104 O O . PRO B 1 212 ? -10.273 20.219 14.469 1 97.75 212 PRO B O 1
ATOM 5107 N N . VAL B 1 213 ? -9.023 22 14.992 1 98.31 213 VAL B N 1
ATOM 5108 C CA . VAL B 1 213 ? -7.773 21.422 14.5 1 98.31 213 VAL B CA 1
ATOM 5109 C C . VAL B 1 213 ? -7.469 20.125 15.242 1 98.31 213 VAL B C 1
ATOM 5111 O O . VAL B 1 213 ? -7.07 19.141 14.633 1 98.31 213 VAL B O 1
ATOM 5114 N N . ALA B 1 214 ? -7.762 20.109 16.547 1 96.56 214 ALA B N 1
ATOM 5115 C CA . ALA B 1 214 ? -7.496 18.938 17.391 1 96.56 214 ALA B CA 1
ATOM 5116 C C . ALA B 1 214 ? -8.258 17.719 16.891 1 96.56 214 ALA B C 1
ATOM 5118 O O . ALA B 1 214 ? -7.742 16.594 16.938 1 96.56 214 ALA B O 1
ATOM 5119 N N . ARG B 1 215 ? -9.43 17.922 16.453 1 95.81 215 ARG B N 1
ATOM 5120 C CA . ARG B 1 215 ? -10.242 16.812 15.977 1 95.81 215 ARG B CA 1
ATOM 5121 C C . ARG B 1 215 ? -9.695 16.25 14.672 1 95.81 215 ARG B C 1
ATOM 5123 O O . ARG B 1 215 ? -9.68 15.031 14.469 1 95.81 215 ARG B O 1
ATOM 5130 N N . ALA B 1 216 ? -9.258 17.109 13.789 1 97.88 216 ALA B N 1
ATOM 5131 C CA . ALA B 1 216 ? -8.648 16.688 12.539 1 97.88 216 ALA B CA 1
ATOM 5132 C C . ALA B 1 216 ? -7.359 15.898 12.805 1 97.88 216 ALA B C 1
ATOM 5134 O O . ALA B 1 216 ? -7.121 14.859 12.188 1 97.88 216 ALA B O 1
ATOM 5135 N N . VAL B 1 217 ? -6.562 16.406 13.695 1 97.31 217 VAL B N 1
ATOM 5136 C CA . VAL B 1 217 ? -5.312 15.734 14.039 1 97.31 217 VAL B CA 1
ATOM 5137 C C . VAL B 1 217 ? -5.605 14.375 14.68 1 97.31 217 VAL B C 1
ATOM 5139 O O . VAL B 1 217 ? -4.926 13.391 14.391 1 97.31 217 VAL B O 1
ATOM 5142 N N . ALA B 1 218 ? -6.617 14.344 15.484 1 93.88 218 ALA B N 1
ATOM 5143 C CA . ALA B 1 218 ? -7.016 13.07 16.094 1 93.88 218 ALA B CA 1
ATOM 5144 C C . ALA B 1 218 ? -7.461 12.07 15.023 1 93.88 218 ALA B C 1
ATOM 5146 O O . ALA B 1 218 ? -7.137 10.883 15.109 1 93.88 218 ALA B O 1
ATOM 5147 N N . ALA B 1 219 ? -8.172 12.555 14.062 1 95.12 219 ALA B N 1
ATOM 5148 C CA . ALA B 1 219 ? -8.586 11.688 12.969 1 95.12 219 ALA B CA 1
ATOM 5149 C C . ALA B 1 219 ? -7.375 11.156 12.203 1 95.12 219 ALA B C 1
ATOM 5151 O O . ALA B 1 219 ? -7.293 9.953 11.914 1 95.12 219 ALA B O 1
ATOM 5152 N N . SER B 1 220 ? -6.441 12.023 11.93 1 96.75 220 SER B N 1
ATOM 5153 C CA . SER B 1 220 ? -5.219 11.664 11.219 1 96.75 220 SER B CA 1
ATOM 5154 C C . SER B 1 220 ? -4.391 10.664 12.023 1 96.75 220 SER B C 1
ATOM 5156 O O . SER B 1 220 ? -3.584 9.922 11.461 1 96.75 220 SER B O 1
ATOM 5158 N N . SER B 1 221 ? -4.645 10.641 13.328 1 92.5 221 SER B N 1
ATOM 5159 C CA . SER B 1 221 ? -3.832 9.836 14.242 1 92.5 221 SER B CA 1
ATOM 5160 C C . SER B 1 221 ? -4.617 8.648 14.781 1 92.5 221 SER B C 1
ATOM 5162 O O . SER B 1 221 ? -4.234 8.055 15.789 1 92.5 221 SER B O 1
ATOM 5164 N N . ALA B 1 222 ? -5.727 8.398 14.18 1 88.06 222 ALA B N 1
ATOM 5165 C CA . ALA B 1 222 ? -6.562 7.305 14.664 1 88.06 222 ALA B CA 1
ATOM 5166 C C . ALA B 1 222 ? -5.988 5.953 14.25 1 88.06 222 ALA B C 1
ATOM 5168 O O . ALA B 1 222 ? -6.605 5.227 13.469 1 88.06 222 ALA B O 1
ATOM 5169 N N . VAL B 1 223 ? -4.855 5.609 14.891 1 78.19 223 VAL B N 1
ATOM 5170 C CA . VAL B 1 223 ? -4.188 4.344 14.617 1 78.19 223 VAL B CA 1
ATOM 5171 C C . VAL B 1 223 ? -5.145 3.186 14.906 1 78.19 223 VAL B C 1
ATOM 5173 O O . VAL B 1 223 ? -5.691 3.086 16 1 78.19 223 VAL B O 1
ATOM 5176 N N . PRO B 1 224 ? -5.223 2.365 13.969 1 74.81 224 PRO B N 1
ATOM 5177 C CA . PRO B 1 224 ? -6.184 1.273 14.148 1 74.81 224 PRO B CA 1
ATOM 5178 C C . PRO B 1 224 ? -5.875 0.409 15.367 1 74.81 224 PRO B C 1
ATOM 5180 O O . PRO B 1 224 ? -4.711 0.126 15.648 1 74.81 224 PRO B O 1
ATOM 5183 N N . LEU B 1 225 ? -6.906 0.011 16.047 1 70.88 225 LEU B N 1
ATOM 5184 C CA . LEU B 1 225 ? -6.906 -0.88 17.203 1 70.88 225 LEU B CA 1
ATOM 5185 C C . LEU B 1 225 ? -6.359 -0.17 18.438 1 70.88 225 LEU B C 1
ATOM 5187 O O . LEU B 1 225 ? -6.469 -0.683 19.547 1 70.88 225 LEU B O 1
ATOM 5191 N N . ILE B 1 226 ? -5.781 1.036 18.234 1 69.62 226 ILE B N 1
ATOM 5192 C CA . ILE B 1 226 ? -5.328 1.831 19.359 1 69.62 226 ILE B CA 1
ATOM 5193 C C . ILE B 1 226 ? -6.34 2.934 19.656 1 69.62 226 ILE B C 1
ATOM 5195 O O . ILE B 1 226 ? -6.762 3.107 20.797 1 69.62 226 ILE B O 1
ATOM 5199 N N . PHE B 1 227 ? -6.715 3.588 18.625 1 75.12 227 PHE B N 1
ATOM 5200 C CA . PHE B 1 227 ? -7.703 4.645 18.781 1 75.12 227 PHE B CA 1
ATOM 5201 C C . PHE B 1 227 ? -8.93 4.371 17.922 1 75.12 227 PHE B C 1
ATOM 5203 O O . PHE B 1 227 ? -8.828 3.785 16.844 1 75.12 227 PHE B O 1
ATOM 5210 N N . ALA B 1 228 ? -10.086 4.871 18.453 1 79.44 228 ALA B N 1
ATOM 5211 C CA . ALA B 1 228 ? -11.336 4.727 17.719 1 79.44 228 ALA B CA 1
ATOM 5212 C C . ALA B 1 228 ? -11.383 5.684 16.531 1 79.44 228 ALA B C 1
ATOM 5214 O O . ALA B 1 228 ? -10.82 6.781 16.594 1 79.44 228 ALA B O 1
ATOM 5215 N N . PRO B 1 229 ? -12.078 5.289 15.523 1 87.94 229 PRO B N 1
ATOM 5216 C CA . PRO B 1 229 ? -12.273 6.191 14.383 1 87.94 229 PRO B CA 1
ATOM 5217 C C . PRO B 1 229 ? -13 7.477 14.766 1 87.94 229 PRO B C 1
ATOM 5219 O O . PRO B 1 229 ? -13.727 7.504 15.766 1 87.94 229 PRO B O 1
ATOM 5222 N N . ILE B 1 230 ? -12.766 8.477 14.039 1 91.31 230 ILE B N 1
ATOM 5223 C CA . ILE B 1 230 ? -13.477 9.742 14.203 1 91.31 230 ILE B CA 1
ATOM 5224 C C . ILE B 1 230 ? -14.57 9.859 13.148 1 91.31 230 ILE B C 1
ATOM 5226 O O . ILE B 1 230 ? -14.344 9.555 11.977 1 91.31 230 ILE B O 1
ATOM 5230 N N . THR B 1 231 ? -15.742 10.266 13.602 1 92.5 231 THR B N 1
ATOM 5231 C CA . THR B 1 231 ? -16.891 10.344 12.711 1 92.5 231 THR B CA 1
ATOM 5232 C C . THR B 1 231 ? -17.125 11.781 12.25 1 92.5 231 THR B C 1
ATOM 5234 O O . THR B 1 231 ? -17.031 12.719 13.047 1 92.5 231 THR B O 1
ATOM 5237 N N . LEU B 1 232 ? -17.344 11.977 10.961 1 94.75 232 LEU B N 1
ATOM 5238 C CA . LEU B 1 232 ? -17.828 13.219 10.375 1 94.75 232 LEU B CA 1
ATOM 5239 C C . LEU B 1 232 ? -19.141 13.008 9.641 1 94.75 232 LEU B C 1
ATOM 5241 O O . LEU B 1 232 ? -19.406 11.906 9.141 1 94.75 232 LEU B O 1
ATOM 5245 N N . ASN B 1 233 ? -19.922 14.047 9.656 1 95.94 233 ASN B N 1
ATOM 5246 C CA . ASN B 1 233 ? -21.109 13.984 8.805 1 95.94 233 ASN B CA 1
ATOM 5247 C C . ASN B 1 233 ? -20.766 14.258 7.344 1 95.94 233 ASN B C 1
ATOM 5249 O O . ASN B 1 233 ? -19.703 14.789 7.039 1 95.94 233 ASN B O 1
ATOM 5253 N N . ASN B 1 234 ? -21.656 13.805 6.504 1 97.12 234 ASN B N 1
ATOM 5254 C CA . ASN B 1 234 ? -21.594 14.031 5.066 1 97.12 234 ASN B CA 1
ATOM 5255 C C . ASN B 1 234 ? -22.875 14.688 4.559 1 97.12 234 ASN B C 1
ATOM 5257 O O . ASN B 1 234 ? -23.984 14.219 4.848 1 97.12 234 ASN B O 1
ATOM 5261 N N . HIS B 1 235 ? -22.703 15.758 3.91 1 97.44 235 HIS B N 1
ATOM 5262 C CA . HIS B 1 235 ? -23.828 16.484 3.334 1 97.44 235 HIS B CA 1
ATOM 5263 C C . HIS B 1 235 ? -23.672 16.656 1.827 1 97.44 235 HIS B C 1
ATOM 5265 O O . HIS B 1 235 ? -24.219 17.578 1.234 1 97.44 235 HIS B O 1
ATOM 5271 N N . GLY B 1 236 ? -22.906 15.812 1.299 1 96.38 236 GLY B N 1
ATOM 5272 C CA . GLY B 1 236 ? -22.609 15.867 -0.126 1 96.38 236 GLY B CA 1
ATOM 5273 C C . GLY B 1 236 ? -23.859 15.836 -0.987 1 96.38 236 GLY B C 1
ATOM 5274 O O . GLY B 1 236 ? -24.828 15.125 -0.677 1 96.38 236 GLY B O 1
ATOM 5275 N N . GLY B 1 237 ? -23.828 16.547 -2.133 1 95.44 237 GLY B N 1
ATOM 5276 C CA . GLY B 1 237 ? -24.953 16.594 -3.059 1 95.44 237 GLY B CA 1
ATOM 5277 C C . GLY B 1 237 ? -25.859 17.781 -2.809 1 95.44 237 GLY B C 1
ATOM 5278 O O . GLY B 1 237 ? -26.797 18.016 -3.578 1 95.44 237 GLY B O 1
ATOM 5279 N N . HIS B 1 238 ? -25.547 18.578 -1.84 1 96.56 238 HIS B N 1
ATOM 5280 C CA . HIS B 1 238 ? -26.516 19.594 -1.445 1 96.56 238 HIS B CA 1
ATOM 5281 C C . HIS B 1 238 ? -25.906 21 -1.576 1 96.56 238 HIS B C 1
ATOM 5283 O O . HIS B 1 238 ? -26.453 21.969 -1.047 1 96.56 238 HIS B O 1
ATOM 5289 N N . CYS B 1 239 ? -24.766 21.109 -2.213 1 96.69 239 CYS B N 1
ATOM 5290 C CA . CYS B 1 239 ? -24.141 22.422 -2.264 1 96.69 239 CYS B CA 1
ATOM 5291 C C . CYS B 1 239 ? -23.672 22.75 -3.676 1 96.69 239 CYS B C 1
ATOM 5293 O O . CYS B 1 239 ? -22.75 23.547 -3.857 1 96.69 239 CYS B O 1
ATOM 5295 N N . HIS B 1 240 ? -24.141 22.031 -4.664 1 94.5 240 HIS B N 1
ATOM 5296 C CA . HIS B 1 240 ? -23.844 22.25 -6.074 1 94.5 240 HIS B CA 1
ATOM 5297 C C . HIS B 1 240 ? -22.344 22.109 -6.348 1 94.5 240 HIS B C 1
ATOM 5299 O O . HIS B 1 240 ? -21.75 22.953 -7.023 1 94.5 240 HIS B O 1
ATOM 5305 N N . TYR B 1 241 ? -21.781 21.156 -5.676 1 94.44 241 TYR B N 1
ATOM 5306 C CA . TYR B 1 241 ? -20.375 20.875 -5.887 1 94.44 241 TYR B CA 1
ATOM 5307 C C . TYR B 1 241 ? -20.109 20.422 -7.32 1 94.44 241 TYR B C 1
ATOM 5309 O O . TYR B 1 241 ? -20.875 19.625 -7.875 1 94.44 241 TYR B O 1
ATOM 5317 N N . GLN B 1 242 ? -19.047 21 -7.934 1 88.81 242 GLN B N 1
ATOM 5318 C CA . GLN B 1 242 ? -18.562 20.562 -9.242 1 88.81 242 GLN B CA 1
ATOM 5319 C C . GLN B 1 242 ? -17.125 20.062 -9.148 1 88.81 242 GLN B C 1
ATOM 5321 O O . GLN B 1 242 ? -16.234 20.781 -8.727 1 88.81 242 GLN B O 1
ATOM 5326 N N . PRO B 1 243 ? -16.922 18.812 -9.57 1 85.44 243 PRO B N 1
ATOM 5327 C CA . PRO B 1 243 ? -15.547 18.297 -9.562 1 85.44 243 PRO B CA 1
ATOM 5328 C C . PRO B 1 243 ? -14.617 19.094 -10.484 1 85.44 243 PRO B C 1
ATOM 5330 O O . PRO B 1 243 ? -15.078 19.734 -11.43 1 85.44 243 PRO B O 1
ATOM 5333 N N . PRO B 1 244 ? -13.32 19.062 -10.133 1 78.19 244 PRO B N 1
ATOM 5334 C CA . PRO B 1 244 ? -12.383 19.734 -11.039 1 78.19 244 PRO B CA 1
ATOM 5335 C C . PRO B 1 244 ? -12.438 19.172 -12.461 1 78.19 244 PRO B C 1
ATOM 5337 O O . PRO B 1 244 ? -12.766 18 -12.656 1 78.19 244 PRO B O 1
ATOM 5340 N N . PRO B 1 245 ? -12.133 20.016 -13.383 1 73.19 245 PRO B N 1
ATOM 5341 C CA . PRO B 1 245 ? -12.305 19.656 -14.797 1 73.19 245 PRO B CA 1
ATOM 5342 C C . PRO B 1 245 ? -11.617 18.344 -15.156 1 73.19 245 PRO B C 1
ATOM 5344 O O . PRO B 1 245 ? -12.211 17.484 -15.82 1 73.19 245 PRO B O 1
ATOM 5347 N N . ARG B 1 246 ? -10.438 18.156 -14.742 1 70.19 246 ARG B N 1
ATOM 5348 C CA . ARG B 1 246 ? -9.727 16.953 -15.133 1 70.19 246 ARG B CA 1
ATOM 5349 C C . ARG B 1 246 ? -10.375 15.711 -14.531 1 70.19 246 ARG B C 1
ATOM 5351 O O . ARG B 1 246 ? -10.375 14.641 -15.148 1 70.19 246 ARG B O 1
ATOM 5358 N N . ALA B 1 247 ? -10.852 15.953 -13.398 1 69.19 247 ALA B N 1
ATOM 5359 C CA . ALA B 1 247 ? -11.547 14.836 -12.758 1 69.19 247 ALA B CA 1
ATOM 5360 C C . ALA B 1 247 ? -12.836 14.492 -13.5 1 69.19 247 ALA B C 1
ATOM 5362 O O . ALA B 1 247 ? -13.25 13.328 -13.531 1 69.19 247 ALA B O 1
ATOM 5363 N N . ARG B 1 248 ? -13.445 15.438 -14.141 1 70.25 248 ARG B N 1
ATOM 5364 C CA . ARG B 1 248 ? -14.695 15.227 -14.859 1 70.25 248 ARG B CA 1
ATOM 5365 C C . ARG B 1 248 ? -14.461 14.391 -16.109 1 70.25 248 ARG B C 1
ATOM 5367 O O . ARG B 1 248 ? -15.352 13.648 -16.547 1 70.25 248 ARG B O 1
ATOM 5374 N N . ASP B 1 249 ? -13.156 14.477 -16.484 1 69.56 249 ASP B N 1
ATOM 5375 C CA . ASP B 1 249 ? -12.836 13.781 -17.734 1 69.56 249 ASP B CA 1
ATOM 5376 C C . ASP B 1 249 ? -12.438 12.336 -17.453 1 69.56 249 ASP B C 1
ATOM 5378 O O . ASP B 1 249 ? -12.383 11.516 -18.375 1 69.56 249 ASP B O 1
ATOM 5382 N N . ASP B 1 250 ? -12.18 12.141 -16.219 1 67.94 250 ASP B N 1
ATOM 5383 C CA . ASP B 1 250 ? -11.781 10.797 -15.812 1 67.94 250 ASP B CA 1
ATOM 5384 C C . ASP B 1 250 ? -12.922 10.078 -15.094 1 67.94 250 ASP B C 1
ATOM 5386 O O . ASP B 1 250 ? -13.086 10.219 -13.875 1 67.94 250 ASP B O 1
ATOM 5390 N N . SER B 1 251 ? -13.594 9.281 -15.766 1 66.75 251 SER B N 1
ATOM 5391 C CA . SER B 1 251 ? -14.789 8.609 -15.258 1 66.75 251 SER B CA 1
ATOM 5392 C C . SER B 1 251 ? -14.461 7.758 -14.039 1 66.75 251 SER B C 1
ATOM 5394 O O . SER B 1 251 ? -15.234 7.707 -13.086 1 66.75 251 SER B O 1
ATOM 5396 N N . GLU B 1 252 ? -13.312 7.238 -14.055 1 65.5 252 GLU B N 1
ATOM 5397 C CA . GLU B 1 252 ? -12.922 6.387 -12.938 1 65.5 252 GLU B CA 1
ATOM 5398 C C . GLU B 1 252 ? -12.75 7.199 -11.656 1 65.5 252 GLU B C 1
ATOM 5400 O O . GLU B 1 252 ? -13.234 6.801 -10.594 1 65.5 252 GLU B O 1
ATOM 5405 N N . THR B 1 253 ? -12.18 8.305 -11.836 1 67.5 253 THR B N 1
ATOM 5406 C CA . THR B 1 253 ? -11.977 9.18 -10.688 1 67.5 253 THR B CA 1
ATOM 5407 C C . THR B 1 253 ? -13.32 9.664 -10.133 1 67.5 253 THR B C 1
ATOM 5409 O O . THR B 1 253 ? -13.539 9.656 -8.922 1 67.5 253 THR B O 1
ATOM 5412 N N . LEU B 1 254 ? -14.211 9.984 -11.008 1 71.31 254 LEU B N 1
ATOM 5413 C CA . LEU B 1 254 ? -15.516 10.492 -10.602 1 71.31 254 LEU B CA 1
ATOM 5414 C C . LEU B 1 254 ? -16.312 9.414 -9.883 1 71.31 254 LEU B C 1
ATOM 5416 O O . LEU B 1 254 ? -16.906 9.672 -8.828 1 71.31 254 LEU B O 1
ATOM 5420 N N . THR B 1 255 ? -16.266 8.336 -10.391 1 70.19 255 THR B N 1
ATOM 5421 C CA . THR B 1 255 ? -17.094 7.25 -9.875 1 70.19 255 THR B CA 1
ATOM 5422 C C . THR B 1 255 ? -16.516 6.703 -8.57 1 70.19 255 THR B C 1
ATOM 5424 O O . THR B 1 255 ? -17.266 6.414 -7.629 1 70.19 255 THR B O 1
ATOM 5427 N N . ARG B 1 256 ? -15.273 6.73 -8.539 1 69.12 256 ARG B N 1
ATOM 5428 C CA . ARG B 1 256 ? -14.641 6.051 -7.41 1 69.12 256 ARG B CA 1
ATOM 5429 C C . ARG B 1 256 ? -14.352 7.023 -6.273 1 69.12 256 ARG B C 1
ATOM 5431 O O . ARG B 1 256 ? -14.438 6.656 -5.098 1 69.12 256 ARG B O 1
ATOM 5438 N N . TYR B 1 257 ? -14.148 8.289 -6.66 1 73.81 257 TYR B N 1
ATOM 5439 C CA . TYR B 1 257 ? -13.562 9.148 -5.637 1 73.81 257 TYR B CA 1
ATOM 5440 C C . TYR B 1 257 ? -14.5 10.297 -5.277 1 73.81 257 TYR B C 1
ATOM 5442 O O . TYR B 1 257 ? -14.406 10.867 -4.188 1 73.81 257 TYR B O 1
ATOM 5450 N N . ILE B 1 258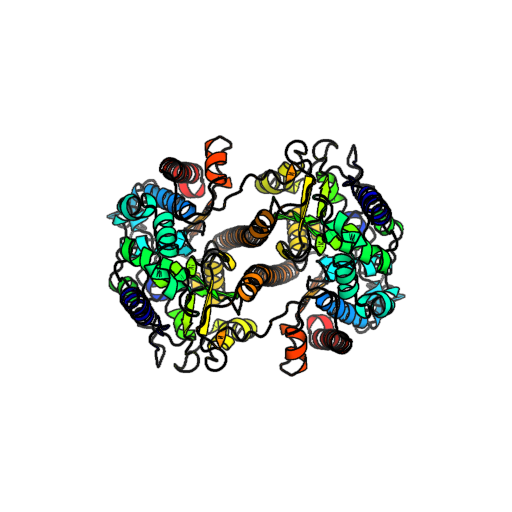 ? -15.43 10.562 -6.102 1 82.31 258 ILE B N 1
ATOM 5451 C CA . ILE B 1 258 ? -16.25 11.75 -5.867 1 82.31 258 ILE B CA 1
ATOM 5452 C C . ILE B 1 258 ? -17.703 11.336 -5.652 1 82.31 258 ILE B C 1
ATOM 5454 O O . ILE B 1 258 ? -18.328 11.734 -4.668 1 82.31 258 ILE B O 1
ATOM 5458 N N . ALA B 1 259 ? -18.188 10.43 -6.391 1 84.5 259 ALA B N 1
ATOM 5459 C CA . ALA B 1 259 ? -19.609 10.062 -6.414 1 84.5 259 ALA B CA 1
ATOM 5460 C C . ALA B 1 25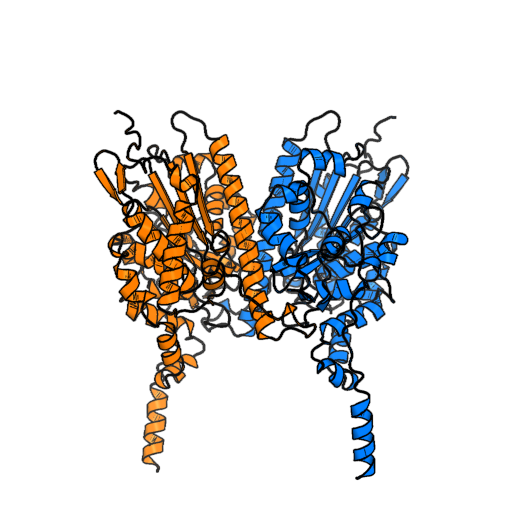9 ? -20.062 9.531 -5.059 1 84.5 259 ALA B C 1
ATOM 5462 O O . ALA B 1 259 ? -21.125 9.898 -4.562 1 84.5 259 ALA B O 1
ATOM 5463 N N . PRO B 1 260 ? -19.266 8.82 -4.441 1 85.44 260 PRO B N 1
ATOM 5464 C CA . PRO B 1 260 ? -19.734 8.281 -3.162 1 85.44 260 PRO B CA 1
ATOM 5465 C C . PRO B 1 260 ? -19.938 9.359 -2.104 1 85.44 260 PRO B C 1
ATOM 5467 O O . PRO B 1 260 ? -20.75 9.188 -1.19 1 85.44 260 PRO B O 1
ATOM 5470 N N . TYR B 1 261 ? -19.25 10.414 -2.188 1 91.75 261 TYR B N 1
ATOM 5471 C CA . TYR B 1 261 ? -19.375 11.492 -1.21 1 91.75 261 TYR B CA 1
ATOM 5472 C C . TYR B 1 261 ? -20.578 12.375 -1.521 1 91.75 261 TYR B C 1
ATOM 5474 O O . TYR B 1 261 ? -21.078 13.086 -0.645 1 91.75 261 TYR B O 1
ATOM 5482 N N . GLN B 1 262 ? -21.031 12.289 -2.754 1 92.94 262 GLN B N 1
ATOM 5483 C CA . GLN B 1 262 ? -22.125 13.148 -3.189 1 92.94 262 GLN B CA 1
ATOM 5484 C C . GLN B 1 262 ? -23.469 12.523 -2.881 1 92.94 262 GLN B C 1
ATOM 5486 O O . GLN B 1 262 ? -24.516 13.164 -3.045 1 92.94 262 GLN B O 1
ATOM 5491 N N . ASP B 1 263 ? -23.484 11.328 -2.414 1 91.81 263 ASP B N 1
ATOM 5492 C CA . ASP B 1 263 ? -24.703 10.648 -1.983 1 91.81 263 ASP B CA 1
ATOM 5493 C C . ASP B 1 263 ? -24.797 10.586 -0.46 1 91.81 263 ASP B C 1
ATOM 5495 O O . ASP B 1 263 ? -24.734 9.5 0.123 1 91.81 263 ASP B O 1
ATOM 5499 N N . SER B 1 264 ? -25.125 11.742 0.109 1 94 264 SER B N 1
ATOM 5500 C CA . SER B 1 264 ? -25.125 11.836 1.565 1 94 264 SER B CA 1
ATOM 5501 C C . SER B 1 264 ? -26.297 11.062 2.16 1 94 264 SER B C 1
ATOM 5503 O O . SER B 1 264 ? -26.312 10.758 3.354 1 94 264 SER B O 1
ATOM 5505 N N . ALA B 1 265 ? -27.281 10.742 1.392 1 92.81 265 ALA B N 1
ATOM 5506 C CA . ALA B 1 265 ? -28.375 9.914 1.873 1 92.81 265 ALA B CA 1
ATOM 5507 C C . ALA B 1 265 ? -27.922 8.484 2.152 1 92.81 265 ALA B C 1
ATOM 5509 O O . ALA B 1 265 ? -28.281 7.891 3.168 1 92.81 265 ALA B O 1
ATOM 5510 N N . ALA B 1 266 ? -27.109 8.023 1.273 1 90 266 ALA B N 1
ATOM 5511 C CA . ALA B 1 266 ? -26.578 6.668 1.425 1 90 266 ALA B CA 1
ATOM 5512 C C . ALA B 1 266 ? -25.438 6.629 2.436 1 90 266 ALA B C 1
ATOM 5514 O O . ALA B 1 266 ? -25.219 5.617 3.104 1 90 266 ALA B O 1
ATOM 5515 N N . ARG B 1 267 ? -24.734 7.773 2.52 1 93.19 267 ARG B N 1
ATOM 5516 C CA . ARG B 1 267 ? -23.578 7.863 3.402 1 93.19 267 ARG B CA 1
ATOM 5517 C C . ARG B 1 267 ? -23.594 9.156 4.207 1 93.19 267 ARG B C 1
ATOM 5519 O O . ARG B 1 267 ? -22.703 10.008 4.055 1 93.19 267 ARG B O 1
ATOM 5526 N N . PRO B 1 268 ? -24.484 9.203 5.121 1 95.19 268 PRO B N 1
ATOM 5527 C CA . PRO B 1 268 ? -24.609 10.438 5.902 1 95.19 268 PRO B CA 1
ATOM 5528 C C . PRO B 1 268 ? -23.422 10.672 6.836 1 95.19 268 PRO B C 1
ATOM 5530 O O . PRO B 1 268 ? -23.234 11.781 7.332 1 95.19 268 PRO B O 1
ATOM 5533 N N . TYR B 1 269 ? -22.656 9.617 7.035 1 94.25 269 TYR B N 1
ATOM 5534 C CA . TYR B 1 269 ? -21.484 9.734 7.902 1 94.25 269 TYR B CA 1
ATOM 5535 C C . TYR B 1 269 ? -20.266 9.102 7.262 1 94.25 269 TYR B C 1
ATOM 5537 O O . TYR B 1 269 ? -20.391 8.234 6.395 1 94.25 269 TYR B O 1
ATOM 5545 N N . ILE B 1 270 ? -19.172 9.617 7.605 1 94.25 270 ILE B N 1
ATOM 5546 C CA . ILE B 1 270 ? -17.891 9.039 7.234 1 94.25 270 ILE B CA 1
ATOM 5547 C C . ILE B 1 270 ? -17.062 8.766 8.484 1 94.25 270 ILE B C 1
ATOM 5549 O O . ILE B 1 270 ? -17.062 9.562 9.422 1 94.25 270 ILE B O 1
ATOM 5553 N N . HIS B 1 271 ? -16.438 7.664 8.539 1 93 271 HIS B N 1
ATOM 5554 C CA . HIS B 1 271 ? -15.555 7.285 9.648 1 93 271 HIS B CA 1
ATOM 5555 C C . HIS B 1 271 ? -14.094 7.289 9.219 1 93 271 HIS B C 1
ATOM 5557 O O . HIS B 1 271 ? -13.734 6.66 8.219 1 93 271 HIS B O 1
ATOM 5563 N N . LEU B 1 272 ? -13.32 8.008 9.969 1 94.38 272 LEU B N 1
ATOM 5564 C CA . LEU B 1 272 ? -11.945 8.273 9.562 1 94.38 272 LEU B CA 1
ATOM 5565 C C . LEU B 1 272 ? -10.961 7.508 10.438 1 94.38 272 LEU B C 1
ATOM 5567 O O . LEU B 1 272 ? -11.156 7.402 11.648 1 94.38 272 LEU B O 1
ATOM 5571 N N . LEU B 1 273 ? -9.992 6.934 9.781 1 92.62 273 LEU B N 1
ATOM 5572 C CA . LEU B 1 273 ? -8.844 6.285 10.406 1 92.62 273 LEU B CA 1
ATOM 5573 C C . LEU B 1 273 ? -7.551 7.031 10.086 1 92.62 273 LEU B C 1
ATOM 5575 O O . LEU B 1 273 ? -7.57 8.008 9.328 1 92.62 273 LEU B O 1
ATOM 5579 N N . ASP B 1 274 ? -6.477 6.562 10.656 1 93 274 ASP B N 1
ATOM 5580 C CA . ASP B 1 274 ? -5.156 7.164 10.477 1 93 274 ASP B CA 1
ATOM 5581 C C . ASP B 1 274 ? -4.828 7.344 9 1 93 274 ASP B C 1
ATOM 5583 O O . ASP B 1 274 ? -5.105 6.461 8.188 1 93 274 ASP B O 1
ATOM 5587 N N . GLY B 1 275 ? -4.191 8.484 8.703 1 95.12 275 GLY B N 1
ATOM 5588 C CA . GLY B 1 275 ? -3.863 8.812 7.32 1 95.12 275 GLY B CA 1
ATOM 5589 C C . GLY B 1 275 ? -2.775 7.93 6.742 1 95.12 275 GLY B C 1
ATOM 5590 O O . GLY B 1 275 ? -2.615 7.855 5.523 1 95.12 275 GLY B O 1
ATOM 5591 N N . GLY B 1 276 ? -2.047 7.332 7.559 1 93 276 GLY B N 1
ATOM 5592 C CA . GLY B 1 276 ? -0.944 6.496 7.113 1 93 276 GLY B CA 1
ATOM 5593 C C . GLY B 1 276 ? -1.394 5.309 6.285 1 93 276 GLY B C 1
ATOM 5594 O O . GLY B 1 276 ? -0.618 4.766 5.496 1 93 276 GLY B O 1
ATOM 5595 N N . LEU B 1 277 ? -2.658 4.949 6.41 1 90.38 277 LEU B N 1
ATOM 5596 C CA . LEU B 1 277 ? -3.186 3.793 5.695 1 90.38 277 LEU B CA 1
ATOM 5597 C C . LEU B 1 277 ? -3.24 4.059 4.195 1 90.38 277 LEU B C 1
ATOM 5599 O O . LEU B 1 277 ? -3.182 3.125 3.393 1 90.38 277 LEU B O 1
ATOM 5603 N N . THR B 1 278 ? -3.305 5.363 3.848 1 91.38 278 THR B N 1
ATOM 5604 C CA . THR B 1 278 ? -3.465 5.684 2.434 1 91.38 278 THR B CA 1
ATOM 5605 C C . THR B 1 278 ? -2.256 6.453 1.912 1 91.38 278 THR B C 1
ATOM 5607 O O . THR B 1 278 ? -1.848 6.273 0.763 1 91.38 278 THR B O 1
ATOM 5610 N N . ASP B 1 279 ? -1.703 7.316 2.756 1 92.69 279 ASP B N 1
ATOM 5611 C CA . ASP B 1 279 ? -0.58 8.148 2.344 1 92.69 279 ASP B CA 1
ATOM 5612 C C . ASP B 1 279 ? 0.23 8.617 3.553 1 92.69 279 ASP B C 1
ATOM 5614 O O . ASP B 1 279 ? 0.021 9.719 4.059 1 92.69 279 ASP B O 1
ATOM 5618 N N . ASN B 1 280 ? 1.261 7.914 3.795 1 93.5 280 ASN B N 1
ATOM 5619 C CA . ASN B 1 280 ? 1.949 8.125 5.062 1 93.5 280 ASN B CA 1
ATOM 5620 C C . ASN B 1 280 ? 2.934 9.289 4.977 1 93.5 280 ASN B C 1
ATOM 5622 O O . ASN B 1 280 ? 3.367 9.82 6.004 1 93.5 280 ASN B O 1
ATOM 5626 N N . LEU B 1 281 ? 3.311 9.703 3.77 1 94.06 281 LEU B N 1
ATOM 5627 C CA . LEU B 1 281 ? 4.285 10.781 3.635 1 94.06 281 LEU B CA 1
ATOM 5628 C C . LEU B 1 281 ? 3.662 11.992 2.955 1 94.06 281 LEU B C 1
ATOM 5630 O O . LEU B 1 281 ? 4.281 13.062 2.891 1 94.06 281 LEU B O 1
ATOM 5634 N N . GLY B 1 282 ? 2.521 11.789 2.414 1 92.81 282 GLY B N 1
ATOM 5635 C CA . GLY B 1 282 ? 1.897 12.891 1.698 1 92.81 282 GLY B CA 1
ATOM 5636 C C . GLY B 1 282 ? 2.391 13.031 0.271 1 92.81 282 GLY B C 1
ATOM 5637 O O . GLY B 1 282 ? 1.951 13.922 -0.458 1 92.81 282 GLY B O 1
ATOM 5638 N N . LEU B 1 283 ? 3.277 12.203 -0.162 1 92.88 283 LEU B N 1
ATOM 5639 C CA . LEU B 1 283 ? 3.854 12.281 -1.499 1 92.88 283 LEU B CA 1
ATOM 5640 C C . LEU B 1 283 ? 2.807 11.969 -2.562 1 92.88 283 LEU B C 1
ATOM 5642 O O . LEU B 1 283 ? 2.828 12.547 -3.65 1 92.88 283 LEU B O 1
ATOM 5646 N N . ARG B 1 284 ? 1.961 11.078 -2.203 1 88 284 ARG B N 1
ATOM 5647 C CA . ARG B 1 284 ? 0.907 10.734 -3.152 1 88 284 ARG B CA 1
ATOM 5648 C C . ARG B 1 284 ? -0.022 11.914 -3.391 1 88 284 ARG B C 1
ATOM 5650 O O . ARG B 1 284 ? -0.502 12.125 -4.508 1 88 284 ARG B O 1
ATOM 5657 N N . SER B 1 285 ? -0.273 12.57 -2.33 1 85.81 285 SER B N 1
ATOM 5658 C CA . SER B 1 285 ? -1.088 13.773 -2.459 1 85.81 285 SER B CA 1
ATOM 5659 C C . SER B 1 285 ? -0.471 14.75 -3.451 1 85.81 285 SER B C 1
ATOM 5661 O O . SER B 1 285 ? -1.173 15.32 -4.293 1 85.81 285 SER B O 1
ATOM 5663 N N . LEU B 1 286 ? 0.823 14.922 -3.428 1 85.06 286 LEU B N 1
ATOM 5664 C CA . LEU B 1 286 ? 1.516 15.836 -4.332 1 85.06 286 LEU B CA 1
ATOM 5665 C C . LEU B 1 286 ? 1.469 15.312 -5.766 1 85.06 286 LEU B C 1
ATOM 5667 O O . LEU B 1 286 ? 1.247 16.094 -6.703 1 85.06 286 LEU B O 1
ATOM 5671 N N . LEU B 1 287 ? 1.613 14.031 -5.871 1 83.31 287 LEU B N 1
ATOM 5672 C CA . LEU B 1 287 ? 1.588 13.422 -7.199 1 83.31 287 LEU B CA 1
ATOM 5673 C C . LEU B 1 287 ? 0.198 13.523 -7.816 1 83.31 287 LEU B C 1
ATOM 5675 O O . LEU B 1 287 ? 0.065 13.82 -9.008 1 83.31 287 LEU B O 1
ATOM 5679 N N . ASP B 1 288 ? -0.786 13.258 -6.988 1 77.06 288 ASP B N 1
ATOM 5680 C CA . ASP B 1 288 ? -2.166 13.383 -7.449 1 77.06 288 ASP B CA 1
ATOM 5681 C C . ASP B 1 288 ? -2.469 14.812 -7.891 1 77.06 288 ASP B C 1
ATOM 5683 O O . ASP B 1 288 ? -3.162 15.023 -8.891 1 77.06 288 ASP B O 1
ATOM 5687 N N . PHE B 1 289 ? -1.967 15.695 -7.117 1 74.75 289 PHE B N 1
ATOM 5688 C CA . PHE B 1 289 ? -2.15 17.109 -7.465 1 74.75 289 PHE B CA 1
ATOM 5689 C C . PHE B 1 289 ? -1.507 17.422 -8.805 1 74.75 289 PHE B C 1
ATOM 5691 O O . PHE B 1 289 ? -2.107 18.094 -9.648 1 74.75 289 PHE B O 1
ATOM 5698 N N . ALA B 1 290 ? -0.335 16.922 -9.023 1 74.5 290 ALA B N 1
ATOM 5699 C CA . ALA B 1 290 ? 0.376 17.141 -10.281 1 74.5 290 ALA B CA 1
ATOM 5700 C C . ALA B 1 290 ? -0.376 16.516 -11.453 1 74.5 290 ALA B C 1
ATOM 5702 O O . ALA B 1 290 ? -0.426 17.094 -12.547 1 74.5 290 ALA B O 1
ATOM 5703 N N . ASP B 1 291 ? -0.99 15.406 -11.219 1 71 291 ASP B N 1
ATOM 5704 C CA . ASP B 1 291 ? -1.723 14.703 -12.266 1 71 291 ASP B CA 1
ATOM 5705 C C . ASP B 1 291 ? -2.996 15.453 -12.648 1 71 291 ASP B C 1
ATOM 5707 O O . ASP B 1 291 ? -3.363 15.508 -13.82 1 71 291 ASP B O 1
ATOM 5711 N N . ILE B 1 292 ? -3.643 15.984 -11.641 1 66.31 292 ILE B N 1
ATOM 5712 C CA . ILE B 1 292 ? -4.914 16.672 -11.852 1 66.31 292 ILE B CA 1
ATOM 5713 C C . ILE B 1 292 ? -4.672 17.984 -12.578 1 66.31 292 ILE B C 1
ATOM 5715 O O . ILE B 1 292 ? -5.469 18.375 -13.438 1 66.31 292 ILE B O 1
ATOM 5719 N N . HIS B 1 293 ? -3.592 18.625 -12.312 1 66.44 293 HIS B N 1
ATOM 5720 C CA . HIS B 1 293 ? -3.371 19.953 -12.867 1 66.44 293 HIS B CA 1
ATOM 5721 C C . HIS B 1 293 ? -2.445 19.891 -14.078 1 66.44 293 HIS B C 1
ATOM 5723 O O . HIS B 1 293 ? -2.373 20.844 -14.859 1 66.44 293 HIS B O 1
ATOM 5729 N N . GLY B 1 294 ? -1.92 18.672 -14.367 1 60.91 294 GLY B N 1
ATOM 5730 C CA . GLY B 1 294 ? -1.019 18.516 -15.5 1 60.91 294 GLY B CA 1
ATOM 5731 C C . GLY B 1 294 ? 0.322 19.188 -15.297 1 60.91 294 GLY B C 1
ATOM 5732 O O . GLY B 1 294 ? 0.426 20.156 -14.531 1 60.91 294 GLY B O 1
ATOM 5733 N N . ASP B 1 295 ? 1.345 18.75 -15.922 1 59.41 295 ASP B N 1
ATOM 5734 C CA . ASP B 1 295 ? 2.711 19.219 -15.719 1 59.41 295 ASP B CA 1
ATOM 5735 C C . ASP B 1 295 ? 2.848 20.688 -16.125 1 59.41 295 ASP B C 1
ATOM 5737 O O . ASP B 1 295 ? 3.393 21.5 -15.367 1 59.41 295 ASP B O 1
ATOM 5741 N N . ASP B 1 296 ? 2.283 20.906 -17.203 1 55.53 296 ASP B N 1
ATOM 5742 C CA . ASP B 1 296 ? 2.449 22.25 -17.734 1 55.53 296 ASP B CA 1
ATOM 5743 C C . ASP B 1 296 ? 1.712 23.266 -16.859 1 55.53 296 ASP B C 1
ATOM 5745 O O . ASP B 1 296 ? 2.248 24.344 -16.562 1 55.53 296 ASP B O 1
ATOM 5749 N N . ASN B 1 297 ? 0.602 22.875 -16.422 1 56.16 297 ASN B N 1
ATOM 5750 C CA . ASN B 1 297 ? -0.214 23.781 -15.617 1 56.16 297 ASN B CA 1
ATOM 5751 C C . ASN B 1 297 ? 0.336 23.922 -14.203 1 56.16 297 ASN B C 1
ATOM 5753 O O . ASN B 1 297 ? 0.299 25 -13.617 1 56.16 297 ASN B O 1
ATOM 5757 N N . LEU B 1 298 ? 0.873 22.875 -13.844 1 59.94 298 LEU B N 1
ATOM 5758 C CA . LEU B 1 298 ? 1.449 22.891 -12.508 1 59.94 298 LEU B CA 1
ATOM 5759 C C . LEU B 1 298 ? 2.645 23.828 -12.438 1 59.94 298 LEU B C 1
ATOM 5761 O O . LEU B 1 298 ? 2.789 24.594 -11.469 1 59.94 298 LEU B O 1
ATOM 5765 N N . GLN B 1 299 ? 3.348 23.688 -13.477 1 59.94 299 GLN B N 1
ATOM 5766 C CA . GLN B 1 299 ? 4.48 24.609 -13.547 1 59.94 299 GLN B CA 1
ATOM 5767 C C . GLN B 1 299 ? 4.016 26.062 -13.547 1 59.94 299 GLN B C 1
ATOM 5769 O O . GLN B 1 299 ? 4.602 26.906 -12.867 1 59.94 299 GLN B O 1
ATOM 5774 N N . ARG B 1 300 ? 3.008 26.234 -14.258 1 57.97 300 ARG B N 1
ATOM 5775 C CA . ARG B 1 300 ? 2.486 27.594 -14.359 1 57.97 300 ARG B CA 1
ATOM 5776 C C . ARG B 1 300 ? 1.843 28.031 -13.055 1 57.97 300 ARG B C 1
ATOM 5778 O O . ARG B 1 300 ? 1.978 29.188 -12.648 1 57.97 300 ARG B O 1
ATOM 5785 N N . GLN B 1 301 ? 1.141 27.031 -12.43 1 56.88 301 GLN B N 1
ATOM 5786 C CA . GLN B 1 301 ? 0.405 27.344 -11.211 1 56.88 301 GLN B CA 1
ATOM 5787 C C . GLN B 1 301 ? 1.354 27.562 -10.031 1 56.88 301 GLN B C 1
ATOM 5789 O O . GLN B 1 301 ? 1.133 28.453 -9.211 1 56.88 301 GLN B O 1
ATOM 5794 N N . ILE B 1 302 ? 2.215 26.609 -9.945 1 56.84 302 ILE B N 1
ATOM 5795 C CA . ILE B 1 302 ? 3.215 26.797 -8.898 1 56.84 302 ILE B CA 1
ATOM 5796 C C . ILE B 1 302 ? 4.047 28.047 -9.188 1 56.84 302 ILE B C 1
ATOM 5798 O O . ILE B 1 302 ? 4.48 28.734 -8.258 1 56.84 302 ILE B O 1
ATOM 5802 N N . THR B 1 303 ? 4.199 28.266 -10.578 1 52.66 303 THR B N 1
ATOM 5803 C CA . THR B 1 303 ? 5.176 29.281 -10.961 1 52.66 303 THR B CA 1
ATOM 5804 C C . THR B 1 303 ? 4.516 30.656 -11.055 1 52.66 303 THR B C 1
ATOM 5806 O O . THR B 1 303 ? 5.191 31.656 -11.297 1 52.66 303 THR B O 1
ATOM 5809 N N . GLY B 1 304 ? 3.312 30.906 -10.609 1 54.41 304 GLY B N 1
ATOM 5810 C CA . GLY B 1 304 ? 2.928 32.281 -10.836 1 54.41 304 GLY B CA 1
ATOM 5811 C C . GLY B 1 304 ? 4.039 33.125 -11.43 1 54.41 304 GLY B C 1
ATOM 5812 O O . GLY B 1 304 ? 3.986 34.344 -11.383 1 54.41 304 GLY B O 1
ATOM 5813 N N . GLY B 1 305 ? 5.004 32.438 -11.961 1 60.12 305 GLY B N 1
ATOM 5814 C CA . GLY B 1 305 ? 6.062 32.969 -12.805 1 60.12 305 GLY B CA 1
ATOM 5815 C C . GLY B 1 305 ? 7.328 33.281 -12.039 1 60.12 305 GLY B C 1
ATOM 5816 O O . GLY B 1 305 ? 8.398 33.469 -12.633 1 60.12 305 GLY B O 1
ATOM 5817 N N . ASN B 1 306 ? 7.234 33.438 -10.641 1 69.75 306 ASN B N 1
ATOM 5818 C CA . ASN B 1 306 ? 8.445 33.938 -10 1 69.75 306 ASN B CA 1
ATOM 5819 C C . ASN B 1 306 ? 9.227 32.812 -9.312 1 69.75 306 ASN B C 1
ATOM 5821 O O . ASN B 1 306 ? 10.367 33.031 -8.898 1 69.75 306 ASN B O 1
ATOM 5825 N N . ILE B 1 307 ? 8.719 31.641 -9.289 1 80.88 307 ILE B N 1
ATOM 5826 C CA . ILE B 1 307 ? 9.398 30.562 -8.578 1 80.88 307 ILE B CA 1
ATOM 5827 C C . ILE B 1 307 ? 10.43 29.906 -9.5 1 80.88 307 ILE B C 1
ATOM 5829 O O . ILE B 1 307 ? 10.125 29.594 -10.656 1 80.88 307 ILE B O 1
ATOM 5833 N N . ARG B 1 308 ? 11.617 29.828 -8.945 1 81.19 308 ARG B N 1
ATOM 5834 C CA . ARG B 1 308 ? 12.68 29.203 -9.727 1 81.19 308 ARG B CA 1
ATOM 5835 C C . ARG B 1 308 ? 13.039 27.828 -9.164 1 81.19 308 ARG B C 1
ATOM 5837 O O . ARG B 1 308 ? 13.484 26.953 -9.906 1 81.19 308 ARG B O 1
ATOM 5844 N N . ASP B 1 309 ? 12.82 27.75 -7.797 1 87.38 309 ASP B N 1
ATOM 5845 C CA . ASP B 1 309 ? 13.188 26.5 -7.137 1 87.38 309 ASP B CA 1
ATOM 5846 C C . ASP B 1 309 ? 12.039 25.969 -6.277 1 87.38 309 ASP B C 1
ATOM 5848 O O . ASP B 1 309 ? 11.5 26.688 -5.438 1 87.38 309 ASP B O 1
ATOM 5852 N N . VAL B 1 310 ? 11.727 24.766 -6.531 1 90.44 310 VAL B N 1
ATOM 5853 C CA . VAL B 1 310 ? 10.82 24.031 -5.656 1 90.44 310 VAL B CA 1
ATOM 5854 C C . VAL B 1 310 ? 11.594 22.984 -4.867 1 90.44 310 VAL B C 1
ATOM 5856 O O . VAL B 1 310 ? 12.289 22.141 -5.449 1 90.44 310 VAL B O 1
ATOM 5859 N N . VAL B 1 311 ? 11.516 23.109 -3.57 1 93.44 311 VAL B N 1
ATOM 5860 C CA . VAL B 1 311 ? 12.211 22.156 -2.711 1 93.44 311 VAL B CA 1
ATOM 5861 C C . VAL B 1 311 ? 11.195 21.359 -1.912 1 93.44 311 VAL B C 1
ATOM 5863 O O . VAL B 1 311 ? 10.344 21.922 -1.218 1 93.44 311 VAL B O 1
ATOM 5866 N N . VAL B 1 312 ? 11.258 20.062 -2.055 1 96.25 312 VAL B N 1
ATOM 5867 C CA . VAL B 1 312 ? 10.406 19.156 -1.292 1 96.25 312 VAL B CA 1
ATOM 5868 C C . VAL B 1 312 ? 11.258 18.312 -0.348 1 96.25 312 VAL B C 1
ATOM 5870 O O . VAL B 1 312 ? 12.125 17.547 -0.794 1 96.25 312 VAL B O 1
ATOM 5873 N N . ILE B 1 313 ? 11.023 18.453 0.936 1 97.81 313 ILE B N 1
ATOM 5874 C CA . ILE B 1 313 ? 11.734 17.672 1.94 1 97.81 313 ILE B CA 1
ATOM 5875 C C . ILE B 1 313 ? 10.773 16.688 2.6 1 97.81 313 ILE B C 1
ATOM 5877 O O . ILE B 1 313 ? 9.828 17.094 3.287 1 97.81 313 ILE B O 1
ATOM 5881 N N . SER B 1 314 ? 11 15.43 2.371 1 98.12 314 SER B N 1
ATOM 5882 C CA . SER B 1 314 ? 10.227 14.398 3.041 1 98.12 314 SER B CA 1
ATOM 5883 C C . SER B 1 314 ? 10.953 13.867 4.27 1 98.12 314 SER B C 1
ATOM 5885 O O . SER B 1 314 ? 12.117 13.461 4.184 1 98.12 314 SER B O 1
ATOM 5887 N N . VAL B 1 315 ? 10.266 13.898 5.387 1 98.38 315 VAL B N 1
ATOM 5888 C CA . VAL B 1 315 ? 10.805 13.414 6.656 1 98.38 315 VAL B CA 1
ATOM 5889 C C . VAL B 1 315 ? 10.117 12.109 7.043 1 98.38 315 VAL B C 1
ATOM 5891 O O . VAL B 1 315 ? 9.023 12.117 7.613 1 98.38 315 VAL B O 1
ATOM 5894 N N . ASN B 1 316 ? 10.781 11 6.824 1 96.81 316 ASN B N 1
ATOM 5895 C CA . ASN B 1 316 ? 10.25 9.656 6.98 1 96.81 316 ASN B CA 1
ATOM 5896 C C . ASN B 1 316 ? 10.727 9.008 8.273 1 96.81 316 ASN B C 1
ATOM 5898 O O . ASN B 1 316 ? 11.867 8.531 8.352 1 96.81 316 ASN B O 1
ATOM 5902 N N . ALA B 1 317 ? 9.812 8.859 9.211 1 95.06 317 ALA B N 1
ATOM 5903 C CA . ALA B 1 317 ? 10.156 8.344 10.531 1 95.06 317 ALA B CA 1
ATOM 5904 C C . ALA B 1 317 ? 9.859 6.848 10.625 1 95.06 317 ALA B C 1
ATOM 5906 O O . ALA B 1 317 ? 9.672 6.32 11.727 1 95.06 317 ALA B O 1
ATOM 5907 N N . GLN B 1 318 ? 9.805 6.203 9.508 1 88.38 318 GLN B N 1
ATOM 5908 C CA . GLN B 1 318 ? 9.562 4.762 9.508 1 88.38 318 GLN B CA 1
ATOM 5909 C C . GLN B 1 318 ? 10.57 4.035 10.391 1 88.38 318 GLN B C 1
ATOM 5911 O O . GLN B 1 318 ? 11.766 4.352 10.367 1 88.38 318 GLN B O 1
ATOM 5916 N N . ASN B 1 319 ? 9.992 3.133 11.211 1 83.81 319 ASN B N 1
ATOM 5917 C CA . ASN B 1 319 ? 10.883 2.332 12.047 1 83.81 319 ASN B CA 1
ATOM 5918 C C . ASN B 1 319 ? 11.047 0.917 11.5 1 83.81 319 ASN B C 1
ATOM 5920 O O . ASN B 1 319 ? 10.445 0.566 10.484 1 83.81 319 ASN B O 1
ATOM 5924 N N . HIS B 1 320 ? 11.953 0.237 12.055 1 77.31 320 HIS B N 1
ATOM 5925 C CA . HIS B 1 320 ? 12.227 -1.177 11.82 1 77.31 320 HIS B CA 1
ATOM 5926 C C . HIS B 1 320 ? 12.539 -1.9 13.125 1 77.31 320 HIS B C 1
ATOM 5928 O O . HIS B 1 320 ? 13.711 -2.078 13.477 1 77.31 320 HIS B O 1
ATOM 5934 N N . LEU B 1 321 ? 11.469 -2.393 13.711 1 69.81 321 LEU B N 1
ATOM 5935 C CA . LEU B 1 321 ? 11.625 -2.982 15.039 1 69.81 321 LEU B CA 1
ATOM 5936 C C . LEU B 1 321 ? 12.344 -4.324 14.953 1 69.81 321 LEU B C 1
ATOM 5938 O O . LEU B 1 321 ? 12.023 -5.156 14.102 1 69.81 321 LEU B O 1
ATOM 5942 N N . ASP B 1 322 ? 13.297 -4.34 15.789 1 70.19 322 ASP B N 1
ATOM 5943 C CA . ASP B 1 322 ? 13.93 -5.648 15.914 1 70.19 322 ASP B CA 1
ATOM 5944 C C . ASP B 1 322 ? 12.953 -6.68 16.469 1 70.19 322 ASP B C 1
ATOM 5946 O O . ASP B 1 322 ? 12.156 -6.367 17.359 1 70.19 322 ASP B O 1
ATOM 5950 N N . SER B 1 323 ? 12.867 -7.75 15.758 1 75.38 323 SER B N 1
ATOM 5951 C CA . SER B 1 323 ? 12 -8.82 16.25 1 75.38 323 SER B CA 1
ATOM 5952 C C . SER B 1 323 ? 12.766 -10.133 16.375 1 75.38 323 SER B C 1
ATOM 5954 O O . SER B 1 323 ? 13.734 -10.367 15.656 1 75.38 323 SER B O 1
ATOM 5956 N N . THR B 1 324 ? 12.43 -10.828 17.406 1 80.44 324 THR B N 1
ATOM 5957 C CA . THR B 1 324 ? 13.07 -12.125 17.625 1 80.44 324 THR B CA 1
ATOM 5958 C C . THR B 1 324 ? 12.234 -13.25 17.031 1 80.44 324 THR B C 1
ATOM 5960 O O . THR B 1 324 ? 12.531 -14.43 17.234 1 80.44 324 THR B O 1
ATOM 5963 N N . ILE B 1 325 ? 11.289 -12.82 16.312 1 85 325 ILE B N 1
ATOM 5964 C CA . ILE B 1 325 ? 10.383 -13.859 15.844 1 85 325 ILE B CA 1
ATOM 5965 C C . ILE B 1 325 ? 11.109 -14.773 14.859 1 85 325 ILE B C 1
ATOM 5967 O O . ILE B 1 325 ? 10.781 -15.953 14.734 1 85 325 ILE B O 1
ATOM 5971 N N . ASP B 1 326 ? 12.07 -14.266 14.25 1 90.12 326 ASP B N 1
ATOM 5972 C CA . ASP B 1 326 ? 12.758 -15.039 13.227 1 90.12 326 ASP B CA 1
ATOM 5973 C C . ASP B 1 326 ? 13.82 -15.953 13.844 1 90.12 326 ASP B C 1
ATOM 5975 O O . ASP B 1 326 ? 14.453 -16.734 13.141 1 90.12 326 ASP B O 1
ATOM 5979 N N . GLN B 1 327 ? 13.984 -15.859 15.148 1 90.06 327 GLN B N 1
ATOM 5980 C CA . GLN B 1 327 ? 14.969 -16.688 15.828 1 90.06 327 GLN B CA 1
ATOM 5981 C C . GLN B 1 327 ? 14.359 -18.031 16.25 1 90.06 327 GLN B C 1
ATOM 5983 O O . GLN B 1 327 ? 15.07 -18.922 16.734 1 90.06 327 GLN B O 1
ATOM 5988 N N . SER B 1 328 ? 13.07 -18.156 16.031 1 86.75 328 SER B N 1
ATOM 5989 C CA . SER B 1 328 ? 12.359 -19.375 16.422 1 86.75 328 SER B CA 1
ATOM 5990 C C . SER B 1 328 ? 11.422 -19.844 15.32 1 86.75 328 SER B C 1
ATOM 5992 O O . SER B 1 328 ? 10.852 -19.031 14.594 1 86.75 328 SER B O 1
ATOM 5994 N N . PRO B 1 329 ? 11.32 -21.141 15.234 1 86 329 PRO B N 1
ATOM 5995 C CA . PRO B 1 329 ? 10.367 -21.672 14.258 1 86 329 PRO B CA 1
ATOM 5996 C C . PRO B 1 329 ? 8.922 -21.578 14.742 1 86 329 PRO B C 1
ATOM 5998 O O . PRO B 1 329 ? 7.992 -21.875 13.984 1 86 329 PRO B O 1
ATOM 6001 N N . LYS B 1 330 ? 8.781 -21.109 15.945 1 82.06 330 LYS B N 1
ATOM 6002 C CA . LYS B 1 330 ? 7.441 -20.984 16.5 1 82.06 330 LYS B CA 1
ATOM 6003 C C . LYS B 1 330 ? 6.609 -19.969 15.742 1 82.06 330 LYS B C 1
ATOM 6005 O O . LYS B 1 330 ? 7.133 -18.953 15.281 1 82.06 330 LYS B O 1
ATOM 6010 N N . ILE B 1 331 ? 5.336 -20.234 15.672 1 80.44 331 ILE B N 1
ATOM 6011 C CA . ILE B 1 331 ? 4.414 -19.312 15.008 1 80.44 331 ILE B CA 1
ATOM 6012 C C . ILE B 1 331 ? 4.348 -18 15.781 1 80.44 331 ILE B C 1
ATOM 6014 O O . ILE B 1 331 ? 4.141 -18 17 1 80.44 331 ILE B O 1
ATOM 6018 N N . PRO B 1 332 ? 4.566 -16.891 15.07 1 82.75 332 PRO B N 1
ATOM 6019 C CA . PRO B 1 332 ? 4.48 -15.594 15.742 1 82.75 332 PRO B CA 1
ATOM 6020 C C . PRO B 1 332 ? 3.127 -15.367 16.406 1 82.75 332 PRO B C 1
ATOM 6022 O O . PRO B 1 332 ? 2.098 -15.812 15.898 1 82.75 332 PRO B O 1
ATOM 6025 N N . GLY B 1 333 ? 3.178 -14.68 17.547 1 77.81 333 GLY B N 1
ATOM 6026 C CA . GLY B 1 333 ? 1.969 -14.406 18.297 1 77.81 333 GLY B CA 1
ATOM 6027 C C . GLY B 1 333 ? 1.078 -13.359 17.656 1 77.81 333 GLY B C 1
ATOM 6028 O O . GLY B 1 333 ? 1.459 -12.75 16.656 1 77.81 333 GLY B O 1
ATOM 6029 N N . LEU B 1 334 ? -0.103 -13.203 18.188 1 77.31 334 LEU B N 1
ATOM 6030 C CA . LEU B 1 334 ? -1.129 -12.312 17.656 1 77.31 334 LEU B CA 1
ATOM 6031 C C . LEU B 1 334 ? -0.62 -10.883 17.562 1 77.31 334 LEU B C 1
ATOM 6033 O O . LEU B 1 334 ? -0.877 -10.18 16.578 1 77.31 334 LEU B O 1
ATOM 6037 N N . ARG B 1 335 ? 0.116 -10.469 18.516 1 77.94 335 ARG B N 1
ATOM 6038 C CA . ARG B 1 335 ? 0.641 -9.109 18.516 1 77.94 335 ARG B CA 1
ATOM 6039 C C . ARG B 1 335 ? 1.591 -8.875 17.344 1 77.94 335 ARG B C 1
ATOM 6041 O O . ARG B 1 335 ? 1.548 -7.828 16.703 1 77.94 335 ARG B O 1
ATOM 6048 N N . ASP B 1 336 ? 2.387 -9.891 17.094 1 82.38 336 ASP B N 1
ATOM 6049 C CA . ASP B 1 336 ? 3.336 -9.797 15.992 1 82.38 336 ASP B CA 1
ATOM 6050 C C . ASP B 1 336 ? 2.611 -9.734 14.648 1 82.38 336 ASP B C 1
ATOM 6052 O O . ASP B 1 336 ? 2.986 -8.961 13.766 1 82.38 336 ASP B O 1
ATOM 6056 N N . VAL B 1 337 ? 1.599 -10.492 14.57 1 80.94 337 VAL B N 1
ATOM 6057 C CA . VAL B 1 337 ? 0.842 -10.562 13.32 1 80.94 337 VAL B CA 1
ATOM 6058 C C . VAL B 1 337 ? 0.1 -9.25 13.094 1 80.94 337 VAL B C 1
ATOM 6060 O O . VAL B 1 337 ? 0.109 -8.711 11.977 1 80.94 337 VAL B O 1
ATOM 6063 N N . VAL B 1 338 ? -0.43 -8.68 14.109 1 79.62 338 VAL B N 1
ATOM 6064 C CA . VAL B 1 338 ? -1.16 -7.418 14.008 1 79.62 338 VAL B CA 1
ATOM 6065 C C . VAL B 1 338 ? -0.201 -6.297 13.617 1 79.62 338 VAL B C 1
ATOM 6067 O O . VAL B 1 338 ? -0.519 -5.469 12.758 1 79.62 338 VAL B O 1
ATOM 6070 N N . ASN B 1 339 ? 0.92 -6.328 14.219 1 80.06 339 ASN B N 1
ATOM 6071 C CA . ASN B 1 339 ? 1.929 -5.328 13.875 1 80.06 339 ASN B CA 1
ATOM 6072 C C . ASN B 1 339 ? 2.316 -5.41 12.398 1 80.06 339 ASN B C 1
ATOM 6074 O O . ASN B 1 339 ? 2.449 -4.383 11.734 1 80.06 339 ASN B O 1
ATOM 6078 N N . ALA B 1 340 ? 2.457 -6.555 11.945 1 82.88 340 ALA B N 1
ATOM 6079 C CA . ALA B 1 340 ? 2.84 -6.754 10.555 1 82.88 340 ALA B CA 1
ATOM 6080 C C . ALA B 1 340 ? 1.737 -6.281 9.609 1 82.88 340 ALA B C 1
ATOM 6082 O O . ALA B 1 340 ? 2.014 -5.629 8.594 1 82.88 340 ALA B O 1
ATOM 6083 N N . ILE B 1 341 ? 0.492 -6.543 9.945 1 82.81 341 ILE B N 1
ATOM 6084 C CA . ILE B 1 341 ? -0.646 -6.203 9.102 1 82.81 341 ILE B CA 1
ATOM 6085 C C . ILE B 1 341 ? -0.76 -4.684 8.977 1 82.81 341 ILE B C 1
ATOM 6087 O O . ILE B 1 341 ? -1.13 -4.168 7.918 1 82.81 341 ILE B O 1
ATOM 6091 N N . ILE B 1 342 ? -0.345 -4.027 9.969 1 81.62 342 ILE B N 1
ATOM 6092 C CA . ILE B 1 342 ? -0.48 -2.576 9.984 1 81.62 342 ILE B CA 1
ATOM 6093 C C . ILE B 1 342 ? 0.708 -1.94 9.266 1 81.62 342 ILE B C 1
ATOM 6095 O O . ILE B 1 342 ? 0.53 -1.077 8.406 1 81.62 342 ILE B O 1
ATOM 6099 N N . HIS B 1 343 ? 1.872 -2.475 9.484 1 83.19 343 HIS B N 1
ATOM 6100 C CA . HIS B 1 343 ? 3.064 -1.729 9.102 1 83.19 343 HIS B CA 1
ATOM 6101 C C . HIS B 1 343 ? 3.541 -2.133 7.711 1 83.19 343 HIS B C 1
ATOM 6103 O O . HIS B 1 343 ? 4.09 -1.31 6.973 1 83.19 343 HIS B O 1
ATOM 6109 N N . VAL B 1 344 ? 3.336 -3.371 7.32 1 85.69 344 VAL B N 1
ATOM 6110 C CA . VAL B 1 344 ? 3.936 -3.867 6.086 1 85.69 344 VAL B CA 1
ATOM 6111 C C . VAL B 1 344 ? 3.359 -3.109 4.891 1 85.69 344 VAL B C 1
ATOM 6113 O O . VAL B 1 344 ? 4.105 -2.516 4.109 1 85.69 344 VAL B O 1
ATOM 6116 N N . PRO B 1 345 ? 2.025 -3.086 4.789 1 86.38 345 PRO B N 1
ATOM 6117 C CA . PRO B 1 345 ? 1.505 -2.373 3.619 1 86.38 345 PRO B CA 1
ATOM 6118 C C . PRO B 1 345 ? 1.826 -0.881 3.648 1 86.38 345 PRO B C 1
ATOM 6120 O O . PRO B 1 345 ? 2.082 -0.281 2.6 1 86.38 345 PRO B O 1
ATOM 6123 N N . ILE B 1 346 ? 1.796 -0.241 4.828 1 88.56 346 ILE B N 1
ATOM 6124 C CA . ILE B 1 346 ? 2.096 1.181 4.957 1 88.56 346 ILE B CA 1
ATOM 6125 C C . ILE B 1 346 ? 3.535 1.446 4.523 1 88.56 346 ILE B C 1
ATOM 6127 O O . ILE B 1 346 ? 3.797 2.377 3.758 1 88.56 346 ILE B O 1
ATOM 6131 N N . ASN B 1 347 ? 4.426 0.601 4.965 1 86.75 347 ASN B N 1
ATOM 6132 C CA . ASN B 1 347 ? 5.832 0.757 4.617 1 86.75 347 ASN B CA 1
ATOM 6133 C C . ASN B 1 347 ? 6.07 0.549 3.125 1 86.75 347 ASN B C 1
ATOM 6135 O O . ASN B 1 347 ? 6.82 1.302 2.5 1 86.75 347 ASN B O 1
ATOM 6139 N N . GLU B 1 348 ? 5.426 -0.442 2.635 1 84.56 348 GLU B N 1
ATOM 6140 C CA . GLU B 1 348 ? 5.566 -0.721 1.209 1 84.56 348 GLU B CA 1
ATOM 6141 C C . GLU B 1 348 ? 5.031 0.434 0.367 1 84.56 348 GLU B C 1
ATOM 6143 O O . GLU B 1 348 ? 5.66 0.841 -0.61 1 84.56 348 GLU B O 1
ATOM 6148 N N . ASN B 1 349 ? 3.912 0.933 0.743 1 87.31 349 ASN B N 1
ATOM 6149 C CA . ASN B 1 349 ? 3.322 2.059 0.027 1 87.31 349 ASN B CA 1
ATOM 6150 C C . ASN B 1 349 ? 4.199 3.305 0.119 1 87.31 349 ASN B C 1
ATOM 6152 O O . ASN B 1 349 ? 4.32 4.055 -0.85 1 87.31 349 ASN B O 1
ATOM 6156 N N . THR B 1 350 ? 4.75 3.479 1.25 1 90.25 350 THR B N 1
ATOM 6157 C CA . THR B 1 350 ? 5.625 4.625 1.459 1 90.25 350 THR B CA 1
ATOM 6158 C C . THR B 1 350 ? 6.852 4.547 0.553 1 90.25 350 THR B C 1
ATOM 6160 O O . THR B 1 350 ? 7.195 5.52 -0.12 1 90.25 350 THR B O 1
ATOM 6163 N N . GLN B 1 351 ? 7.43 3.404 0.457 1 86.69 351 GLN B N 1
ATOM 6164 C CA . GLN B 1 351 ? 8.617 3.229 -0.374 1 86.69 351 GLN B CA 1
ATOM 6165 C C . GLN B 1 351 ? 8.289 3.428 -1.851 1 86.69 351 GLN B C 1
ATOM 6167 O O . GLN B 1 351 ? 9.07 4.027 -2.592 1 86.69 351 GLN B O 1
ATOM 6172 N N . GLN B 1 352 ? 7.172 2.967 -2.178 1 85 352 GLN B N 1
ATOM 6173 C CA . GLN B 1 352 ? 6.758 3.152 -3.564 1 85 352 GLN B CA 1
ATOM 6174 C C . GLN B 1 352 ? 6.531 4.629 -3.877 1 85 352 GLN B C 1
ATOM 6176 O O . GLN B 1 352 ? 6.883 5.098 -4.961 1 85 352 GLN B O 1
ATOM 6181 N N . SER B 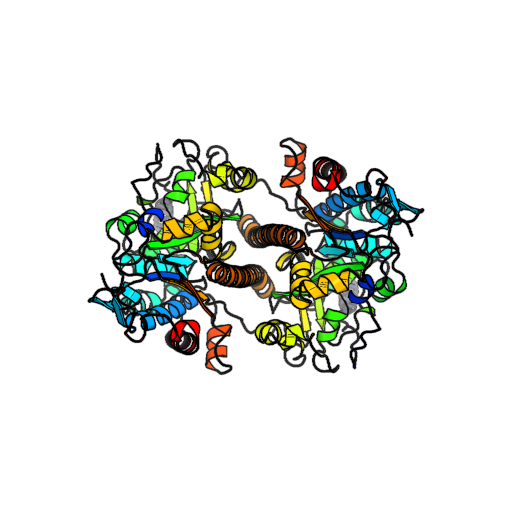1 353 ? 5.926 5.297 -2.957 1 90.69 353 SER B N 1
ATOM 6182 C CA . SER B 1 353 ? 5.691 6.723 -3.152 1 90.69 353 SER B CA 1
ATOM 6183 C C . SER B 1 353 ? 7.004 7.484 -3.295 1 90.69 353 SER B C 1
ATOM 6185 O O . SER B 1 353 ? 7.105 8.406 -4.109 1 90.69 353 SER B O 1
ATOM 6187 N N . ILE B 1 354 ? 7.957 7.078 -2.547 1 92.12 354 ILE B N 1
ATOM 6188 C CA . ILE B 1 354 ? 9.266 7.719 -2.607 1 92.12 354 ILE B CA 1
ATOM 6189 C C . ILE B 1 354 ? 9.891 7.484 -3.98 1 92.12 354 ILE B C 1
ATOM 6191 O O . ILE B 1 354 ? 10.344 8.43 -4.633 1 92.12 354 ILE B O 1
ATOM 6195 N N . ARG B 1 355 ? 9.82 6.281 -4.465 1 86.06 355 ARG B N 1
ATOM 6196 C CA . ARG B 1 355 ? 10.398 5.953 -5.762 1 86.06 355 ARG B CA 1
ATOM 6197 C C . ARG B 1 355 ? 9.68 6.703 -6.883 1 86.06 355 ARG B C 1
ATOM 6199 O O . ARG B 1 355 ? 10.328 7.227 -7.793 1 86.06 355 ARG B O 1
ATOM 6206 N N . ASN B 1 356 ? 8.414 6.703 -6.75 1 86.88 356 ASN B N 1
ATOM 6207 C CA . ASN B 1 356 ? 7.629 7.406 -7.762 1 86.88 356 ASN B CA 1
ATOM 6208 C C . ASN B 1 356 ? 7.949 8.898 -7.777 1 86.88 356 ASN B C 1
ATOM 6210 O O . ASN B 1 356 ? 8.023 9.508 -8.844 1 86.88 356 ASN B O 1
ATOM 6214 N N . PHE B 1 357 ? 8.102 9.453 -6.648 1 91.75 357 PHE B N 1
ATOM 6215 C CA . PHE B 1 357 ? 8.375 10.883 -6.59 1 91.75 357 PHE B CA 1
ATOM 6216 C C . PHE B 1 357 ? 9.781 11.188 -7.09 1 91.75 357 PHE B C 1
ATOM 6218 O O . PHE B 1 357 ? 10.016 12.227 -7.707 1 91.75 357 PHE B O 1
ATOM 6225 N N . GLN B 1 358 ? 10.711 10.32 -6.812 1 90.75 358 GLN B N 1
ATOM 6226 C CA . GLN B 1 358 ? 12.062 10.477 -7.352 1 90.75 358 GLN B CA 1
ATOM 6227 C C . GLN B 1 358 ? 12.047 10.469 -8.875 1 90.75 358 GLN B C 1
ATOM 6229 O O . GLN B 1 358 ? 12.688 11.305 -9.516 1 90.75 358 GLN B O 1
ATOM 6234 N N . ARG B 1 359 ? 11.305 9.547 -9.398 1 84.5 359 ARG B N 1
ATOM 6235 C CA . ARG B 1 359 ? 11.18 9.484 -10.852 1 84.5 359 ARG B CA 1
ATOM 6236 C C . ARG B 1 359 ? 10.516 10.742 -11.398 1 84.5 359 ARG B C 1
ATOM 6238 O O . ARG B 1 359 ? 10.922 11.266 -12.438 1 84.5 359 ARG B O 1
ATOM 6245 N N . PHE B 1 360 ? 9.562 11.172 -10.727 1 87.75 360 PHE B N 1
ATOM 6246 C CA . PHE B 1 360 ? 8.875 12.398 -11.109 1 87.75 360 PHE B CA 1
ATOM 6247 C C . PHE B 1 360 ? 9.844 13.578 -11.117 1 87.75 360 PHE B C 1
ATOM 6249 O O . PHE B 1 360 ? 9.836 14.383 -12.055 1 87.75 360 PHE B O 1
ATOM 6256 N N . THR B 1 361 ? 10.609 13.656 -10.109 1 91.38 361 THR B N 1
ATOM 6257 C CA . THR B 1 361 ? 11.586 14.742 -9.992 1 91.38 361 THR B CA 1
ATOM 6258 C C . THR B 1 361 ? 12.578 14.703 -11.148 1 91.38 361 THR B C 1
ATOM 6260 O O . THR B 1 361 ? 12.883 15.742 -11.742 1 91.38 361 THR B O 1
ATOM 6263 N N . GLU B 1 362 ? 13.023 13.531 -11.461 1 87.88 362 GLU B N 1
ATOM 6264 C CA . GLU B 1 362 ? 13.969 13.383 -12.57 1 87.88 362 GLU B CA 1
ATOM 6265 C C . GLU B 1 362 ? 13.336 13.805 -13.891 1 87.88 362 GLU B C 1
ATOM 6267 O O . GLU B 1 362 ? 13.93 14.555 -14.656 1 87.88 362 GLU B O 1
ATOM 6272 N N . GLN B 1 363 ? 12.188 13.367 -14.102 1 83.62 363 GLN B N 1
ATOM 6273 C CA . GLN B 1 363 ? 11.484 13.695 -15.336 1 83.62 363 GLN B CA 1
ATOM 6274 C C . GLN B 1 363 ? 11.188 15.188 -15.414 1 83.62 363 GLN B C 1
ATOM 6276 O O . GLN B 1 363 ? 11.312 15.797 -16.484 1 83.62 363 GLN B O 1
ATOM 6281 N N . TRP B 1 364 ? 10.805 15.727 -14.281 1 85.56 364 TRP B N 1
ATOM 6282 C CA . TRP B 1 364 ? 10.539 17.156 -14.195 1 85.56 364 TRP B CA 1
ATOM 6283 C C . TRP B 1 364 ? 11.766 17.969 -14.594 1 85.56 364 TRP B C 1
ATOM 6285 O O . TRP B 1 364 ? 11.672 18.891 -15.414 1 85.56 364 TRP B O 1
ATOM 6295 N N . ASN B 1 365 ? 12.859 17.672 -14.109 1 89.75 365 ASN B N 1
ATOM 6296 C CA . ASN B 1 365 ? 14.07 18.453 -14.328 1 89.75 365 ASN B CA 1
ATOM 6297 C C . ASN B 1 365 ? 14.625 18.25 -15.734 1 89.75 365 ASN B C 1
ATOM 6299 O O . ASN B 1 365 ? 15.281 19.125 -16.281 1 89.75 365 ASN B O 1
ATOM 6303 N N . GLN B 1 366 ? 14.312 17.078 -16.328 1 86.44 366 GLN B N 1
ATOM 6304 C CA . GLN B 1 366 ? 14.742 16.828 -17.703 1 86.44 366 GLN B CA 1
ATOM 6305 C C . GLN B 1 366 ? 13.859 17.562 -18.703 1 86.44 366 GLN B C 1
ATOM 6307 O O . GLN B 1 366 ? 14.328 17.953 -19.781 1 86.44 366 GLN B O 1
ATOM 6312 N N . SER B 1 367 ? 12.688 17.703 -18.328 1 78.56 367 SER B N 1
ATOM 6313 C CA . SER B 1 367 ? 11.727 18.25 -19.281 1 78.56 367 SER B CA 1
ATOM 6314 C C . SER B 1 367 ? 11.57 19.766 -19.094 1 78.56 367 SER B C 1
ATOM 6316 O O . SER B 1 367 ? 10.891 20.422 -19.891 1 78.56 367 SER B O 1
ATOM 6318 N N . ARG B 1 368 ? 12.211 20.203 -18.109 1 76 368 ARG B N 1
ATOM 6319 C CA . ARG B 1 368 ? 12.008 21.625 -17.859 1 76 368 ARG B CA 1
ATOM 6320 C C . ARG B 1 368 ? 12.531 22.453 -19.016 1 76 368 ARG B C 1
ATOM 6322 O O . ARG B 1 368 ? 13.562 22.141 -19.609 1 76 368 ARG B O 1
ATOM 6329 N N . SER B 1 369 ? 11.594 23.156 -19.562 1 69.06 369 SER B N 1
ATOM 6330 C CA . SER B 1 369 ? 11.93 23.969 -20.719 1 69.06 369 SER B CA 1
ATOM 6331 C C . SER B 1 369 ? 11.359 25.375 -20.578 1 69.06 369 SER B C 1
ATOM 6333 O O . SER B 1 369 ? 10.547 25.641 -19.688 1 69.06 369 SER B O 1
ATOM 6335 N N . GLY B 1 370 ? 11.867 26.234 -21.25 1 67.62 370 GLY B N 1
ATOM 6336 C CA . GLY B 1 370 ? 11.367 27.609 -21.281 1 67.62 370 GLY B CA 1
ATOM 6337 C C . GLY B 1 370 ? 12.391 28.625 -20.797 1 67.62 370 GLY B C 1
ATOM 6338 O O . GLY B 1 370 ? 13.547 28.281 -20.547 1 67.62 370 GLY B O 1
ATOM 6339 N N . GLU B 1 371 ? 11.961 29.844 -20.75 1 65.69 371 GLU B N 1
ATOM 6340 C CA . GLU B 1 371 ? 12.828 30.969 -20.406 1 65.69 371 GLU B CA 1
ATOM 6341 C C . GLU B 1 371 ? 13.219 30.938 -18.938 1 65.69 371 GLU B C 1
ATOM 6343 O O . GLU B 1 371 ? 14.352 31.281 -18.578 1 65.69 371 GLU B O 1
ATOM 6348 N N . HIS B 1 372 ? 12.281 30.438 -18.094 1 71.19 372 HIS B N 1
ATOM 6349 C CA . HIS B 1 372 ? 12.539 30.359 -16.672 1 71.19 372 HIS B CA 1
ATOM 6350 C C . HIS B 1 372 ? 12.18 28.984 -16.109 1 71.19 372 HIS B C 1
ATOM 6352 O O . HIS B 1 372 ? 11.172 28.844 -15.414 1 71.19 372 HIS B O 1
ATOM 6358 N N . PRO B 1 373 ? 13.039 28.094 -16.281 1 78.75 373 PRO B N 1
ATOM 6359 C CA . PRO B 1 373 ? 12.703 26.734 -15.852 1 78.75 373 PRO B CA 1
ATOM 6360 C C . PRO B 1 373 ? 12.727 26.594 -14.328 1 78.75 373 PRO B C 1
ATOM 6362 O O . PRO B 1 373 ? 13.57 27.188 -13.656 1 78.75 373 PRO B O 1
ATOM 6365 N N . VAL B 1 374 ? 11.789 26.094 -13.797 1 84.19 374 VAL B N 1
ATOM 6366 C CA . VAL B 1 374 ? 11.695 25.828 -12.359 1 84.19 374 VAL B CA 1
ATOM 6367 C C . VAL B 1 374 ? 12.359 24.484 -12.039 1 84.19 374 VAL B C 1
ATOM 6369 O O . VAL B 1 374 ? 12.023 23.469 -12.633 1 84.19 374 VAL B O 1
ATOM 6372 N N . ALA B 1 375 ? 13.305 24.578 -11.148 1 88.56 375 ALA B N 1
ATOM 6373 C CA . ALA B 1 375 ? 13.984 23.344 -10.727 1 88.56 375 ALA B CA 1
ATOM 6374 C C . ALA B 1 375 ? 13.266 22.703 -9.539 1 88.56 375 ALA B C 1
ATOM 6376 O O . ALA B 1 375 ? 12.781 23.406 -8.648 1 88.56 375 ALA B O 1
ATOM 6377 N N . LEU B 1 376 ? 13.172 21.406 -9.578 1 92.12 376 LEU B N 1
ATOM 6378 C CA . LEU B 1 376 ? 12.594 20.641 -8.477 1 92.12 376 LEU B CA 1
ATOM 6379 C C . LEU B 1 376 ? 13.672 19.875 -7.723 1 92.12 376 LEU B C 1
ATOM 6381 O O . LEU B 1 376 ? 14.383 19.047 -8.312 1 92.12 376 LEU B O 1
ATOM 6385 N N . HIS B 1 377 ? 13.844 20.219 -6.445 1 93.88 377 HIS B N 1
ATOM 6386 C CA . HIS B 1 377 ? 14.789 19.547 -5.562 1 93.88 377 HIS B CA 1
ATOM 6387 C C . HIS B 1 377 ? 14.07 18.672 -4.551 1 93.88 377 HIS B C 1
ATOM 6389 O O . HIS B 1 377 ? 13.266 19.156 -3.752 1 93.88 377 HIS B O 1
ATOM 6395 N N . TYR B 1 378 ? 14.367 17.391 -4.648 1 95.88 378 TYR B N 1
ATOM 6396 C CA . TYR B 1 378 ? 13.734 16.469 -3.723 1 95.88 378 TYR B CA 1
ATOM 6397 C C . TYR B 1 378 ? 14.742 15.938 -2.705 1 95.88 378 TYR B C 1
ATOM 6399 O O . TYR B 1 378 ? 15.773 15.359 -3.078 1 95.88 378 TYR B O 1
ATOM 6407 N N . ILE B 1 379 ? 14.461 16.141 -1.425 1 96.38 379 ILE B N 1
ATOM 6408 C CA . ILE B 1 379 ? 15.281 15.68 -0.312 1 96.38 379 ILE B CA 1
ATOM 6409 C C . ILE B 1 379 ? 14.5 14.672 0.529 1 96.38 379 ILE B C 1
ATOM 6411 O O . ILE B 1 379 ? 13.484 15.031 1.143 1 96.38 379 ILE B O 1
ATOM 6415 N N . ASN B 1 380 ? 14.922 13.445 0.536 1 96.31 380 ASN B N 1
ATOM 6416 C CA . ASN B 1 380 ? 14.305 12.414 1.363 1 96.31 380 ASN B CA 1
ATOM 6417 C C . ASN B 1 380 ? 15.156 12.102 2.592 1 96.31 380 ASN B C 1
ATOM 6419 O O . ASN B 1 380 ? 16.312 11.68 2.463 1 96.31 380 ASN B O 1
ATOM 6423 N N . LEU B 1 381 ? 14.625 12.352 3.738 1 97.5 381 LEU B N 1
ATOM 6424 C CA . LEU B 1 381 ? 15.281 12.008 4.992 1 97.5 381 LEU B CA 1
ATOM 6425 C C . LEU B 1 381 ? 14.648 10.766 5.613 1 97.5 381 LEU B C 1
ATOM 6427 O O . LEU B 1 381 ? 13.484 10.797 6.02 1 97.5 381 LEU B O 1
ATOM 6431 N N . ASP B 1 382 ? 15.367 9.711 5.656 1 94.88 382 ASP B N 1
ATOM 6432 C CA . ASP B 1 382 ? 14.922 8.422 6.176 1 94.88 382 ASP B CA 1
ATOM 6433 C C . ASP B 1 382 ? 15.812 7.949 7.32 1 94.88 382 ASP B C 1
ATOM 6435 O O . ASP B 1 382 ? 17.047 7.938 7.191 1 94.88 382 ASP B O 1
ATOM 6439 N N . LEU B 1 383 ? 15.219 7.562 8.43 1 94.31 383 LEU B N 1
ATOM 6440 C CA . LEU B 1 383 ? 16 7.102 9.57 1 94.31 383 LEU B CA 1
ATOM 6441 C C . LEU B 1 383 ? 16.891 5.918 9.18 1 94.31 383 LEU B C 1
ATOM 6443 O O . LEU B 1 383 ? 17.984 5.746 9.719 1 94.31 383 LEU B O 1
ATOM 6447 N N . ASN B 1 384 ? 16.438 5.148 8.227 1 88.75 384 ASN B N 1
ATOM 6448 C CA . ASN B 1 384 ? 17.172 3.986 7.762 1 88.75 384 ASN B CA 1
ATOM 6449 C C . ASN B 1 384 ? 18.469 4.395 7.059 1 88.75 384 ASN B C 1
ATOM 6451 O O . ASN B 1 384 ? 19.359 3.564 6.852 1 88.75 384 ASN B O 1
ATOM 6455 N N . ASP B 1 385 ? 18.609 5.641 6.719 1 91.38 385 ASP B N 1
ATOM 6456 C CA . ASP B 1 385 ? 19.766 6.105 5.965 1 91.38 385 ASP B CA 1
ATOM 6457 C C . ASP B 1 385 ? 20.875 6.605 6.898 1 91.38 385 ASP B C 1
ATOM 6459 O O . ASP B 1 385 ? 21.938 7.031 6.445 1 91.38 385 ASP B O 1
ATOM 6463 N N . LEU B 1 386 ? 20.594 6.516 8.18 1 94.56 386 LEU B N 1
ATOM 6464 C CA . LEU B 1 386 ? 21.656 6.863 9.133 1 94.56 386 LEU B CA 1
ATOM 6465 C C . LEU B 1 386 ? 22.844 5.922 8.984 1 94.56 386 LEU B C 1
ATOM 6467 O O . LEU B 1 386 ? 22.688 4.758 8.609 1 94.56 386 LEU B O 1
ATOM 6471 N N . PRO B 1 387 ? 24.016 6.441 9.234 1 92.81 387 PRO B N 1
ATOM 6472 C CA . PRO B 1 387 ? 25.172 5.531 9.273 1 92.81 387 PRO B CA 1
ATOM 6473 C C . PRO B 1 387 ? 24.984 4.395 10.281 1 92.81 387 PRO B C 1
ATOM 6475 O O . PRO B 1 387 ? 24.391 4.602 11.344 1 92.81 387 PRO B O 1
ATOM 6478 N N . ASP B 1 388 ? 25.562 3.281 9.867 1 89.56 388 ASP B N 1
ATOM 6479 C CA . ASP B 1 388 ? 25.453 2.141 10.773 1 89.56 388 ASP B CA 1
ATOM 6480 C C . ASP B 1 388 ? 26.109 2.445 12.117 1 89.56 388 ASP B C 1
ATOM 6482 O O . ASP B 1 388 ? 27.156 3.082 12.18 1 89.56 388 ASP B O 1
ATOM 6486 N N . GLY B 1 389 ? 25.391 2.129 13.203 1 93 389 GLY B N 1
ATOM 6487 C CA . GLY B 1 389 ? 25.875 2.385 14.547 1 93 389 GLY B CA 1
ATOM 6488 C C . GLY B 1 389 ? 24.797 2.34 15.602 1 93 389 GLY B C 1
ATOM 6489 O O . GLY B 1 389 ? 23.656 1.933 15.312 1 93 389 GLY B O 1
ATOM 6490 N N . ALA B 1 390 ? 25.141 2.707 16.781 1 95.44 390 ALA B N 1
ATOM 6491 C CA . ALA B 1 390 ? 24.234 2.604 17.922 1 95.44 390 ALA B CA 1
ATOM 6492 C C . ALA B 1 390 ? 23.047 3.545 17.781 1 95.44 390 ALA B C 1
ATOM 6494 O O . ALA B 1 390 ? 21.922 3.195 18.141 1 95.44 390 ALA B O 1
ATOM 6495 N N . LEU B 1 391 ? 23.328 4.707 17.266 1 96.81 391 LEU B N 1
ATOM 6496 C CA . LEU B 1 391 ? 22.25 5.68 17.094 1 96.81 391 LEU B CA 1
ATOM 6497 C C . LEU B 1 391 ? 21.172 5.148 16.172 1 96.81 391 LEU B C 1
ATOM 6499 O O . LEU B 1 391 ? 19.984 5.207 16.484 1 96.81 391 LEU B O 1
ATOM 6503 N N . LYS B 1 392 ? 21.609 4.645 15.016 1 94.88 392 LYS B N 1
ATOM 6504 C CA . LYS B 1 392 ? 20.656 4.082 14.055 1 94.88 392 LYS B CA 1
ATOM 6505 C C . LYS B 1 392 ? 19.828 2.975 14.688 1 94.88 392 LYS B C 1
ATOM 6507 O O . LYS B 1 392 ? 18.594 2.953 14.531 1 94.88 392 LYS B O 1
ATOM 6512 N N . LYS B 1 393 ? 20.484 2.123 15.391 1 91.75 393 LYS B N 1
ATOM 6513 C CA . LYS B 1 393 ? 19.781 1.013 16.031 1 91.75 393 LYS B CA 1
ATOM 6514 C C . LYS B 1 393 ? 18.766 1.521 17.047 1 91.75 393 LYS B C 1
ATOM 6516 O O . LYS B 1 393 ? 17.625 1.047 17.094 1 91.75 393 LYS B O 1
ATOM 6521 N N . ARG B 1 394 ? 19.125 2.508 17.828 1 94.81 394 ARG B N 1
ATOM 6522 C CA . ARG B 1 394 ? 18.25 3.029 18.875 1 94.81 394 ARG B CA 1
ATOM 6523 C C . ARG B 1 394 ? 17 3.68 18.266 1 94.81 394 ARG B C 1
ATOM 6525 O O . ARG B 1 394 ? 15.883 3.371 18.656 1 94.81 394 ARG B O 1
ATOM 6532 N N . VAL B 1 395 ? 17.219 4.496 17.281 1 95.94 395 VAL B N 1
ATOM 6533 C CA . VAL B 1 395 ? 16.094 5.293 16.797 1 95.94 395 VAL B CA 1
ATOM 6534 C C . VAL B 1 395 ? 15.156 4.414 15.961 1 95.94 395 VAL B C 1
ATOM 6536 O O . VAL B 1 395 ? 13.945 4.641 15.93 1 95.94 395 VAL B O 1
ATOM 6539 N N . LEU B 1 396 ? 15.711 3.391 15.266 1 91.44 396 LEU B N 1
ATOM 6540 C CA . LEU B 1 396 ? 14.883 2.488 14.469 1 91.44 396 LEU B CA 1
ATOM 6541 C C . LEU B 1 396 ? 14.055 1.573 15.367 1 91.44 396 LEU B C 1
ATOM 6543 O O . LEU B 1 396 ? 13.078 0.972 14.922 1 91.44 396 LEU B O 1
ATOM 6547 N N . ASN B 1 397 ? 14.422 1.518 16.641 1 89.19 397 ASN B N 1
ATOM 6548 C CA . ASN B 1 397 ? 13.727 0.609 17.547 1 89.19 397 ASN B CA 1
ATOM 6549 C C . ASN B 1 397 ? 12.789 1.362 18.484 1 89.19 397 ASN B C 1
ATOM 6551 O O . ASN B 1 397 ? 12.305 0.801 19.469 1 89.19 397 ASN B O 1
ATOM 6555 N N . ILE B 1 398 ? 12.586 2.613 18.172 1 89.69 398 ILE B N 1
ATOM 6556 C CA . ILE B 1 398 ? 11.594 3.367 18.922 1 89.69 398 ILE B CA 1
ATOM 6557 C C . ILE B 1 398 ? 10.188 2.986 18.469 1 89.69 398 ILE B C 1
ATOM 6559 O O . ILE B 1 398 ? 9.875 3.086 17.281 1 89.69 398 ILE B O 1
ATOM 6563 N N . ASP B 1 399 ? 9.344 2.596 19.328 1 82.44 399 ASP B N 1
ATOM 6564 C CA . ASP B 1 399 ? 7.98 2.178 19.031 1 82.44 399 ASP B CA 1
ATOM 6565 C C . ASP B 1 399 ? 7.105 3.377 18.672 1 82.44 399 ASP B C 1
ATOM 6567 O O . ASP B 1 399 ? 7.477 4.523 18.938 1 82.44 399 ASP B O 1
ATOM 6571 N N . THR B 1 400 ? 6.004 3.076 18.094 1 79.56 400 THR B N 1
ATOM 6572 C CA . THR B 1 400 ? 5.008 4.109 17.844 1 79.56 400 THR B CA 1
ATOM 6573 C C . THR B 1 400 ? 4.145 4.355 19.078 1 79.56 400 THR B C 1
ATOM 6575 O O . THR B 1 400 ? 3.312 3.52 19.438 1 79.56 400 THR B O 1
ATOM 6578 N N . THR B 1 401 ? 4.453 5.473 19.625 1 78.88 401 THR B N 1
ATOM 6579 C CA . THR B 1 401 ? 3.762 5.875 20.844 1 78.88 401 THR B CA 1
ATOM 6580 C C . THR B 1 401 ? 3.633 7.391 20.922 1 78.88 401 THR B C 1
ATOM 6582 O O . THR B 1 401 ? 4.176 8.109 20.078 1 78.88 401 THR B O 1
ATOM 6585 N N . PHE B 1 402 ? 2.816 7.797 21.922 1 74.38 402 PHE B N 1
ATOM 6586 C CA . PHE B 1 402 ? 2.668 9.242 22.094 1 74.38 402 PHE B CA 1
ATOM 6587 C C . PHE B 1 402 ? 3.455 9.734 23.297 1 74.38 402 PHE B C 1
ATOM 6589 O O . PHE B 1 402 ? 3.129 10.773 23.875 1 74.38 402 PHE B O 1
ATOM 6596 N N . TYR B 1 403 ? 4.363 8.898 23.688 1 80.75 403 TYR B N 1
ATOM 6597 C CA . TYR B 1 403 ? 5.352 9.297 24.688 1 80.75 403 TYR B CA 1
ATOM 6598 C C . TYR B 1 403 ? 6.738 8.781 24.328 1 80.75 403 TYR B C 1
ATOM 6600 O O . TYR B 1 403 ? 6.883 7.629 23.906 1 80.75 403 TYR B O 1
ATOM 6608 N N . LEU B 1 404 ? 7.648 9.727 24.5 1 88.5 404 LEU B N 1
ATOM 6609 C CA . LEU B 1 404 ? 9.047 9.344 24.328 1 88.5 404 LEU B CA 1
ATOM 6610 C C . LEU B 1 404 ? 9.898 9.852 25.484 1 88.5 404 LEU B C 1
ATOM 6612 O O . LEU B 1 404 ? 9.711 10.969 25.953 1 88.5 404 LEU B O 1
ATOM 6616 N N . PRO B 1 405 ? 10.852 9.023 25.891 1 90.12 405 PRO B N 1
ATOM 6617 C CA . PRO B 1 405 ? 11.875 9.539 26.812 1 90.12 405 PRO B CA 1
ATOM 6618 C C . PRO B 1 405 ? 12.711 10.656 26.188 1 90.12 405 PRO B C 1
ATOM 6620 O O . PRO B 1 405 ? 12.867 10.711 24.969 1 90.12 405 PRO B O 1
ATOM 6623 N N . GLU B 1 406 ? 13.234 11.453 27.062 1 93.06 406 GLU B N 1
ATOM 6624 C CA . GLU B 1 406 ? 14.039 12.594 26.609 1 93.06 406 GLU B CA 1
ATOM 6625 C C . GLU B 1 406 ? 15.219 12.141 25.766 1 93.06 406 GLU B C 1
ATOM 6627 O O . GLU B 1 406 ? 15.602 12.82 24.812 1 93.06 406 GLU B O 1
ATOM 6632 N N . ALA B 1 407 ? 15.766 11.047 26.109 1 94.94 407 ALA B N 1
ATOM 6633 C CA . ALA B 1 407 ? 16.922 10.531 25.359 1 94.94 407 ALA B CA 1
ATOM 6634 C C . ALA B 1 407 ? 16.531 10.195 23.922 1 94.94 407 ALA B C 1
ATOM 6636 O O . ALA B 1 407 ? 17.312 10.438 23 1 94.94 407 ALA B O 1
ATOM 6637 N N . ASP B 1 408 ? 15.383 9.609 23.734 1 95.75 408 ASP B N 1
ATOM 6638 C CA . ASP B 1 408 ? 14.906 9.281 22.406 1 95.75 408 ASP B CA 1
ATOM 6639 C C . ASP B 1 408 ? 14.648 10.539 21.578 1 95.75 408 ASP B C 1
ATOM 6641 O O . ASP B 1 408 ? 14.953 10.586 20.391 1 95.75 408 ASP B O 1
ATOM 6645 N N . ILE B 1 409 ? 14.125 11.547 22.266 1 96.31 409 ILE B N 1
ATOM 6646 C CA . ILE B 1 409 ? 13.859 12.82 21.609 1 96.31 409 ILE B CA 1
ATOM 6647 C C . ILE B 1 409 ? 15.18 13.43 21.125 1 96.31 409 ILE B C 1
ATOM 6649 O O . ILE B 1 409 ? 15.281 13.883 19.984 1 96.31 409 ILE B O 1
ATOM 6653 N N . ARG B 1 410 ? 16.156 13.391 21.953 1 96.88 410 ARG B N 1
ATOM 6654 C CA . ARG B 1 410 ? 17.469 13.914 21.594 1 96.88 410 ARG B CA 1
ATOM 6655 C C . ARG B 1 410 ? 18.078 13.141 20.438 1 96.88 410 ARG B C 1
ATOM 6657 O O . ARG B 1 410 ? 18.656 13.734 19.516 1 96.88 410 ARG B O 1
ATOM 6664 N N . ASP B 1 411 ? 17.953 11.844 20.484 1 97.94 411 ASP B N 1
ATOM 6665 C CA . ASP B 1 411 ? 18.5 10.992 19.438 1 97.94 411 ASP B CA 1
ATOM 6666 C C . ASP B 1 411 ? 17.844 11.289 18.094 1 97.94 411 ASP B C 1
ATOM 6668 O O . ASP B 1 411 ? 18.516 11.312 17.047 1 97.94 411 ASP B O 1
ATOM 6672 N N . LEU B 1 412 ? 16.562 11.484 18.094 1 98.19 412 LEU B N 1
ATOM 6673 C CA . LEU B 1 412 ? 15.828 11.758 16.859 1 98.19 412 LEU B CA 1
ATOM 6674 C C . LEU B 1 412 ? 16.203 13.125 16.297 1 98.19 412 LEU B C 1
ATOM 6676 O O . LEU B 1 412 ? 16.359 13.281 15.086 1 98.19 412 LEU B O 1
ATOM 6680 N N . ARG B 1 413 ? 16.375 14.125 17.203 1 97.94 413 ARG B N 1
ATOM 6681 C CA . ARG B 1 413 ? 16.828 15.453 16.781 1 97.94 413 ARG B CA 1
ATOM 6682 C C . ARG B 1 413 ? 18.219 15.391 16.188 1 97.94 413 ARG B C 1
ATOM 6684 O O . ARG B 1 413 ? 18.484 16 15.141 1 97.94 413 ARG B O 1
ATOM 6691 N N . GLN B 1 414 ? 19.047 14.617 16.812 1 97.81 414 GLN B N 1
ATOM 6692 C CA . GLN B 1 414 ? 20.406 14.438 16.297 1 97.81 414 GLN B CA 1
ATOM 6693 C C . GLN B 1 414 ? 20.391 13.734 14.945 1 97.81 414 GLN B C 1
ATOM 6695 O O . GLN B 1 414 ? 21.172 14.078 14.055 1 97.81 414 GLN B O 1
ATOM 6700 N N . SER B 1 415 ? 19.562 12.773 14.773 1 98.44 415 SER B N 1
ATOM 6701 C CA . SER B 1 415 ? 19.422 12.039 13.523 1 98.44 415 SER B CA 1
ATOM 6702 C C . SER B 1 415 ? 19.047 12.969 12.375 1 98.44 415 SER B C 1
ATOM 6704 O O . SER B 1 415 ? 19.562 12.82 11.258 1 98.44 415 SER B O 1
ATOM 6706 N N . ALA B 1 416 ? 18.188 13.914 12.664 1 98.38 416 ALA B N 1
ATOM 6707 C CA . ALA B 1 416 ? 17.766 14.883 11.648 1 98.38 416 ALA B CA 1
ATOM 6708 C C . ALA B 1 416 ? 18.969 15.695 11.148 1 98.38 416 ALA B C 1
ATOM 6710 O O . ALA B 1 416 ? 19.141 15.867 9.938 1 98.38 416 ALA B O 1
ATOM 6711 N N . LYS B 1 417 ? 19.766 16.125 12.062 1 97.31 417 LYS B N 1
ATOM 6712 C CA . LYS B 1 417 ? 20.938 16.922 11.719 1 97.31 417 LYS B CA 1
ATOM 6713 C C . LYS B 1 417 ? 21.906 16.109 10.859 1 97.31 417 LYS B C 1
ATOM 6715 O O . LYS B 1 417 ? 22.391 16.609 9.836 1 97.31 417 LYS B O 1
ATOM 6720 N N . ILE B 1 418 ? 22.141 14.891 11.234 1 97.75 418 ILE B N 1
ATOM 6721 C CA . ILE B 1 418 ? 23.094 14.023 10.531 1 97.75 418 ILE B CA 1
ATOM 6722 C C . ILE B 1 418 ? 22.594 13.766 9.117 1 97.75 418 ILE B C 1
ATOM 6724 O O . ILE B 1 418 ? 23.359 13.883 8.148 1 97.75 418 ILE B O 1
ATOM 6728 N N . LEU B 1 419 ? 21.328 13.438 8.969 1 97.62 419 LEU B N 1
ATOM 6729 C CA . LEU B 1 419 ? 20.766 13.086 7.672 1 97.62 419 LEU B CA 1
ATOM 6730 C C . LEU B 1 419 ? 20.781 14.273 6.723 1 97.62 419 LEU B C 1
ATOM 6732 O O . LEU B 1 419 ? 21.047 14.125 5.531 1 97.62 419 LEU B O 1
ATOM 6736 N N . LEU B 1 420 ? 20.5 15.5 7.273 1 96.56 420 LEU B N 1
ATOM 6737 C CA . LEU B 1 420 ? 20.547 16.688 6.438 1 96.56 420 LEU B CA 1
ATOM 6738 C C . LEU B 1 420 ? 21.969 17.016 6.012 1 96.56 420 LEU B C 1
ATOM 6740 O O . LEU B 1 420 ? 22.219 17.312 4.844 1 96.56 420 LEU B O 1
ATOM 6744 N N . GLU B 1 421 ? 22.859 16.891 6.867 1 93.75 421 GLU B N 1
ATOM 6745 C CA . GLU B 1 421 ? 24.266 17.188 6.566 1 93.75 421 GLU B CA 1
ATOM 6746 C C . GLU B 1 421 ? 24.828 16.219 5.527 1 93.75 421 GLU B C 1
ATOM 6748 O O . GLU B 1 421 ? 25.656 16.609 4.707 1 93.75 421 GLU B O 1
ATOM 6753 N N . GLN B 1 422 ? 24.312 15.023 5.527 1 93.81 422 GLN B N 1
ATOM 6754 C CA . GLN B 1 422 ? 24.812 13.992 4.621 1 93.81 422 GLN B CA 1
ATOM 6755 C C . GLN B 1 422 ? 24.141 14.086 3.256 1 93.81 422 GLN B C 1
ATOM 6757 O O . GLN B 1 422 ? 24.641 13.531 2.273 1 93.81 422 GLN B O 1
ATOM 6762 N N . ASN B 1 423 ? 23.062 14.758 3.209 1 94.12 423 ASN B N 1
ATOM 6763 C CA . ASN B 1 423 ? 22.281 14.789 1.984 1 94.12 423 ASN B CA 1
ATOM 6764 C C . ASN B 1 423 ? 22.875 15.742 0.952 1 94.12 423 ASN B C 1
ATOM 6766 O O . ASN B 1 423 ? 23.016 16.938 1.207 1 94.12 423 ASN B O 1
ATOM 6770 N N . GLU B 1 424 ? 23.188 15.234 -0.206 1 91.38 424 GLU B N 1
ATOM 6771 C CA . GLU B 1 424 ? 23.859 16 -1.244 1 91.38 424 GLU B CA 1
ATOM 6772 C C . GLU B 1 424 ? 22.969 17.109 -1.799 1 91.38 424 GLU B C 1
ATOM 6774 O O . GLU B 1 424 ? 23.422 18.219 -2.07 1 91.38 424 GLU B O 1
ATOM 6779 N N . THR B 1 425 ? 21.734 16.812 -2.002 1 93.38 425 THR B N 1
ATOM 6780 C CA . THR B 1 425 ? 20.797 17.812 -2.52 1 93.38 425 THR B CA 1
ATOM 6781 C C . THR B 1 425 ? 20.672 18.984 -1.548 1 93.38 425 THR B C 1
ATOM 6783 O O . THR B 1 425 ? 20.641 20.141 -1.966 1 93.38 425 THR B O 1
ATOM 6786 N N . TRP B 1 426 ? 20.641 18.656 -0.278 1 93.31 426 TRP B N 1
ATOM 6787 C CA . TRP B 1 426 ? 20.578 19.672 0.762 1 93.31 426 TRP B CA 1
ATOM 6788 C C . TRP B 1 426 ? 21.812 20.562 0.748 1 93.31 426 TRP B C 1
ATOM 6790 O O . TRP B 1 426 ? 21.719 21.781 0.785 1 93.31 426 TRP B O 1
ATOM 6800 N N . ARG B 1 427 ? 22.906 19.984 0.6 1 89.88 427 ARG B N 1
ATOM 6801 C CA . ARG B 1 427 ? 24.172 20.719 0.626 1 89.88 427 ARG B CA 1
ATOM 6802 C C . ARG B 1 427 ? 24.312 21.625 -0.593 1 89.88 427 ARG B C 1
ATOM 6804 O O . ARG B 1 427 ? 24.953 22.688 -0.525 1 89.88 427 ARG B O 1
ATOM 6811 N N . ASN B 1 428 ? 23.594 21.234 -1.645 1 87.69 428 ASN B N 1
ATOM 6812 C CA . ASN B 1 428 ? 23.766 21.953 -2.896 1 87.69 428 ASN B CA 1
ATOM 6813 C C . ASN B 1 428 ? 22.531 22.797 -3.223 1 87.69 428 ASN B C 1
ATOM 6815 O O . ASN B 1 428 ? 22.344 23.219 -4.363 1 87.69 428 ASN B O 1
ATOM 6819 N N . LEU B 1 429 ? 21.688 22.906 -2.232 1 86.38 429 LEU B N 1
ATOM 6820 C CA . LEU B 1 429 ? 20.5 23.734 -2.473 1 86.38 429 LEU B CA 1
ATOM 6821 C C . LEU B 1 429 ? 20.906 25.156 -2.84 1 86.38 429 LEU B C 1
ATOM 6823 O O . LEU B 1 429 ? 21.766 25.75 -2.193 1 86.38 429 LEU B O 1
ATOM 6827 N N . PRO B 1 430 ? 20.297 25.609 -3.887 1 75.12 430 PRO B N 1
ATOM 6828 C CA . PRO B 1 430 ? 20.625 26.984 -4.25 1 75.12 430 PRO B CA 1
ATOM 6829 C C . PRO B 1 430 ? 20.281 27.984 -3.15 1 75.12 430 PRO B C 1
ATOM 6831 O O . PRO B 1 430 ? 19.25 27.828 -2.469 1 75.12 430 PRO B O 1
ATOM 6834 N N . GLY B 1 431 ? 21.047 28.969 -2.908 1 65.62 431 GLY B N 1
ATOM 6835 C CA . GLY B 1 431 ? 20.781 30.047 -1.976 1 65.62 431 GLY B CA 1
ATOM 6836 C C . GLY B 1 431 ? 21.312 29.766 -0.579 1 65.62 431 GLY B C 1
ATOM 6837 O O . GLY B 1 431 ? 21.375 30.672 0.255 1 65.62 431 GLY B O 1
ATOM 6838 N N . ARG B 1 432 ? 21.484 28.5 -0.259 1 60.75 432 ARG B N 1
ATOM 6839 C CA . ARG B 1 432 ? 21.906 28.203 1.106 1 60.75 432 ARG B CA 1
ATOM 6840 C C . ARG B 1 432 ? 23.234 28.859 1.432 1 60.75 432 ARG B C 1
ATOM 6842 O O . ARG B 1 432 ? 23.453 29.328 2.553 1 60.75 432 ARG B O 1
ATOM 6849 N N . ASN B 1 433 ? 24.266 28.719 0.568 1 53.06 433 ASN B N 1
ATOM 6850 C CA . ASN B 1 433 ? 25.531 29.344 0.914 1 53.06 433 ASN B CA 1
ATOM 6851 C C . ASN B 1 433 ? 25.516 30.844 0.64 1 53.06 433 ASN B C 1
ATOM 6853 O O . ASN B 1 433 ? 26.562 31.453 0.385 1 53.06 433 ASN B O 1
ATOM 6857 N N . GLY B 1 434 ? 24.406 31.656 0.701 1 47 434 GLY B N 1
ATOM 6858 C CA . GLY B 1 434 ? 24.359 33.094 0.521 1 47 434 GLY B CA 1
ATOM 6859 C C . GLY B 1 434 ? 23.922 33.5 -0.873 1 47 434 GLY B C 1
ATOM 6860 O O . GLY B 1 434 ? 23.516 34.656 -1.088 1 47 434 GLY B O 1
ATOM 6861 N N . ASN B 1 435 ? 24.375 32.969 -1.939 1 38.81 435 ASN B N 1
ATOM 6862 C CA . ASN B 1 435 ? 24.188 33.531 -3.268 1 38.81 435 ASN B CA 1
ATOM 6863 C C . ASN B 1 435 ? 22.875 33.094 -3.893 1 38.81 435 ASN B C 1
ATOM 6865 O O . ASN B 1 435 ? 22.812 32.094 -4.617 1 38.81 435 ASN B O 1
ATOM 6869 N N . TRP B 1 436 ? 21.781 33.031 -3.27 1 42.22 436 TRP B N 1
ATOM 6870 C CA . TRP B 1 436 ? 20.672 32.875 -4.199 1 42.22 436 TRP B CA 1
ATOM 6871 C C . TRP B 1 436 ? 20.656 33.969 -5.242 1 42.22 436 TRP B C 1
ATOM 6873 O O . TRP B 1 436 ? 20.891 35.156 -4.914 1 42.22 436 TRP B O 1
ATOM 6883 N N . ARG B 1 437 ? 21.078 33.719 -6.457 1 36.88 437 ARG B N 1
ATOM 6884 C CA . ARG B 1 437 ? 21.188 34.719 -7.516 1 36.88 437 ARG B CA 1
ATOM 6885 C C . ARG B 1 437 ? 19.984 35.656 -7.512 1 36.88 437 ARG B C 1
ATOM 6887 O O . ARG B 1 437 ? 18.844 35.219 -7.613 1 36.88 437 ARG B O 1
ATOM 6894 N N . ALA B 1 438 ? 20.078 36.719 -6.863 1 33.06 438 ALA B N 1
ATOM 6895 C CA . ALA B 1 438 ? 19.203 37.844 -7.211 1 33.06 438 ALA B CA 1
ATOM 6896 C C . ALA B 1 438 ? 19.047 37.969 -8.727 1 33.06 438 ALA B C 1
ATOM 6898 O O . ALA B 1 438 ? 20.047 38.094 -9.453 1 33.06 438 ALA B O 1
ATOM 6899 N N . ILE B 1 439 ? 18.25 37.25 -9.391 1 30.06 439 ILE B N 1
ATOM 6900 C CA . ILE B 1 439 ? 18.156 37.812 -10.734 1 30.06 439 ILE B CA 1
ATOM 6901 C C . ILE B 1 439 ? 18.094 39.344 -10.664 1 30.06 439 ILE B C 1
ATOM 6903 O O . ILE B 1 439 ? 17.359 39.906 -9.844 1 30.06 439 ILE B O 1
ATOM 6907 N N . ALA B 1 440 ? 19.156 40 -11.203 1 28.98 440 ALA B N 1
ATOM 6908 C CA . ALA B 1 440 ? 19.094 41.438 -11.516 1 28.98 440 ALA B CA 1
ATOM 6909 C C . ALA B 1 440 ? 17.688 41.844 -11.953 1 28.98 440 ALA B C 1
ATOM 6911 O O . ALA B 1 440 ? 17 41.062 -12.656 1 28.98 440 ALA B O 1
ATOM 6912 N N . PRO B 1 441 ? 17.156 43.031 -11.57 1 27.48 441 PRO B N 1
ATOM 6913 C CA . PRO B 1 441 ? 15.945 43.594 -12.172 1 27.48 441 PRO B CA 1
ATOM 6914 C C . PRO B 1 441 ? 15.898 43.406 -13.688 1 27.48 441 PRO B C 1
ATOM 6916 O O . PRO B 1 441 ? 16.938 43.344 -14.344 1 27.48 441 PRO B O 1
#

Foldseek 3Di:
DVVVVVVVVVLVVPLVQPDDDAFAFAQADDPVDFFAPLVLLVPQDPFLEAEEEWFFDFALLRLLLVVLLLVVQQVFWFDGPHDIGGNQQNHAEYEAFQNGLLNLVLCFAQGSVVVPVVCVLAQQDDLFCVLVCCVPDPSCVSVCVRPQHWSLVSQLVSSCVRGVVQAFSLCSRPPTSGHRYKYWWAFPPLRDIQILTVLRCVLQRGRRRNGGSSSRSSLQNQAPPPIFWHKHFGDAQRHPDDDQPLCVVPPCSCVRPRVVSNPCVVPGMTTTHHNLSRERGCLVVVVVVCVSCDVVRCCVSSPCPSHAEYEYETRALAADADDCPVVDPDDDDPVVVVVCVRRVVSVVVHVVSVVVVVVVLVVQQVPQDDPRGHHYQYHYQDLCPDPDDDLSNVSNNDHRDNHDDPVNSVSSSVSSVRRLVPTPSNVPPARRVPCNPPPDD/DVVVVVVVVVVVVPLVQPDDDAFAFAQADDPVDFFAPLVLLVVQDPFLEAEEEWFFDFALLRLLLVVLLLVVQQVFWFDGPHDIHGNQQNHAEYEAFQNGLLNLVLCFAQPSVVVPVVCVLAQQDDLFCVLVCCVPDPVCVSVCPHPQHHSLVSQLVSSCVRGVVQAFSLCSRPPTSGHRYKYWWAFPPLRDIQILTVLRCVLQRGRRRNGRSSSRSSLQNQAPPPIFWHKHFGDAQRHPDDDQPLCVVPPCSCVRPRVVSNPCVVPGMTTTHHNLSRERGCLVVVVVVCVSCDVVRCCVSSCCPSHAEYEYETRALAADADDCPVVDPDDDDPVVVVVCVRRVVSVVVHVVSVVVVVVVLVVQQVPQDDPRGHHYQYHYQDLCPDPDDDLSNVSNNDHRDNHDDPVNSVSSSVSSVRRLVPTPSNVPPARRVPCNPPPDD